Protein AF-A0A182EC46-F1 (afdb_monomer_lite)

InterPro domains:
  IPR005554 NOL6/Upt22 [PTHR17972] (21-766)
  IPR035082 Nrap protein domain 1 [PF03813] (126-253)
  IPR035367 Nrap protein, domain 2 [PF17403] (267-399)
  IPR035368 Nrap protein, domain 3 [PF17404] (406-560)
  IPR035369 Nrap protein, domain 4 [PF17405] (583-758)

Foldseek 3Di:
DPPPVVVVVVVVVVVLVVLVVVLLVVLVVVQVVFFDDPVLLVVQVVVLVVLLCLLVVDDWDPDFAFLLDCVVLVVLLFDQQADAFLNDHSVLDGFPATATDDRFPDKDWFLVVVLRLDTLVASETEIETAHELNLHHLLCLAALNVLSSQSSNQSVSVSSVVVVQWFWFWFDAQPPRSFIWIWTGHPPDDVSSYTYTYGYAYELVNDDLVCQQQQHDRYALVSSDPLSVPPDRRQGQNQSSQVRVCRSCVRVLRVVLSVVCVVPVLVSSLLSQVVLLCVLAPQDSHSQHCHSSNSSLVLVQLVVPDPPCPPDGNLRSNLSVLCCLQPDPQLPDQAELDDDPVSSVSVSVPASGAHYYNVSSHGSNRSHDPQSSLVSNVLSVVCNVCVSPPVCSCVRRPHHDDPVNPFQWKKKFKAFPCCLPPPQCSVCVSVCSSNSNPSVSVVCVVVVVLLCVLCPQFFPGKDKDWPPSDGDTGGSSDHDPPPPDSITMIMMGTHTHPCNQPQKDWAAACPDPVLVVVCLSQPPQWDWDQDPVRGTTIMGGHPDSNSSLVSSQRNCCNVVVGHSVRMDIPRDDLCVVQPCLVVLLVLVQVFVVVVQVVLQVDPDDPWHWDDKFQLFCSNLVNDSHRFDQQVVQLVVFAPDADPNDGHGDPPDDGDDGDAREMEIETPDDPPCDLDPVSNLQVQQVRLVVVCVCCCPVVVWRWDGDSAWIWTCTSRHIHTYGYADLCNLVSQQQVPDDPVRGRHDDPVSVVSCCVRPVSRVVSVVSND

Secondary structure (DSSP, 8-state):
--SHHHHHHHHHHHHHHHHHHHHHHHHHHHHHHHBPPHHHHHHHHHHHHHHHHHHHHSPPPS--B-TT--HHHHHTTPPP----GGG--GGG---SS-B-----SEEEE-HHHHHT--BTT--EEEEEEE--GGGS-TTTTSTTHHHHHHHHHHHHHHHHHHTTTEEEEEEESTT-TT-EEEEEEETT--GGG-EEEEEEE--TTSS-GGGG-TT---S-HHHH-GGGTTS-TT---HHHHHHHHHHHHHHHHHHHHHHHHHH-HHHHHHHHHHHHHHHHTTTTTSTT---HHHHHHHHHHHHHH-GGGGG--HHHHHHHHHHHHHH--TTTS--BSS--HHHHHHHHTT-SS--B-TTSS-BTTTT--HHHHHHHHHHHHHHHHHTT-GGGHHHHHTS---GGGT-SEEEEEEEEHHHIIIIIHHHTHHHHHHTTT-HHHHHHHHHHHHHHHHHGGGEEEEEEEETT-----EETTSPP-----SEEEEEEEEEE-TTTT-SEEEEEETTSHHHHHHHHHHGGG-EEEE-TTS-EEEEEE-SSS-HHHHHHHHHHHHHH---GGGEEE----HHHHSTTHHHHHHHHHHHHHHHHHHHHH--S-SS-EEEEE--STTTTT--SSPPPPHHHHHHHHEEEEETTEEEEPTT-PPPP---EEEEEEEPP-GGG-S-HHHHHHHHHHHHHHHHHHHHHHH--EEEE-SS-EEEEETTEEEEEEE--THHHHHHHHHT--TT------HHHHHHHIIIIIHHHHHHHHT-

pLDDT: mean 89.28, std 9.17, range [42.28, 98.19]

Sequence (767 aa):
MKRKGDDDTLEQIDRKREKRRLICMQIDDYIEEIKLPSAGRCKLEALAEFVKNAIYAAKEAEVAFKMDDLEELHLGKIRFPLSLPFGLELSSVKSSCDCRWIHPDKIEILGSWRVGHQTKMEPVLDLIIIIPQNYFGSRDYLNFAYFVKRAHYICQVARILIKTGISVKFGLDHFDRLKPLLFVSNEDGSENDGFLRIHFAPPRGFTKISRFRPENNNLRPSFCSLHFGSLGIDTPTPVYNSKILIDMLREEIESKHEAFFREKPIFLKAFIMIRSWMLQRGFIQRIDNFSDLLLASWLMYINLQEVSFAQASVFDIIIGFFSSIISTNWKESRLSLCDNDALYSQFSSHYDFVFLDHTGYLNLAASLSVTTMEQIRAAATDAITKMNTFSEFDHLFVNSHPFTSVFDQYIRIRLPQLYLQNTFQKMCSAECVSTCNDLLFLFKRKLIPLLKEGLSDRIVNFDFLVSDQQVTMWDVCVEREKSTMHEVVLLIGFRLSTKWNNLLTRGPPAKSSDAVHFRQFWGDICELRKFPDNAICEAVVWGSSNVAVLICQHILQRHLRLEASNVEERTLRMEEILPNAMDRYSTIGRAYDKLSQILRMVQDLPLLITNIHPVSAYLRRTAPFPPLSTNAVIEKHSASIKDSVALPLSHISPPYLPTVKVQITMEQSGKWGDELGAIARLKTAFYIELSKILREKYSMQAIPFDDHLIIHFNTVVFRLVIAYPKEVHIMRKLNSDKTGIPKDSTASKLKELEVILEPQLAALLHR

Organism: Onchocerca ochengi (NCBI:txid42157)

Structure (mmCIF, N/CA/C/O backbone):
data_AF-A0A182EC46-F1
#
_entry.id   AF-A0A182EC46-F1
#
loop_
_atom_site.group_PDB
_atom_site.id
_atom_site.type_symbol
_atom_site.label_atom_id
_atom_site.label_alt_id
_atom_site.label_comp_id
_atom_site.label_asym_id
_atom_site.label_entity_id
_atom_site.label_seq_id
_atom_site.pdbx_PDB_ins_code
_atom_site.Cartn_x
_atom_site.Cartn_y
_atom_site.Cartn_z
_atom_site.occupancy
_atom_site.B_iso_or_equiv
_atom_site.auth_seq_id
_atom_site.auth_comp_id
_atom_site.auth_asym_id
_atom_site.auth_atom_id
_atom_site.pdbx_PDB_model_num
ATOM 1 N N . MET A 1 1 ? 27.934 46.739 -13.826 1.00 42.78 1 MET A N 1
ATOM 2 C CA . MET A 1 1 ? 27.459 45.339 -13.954 1.00 42.78 1 MET A CA 1
ATOM 3 C C . MET A 1 1 ? 27.140 44.698 -12.589 1.00 42.78 1 MET A C 1
ATOM 5 O O . MET A 1 1 ? 27.603 43.603 -12.319 1.00 42.78 1 MET A O 1
ATOM 9 N N . LYS A 1 2 ? 26.340 45.341 -11.717 1.00 42.28 2 LYS A N 1
ATOM 10 C CA . LYS A 1 2 ? 25.919 44.764 -10.414 1.00 42.28 2 LYS A CA 1
ATOM 11 C C . LYS A 1 2 ? 24.395 44.734 -10.180 1.00 42.28 2 LYS A C 1
ATOM 13 O O . LYS A 1 2 ? 23.975 44.295 -9.130 1.00 42.28 2 LYS A O 1
ATOM 18 N N . ARG A 1 3 ? 23.572 45.170 -11.148 1.00 46.59 3 ARG A N 1
ATOM 19 C CA . ARG A 1 3 ? 22.095 45.224 -11.022 1.00 46.59 3 ARG A CA 1
ATOM 20 C C . ARG A 1 3 ? 21.323 44.134 -11.782 1.00 46.59 3 ARG A C 1
ATOM 22 O O . ARG A 1 3 ? 20.126 44.039 -11.601 1.00 46.59 3 ARG A O 1
ATOM 29 N N . LYS A 1 4 ? 21.984 43.321 -12.619 1.00 44.69 4 LYS A N 1
ATOM 30 C CA . LYS A 1 4 ? 21.313 42.262 -13.404 1.00 44.69 4 LYS A CA 1
ATOM 31 C C . LYS A 1 4 ? 21.135 40.939 -12.646 1.00 44.69 4 LYS A C 1
ATOM 33 O O . LYS A 1 4 ? 20.263 40.172 -13.004 1.00 44.69 4 LYS A O 1
ATOM 38 N N . GLY A 1 5 ? 21.951 40.682 -11.619 1.00 44.03 5 GLY A N 1
ATOM 39 C CA . GLY A 1 5 ? 21.835 39.466 -10.807 1.00 44.03 5 GLY A CA 1
ATOM 40 C C . GLY A 1 5 ? 20.623 39.498 -9.876 1.00 44.03 5 GLY A C 1
ATOM 41 O O . GLY A 1 5 ? 19.889 38.524 -9.821 1.00 44.03 5 GLY A O 1
ATOM 42 N N . ASP A 1 6 ? 20.370 40.630 -9.209 1.00 51.00 6 ASP A N 1
ATOM 43 C CA . ASP A 1 6 ? 19.268 40.747 -8.242 1.00 51.00 6 ASP A CA 1
ATOM 44 C C . ASP A 1 6 ? 17.882 40.671 -8.906 1.00 51.00 6 ASP A C 1
ATOM 46 O O . ASP A 1 6 ? 16.992 40.029 -8.352 1.00 51.00 6 ASP A O 1
ATOM 50 N N . ASP A 1 7 ? 17.722 41.237 -10.109 1.00 54.78 7 ASP A N 1
ATOM 51 C CA . ASP A 1 7 ? 16.459 41.242 -10.871 1.00 54.78 7 ASP A CA 1
ATOM 52 C C . ASP A 1 7 ? 16.043 39.826 -11.316 1.00 54.78 7 ASP A C 1
ATOM 54 O O . ASP A 1 7 ? 14.898 39.427 -11.116 1.00 54.78 7 ASP A O 1
ATOM 58 N N . ASP A 1 8 ? 16.991 39.015 -11.807 1.00 58.31 8 ASP A N 1
ATOM 59 C CA . ASP A 1 8 ? 16.735 37.616 -12.188 1.00 58.31 8 ASP A CA 1
ATOM 60 C C . ASP A 1 8 ? 16.360 36.753 -10.964 1.00 58.31 8 ASP A C 1
ATOM 62 O O . ASP A 1 8 ? 15.520 35.852 -11.055 1.00 58.31 8 ASP A O 1
ATOM 66 N N . THR A 1 9 ? 16.956 37.019 -9.792 1.00 67.31 9 THR A N 1
ATOM 67 C CA . THR A 1 9 ? 16.589 36.322 -8.543 1.00 67.31 9 THR A CA 1
ATOM 68 C C . THR A 1 9 ? 15.205 36.729 -8.043 1.00 67.31 9 THR A C 1
ATOM 70 O O . THR A 1 9 ? 14.445 35.867 -7.599 1.00 67.31 9 THR A O 1
ATOM 73 N N . LEU A 1 10 ? 14.860 38.016 -8.125 1.00 66.38 10 LEU A N 1
ATOM 74 C CA . LEU A 1 10 ? 13.540 38.537 -7.761 1.00 66.38 10 LEU A CA 1
ATOM 75 C C . LEU A 1 10 ? 12.451 37.975 -8.681 1.00 66.38 10 LEU A C 1
ATOM 77 O O . LEU A 1 10 ? 11.446 37.464 -8.188 1.00 66.38 10 LEU A O 1
ATOM 81 N N . GLU A 1 11 ? 12.688 37.945 -9.994 1.00 70.19 11 GLU A N 1
ATOM 82 C CA . GLU A 1 11 ? 11.747 37.382 -10.965 1.00 70.19 11 GLU A CA 1
ATOM 83 C C . GLU A 1 11 ? 11.536 35.872 -10.747 1.00 70.19 11 GLU A C 1
ATOM 85 O O . GLU A 1 11 ? 10.411 35.368 -10.803 1.00 70.19 11 GLU A O 1
ATOM 90 N N . GLN A 1 12 ? 12.595 35.122 -10.420 1.00 69.19 12 GLN A N 1
ATOM 91 C CA . GLN A 1 12 ? 12.466 33.708 -10.054 1.00 69.19 12 GLN A CA 1
ATOM 92 C C . GLN A 1 12 ? 11.682 33.495 -8.753 1.00 69.19 12 GLN A C 1
ATOM 94 O O . GLN A 1 12 ? 10.926 32.523 -8.647 1.00 69.19 12 GLN A O 1
ATOM 99 N N . ILE A 1 13 ? 11.856 34.368 -7.758 1.00 73.19 13 ILE A N 1
ATOM 100 C CA . ILE A 1 13 ? 11.108 34.317 -6.495 1.00 73.19 13 ILE A CA 1
ATOM 101 C C . ILE A 1 13 ? 9.627 34.614 -6.744 1.00 73.19 13 ILE A C 1
ATOM 103 O O . ILE A 1 13 ? 8.772 33.883 -6.237 1.00 73.19 13 ILE A O 1
ATOM 107 N N . ASP A 1 14 ? 9.315 35.617 -7.559 1.00 74.62 14 ASP A N 1
ATOM 108 C CA . ASP A 1 14 ? 7.936 35.986 -7.871 1.00 74.62 14 ASP A CA 1
ATOM 109 C C . ASP A 1 14 ? 7.232 34.918 -8.710 1.00 74.62 14 ASP A C 1
ATOM 111 O O . ASP A 1 14 ? 6.128 34.504 -8.352 1.00 74.62 14 ASP A O 1
ATOM 115 N N . ARG A 1 15 ? 7.904 34.329 -9.708 1.00 76.50 15 ARG A N 1
ATOM 116 C CA . ARG A 1 15 ? 7.375 33.164 -10.444 1.00 76.50 15 ARG A CA 1
ATOM 117 C C . ARG A 1 15 ? 7.111 31.967 -9.526 1.00 76.50 15 ARG A C 1
ATOM 119 O O . ARG A 1 15 ? 6.122 31.256 -9.699 1.00 76.50 15 ARG A O 1
ATOM 126 N N . LYS A 1 16 ? 7.975 31.712 -8.534 1.00 77.25 16 LYS A N 1
ATOM 127 C CA . LYS A 1 16 ? 7.742 30.652 -7.533 1.00 77.25 16 LYS A CA 1
ATOM 128 C C . LYS A 1 16 ? 6.535 30.967 -6.649 1.00 77.25 16 LYS A C 1
ATOM 130 O O . LYS A 1 16 ? 5.754 30.063 -6.360 1.00 77.25 16 LYS A O 1
ATOM 135 N N . ARG A 1 17 ? 6.362 32.223 -6.231 1.00 79.44 17 ARG A N 1
ATOM 136 C CA . ARG A 1 17 ? 5.199 32.665 -5.445 1.00 79.44 17 ARG A CA 1
ATOM 137 C C . ARG A 1 17 ? 3.900 32.551 -6.237 1.00 79.44 17 ARG A C 1
ATOM 139 O O . ARG A 1 17 ? 2.907 32.086 -5.686 1.00 79.44 17 ARG A O 1
ATOM 146 N N . GLU A 1 18 ? 3.910 32.923 -7.511 1.00 82.38 18 GLU A N 1
ATOM 147 C CA . GLU A 1 18 ? 2.755 32.808 -8.401 1.00 82.38 18 GLU A CA 1
ATOM 148 C C . GLU A 1 18 ? 2.329 31.346 -8.582 1.00 82.38 18 GLU A C 1
ATOM 150 O O . GLU A 1 18 ? 1.170 31.012 -8.340 1.00 82.38 18 GLU A O 1
ATOM 155 N N . LYS A 1 19 ? 3.277 30.445 -8.874 1.00 81.75 19 LYS A N 1
ATOM 156 C CA . LYS A 1 19 ? 3.004 28.999 -8.950 1.00 81.75 19 LYS A CA 1
ATOM 157 C C . LYS A 1 19 ? 2.387 28.451 -7.665 1.00 81.75 19 LYS A C 1
ATOM 159 O O . LYS A 1 19 ? 1.418 27.703 -7.728 1.00 81.75 19 LYS A O 1
ATOM 164 N N . ARG A 1 20 ? 2.910 28.847 -6.498 1.00 85.31 20 ARG A N 1
ATOM 165 C CA . ARG A 1 20 ? 2.345 28.441 -5.199 1.00 85.31 20 ARG A CA 1
ATOM 166 C C . ARG A 1 20 ? 0.907 28.918 -5.025 1.00 85.31 20 ARG A C 1
ATOM 168 O O . ARG A 1 20 ? 0.078 28.148 -4.559 1.00 85.31 20 ARG A O 1
ATOM 175 N N . ARG A 1 21 ? 0.595 30.160 -5.414 1.00 86.50 21 ARG A N 1
ATOM 176 C CA . ARG A 1 21 ? -0.778 30.688 -5.353 1.00 86.50 21 ARG A CA 1
ATOM 177 C C . ARG A 1 21 ? -1.730 29.884 -6.234 1.00 86.50 21 ARG A C 1
ATOM 179 O O . ARG A 1 21 ? -2.797 29.524 -5.755 1.00 86.50 21 ARG A O 1
ATOM 186 N N . LEU A 1 22 ? -1.324 29.558 -7.463 1.00 87.50 22 LEU A N 1
ATOM 187 C CA . LEU A 1 22 ? -2.125 28.732 -8.373 1.00 87.50 22 LEU A CA 1
ATOM 188 C C . LEU A 1 22 ? -2.420 27.348 -7.781 1.00 87.50 22 LEU A C 1
ATOM 190 O O . LEU A 1 22 ? -3.559 26.902 -7.823 1.00 87.50 22 LEU A O 1
ATOM 194 N N . ILE A 1 23 ? -1.425 26.703 -7.166 1.00 88.31 23 ILE A N 1
ATOM 195 C CA . ILE A 1 23 ? -1.620 25.398 -6.516 1.00 88.31 23 ILE A CA 1
ATOM 196 C C . ILE A 1 23 ? -2.551 25.519 -5.305 1.00 88.31 23 ILE A C 1
ATOM 198 O O . ILE A 1 23 ? -3.420 24.675 -5.119 1.00 88.31 23 ILE A O 1
ATOM 202 N N . CYS A 1 24 ? -2.420 26.571 -4.491 1.00 91.38 24 CYS A N 1
ATOM 203 C CA . CYS A 1 24 ? -3.355 26.818 -3.391 1.00 91.38 24 CYS A CA 1
ATOM 204 C C . CYS A 1 24 ? -4.797 27.016 -3.889 1.00 91.38 24 CYS A C 1
ATOM 206 O O . CYS A 1 24 ? -5.715 26.522 -3.244 1.00 91.38 24 CYS A O 1
ATOM 208 N N . MET A 1 25 ? -4.996 27.679 -5.034 1.00 91.75 25 MET A N 1
ATOM 209 C CA . MET A 1 25 ? -6.321 27.796 -5.655 1.00 91.75 25 MET A CA 1
ATOM 210 C C . MET A 1 25 ? -6.853 26.433 -6.112 1.00 91.75 25 MET A C 1
ATOM 212 O O . MET A 1 25 ? -7.979 26.098 -5.774 1.00 91.75 25 MET A O 1
ATOM 216 N N . GLN A 1 26 ? -6.033 25.608 -6.776 1.00 92.12 26 GLN A N 1
ATOM 217 C CA . GLN A 1 26 ? -6.429 24.240 -7.147 1.00 92.12 26 GLN A CA 1
ATOM 218 C C . GLN A 1 26 ? -6.799 23.390 -5.925 1.00 92.12 26 GLN A C 1
ATOM 220 O O . GLN A 1 26 ? -7.738 22.605 -5.985 1.00 92.12 26 GLN A O 1
ATOM 225 N N . ILE A 1 27 ? -6.072 23.546 -4.812 1.00 93.81 27 ILE A N 1
ATOM 226 C CA . ILE A 1 27 ? -6.391 22.877 -3.546 1.00 93.81 27 ILE A CA 1
ATOM 227 C C . ILE A 1 27 ? -7.769 23.315 -3.042 1.00 93.81 27 ILE A C 1
ATOM 229 O O . ILE A 1 27 ? -8.567 22.463 -2.663 1.00 93.81 27 ILE A O 1
ATOM 233 N N . ASP A 1 28 ? -8.047 24.618 -3.022 1.00 94.38 28 ASP A N 1
ATOM 234 C CA . ASP A 1 28 ? -9.329 25.138 -2.545 1.00 94.38 28 ASP A CA 1
ATOM 235 C C . ASP A 1 28 ? -10.494 24.692 -3.445 1.00 94.38 28 ASP A C 1
ATOM 237 O O . ASP A 1 28 ? -11.503 24.206 -2.928 1.00 94.38 28 ASP A O 1
ATOM 241 N N . ASP A 1 29 ? -10.325 24.767 -4.768 1.00 94.31 29 ASP A N 1
ATOM 242 C CA . ASP A 1 29 ? -11.318 24.315 -5.749 1.00 94.31 29 ASP A CA 1
ATOM 243 C C . ASP A 1 29 ? -11.587 22.809 -5.613 1.00 94.31 29 ASP A C 1
ATOM 245 O O . ASP A 1 29 ? -12.741 22.384 -5.543 1.00 94.31 29 ASP A O 1
ATOM 249 N N . TYR A 1 30 ? -10.530 21.997 -5.497 1.00 94.19 30 TYR A N 1
ATOM 250 C CA . TYR A 1 30 ? -10.659 20.550 -5.345 1.00 94.19 30 TYR A CA 1
ATOM 251 C C . TYR A 1 30 ? -11.302 20.160 -4.011 1.00 94.19 30 TYR A C 1
ATOM 253 O O . TYR A 1 30 ? -12.144 19.264 -3.979 1.00 94.19 30 TYR A O 1
ATOM 261 N N . ILE A 1 31 ? -10.959 20.834 -2.905 1.00 94.19 31 ILE A N 1
ATOM 262 C CA . ILE A 1 31 ? -11.612 20.598 -1.609 1.00 94.19 31 ILE A CA 1
ATOM 263 C C . ILE A 1 31 ? -13.113 20.870 -1.723 1.00 94.19 31 ILE A C 1
ATOM 265 O O . ILE A 1 31 ? -13.905 20.040 -1.281 1.00 94.19 31 ILE A O 1
ATOM 269 N N . GLU A 1 32 ? -13.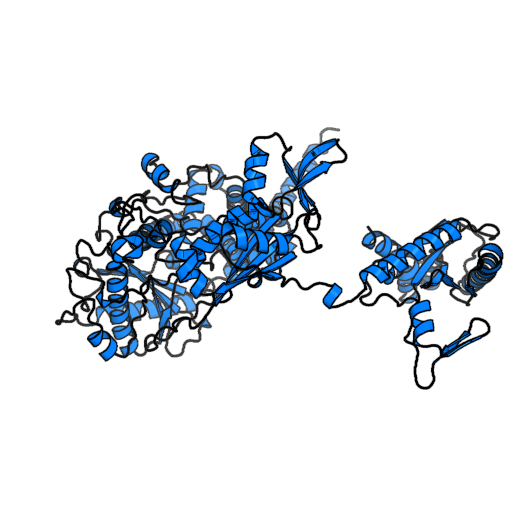523 21.990 -2.319 1.00 93.31 32 GLU A N 1
ATOM 270 C CA . GLU A 1 32 ? -14.946 22.296 -2.500 1.00 93.31 32 GLU A CA 1
ATOM 271 C C . GLU A 1 32 ? -15.634 21.322 -3.474 1.00 93.31 32 GLU A C 1
ATOM 273 O O . GLU A 1 32 ? -16.801 20.971 -3.272 1.00 93.31 32 GLU A O 1
ATOM 278 N N . GLU A 1 33 ? -14.914 20.796 -4.469 1.00 93.44 33 GLU A N 1
ATOM 279 C CA . GLU A 1 33 ? -15.414 19.748 -5.360 1.00 93.44 33 GLU A CA 1
ATOM 280 C C . GLU A 1 33 ? -15.689 18.432 -4.618 1.00 93.44 33 GLU A C 1
ATOM 282 O O . GLU A 1 33 ? -16.753 17.834 -4.805 1.00 93.44 33 GLU A O 1
ATOM 287 N N . ILE A 1 34 ? -14.773 17.969 -3.762 1.00 92.38 34 ILE A N 1
ATOM 288 C CA . ILE A 1 34 ? -14.902 16.665 -3.090 1.00 92.38 34 ILE A CA 1
ATOM 289 C C . ILE A 1 34 ? -15.720 16.719 -1.802 1.00 92.38 34 ILE A C 1
ATOM 291 O O . ILE A 1 34 ? -16.145 15.672 -1.315 1.00 92.38 34 ILE A O 1
ATOM 295 N N . LYS A 1 35 ? -15.937 17.897 -1.216 1.00 91.88 35 LYS A N 1
ATOM 296 C CA . LYS A 1 35 ? -16.623 18.064 0.071 1.00 91.88 35 LYS A CA 1
ATOM 297 C C . LYS A 1 35 ? -18.060 17.557 0.032 1.00 91.88 35 LYS A C 1
ATOM 299 O O . LYS A 1 35 ? -18.803 17.784 -0.927 1.00 91.88 35 LYS A O 1
ATOM 304 N N . LEU A 1 36 ? -18.477 16.897 1.111 1.00 91.06 36 LEU A N 1
ATOM 305 C CA . LEU A 1 36 ? -19.856 16.443 1.262 1.00 91.06 36 LEU A CA 1
ATOM 306 C C . LEU A 1 36 ? -20.819 17.652 1.355 1.00 91.06 36 LEU A C 1
ATOM 308 O O . LEU A 1 36 ? -20.654 18.480 2.258 1.00 91.06 36 LEU A O 1
ATOM 312 N N . PRO A 1 37 ? -21.838 17.769 0.476 1.00 90.75 37 PRO A N 1
ATOM 313 C CA . PRO A 1 37 ? -22.778 18.890 0.500 1.00 90.75 37 PRO A CA 1
ATOM 314 C C . PRO A 1 37 ? -23.560 18.989 1.815 1.00 90.75 37 PRO A C 1
ATOM 316 O O . PRO A 1 37 ? -23.873 17.975 2.444 1.00 90.75 37 PRO A O 1
ATOM 319 N N . SER A 1 38 ? -23.965 20.207 2.189 1.00 90.31 38 SER A N 1
ATOM 320 C CA . SER A 1 38 ? -24.731 20.474 3.420 1.00 90.31 38 SER A CA 1
ATOM 321 C C . SER A 1 38 ? -26.010 19.641 3.521 1.00 90.31 38 SER A C 1
ATOM 323 O O . SER A 1 38 ? -26.289 19.083 4.576 1.00 90.31 38 SER A O 1
ATOM 325 N N . ALA A 1 39 ? -26.744 19.474 2.418 1.00 90.06 39 ALA A N 1
ATOM 326 C CA . ALA A 1 39 ? -27.939 18.635 2.377 1.00 90.06 39 ALA A CA 1
ATOM 327 C C . ALA A 1 39 ? -27.644 17.166 2.740 1.00 90.06 39 ALA A C 1
ATOM 329 O O . ALA A 1 39 ? -28.406 16.556 3.485 1.00 90.06 39 ALA A O 1
ATOM 330 N N . GLY A 1 40 ? -26.526 16.610 2.254 1.00 89.75 40 GLY A N 1
ATOM 331 C CA . GLY A 1 40 ? -26.083 15.257 2.608 1.00 89.75 40 GLY A CA 1
ATOM 332 C C . GLY A 1 40 ? -25.698 15.151 4.084 1.00 89.75 40 GLY A C 1
ATOM 333 O O . GLY A 1 40 ? -26.084 14.201 4.760 1.00 89.75 40 GLY A O 1
ATOM 334 N N . ARG A 1 41 ? -25.024 16.176 4.620 1.00 92.25 41 ARG A N 1
ATOM 335 C CA . ARG A 1 41 ? -24.689 16.247 6.050 1.00 92.25 41 ARG A CA 1
ATOM 336 C C . ARG A 1 41 ? -25.930 16.286 6.938 1.00 92.25 41 ARG A C 1
ATOM 338 O O . ARG A 1 41 ? -26.026 15.479 7.855 1.00 92.25 41 ARG A O 1
ATOM 345 N N . CYS A 1 42 ? -26.901 17.147 6.633 1.00 92.44 42 CYS A N 1
ATOM 346 C CA . CYS A 1 42 ? -28.140 17.247 7.407 1.00 92.44 42 CYS A CA 1
ATOM 347 C C . CYS A 1 42 ? -28.941 15.936 7.396 1.00 92.44 42 CYS A C 1
ATOM 349 O O . CYS A 1 42 ? -29.525 15.574 8.413 1.00 92.44 42 CYS A O 1
ATOM 351 N N . LYS A 1 43 ? -28.946 15.200 6.274 1.00 91.81 43 LYS A N 1
ATOM 352 C CA . LYS A 1 43 ? -29.571 13.869 6.200 1.00 91.81 43 LYS A CA 1
ATOM 353 C C . LYS A 1 43 ? -28.915 12.876 7.165 1.00 91.81 43 LYS A C 1
ATOM 355 O O . LYS A 1 43 ? -29.624 12.195 7.900 1.00 91.81 43 LYS A O 1
ATOM 360 N N . LEU A 1 44 ? -27.581 12.812 7.187 1.00 93.81 44 LEU A N 1
ATOM 361 C CA . LEU A 1 44 ? -26.846 11.914 8.085 1.00 93.81 44 LEU A CA 1
ATOM 362 C C . LEU A 1 44 ? -26.975 12.331 9.554 1.00 93.81 44 LEU A C 1
ATOM 364 O O . LEU A 1 44 ? -27.107 11.474 10.420 1.00 93.81 44 LEU A O 1
ATOM 368 N N . GLU A 1 45 ? -27.010 13.630 9.846 1.00 95.19 45 GLU A N 1
ATOM 369 C CA . GLU A 1 45 ? -27.260 14.144 11.198 1.00 95.19 45 GLU A CA 1
ATOM 370 C C . GLU A 1 45 ? -28.676 13.806 11.684 1.00 95.19 45 GLU A C 1
ATOM 372 O O . GLU A 1 45 ? -28.841 13.369 12.822 1.00 95.19 45 GLU A O 1
ATOM 377 N N . ALA A 1 46 ? -29.689 13.918 10.818 1.00 95.00 46 ALA A N 1
ATOM 378 C CA . ALA A 1 46 ? -31.054 13.499 11.133 1.00 95.00 46 ALA A CA 1
ATOM 379 C C . ALA A 1 46 ? -31.151 11.983 11.371 1.00 95.00 46 ALA A C 1
ATOM 381 O O . ALA A 1 46 ? -31.808 11.552 12.318 1.00 95.00 46 ALA A O 1
ATOM 382 N N . LEU A 1 47 ? -30.458 11.174 10.561 1.00 94.75 47 LEU A N 1
ATOM 383 C CA . LEU A 1 47 ? -30.363 9.727 10.765 1.00 94.75 47 LEU A CA 1
ATOM 384 C C . LEU A 1 47 ? -29.657 9.391 12.088 1.00 94.75 47 LEU A C 1
ATOM 386 O O . LEU A 1 47 ? -30.121 8.532 12.835 1.00 94.75 47 LEU A O 1
ATOM 390 N N . ALA A 1 48 ? -28.568 10.088 12.417 1.00 96.31 48 ALA A N 1
ATOM 391 C CA . ALA A 1 48 ? -27.858 9.916 13.681 1.00 96.31 48 ALA A CA 1
ATOM 392 C C . ALA A 1 48 ? -28.746 10.252 14.883 1.00 96.31 48 ALA A C 1
ATOM 394 O O . ALA A 1 48 ? -28.740 9.523 15.875 1.00 96.31 48 ALA A O 1
ATOM 395 N N . GLU A 1 49 ? -29.535 11.320 14.788 1.00 97.06 49 GLU A N 1
ATOM 396 C CA . GLU A 1 49 ? -30.479 11.709 15.831 1.00 97.06 49 GLU A CA 1
ATOM 397 C C . GLU A 1 49 ? -31.623 10.698 15.975 1.00 97.06 49 GLU A C 1
ATOM 399 O O . GLU A 1 49 ? -31.971 10.303 17.088 1.00 97.06 49 GLU A O 1
ATOM 404 N N . PHE A 1 50 ? -32.153 10.188 14.862 1.00 96.25 50 PHE A N 1
ATOM 405 C CA . PHE A 1 50 ? -33.125 9.097 14.880 1.00 96.25 50 PHE A CA 1
ATOM 406 C C . PHE A 1 50 ? -32.567 7.847 15.579 1.00 96.25 50 PHE A C 1
ATOM 408 O O . PHE A 1 50 ? -33.210 7.302 16.475 1.00 96.25 50 PHE A O 1
ATOM 415 N N . VAL A 1 51 ? -31.353 7.420 15.214 1.00 96.75 51 VAL A N 1
ATOM 416 C CA . VAL A 1 51 ? -30.680 6.252 15.806 1.00 96.75 51 VAL A CA 1
ATOM 417 C C . VAL A 1 51 ? -30.460 6.438 17.307 1.00 96.75 51 VAL A C 1
ATOM 419 O O . VAL A 1 51 ? -30.746 5.525 18.082 1.00 96.75 51 VAL A O 1
ATOM 422 N N . LYS A 1 52 ? -30.016 7.623 17.744 1.00 97.69 52 LYS A N 1
ATOM 423 C CA . LYS A 1 52 ? -29.888 7.951 19.173 1.00 97.69 52 LYS A CA 1
ATOM 424 C C . LYS A 1 52 ? -31.220 7.817 19.903 1.00 97.69 52 LYS A C 1
ATOM 426 O O . LYS A 1 52 ? -31.282 7.151 20.935 1.00 97.69 52 LYS A O 1
ATOM 431 N N . ASN A 1 53 ? -32.278 8.406 19.353 1.00 97.19 53 ASN A N 1
ATOM 432 C CA . ASN A 1 53 ? -33.609 8.372 19.952 1.00 97.19 53 ASN A CA 1
ATOM 433 C C . ASN A 1 53 ? -34.164 6.946 20.035 1.00 97.19 53 ASN A C 1
ATOM 435 O O . ASN A 1 53 ? -34.698 6.563 21.073 1.00 97.19 53 ASN A O 1
ATOM 439 N N . ALA A 1 54 ? -33.972 6.129 18.997 1.00 96.94 54 ALA A N 1
ATOM 440 C CA . ALA A 1 54 ? -34.356 4.719 19.008 1.00 96.94 54 ALA A CA 1
ATOM 441 C C . ALA A 1 54 ? -33.640 3.930 20.120 1.00 96.94 54 ALA A C 1
ATOM 443 O O . ALA A 1 54 ? -34.270 3.146 20.831 1.00 96.94 54 ALA A O 1
ATOM 444 N N . ILE A 1 55 ? -32.337 4.168 20.305 1.00 97.25 55 ILE A N 1
ATOM 445 C CA . ILE A 1 55 ? -31.536 3.508 21.342 1.00 97.25 55 ILE A CA 1
ATOM 446 C C . ILE A 1 55 ? -31.961 3.953 22.750 1.00 97.25 55 ILE A C 1
ATOM 448 O O . ILE A 1 55 ? -32.117 3.112 23.635 1.00 97.25 55 ILE A O 1
ATOM 452 N N . TYR A 1 56 ? -32.185 5.250 22.973 1.00 97.06 56 TYR A N 1
ATOM 453 C CA . TYR A 1 56 ? -32.626 5.760 24.277 1.00 97.06 56 TYR A CA 1
ATOM 454 C C . TYR A 1 56 ? -34.092 5.440 24.602 1.00 97.06 56 TYR A C 1
ATOM 456 O O . TYR A 1 56 ? -34.442 5.348 25.774 1.00 97.06 56 TYR A O 1
ATOM 464 N N . ALA A 1 57 ? -34.949 5.216 23.604 1.00 96.50 57 ALA A N 1
ATOM 465 C CA . ALA A 1 57 ? -36.334 4.793 23.821 1.00 96.50 57 ALA A CA 1
ATOM 466 C C . ALA A 1 57 ? -36.468 3.298 24.181 1.00 96.50 57 ALA A C 1
ATOM 468 O O . ALA A 1 57 ? -37.512 2.869 24.684 1.00 96.50 57 ALA A O 1
ATOM 469 N N . ALA A 1 58 ? -35.441 2.485 23.916 1.00 94.94 58 ALA A N 1
ATOM 470 C CA . ALA A 1 58 ? -35.473 1.048 24.158 1.00 94.94 58 ALA A CA 1
ATOM 471 C C . ALA A 1 58 ? -35.369 0.716 25.654 1.00 94.94 58 ALA A C 1
ATOM 473 O O . ALA A 1 58 ? -34.325 0.918 26.266 1.00 94.94 58 ALA A O 1
ATOM 474 N N . LYS A 1 59 ? -36.431 0.138 26.226 1.00 94.06 59 LYS A N 1
ATOM 475 C CA . LYS A 1 59 ? -36.478 -0.272 27.640 1.00 94.06 59 LYS A CA 1
ATOM 476 C C . LYS A 1 59 ? -35.358 -1.254 27.987 1.00 94.06 59 LYS A C 1
ATOM 478 O O . LYS A 1 59 ? -35.157 -2.219 27.249 1.00 94.06 59 LYS A O 1
ATOM 483 N N . GLU A 1 60 ? -34.695 -1.040 29.123 1.00 93.19 60 GLU A N 1
ATOM 484 C CA . GLU A 1 60 ? -33.701 -1.974 29.666 1.00 93.19 60 GLU A CA 1
ATOM 485 C C . GLU A 1 60 ? -34.286 -3.378 29.866 1.00 93.19 60 GLU A C 1
ATOM 487 O O . GLU A 1 60 ? -35.464 -3.545 30.193 1.00 93.19 60 GLU A O 1
ATOM 492 N N . ALA A 1 61 ? -33.456 -4.398 29.659 1.00 89.25 61 ALA A N 1
ATOM 493 C CA . ALA A 1 61 ? -33.854 -5.782 29.862 1.00 89.25 61 ALA A CA 1
ATOM 494 C C . ALA A 1 61 ? -33.769 -6.152 31.350 1.00 89.25 61 ALA A C 1
ATOM 496 O O . ALA A 1 61 ? -32.743 -5.950 32.002 1.00 89.25 61 ALA A O 1
ATOM 497 N N . GLU A 1 62 ? -34.838 -6.741 31.888 1.00 84.94 62 GLU A N 1
ATOM 498 C CA . GLU A 1 62 ? -34.861 -7.216 33.278 1.00 84.94 62 GLU A CA 1
ATOM 499 C C . GLU A 1 62 ? -34.007 -8.477 33.458 1.00 84.94 62 GLU A C 1
ATOM 501 O O . GLU A 1 62 ? -33.274 -8.601 34.441 1.00 84.94 62 GLU A O 1
ATOM 506 N N . VAL A 1 63 ? -34.065 -9.384 32.479 1.00 83.88 63 VAL A N 1
ATOM 507 C CA . VAL A 1 63 ? -33.362 -10.668 32.504 1.00 83.88 63 VAL A CA 1
ATOM 508 C C . VAL A 1 63 ? -31.918 -10.485 32.048 1.00 83.88 63 VAL A C 1
ATOM 510 O O . VAL A 1 63 ? -31.653 -9.854 31.024 1.00 83.88 63 VAL A O 1
ATOM 513 N N . ALA A 1 64 ? -30.993 -11.044 32.826 1.00 84.94 64 ALA A N 1
ATOM 514 C CA . ALA A 1 64 ? -29.584 -11.124 32.484 1.00 84.94 64 ALA A CA 1
ATOM 515 C C . ALA A 1 64 ? -29.208 -12.549 32.082 1.00 84.94 64 ALA A C 1
ATOM 517 O O . ALA A 1 64 ? -29.702 -13.515 32.663 1.00 84.94 64 ALA A O 1
ATOM 518 N N . PHE A 1 65 ? -28.318 -12.654 31.103 1.00 82.81 65 PHE A N 1
ATOM 519 C CA . PHE A 1 65 ? -27.841 -13.913 30.549 1.00 82.81 65 PHE A CA 1
ATOM 520 C C . PHE A 1 65 ? -26.337 -14.008 30.722 1.00 82.81 65 PHE A C 1
ATOM 522 O O . PHE A 1 65 ? -25.629 -12.998 30.745 1.00 82.81 65 PHE A O 1
ATOM 529 N N . LYS A 1 66 ? -25.816 -15.226 30.827 1.00 83.50 66 LYS A N 1
ATOM 530 C CA . LYS A 1 66 ? -24.365 -15.392 30.834 1.00 83.50 66 LYS A CA 1
ATOM 531 C C . LYS A 1 66 ? -23.796 -15.029 29.467 1.00 83.50 66 LYS A C 1
ATOM 533 O O . LYS A 1 66 ? -24.466 -15.126 28.448 1.00 83.50 66 LYS A O 1
ATOM 538 N N . MET A 1 67 ? -22.534 -14.616 29.442 1.00 81.12 67 MET A N 1
ATOM 539 C CA . MET A 1 67 ? -21.871 -14.200 28.203 1.00 81.12 67 MET A CA 1
ATOM 540 C C . MET A 1 67 ? -21.810 -15.307 27.137 1.00 81.12 67 MET A C 1
ATOM 542 O O . MET A 1 67 ? -21.812 -15.009 25.946 1.00 81.12 67 MET A O 1
ATOM 546 N N . ASP A 1 68 ? -21.710 -16.562 27.568 1.00 72.62 68 ASP A N 1
ATOM 547 C CA . ASP A 1 68 ? -21.653 -17.745 26.714 1.00 72.62 68 ASP A CA 1
ATOM 548 C C . ASP A 1 68 ? -23.029 -18.224 26.229 1.00 72.62 68 ASP A C 1
ATOM 550 O O . ASP A 1 68 ? -23.097 -19.045 25.313 1.00 72.62 68 ASP A O 1
ATOM 554 N N . ASP A 1 69 ? -24.110 -17.693 26.800 1.00 78.19 69 ASP A N 1
ATOM 555 C CA . ASP A 1 69 ? -25.476 -17.992 26.397 1.00 78.19 69 ASP A CA 1
ATOM 556 C C . ASP A 1 69 ? -25.903 -17.078 25.237 1.00 78.19 69 ASP A C 1
ATOM 558 O O . ASP A 1 69 ? -26.197 -15.893 25.403 1.00 78.19 69 ASP A O 1
ATOM 562 N N . LEU A 1 70 ? -25.899 -17.640 24.027 1.00 71.00 70 LEU A N 1
ATOM 563 C CA . LEU A 1 70 ? -26.282 -16.941 22.797 1.00 71.00 70 LEU A CA 1
ATOM 564 C C . LEU A 1 70 ? -27.743 -17.192 22.403 1.00 71.00 70 LEU A C 1
ATOM 566 O O . LEU A 1 70 ? -28.174 -16.694 21.358 1.00 71.00 70 LEU A O 1
ATOM 570 N N . GLU A 1 71 ? -28.504 -17.975 23.172 1.00 69.25 71 GLU A N 1
ATOM 571 C CA . GLU A 1 71 ? -29.869 -18.356 22.796 1.00 69.25 71 GLU A CA 1
ATOM 572 C C . GLU A 1 71 ? -30.771 -17.120 22.656 1.00 69.25 71 GLU A C 1
ATOM 574 O O . GLU A 1 71 ? -31.495 -16.997 21.664 1.00 69.25 71 GLU A O 1
ATOM 579 N N . GLU A 1 72 ? -30.645 -16.138 23.561 1.00 66.62 72 GLU A N 1
ATOM 580 C CA . GLU A 1 72 ? -31.407 -14.878 23.511 1.00 66.62 72 GLU A CA 1
ATOM 581 C C . GLU A 1 72 ? -31.118 -14.048 22.246 1.00 66.62 72 GLU A C 1
ATOM 583 O O . GLU A 1 72 ? -32.017 -13.412 21.685 1.00 66.62 72 GLU A O 1
ATOM 588 N N . LEU A 1 73 ? -29.871 -14.063 21.762 1.00 61.25 73 LEU A N 1
ATOM 589 C CA . LEU A 1 73 ? -29.478 -13.333 20.554 1.00 61.25 73 LEU A CA 1
ATOM 590 C C . LEU A 1 73 ? -30.036 -14.005 19.293 1.00 61.25 73 LEU A C 1
ATOM 592 O O . LEU A 1 73 ? -30.574 -13.325 18.412 1.00 61.25 73 LEU A O 1
ATOM 596 N N . HIS A 1 74 ? -29.980 -15.338 19.238 1.00 65.56 74 HIS A N 1
ATOM 597 C CA . HIS A 1 74 ? -30.503 -16.117 18.116 1.00 65.56 74 HIS A CA 1
ATOM 598 C C . HIS A 1 74 ? -32.035 -16.078 18.028 1.00 65.56 74 HIS A C 1
ATOM 600 O O . HIS A 1 74 ? -32.581 -16.049 16.922 1.00 65.56 74 HIS A O 1
ATOM 606 N N . LEU A 1 75 ? -32.734 -15.982 19.167 1.00 56.97 75 LEU A N 1
ATOM 607 C CA . LEU A 1 75 ? -34.189 -15.777 19.235 1.00 56.97 75 LEU A CA 1
ATOM 608 C C . LEU A 1 75 ? -34.641 -14.500 18.498 1.00 56.97 75 LEU A C 1
ATOM 610 O O . LEU A 1 75 ? -35.756 -14.441 17.980 1.00 56.97 75 LEU A O 1
ATOM 614 N N . GLY A 1 76 ? -33.767 -13.493 18.392 1.00 62.16 76 GLY A N 1
ATOM 615 C CA . GLY A 1 76 ? -34.009 -12.242 17.666 1.00 62.16 76 GLY A CA 1
ATOM 616 C C . GLY A 1 76 ? -33.661 -12.260 16.173 1.00 62.16 76 GLY A C 1
ATOM 617 O O . GLY A 1 76 ? -33.729 -11.203 15.551 1.00 62.16 76 GLY A O 1
ATOM 618 N N . LYS A 1 77 ? -33.279 -13.415 15.602 1.00 79.25 77 LYS A N 1
ATOM 619 C CA . LYS A 1 77 ? -32.748 -13.585 14.229 1.00 79.25 77 LYS A CA 1
ATOM 620 C C . LYS A 1 77 ? -31.392 -12.918 13.950 1.00 79.25 77 LYS A C 1
ATOM 622 O O . LYS A 1 77 ? -30.964 -12.925 12.803 1.00 79.25 77 LYS A O 1
ATOM 627 N N . ILE A 1 78 ? -30.693 -12.392 14.957 1.00 87.12 78 ILE A N 1
ATOM 628 C CA . ILE A 1 78 ? -29.357 -11.798 14.785 1.00 87.12 78 ILE A CA 1
ATOM 629 C C . ILE A 1 78 ? -28.291 -12.869 14.982 1.00 87.12 78 ILE A C 1
ATOM 631 O O . ILE A 1 78 ? -28.375 -13.691 15.895 1.00 87.12 78 ILE A O 1
ATOM 635 N N . ARG A 1 79 ? -27.267 -12.852 14.129 1.00 88.19 79 ARG A N 1
ATOM 636 C CA . ARG A 1 79 ? -26.119 -13.756 14.218 1.00 88.19 79 ARG A CA 1
ATOM 637 C C . ARG A 1 79 ? -24.962 -13.076 14.929 1.00 88.19 79 ARG A C 1
ATOM 639 O O . ARG A 1 79 ? -24.653 -11.917 14.670 1.00 88.19 79 ARG A O 1
ATOM 646 N N . PHE A 1 80 ? -24.306 -13.807 15.826 1.00 89.56 80 PHE A N 1
ATOM 647 C CA . PHE A 1 80 ? -23.176 -13.267 16.572 1.00 89.56 80 PHE A CA 1
ATOM 648 C C . PHE A 1 80 ? -21.986 -12.993 15.625 1.00 89.56 80 PHE A C 1
ATOM 650 O O . PHE A 1 80 ? -21.527 -13.914 14.946 1.00 89.56 80 PHE A O 1
ATOM 657 N N . PRO A 1 81 ? -21.463 -11.754 15.547 1.00 89.00 81 PRO A N 1
ATOM 658 C CA . PRO A 1 81 ? -20.531 -11.353 14.485 1.00 89.00 81 PRO A CA 1
ATOM 659 C C . PRO A 1 81 ? -19.069 -11.746 14.744 1.00 89.00 81 PRO A C 1
ATOM 661 O O . PRO A 1 81 ? -18.229 -11.662 13.844 1.00 89.00 81 PRO A O 1
ATOM 664 N N . LEU A 1 82 ? -18.735 -12.123 15.980 1.00 88.81 82 LEU A N 1
ATOM 665 C CA . LEU A 1 82 ? -17.365 -12.372 16.416 1.00 88.81 82 LEU A CA 1
ATOM 666 C C . LEU A 1 82 ? -17.024 -13.863 16.326 1.00 88.81 82 LEU A C 1
ATOM 668 O O . LEU A 1 82 ? -17.707 -14.710 16.895 1.00 88.81 82 LEU A O 1
ATOM 672 N N . SER A 1 83 ? -15.910 -14.171 15.665 1.00 86.31 83 SER A N 1
ATOM 673 C CA . SER A 1 83 ? -15.267 -15.488 15.707 1.00 86.31 83 SER A CA 1
ATOM 674 C C . SER A 1 83 ? -13.973 -15.384 16.504 1.00 86.31 83 SER A C 1
ATOM 676 O O . SER A 1 83 ? -13.135 -14.531 16.200 1.00 86.31 83 SER A O 1
ATOM 678 N N . LEU A 1 84 ? -13.806 -16.234 17.519 1.00 90.00 84 LEU A N 1
ATOM 679 C CA . LEU A 1 84 ? -12.610 -16.196 18.352 1.00 90.00 84 LEU A CA 1
ATOM 680 C C . LEU A 1 84 ? -11.404 -16.837 17.640 1.00 90.00 84 LEU A C 1
ATOM 682 O O . LEU A 1 84 ? -11.549 -17.846 16.942 1.00 90.00 84 LEU A O 1
ATOM 686 N N . PRO A 1 85 ? -10.194 -16.278 17.816 1.00 91.06 85 PRO A N 1
ATOM 687 C CA . PRO A 1 85 ? -8.965 -16.892 17.330 1.00 91.06 85 PRO A CA 1
ATOM 688 C C . PRO A 1 85 ? -8.641 -18.226 18.015 1.00 91.06 85 PRO A C 1
ATOM 690 O O . PRO A 1 85 ? -9.281 -18.626 18.982 1.00 91.06 85 PRO A O 1
ATOM 693 N N . PHE A 1 86 ? -7.607 -18.909 17.514 1.00 89.62 86 PHE A N 1
ATOM 694 C CA . PHE A 1 86 ? -7.104 -20.193 18.035 1.00 89.62 86 PHE A CA 1
ATOM 695 C C . PHE A 1 86 ? -8.108 -21.361 18.018 1.00 89.62 86 PHE A C 1
ATOM 697 O O . PHE A 1 86 ? -7.829 -22.407 18.593 1.00 89.62 86 PHE A O 1
ATOM 704 N N . GLY A 1 87 ? -9.251 -21.211 17.339 1.00 86.44 87 GLY A N 1
ATOM 705 C CA . GLY A 1 87 ? -10.318 -22.215 17.366 1.00 86.44 87 GLY A CA 1
ATOM 706 C C . GLY A 1 87 ? -11.057 -22.264 18.705 1.00 86.44 87 GLY A C 1
ATOM 707 O O . GLY A 1 87 ? -11.664 -23.282 19.018 1.00 86.44 87 GLY A O 1
ATOM 708 N N . LEU A 1 88 ? -10.987 -21.190 19.499 1.00 90.62 88 LEU A N 1
ATOM 709 C CA . LEU A 1 88 ? -11.705 -21.092 20.764 1.00 90.62 88 LEU A CA 1
ATOM 710 C C . LEU A 1 88 ? -13.212 -20.988 20.532 1.00 90.62 88 LEU A C 1
ATOM 712 O O . LEU A 1 88 ? -13.681 -20.290 19.630 1.00 90.62 88 LEU A O 1
ATOM 716 N N . GLU A 1 89 ? -13.974 -21.636 21.403 1.00 88.94 89 GLU A N 1
ATOM 717 C CA . GLU A 1 89 ? -15.422 -21.476 21.467 1.00 88.94 89 GLU A CA 1
ATOM 718 C C . GLU A 1 89 ? -15.799 -20.298 22.367 1.00 88.94 89 GLU A C 1
ATOM 720 O O . GLU A 1 89 ? -15.106 -19.998 23.341 1.00 88.94 89 GLU A O 1
ATOM 725 N N . LEU A 1 90 ? -16.924 -19.641 22.081 1.00 87.50 90 LEU A N 1
ATOM 726 C CA . LEU A 1 90 ? -17.420 -18.521 22.894 1.00 87.50 90 LEU A CA 1
ATOM 727 C C . LEU A 1 90 ? -17.693 -18.943 24.347 1.00 87.50 90 LEU A C 1
ATOM 729 O O . LEU A 1 90 ? -17.417 -18.173 25.262 1.00 87.50 90 LEU A O 1
ATOM 733 N N . SER A 1 91 ? -18.098 -20.201 24.551 1.00 86.56 91 SER A N 1
ATOM 734 C CA . SER A 1 91 ? -18.282 -20.857 25.856 1.00 86.56 91 SER A CA 1
ATOM 735 C C . SER A 1 91 ? -17.021 -20.910 26.726 1.00 86.56 91 SER A C 1
ATOM 737 O O . SER A 1 91 ? -17.098 -21.042 27.949 1.00 86.56 91 SER A O 1
ATOM 739 N N . SER A 1 92 ? -15.835 -20.789 26.122 1.00 89.25 92 SER A N 1
ATOM 740 C CA . SER A 1 92 ? -14.571 -20.767 26.864 1.00 89.25 92 SER A CA 1
ATOM 741 C C . SER A 1 92 ? -14.321 -19.435 27.579 1.00 89.25 92 SER A C 1
ATOM 743 O O . SER A 1 92 ? -13.574 -19.392 28.562 1.00 89.25 92 SER A O 1
ATOM 745 N N . VAL A 1 93 ? -14.946 -18.347 27.118 1.00 91.38 93 VAL A N 1
ATOM 746 C CA . VAL A 1 93 ? -14.750 -16.995 27.648 1.00 91.38 93 VAL A CA 1
ATOM 747 C C . VAL A 1 93 ? -15.693 -16.763 28.824 1.00 91.38 93 VAL A C 1
ATOM 749 O O . VAL A 1 93 ? -16.894 -16.992 28.739 1.00 91.38 93 VAL A O 1
ATOM 752 N N . LYS A 1 94 ? -15.147 -16.282 29.946 1.00 88.94 94 LYS A N 1
ATOM 753 C CA . LYS A 1 94 ? -15.900 -16.069 31.190 1.00 88.94 94 LYS A CA 1
ATOM 754 C C . LYS A 1 94 ? -15.811 -14.618 31.644 1.00 88.94 94 LYS A C 1
ATOM 756 O O . LYS A 1 94 ? -14.743 -14.015 31.579 1.00 88.94 94 LYS A O 1
ATOM 761 N N . SER A 1 95 ? -16.908 -14.103 32.193 1.00 91.00 95 SER A N 1
ATOM 762 C CA . SER A 1 95 ? -16.953 -12.844 32.946 1.00 91.00 95 SER A CA 1
ATOM 763 C C . SER A 1 95 ? -17.685 -13.047 34.263 1.00 91.00 95 SER A C 1
ATOM 765 O O . SER A 1 95 ? -18.484 -13.968 34.411 1.00 91.00 95 SER A O 1
ATOM 767 N N . SER A 1 96 ? -17.383 -12.182 35.228 1.00 89.31 96 SER A N 1
ATOM 768 C CA . SER A 1 96 ? -18.098 -12.096 36.502 1.00 89.31 96 SER A CA 1
ATOM 769 C C . SER A 1 96 ? -19.430 -11.354 36.401 1.00 89.31 96 SER A C 1
ATOM 771 O O . SER A 1 96 ? -20.168 -11.321 37.378 1.00 89.31 96 SER A O 1
ATOM 773 N N . CYS A 1 97 ? -19.690 -10.684 35.279 1.00 88.81 97 CYS A N 1
ATOM 774 C CA . CYS A 1 97 ? -20.891 -9.890 35.069 1.00 88.81 97 CYS A CA 1
ATOM 775 C C . CYS A 1 97 ? -21.700 -10.493 33.925 1.00 88.81 97 CYS A C 1
ATOM 777 O O . CYS A 1 97 ? -21.147 -10.769 32.857 1.00 88.81 97 CYS A O 1
ATOM 779 N N . ASP A 1 98 ? -23.001 -10.617 34.128 1.00 89.25 98 ASP A N 1
ATOM 780 C CA . ASP A 1 98 ? -23.922 -11.083 33.100 1.00 89.25 98 ASP A CA 1
ATOM 781 C C . ASP A 1 98 ? -24.149 -10.003 32.027 1.00 89.25 98 ASP A C 1
ATOM 783 O O . ASP A 1 98 ? -23.771 -8.835 32.180 1.00 89.25 98 ASP A O 1
ATOM 787 N N . CYS A 1 99 ? -24.713 -10.420 30.902 1.00 89.69 99 CYS A N 1
ATOM 788 C CA . CYS A 1 99 ? -25.030 -9.613 29.738 1.00 89.69 99 CYS A CA 1
ATOM 789 C C . CYS A 1 99 ? -26.541 -9.358 29.684 1.00 89.69 99 CYS A C 1
ATOM 791 O O . CYS A 1 99 ? -27.343 -10.281 29.791 1.00 89.69 99 CYS A O 1
ATOM 793 N N . ARG A 1 100 ? -26.935 -8.097 29.493 1.00 90.56 100 ARG A N 1
ATOM 794 C CA . ARG A 1 100 ? -28.323 -7.685 29.230 1.00 90.56 100 ARG A CA 1
ATOM 795 C C . ARG A 1 100 ? -28.352 -6.322 28.560 1.00 90.56 100 ARG A C 1
ATOM 797 O O . ARG A 1 100 ? -27.412 -5.549 28.722 1.00 90.56 100 ARG A O 1
ATOM 804 N N . TRP A 1 101 ? -29.421 -5.991 27.847 1.00 93.00 101 TRP A N 1
ATOM 805 C CA . TRP A 1 101 ? -29.573 -4.621 27.366 1.00 93.00 101 TRP A CA 1
ATOM 806 C C . TRP A 1 101 ? -29.719 -3.644 28.544 1.00 93.00 101 TRP A C 1
ATOM 808 O O . TRP A 1 101 ? -30.630 -3.786 29.358 1.00 93.00 101 TRP A O 1
ATOM 818 N N . ILE A 1 102 ? -28.825 -2.659 28.603 1.00 95.56 102 ILE A N 1
ATOM 819 C CA . ILE A 1 102 ? -28.885 -1.485 29.480 1.00 95.56 102 ILE A CA 1
ATOM 820 C C . ILE A 1 102 ? -28.608 -0.247 28.629 1.00 95.56 102 ILE A C 1
ATOM 822 O O . ILE A 1 102 ? -27.981 -0.365 27.573 1.00 95.56 102 ILE A O 1
ATOM 826 N N . HIS A 1 103 ? -29.055 0.926 29.068 1.00 97.44 103 HIS A N 1
ATOM 827 C CA . HIS A 1 103 ? -28.801 2.149 28.312 1.00 97.44 103 HIS A CA 1
ATOM 828 C C . HIS A 1 103 ? -27.309 2.487 28.255 1.00 97.44 103 HIS A C 1
ATOM 830 O O . HIS A 1 103 ? -26.615 2.302 29.251 1.00 97.44 103 HIS A O 1
ATOM 836 N N . PRO A 1 104 ? -26.804 3.024 27.128 1.00 97.75 104 PRO A N 1
ATOM 837 C CA . PRO A 1 104 ? -25.424 3.482 27.049 1.00 97.75 104 PRO A CA 1
ATOM 838 C C . PRO A 1 104 ? -25.183 4.686 27.962 1.00 97.75 104 PRO A C 1
ATOM 840 O O . PRO A 1 104 ? -26.069 5.529 28.114 1.00 97.75 104 PRO A O 1
ATOM 843 N N . ASP A 1 105 ? -23.956 4.820 28.476 1.00 96.75 105 ASP A N 1
ATOM 844 C CA . ASP A 1 105 ? -23.553 5.992 29.269 1.00 96.75 105 ASP A CA 1
ATOM 845 C C . ASP A 1 105 ? -23.695 7.267 28.428 1.00 96.75 105 ASP A C 1
ATOM 847 O O . ASP A 1 105 ? -24.138 8.307 28.914 1.00 96.75 105 ASP A O 1
ATOM 851 N N . LYS A 1 106 ? -23.324 7.179 27.143 1.00 96.00 106 LYS A N 1
ATOM 852 C CA . LYS A 1 106 ? -23.476 8.259 26.165 1.00 96.00 106 LYS A CA 1
ATOM 853 C C . LYS A 1 106 ? -23.389 7.773 24.721 1.00 96.00 106 LYS A C 1
ATOM 855 O O . LYS A 1 106 ? -22.749 6.759 24.431 1.00 96.00 106 LYS A O 1
ATOM 860 N N . ILE A 1 107 ? -24.006 8.540 23.820 1.00 97.50 107 ILE A N 1
ATOM 861 C CA . ILE A 1 107 ? -23.899 8.385 22.365 1.00 97.50 107 ILE A CA 1
ATOM 862 C C . ILE A 1 107 ? -23.473 9.723 21.756 1.00 97.50 107 ILE A C 1
ATOM 864 O O . ILE A 1 107 ? -24.236 10.692 21.771 1.00 97.50 107 ILE A O 1
ATOM 868 N N . GLU A 1 108 ? -22.276 9.779 21.179 1.00 95.62 108 GLU A N 1
ATOM 869 C CA . GLU A 1 108 ? -21.703 11.015 20.642 1.00 95.62 108 GLU A CA 1
ATOM 870 C C . GLU A 1 108 ? -21.358 10.911 19.155 1.00 95.62 108 GLU A C 1
ATOM 872 O O . GLU A 1 108 ? -21.019 9.848 18.639 1.00 95.62 108 GLU A O 1
ATOM 877 N N . ILE A 1 109 ? -21.446 12.049 18.461 1.00 95.31 109 ILE A N 1
ATOM 878 C CA . ILE A 1 109 ? -20.873 12.212 17.121 1.00 95.31 109 ILE A CA 1
ATOM 879 C C . ILE A 1 109 ? -19.396 12.539 17.297 1.00 95.31 109 ILE A C 1
ATOM 881 O O . ILE A 1 109 ? -19.072 13.524 17.977 1.00 95.31 109 ILE A O 1
ATOM 885 N N . LEU A 1 110 ? -18.542 11.734 16.667 1.00 92.56 110 LEU A N 1
ATOM 886 C CA . LEU A 1 110 ? -17.093 11.859 16.739 1.00 92.56 110 LEU A CA 1
ATOM 887 C C . LEU A 1 110 ? -16.588 13.164 16.089 1.00 92.56 110 LEU A C 1
ATOM 889 O O . LEU A 1 110 ? -17.214 13.732 15.187 1.00 92.56 110 LEU A O 1
ATOM 893 N N . GLY A 1 111 ? -15.458 13.672 16.594 1.00 82.44 111 GLY A N 1
ATOM 894 C CA . GLY A 1 111 ? -14.927 15.000 16.256 1.00 82.44 111 GLY A CA 1
ATOM 895 C C . GLY A 1 111 ? -14.576 15.151 14.775 1.00 82.44 111 GLY A C 1
ATOM 896 O O . GLY A 1 111 ? -14.791 16.211 14.184 1.00 82.44 111 GLY A O 1
ATOM 897 N N . SER A 1 112 ? -14.141 14.059 14.144 1.00 84.81 112 SER A N 1
ATOM 898 C CA . SER A 1 112 ? -13.944 13.929 12.696 1.00 84.81 112 SER A CA 1
ATOM 899 C C . SER A 1 112 ? -15.093 14.508 11.856 1.00 84.81 112 SER A C 1
ATOM 901 O O . SER A 1 112 ? -14.844 15.261 10.910 1.00 84.81 112 SER A O 1
ATOM 903 N N . TRP A 1 113 ? -16.347 14.221 12.220 1.00 90.44 113 TRP A N 1
ATOM 904 C CA . TRP A 1 113 ? -17.526 14.763 11.536 1.00 90.44 113 TRP A CA 1
ATOM 905 C C . TRP A 1 113 ? -17.670 16.272 11.729 1.00 90.44 113 TRP A C 1
ATOM 907 O O . TRP A 1 113 ? -17.954 16.995 10.774 1.00 90.44 113 TRP A O 1
ATOM 917 N N . ARG A 1 114 ? -17.470 16.766 12.956 1.00 88.06 114 ARG A N 1
ATOM 918 C CA . ARG A 1 114 ? -17.687 18.176 13.333 1.00 88.06 114 ARG A CA 1
ATOM 919 C C . ARG A 1 114 ? -16.697 19.121 12.662 1.00 88.06 114 ARG A C 1
ATOM 921 O O . ARG A 1 114 ? -17.060 20.239 12.313 1.00 88.06 114 ARG A O 1
ATOM 928 N N . VAL A 1 115 ? -15.467 18.654 12.463 1.00 87.38 115 VAL A N 1
ATOM 929 C CA . VAL A 1 115 ? -14.427 19.380 11.724 1.00 87.38 115 VAL A CA 1
ATOM 930 C C . VAL A 1 115 ? -14.718 19.389 10.215 1.00 87.38 115 VAL A C 1
ATOM 932 O O . VAL A 1 115 ? -14.354 20.334 9.523 1.00 87.38 115 VAL A O 1
ATOM 935 N N . GLY A 1 116 ? -15.424 18.373 9.708 1.00 83.38 116 GLY A N 1
ATOM 936 C CA . GLY A 1 116 ? -15.970 18.362 8.353 1.00 83.38 116 GLY A CA 1
ATOM 937 C C . GLY A 1 116 ? -15.002 17.897 7.268 1.00 83.38 116 GLY A C 1
ATOM 938 O O . GLY A 1 116 ? -15.008 18.461 6.177 1.00 83.38 116 GLY A O 1
ATOM 939 N N . HIS A 1 117 ? -14.188 16.873 7.539 1.00 83.50 117 HIS A N 1
ATOM 940 C CA . HIS A 1 117 ? -13.266 16.320 6.536 1.00 83.50 117 HIS A CA 1
ATOM 941 C C . HIS A 1 117 ? -13.879 15.236 5.626 1.00 83.50 117 HIS A C 1
ATOM 943 O O . HIS A 1 117 ? -13.176 14.694 4.776 1.00 83.50 117 HIS A O 1
ATOM 949 N N . GLN A 1 118 ? -15.162 14.895 5.791 1.00 87.62 118 GLN A N 1
ATOM 950 C CA . GLN A 1 118 ? -15.862 13.905 4.964 1.00 87.62 118 GLN A CA 1
ATOM 951 C C . GLN A 1 118 ? -16.033 14.388 3.522 1.00 87.62 118 GLN A C 1
ATOM 953 O O . GLN A 1 118 ? -16.387 15.544 3.262 1.00 87.62 118 GLN A O 1
ATOM 958 N N . THR A 1 119 ? -15.847 13.464 2.585 1.00 87.25 119 THR A N 1
ATOM 959 C CA . THR A 1 119 ? -15.940 13.719 1.146 1.00 87.25 119 THR A CA 1
ATOM 960 C C . THR A 1 119 ? -17.150 13.005 0.545 1.00 87.25 119 THR A C 1
ATOM 962 O O . THR A 1 119 ? -17.739 12.118 1.158 1.00 87.25 119 THR A O 1
ATOM 965 N N . LYS A 1 120 ? -17.520 13.361 -0.687 1.00 88.44 120 LYS A N 1
ATOM 966 C CA . LYS A 1 120 ? -18.560 12.681 -1.478 1.00 88.44 120 LYS A CA 1
ATOM 967 C C . LYS A 1 120 ? -18.246 11.204 -1.727 1.00 88.44 120 LYS A C 1
ATOM 969 O O . LYS A 1 120 ? -19.168 10.423 -1.908 1.00 88.44 120 LYS A O 1
ATOM 974 N N . MET A 1 121 ? -16.962 10.839 -1.740 1.00 82.19 121 MET A N 1
ATOM 975 C CA . MET A 1 121 ? -16.499 9.460 -1.935 1.00 82.19 121 MET A CA 1
ATOM 976 C C . MET A 1 121 ? -16.586 8.623 -0.655 1.00 82.19 121 MET A C 1
ATOM 978 O O . MET A 1 121 ? -16.602 7.400 -0.722 1.00 82.19 121 MET A O 1
ATOM 982 N N . GLU A 1 122 ? -16.633 9.274 0.508 1.00 85.56 122 GLU A N 1
ATOM 983 C CA . GLU A 1 122 ? -16.751 8.624 1.811 1.00 85.56 122 GLU A CA 1
ATOM 984 C C . GLU A 1 122 ? -17.771 9.380 2.687 1.00 85.56 122 GLU A C 1
ATOM 986 O O . GLU A 1 122 ? -17.401 10.025 3.675 1.00 85.56 122 GLU A O 1
ATOM 991 N N . PRO A 1 123 ? -19.069 9.348 2.312 1.00 89.69 123 PRO A N 1
ATOM 992 C CA . PRO A 1 123 ? -20.148 10.029 3.026 1.00 89.69 123 PRO A CA 1
ATOM 993 C C . PRO A 1 123 ? -20.517 9.275 4.316 1.00 89.69 123 PRO A C 1
ATOM 995 O O . PRO A 1 123 ? -21.603 8.711 4.446 1.00 89.69 123 PRO A O 1
ATOM 998 N N . VAL A 1 124 ? -19.586 9.245 5.273 1.00 91.19 124 VAL A N 1
ATOM 999 C CA . VAL A 1 124 ? -19.685 8.455 6.508 1.00 91.19 124 VAL A CA 1
ATOM 1000 C C . VAL A 1 124 ? -19.720 9.360 7.731 1.00 91.19 124 VAL A C 1
ATOM 1002 O O . VAL A 1 124 ? -18.816 10.168 7.942 1.00 91.19 124 VAL A O 1
ATOM 1005 N N . LEU A 1 125 ? -20.748 9.198 8.565 1.00 94.25 125 LEU A N 1
ATOM 1006 C CA . LEU A 1 125 ? -20.823 9.836 9.879 1.00 94.25 125 LEU A CA 1
ATOM 1007 C C . LEU A 1 125 ? -20.482 8.813 10.963 1.00 94.25 125 LEU A C 1
ATOM 1009 O O . LEU A 1 125 ? -21.175 7.811 11.139 1.00 94.25 125 LEU A O 1
ATOM 1013 N N . ASP A 1 126 ? -19.412 9.086 11.702 1.00 94.25 126 ASP A N 1
ATOM 1014 C CA . ASP A 1 126 ? -18.947 8.239 12.791 1.00 94.25 126 ASP A CA 1
ATOM 1015 C C . ASP A 1 126 ? -19.646 8.584 14.122 1.00 94.25 126 ASP A C 1
ATOM 1017 O O . ASP A 1 126 ? -19.514 9.687 14.663 1.00 94.25 126 ASP A O 1
ATOM 1021 N N . LEU A 1 127 ? -20.391 7.616 14.661 1.00 96.31 127 LEU A N 1
ATOM 1022 C CA . LEU A 1 127 ? -20.969 7.657 16.006 1.00 96.31 127 LEU A CA 1
ATOM 1023 C C . LEU A 1 127 ? -20.142 6.800 16.954 1.00 96.31 127 LEU A C 1
ATOM 1025 O O . LEU A 1 127 ? -19.642 5.752 16.559 1.00 96.31 127 LEU A O 1
ATOM 1029 N N . ILE A 1 128 ? -20.060 7.190 18.220 1.00 97.25 128 ILE A N 1
ATOM 1030 C CA . ILE A 1 128 ? -19.497 6.354 19.278 1.00 97.25 128 ILE A CA 1
ATOM 1031 C C . ILE A 1 128 ? -20.522 6.136 20.387 1.00 97.25 128 ILE A C 1
ATOM 1033 O O . ILE A 1 128 ? -21.136 7.078 20.886 1.00 97.25 128 ILE A O 1
ATOM 1037 N N . ILE A 1 129 ? -20.708 4.873 20.762 1.00 98.19 129 ILE A N 1
ATOM 1038 C CA . ILE A 1 129 ? -21.525 4.447 21.894 1.00 98.19 129 ILE A CA 1
ATOM 1039 C C . ILE A 1 129 ? -20.586 4.021 23.017 1.00 98.19 129 ILE A C 1
ATOM 1041 O O . ILE A 1 129 ? -19.792 3.087 22.853 1.00 98.19 129 ILE A O 1
ATOM 1045 N N . ILE A 1 130 ? -20.701 4.690 24.163 1.00 98.12 130 ILE A N 1
ATOM 1046 C CA . ILE A 1 130 ? -19.982 4.309 25.375 1.00 98.12 130 ILE A CA 1
ATOM 1047 C C . ILE A 1 130 ? -20.835 3.326 26.164 1.00 98.12 130 ILE A C 1
ATOM 1049 O O . ILE A 1 130 ? -21.903 3.661 26.679 1.00 98.12 130 ILE A O 1
ATOM 1053 N N . ILE A 1 131 ? -20.353 2.089 26.221 1.00 97.81 131 ILE A N 1
ATOM 1054 C CA . ILE A 1 131 ? -20.975 1.005 26.974 1.00 97.81 131 ILE A CA 1
ATOM 1055 C C . ILE A 1 131 ? -20.785 1.295 28.472 1.00 97.81 131 ILE A C 1
ATOM 1057 O O . ILE A 1 131 ? -19.676 1.660 28.855 1.00 97.81 131 ILE A O 1
ATOM 1061 N N . PRO A 1 132 ? -21.796 1.112 29.334 1.00 96.50 132 PRO A N 1
ATOM 1062 C CA . PRO A 1 132 ? -21.677 1.446 30.750 1.00 96.50 132 PRO A CA 1
ATOM 1063 C C . PRO A 1 132 ? -20.655 0.615 31.524 1.00 96.50 132 PRO A C 1
ATOM 1065 O O . PRO A 1 132 ? -20.434 -0.565 31.244 1.00 96.50 132 PRO A O 1
ATOM 1068 N N . GLN A 1 133 ? -20.081 1.196 32.582 1.00 95.38 133 GLN A N 1
ATOM 1069 C CA . GLN A 1 133 ? -19.085 0.518 33.426 1.00 95.38 133 GLN A CA 1
ATOM 1070 C C . GLN A 1 133 ? -19.627 -0.761 34.081 1.00 95.38 133 GLN A C 1
ATOM 1072 O O . GLN A 1 133 ? -18.903 -1.750 34.185 1.00 95.38 133 GLN A O 1
ATOM 1077 N N . ASN A 1 134 ? -20.887 -0.747 34.526 1.00 93.31 134 ASN A N 1
ATOM 1078 C CA . ASN A 1 134 ? -21.546 -1.886 35.177 1.00 93.31 134 ASN A CA 1
ATOM 1079 C C . ASN A 1 134 ? -21.860 -3.039 34.207 1.00 93.31 134 ASN A C 1
ATOM 1081 O O . ASN A 1 134 ? -22.192 -4.134 34.658 1.00 93.31 134 ASN A O 1
ATOM 1085 N N . TYR A 1 135 ? -21.712 -2.826 32.896 1.00 95.00 135 TYR A N 1
ATOM 1086 C CA . TYR A 1 135 ? -21.788 -3.890 31.902 1.00 95.00 135 TYR A CA 1
ATOM 1087 C C . TYR A 1 135 ? -20.548 -4.788 31.919 1.00 95.00 135 TYR A C 1
AT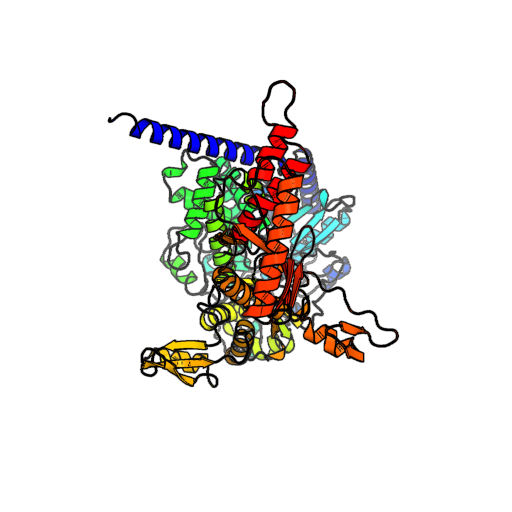OM 1089 O O . TYR A 1 135 ? -20.603 -5.928 31.463 1.00 95.00 135 TYR A O 1
ATOM 1097 N N . PHE A 1 136 ? -19.419 -4.304 32.440 1.00 95.88 136 PHE A N 1
ATOM 1098 C CA . PHE A 1 136 ? -18.157 -5.034 32.443 1.00 95.88 136 PHE A CA 1
ATOM 1099 C C . PHE A 1 136 ? -17.740 -5.482 33.846 1.00 95.88 136 PHE A C 1
ATOM 1101 O O . PHE A 1 136 ? -17.821 -4.743 34.824 1.00 95.88 136 PHE A O 1
ATOM 1108 N N . GLY A 1 137 ? -17.203 -6.695 33.926 1.00 94.31 137 GLY A N 1
ATOM 1109 C CA . GLY A 1 137 ? -16.500 -7.209 35.090 1.00 94.31 137 GLY A CA 1
ATOM 1110 C C . GLY A 1 137 ? -15.112 -6.591 35.253 1.00 94.31 137 GLY A C 1
ATOM 1111 O O . GLY A 1 137 ? -14.456 -6.180 34.295 1.00 94.31 137 GLY A O 1
ATOM 1112 N N . SER A 1 138 ? -14.606 -6.598 36.489 1.00 94.00 138 SER A N 1
ATOM 1113 C CA . SER A 1 138 ? -13.317 -5.982 36.861 1.00 94.00 138 SER A CA 1
ATOM 1114 C C . SER A 1 138 ? -12.084 -6.579 36.165 1.00 94.00 138 SER A C 1
ATOM 1116 O O . SER A 1 138 ? -10.990 -6.020 36.262 1.00 94.00 138 SER A O 1
ATOM 1118 N N . ARG A 1 139 ? -12.232 -7.726 35.492 1.00 95.25 139 ARG A N 1
ATOM 1119 C CA . ARG A 1 139 ? -11.167 -8.448 34.778 1.00 95.25 139 ARG A CA 1
ATOM 1120 C C . ARG A 1 139 ? -11.495 -8.717 33.312 1.00 95.25 139 ARG A C 1
ATOM 1122 O O . ARG A 1 139 ? -10.771 -9.475 32.677 1.00 95.25 139 ARG A O 1
ATOM 1129 N N . ASP A 1 140 ? -12.522 -8.078 32.757 1.00 96.31 140 ASP A N 1
ATOM 1130 C CA . ASP A 1 140 ? -12.960 -8.344 31.381 1.00 96.31 140 ASP A CA 1
ATOM 1131 C C . ASP A 1 140 ? -11.959 -7.857 30.317 1.00 96.31 140 ASP A C 1
ATOM 1133 O O . ASP A 1 140 ? -12.083 -8.187 29.145 1.00 96.31 140 ASP A O 1
ATOM 1137 N N . TYR A 1 141 ? -10.908 -7.128 30.702 1.00 96.12 141 TYR A N 1
ATOM 1138 C CA . TYR A 1 141 ? -9.772 -6.867 29.814 1.00 96.12 141 TYR A CA 1
ATOM 1139 C C . TYR A 1 141 ? -8.964 -8.140 29.490 1.00 96.12 141 TYR A C 1
ATOM 1141 O O . TYR A 1 141 ? -8.179 -8.135 28.542 1.00 96.12 141 TYR A O 1
ATOM 1149 N N . LEU A 1 142 ? -9.144 -9.230 30.248 1.00 96.06 142 LEU A N 1
ATOM 1150 C CA . LEU A 1 142 ? -8.455 -10.503 30.041 1.00 96.06 142 LEU A CA 1
ATOM 1151 C C . LEU A 1 142 ? -9.174 -11.414 29.037 1.00 96.06 142 LEU A C 1
ATOM 1153 O O . LEU A 1 142 ? -10.401 -11.455 28.989 1.00 96.06 142 LEU A O 1
ATOM 1157 N N . ASN A 1 143 ? -8.395 -12.231 28.321 1.00 95.19 143 ASN A N 1
ATOM 1158 C CA . ASN A 1 143 ? -8.860 -13.444 27.629 1.00 95.19 143 ASN A CA 1
ATOM 1159 C C . ASN A 1 143 ? -10.112 -13.251 26.748 1.00 95.19 143 ASN A C 1
ATOM 1161 O O . ASN A 1 143 ? -11.062 -14.026 26.816 1.00 95.19 143 ASN A O 1
ATOM 1165 N N . PHE A 1 144 ? -10.111 -12.203 25.926 1.00 96.19 144 PHE A N 1
ATOM 1166 C CA . PHE A 1 144 ? -11.175 -11.843 24.984 1.00 96.19 144 PHE A CA 1
ATOM 1167 C C . PHE A 1 144 ? -12.540 -11.444 25.572 1.00 96.19 144 PHE A C 1
ATOM 1169 O O . PHE A 1 144 ? -13.427 -11.089 24.794 1.00 96.19 144 PHE A O 1
ATOM 1176 N N . ALA A 1 145 ? -12.715 -11.410 26.899 1.00 95.81 145 ALA A N 1
ATOM 1177 C CA . ALA A 1 145 ? -13.998 -11.076 27.526 1.00 95.81 145 ALA A CA 1
ATOM 1178 C C . ALA A 1 145 ? -14.544 -9.713 27.059 1.00 95.81 145 ALA A C 1
ATOM 1180 O O . ALA A 1 145 ? -15.708 -9.618 26.679 1.00 95.81 145 ALA A O 1
ATOM 1181 N N . TYR A 1 146 ? -13.695 -8.687 26.971 1.00 96.69 146 TYR A N 1
ATOM 1182 C CA . TYR A 1 146 ? -14.054 -7.372 26.435 1.00 96.69 146 TYR A CA 1
ATOM 1183 C C . TYR A 1 146 ? -14.654 -7.461 25.025 1.00 96.69 146 TYR A C 1
ATOM 1185 O O . TYR A 1 146 ? -15.724 -6.907 24.784 1.00 96.69 146 TYR A O 1
ATOM 1193 N N . PHE A 1 147 ? -14.004 -8.179 24.103 1.00 96.00 147 PHE A N 1
ATOM 1194 C CA . PHE A 1 147 ? -14.457 -8.274 22.712 1.00 96.00 147 PHE A CA 1
ATOM 1195 C C . PHE A 1 147 ? -15.790 -9.015 22.600 1.00 96.00 147 PHE A C 1
ATOM 1197 O O . PHE A 1 147 ? -16.660 -8.581 21.848 1.00 96.00 147 PHE A O 1
ATOM 1204 N N . VAL A 1 148 ? -15.980 -10.085 23.380 1.00 94.50 148 VAL A N 1
ATOM 1205 C CA . VAL A 1 148 ? -17.242 -10.838 23.401 1.00 94.50 148 VAL A CA 1
ATOM 1206 C C . VAL A 1 148 ? -18.372 -9.987 23.986 1.00 94.50 148 VAL A C 1
ATOM 1208 O O . VAL A 1 148 ? -19.425 -9.874 23.362 1.00 94.50 148 VAL A O 1
ATOM 1211 N N . LYS A 1 149 ? -18.159 -9.304 25.120 1.00 94.38 149 LYS A N 1
ATOM 1212 C CA . LYS A 1 149 ? -19.180 -8.415 25.710 1.00 94.38 149 LYS A CA 1
ATOM 1213 C C . LYS A 1 149 ? -19.511 -7.235 24.811 1.00 94.38 149 LYS A C 1
ATOM 1215 O O . LYS A 1 149 ? -20.685 -6.904 24.650 1.00 94.38 149 LYS A O 1
ATOM 1220 N N . ARG A 1 150 ? -18.498 -6.636 24.186 1.00 95.75 150 ARG A N 1
ATOM 1221 C CA . ARG A 1 150 ? -18.674 -5.589 23.178 1.00 95.75 150 ARG A CA 1
ATOM 1222 C C . ARG A 1 150 ? -19.520 -6.099 22.012 1.00 95.75 150 ARG A C 1
ATOM 1224 O O . ARG A 1 150 ? -20.508 -5.461 21.680 1.00 95.75 150 ARG A O 1
ATOM 1231 N N . ALA A 1 151 ? -19.195 -7.258 21.435 1.00 94.19 151 ALA A N 1
ATOM 1232 C CA . ALA A 1 151 ? -19.976 -7.866 20.354 1.00 94.19 151 ALA A CA 1
ATOM 1233 C C . ALA A 1 151 ? -21.418 -8.204 20.775 1.00 94.19 151 ALA A C 1
ATOM 1235 O O . ALA A 1 151 ? -22.346 -7.985 19.998 1.00 94.19 151 ALA A O 1
ATOM 1236 N N . HIS A 1 152 ? -21.630 -8.657 22.012 1.00 93.69 152 HIS A N 1
ATOM 1237 C CA . HIS A 1 152 ? -22.974 -8.854 22.557 1.00 93.69 152 HIS A CA 1
ATOM 1238 C C . HIS A 1 152 ? -23.756 -7.533 22.608 1.00 93.69 152 HIS A C 1
ATOM 1240 O O . HIS A 1 152 ? -24.886 -7.465 22.131 1.00 93.69 152 HIS A O 1
ATOM 1246 N N . TYR A 1 153 ? -23.150 -6.462 23.129 1.00 95.31 153 TYR A N 1
ATOM 1247 C CA . TYR A 1 153 ? -23.792 -5.145 23.192 1.00 95.31 153 TYR A CA 1
ATOM 1248 C C . TYR A 1 153 ? -24.139 -4.610 21.793 1.00 95.31 153 TYR A C 1
ATOM 1250 O O . TYR A 1 153 ? -25.228 -4.085 21.575 1.00 95.31 153 TYR A O 1
ATOM 1258 N N . ILE A 1 154 ? -23.248 -4.822 20.819 1.00 95.44 154 ILE A N 1
ATOM 1259 C CA . ILE A 1 154 ? -23.489 -4.519 19.403 1.00 95.44 154 ILE A CA 1
ATOM 1260 C C . ILE A 1 154 ? -24.739 -5.249 18.893 1.00 95.44 154 ILE A C 1
ATOM 1262 O O . ILE A 1 154 ? -25.586 -4.627 18.254 1.00 95.44 154 ILE A O 1
ATOM 1266 N N . CYS A 1 155 ? -24.886 -6.546 19.186 1.00 93.81 155 CYS A N 1
ATOM 1267 C CA . CYS A 1 155 ? -26.063 -7.317 18.773 1.00 93.81 155 CYS A CA 1
ATOM 1268 C C . CYS A 1 155 ? -27.354 -6.775 19.401 1.00 93.81 155 CYS A C 1
ATOM 1270 O O . CYS A 1 155 ? -28.385 -6.721 18.735 1.00 93.81 155 CYS A O 1
ATOM 1272 N N . GLN A 1 156 ? -27.302 -6.333 20.661 1.00 93.00 156 GLN A N 1
ATOM 1273 C CA . GLN A 1 156 ? -28.450 -5.724 21.336 1.00 93.00 156 GLN A CA 1
ATOM 1274 C C . GLN A 1 156 ? -28.862 -4.402 20.672 1.00 93.00 156 GLN A C 1
ATOM 1276 O O . GLN A 1 156 ? -30.047 -4.197 20.409 1.00 93.00 156 GLN A O 1
ATOM 1281 N N . VAL A 1 157 ? -27.898 -3.549 20.305 1.00 95.44 157 VAL A N 1
ATOM 1282 C CA . VAL A 1 157 ? -28.174 -2.323 19.537 1.00 95.44 157 VAL A CA 1
ATOM 1283 C C . VAL A 1 157 ? -28.732 -2.649 18.153 1.00 95.44 157 VAL A C 1
ATOM 1285 O O . VAL A 1 157 ? -29.744 -2.075 17.759 1.00 95.44 157 VAL A O 1
ATOM 1288 N N . ALA A 1 158 ? -28.150 -3.613 17.435 1.00 94.88 158 ALA A N 1
ATOM 1289 C CA . ALA A 1 158 ? -28.683 -4.054 16.147 1.00 94.88 158 ALA A CA 1
ATOM 1290 C C . ALA A 1 158 ? -30.143 -4.530 16.272 1.00 94.88 158 ALA A C 1
ATOM 1292 O O . ALA A 1 158 ? -30.985 -4.140 15.468 1.00 94.88 158 ALA A O 1
ATOM 1293 N N . ARG A 1 159 ? -30.482 -5.278 17.332 1.00 91.94 159 ARG A N 1
ATOM 1294 C CA . ARG A 1 159 ? -31.855 -5.737 17.618 1.00 91.94 159 ARG A CA 1
ATOM 1295 C C . ARG A 1 159 ? -32.843 -4.595 17.792 1.00 91.94 159 ARG A C 1
ATOM 1297 O O . ARG A 1 159 ? -34.003 -4.734 17.409 1.00 91.94 159 ARG A O 1
ATOM 1304 N N . ILE A 1 160 ? -32.407 -3.500 18.402 1.00 93.69 160 ILE A N 1
ATOM 1305 C CA . ILE A 1 160 ? -33.230 -2.304 18.590 1.00 93.69 160 ILE A CA 1
ATOM 1306 C C . ILE A 1 160 ? -33.457 -1.615 17.245 1.00 93.69 160 ILE A C 1
ATOM 1308 O O . ILE A 1 160 ? -34.597 -1.313 16.906 1.00 93.69 160 ILE A O 1
ATOM 1312 N N . LEU A 1 161 ? -32.395 -1.428 16.461 1.00 93.88 161 LEU A N 1
ATOM 1313 C CA . LEU A 1 161 ? -32.439 -0.675 15.207 1.00 93.88 161 LEU A CA 1
ATOM 1314 C C . LEU A 1 161 ? -33.163 -1.415 14.072 1.00 93.88 161 LEU A C 1
ATOM 1316 O O . LEU A 1 161 ? -33.891 -0.797 13.307 1.00 93.88 161 LEU A O 1
ATOM 1320 N N . ILE A 1 162 ? -33.064 -2.743 13.979 1.00 91.50 162 ILE A N 1
ATOM 1321 C CA . ILE A 1 162 ? -33.823 -3.503 12.965 1.00 91.50 162 ILE A CA 1
ATOM 1322 C C . ILE A 1 162 ? -35.338 -3.336 13.169 1.00 91.50 162 ILE A C 1
ATOM 1324 O O . ILE A 1 162 ? -36.095 -3.259 12.205 1.00 91.50 162 ILE A O 1
ATOM 1328 N N . LYS A 1 163 ? -35.805 -3.235 14.424 1.00 90.69 163 LYS A N 1
ATOM 1329 C CA . LYS A 1 163 ? -37.236 -3.053 14.732 1.00 90.69 163 LYS A CA 1
ATOM 1330 C C . LYS A 1 163 ? -37.785 -1.711 14.253 1.00 90.69 163 LYS A C 1
ATOM 1332 O O . LYS A 1 163 ? -39.001 -1.570 14.166 1.00 90.69 163 LYS A O 1
ATOM 1337 N N . THR A 1 164 ? -36.919 -0.737 13.975 1.00 91.31 164 THR A N 1
ATOM 1338 C CA . THR A 1 164 ? -37.332 0.580 13.487 1.00 91.31 164 THR A CA 1
ATOM 1339 C C . THR A 1 164 ? -37.494 0.640 11.968 1.00 91.31 164 THR A C 1
ATOM 1341 O O . THR A 1 164 ? -37.871 1.696 11.475 1.00 91.31 164 THR A O 1
ATOM 1344 N N . GLY A 1 165 ? -37.209 -0.446 11.235 1.00 88.25 165 GLY A N 1
ATOM 1345 C CA . GLY A 1 165 ? -37.229 -0.451 9.767 1.00 88.25 165 GLY A CA 1
ATOM 1346 C C . GLY A 1 165 ? -36.065 0.337 9.165 1.00 88.25 165 GLY A C 1
ATOM 1347 O O . GLY A 1 165 ? -36.255 1.182 8.301 1.00 88.25 165 GLY A O 1
ATOM 1348 N N . ILE A 1 166 ? -34.854 0.161 9.700 1.00 90.50 166 ILE A N 1
ATOM 1349 C CA . ILE A 1 166 ? -33.628 0.743 9.139 1.00 90.50 166 ILE A CA 1
ATOM 1350 C C . ILE A 1 166 ? -32.702 -0.398 8.722 1.00 90.50 166 ILE A C 1
ATOM 1352 O O . ILE A 1 166 ? -32.648 -1.433 9.388 1.00 90.50 166 ILE A O 1
ATOM 1356 N N . SER A 1 167 ? -31.944 -0.205 7.638 1.00 91.75 167 SER A N 1
ATOM 1357 C CA . SER A 1 167 ? -30.927 -1.162 7.204 1.00 91.75 167 SER A CA 1
ATOM 1358 C C . SER A 1 167 ? -29.744 -1.143 8.174 1.00 91.75 167 SER A C 1
ATOM 1360 O O . SER A 1 167 ? -29.098 -0.112 8.380 1.00 91.75 167 SER A O 1
ATOM 1362 N N . VAL A 1 168 ? -29.455 -2.301 8.767 1.00 93.31 168 VAL A N 1
ATOM 1363 C CA . VAL A 1 168 ? -28.355 -2.500 9.713 1.00 93.31 168 VAL A CA 1
ATOM 1364 C C . VAL A 1 168 ? -27.487 -3.644 9.215 1.00 93.31 168 VAL A C 1
ATOM 1366 O O . VAL A 1 168 ? -27.957 -4.768 9.047 1.00 93.31 168 VAL A O 1
ATOM 1369 N N . LYS A 1 169 ? -26.200 -3.369 9.014 1.00 93.69 169 LYS A N 1
ATOM 1370 C CA . LYS A 1 169 ? -25.201 -4.359 8.605 1.00 93.69 169 LYS A CA 1
ATOM 1371 C C . LYS A 1 169 ? -24.054 -4.399 9.601 1.00 93.69 169 LYS A C 1
ATOM 1373 O O . LYS A 1 169 ? -23.700 -3.389 10.211 1.00 93.69 169 LYS A O 1
ATOM 1378 N N . PHE A 1 170 ? -23.444 -5.566 9.745 1.00 93.44 170 PHE A N 1
ATOM 1379 C CA . PHE A 1 170 ? -22.132 -5.669 10.357 1.00 93.44 170 PHE A CA 1
ATOM 1380 C C . PHE A 1 170 ? -21.055 -5.293 9.342 1.00 93.44 170 PHE A C 1
ATOM 1382 O O . PHE A 1 170 ? -21.177 -5.534 8.142 1.00 93.44 170 PHE A O 1
ATOM 1389 N N . GLY A 1 171 ? -19.957 -4.749 9.844 1.00 91.12 171 GLY A N 1
ATOM 1390 C CA . GLY A 1 171 ? -18.748 -4.565 9.059 1.00 91.12 171 GLY A CA 1
ATOM 1391 C C . GLY A 1 171 ? -17.526 -4.499 9.957 1.00 91.12 171 GLY A C 1
ATOM 1392 O O . GLY A 1 171 ? -17.629 -4.552 11.187 1.00 91.12 171 GLY A O 1
ATOM 1393 N N . LEU A 1 172 ? -16.359 -4.390 9.334 1.00 87.44 172 LEU A N 1
ATOM 1394 C CA . LEU A 1 172 ? -15.083 -4.275 10.027 1.00 87.44 172 LEU A CA 1
ATOM 1395 C C . LEU A 1 172 ? -14.402 -2.972 9.647 1.00 87.44 172 LEU A C 1
ATOM 1397 O O . LEU A 1 172 ? -14.416 -2.575 8.485 1.00 87.44 172 LEU A O 1
ATOM 1401 N N . ASP A 1 173 ? -13.736 -2.369 10.620 1.00 77.75 173 ASP A N 1
ATOM 1402 C CA . ASP A 1 173 ? -12.798 -1.283 10.376 1.00 77.75 173 ASP A CA 1
ATOM 1403 C C . ASP A 1 173 ? -11.388 -1.866 10.232 1.00 77.75 173 ASP A C 1
ATOM 1405 O O . ASP A 1 173 ? -10.964 -2.681 11.058 1.00 77.75 173 ASP A O 1
ATOM 1409 N N . HIS A 1 174 ? -10.689 -1.512 9.151 1.00 75.50 174 HIS A N 1
ATOM 1410 C CA . HIS A 1 174 ? -9.330 -1.986 8.841 1.00 75.50 174 HIS A CA 1
ATOM 1411 C C . HIS A 1 174 ? -9.145 -3.522 8.945 1.00 75.50 174 HIS A C 1
ATOM 1413 O O . HIS A 1 174 ? -8.075 -4.012 9.304 1.00 75.50 174 HIS A O 1
ATOM 1419 N N . PHE A 1 175 ? -10.199 -4.291 8.636 1.00 77.12 175 PHE A N 1
ATOM 1420 C CA . PHE A 1 175 ? -10.253 -5.764 8.685 1.00 77.12 175 PHE A CA 1
ATOM 1421 C C . PHE A 1 175 ? -10.002 -6.401 10.065 1.00 77.12 175 PHE A C 1
ATOM 1423 O O . PHE A 1 175 ? -9.721 -7.603 10.147 1.00 77.12 175 PHE A O 1
ATOM 1430 N N . ASP A 1 176 ? -10.153 -5.654 11.164 1.00 85.69 176 ASP A N 1
ATOM 1431 C CA . ASP A 1 176 ? -9.973 -6.208 12.508 1.00 85.69 176 ASP A CA 1
ATOM 1432 C C . ASP A 1 176 ? -11.144 -7.115 12.911 1.00 85.69 176 ASP A C 1
ATOM 1434 O O . ASP A 1 176 ? -12.192 -6.666 13.375 1.00 85.69 176 ASP A O 1
ATOM 1438 N N . ARG A 1 177 ? -10.950 -8.432 12.776 1.00 86.50 177 ARG A N 1
ATOM 1439 C CA . ARG A 1 177 ? -11.990 -9.441 13.040 1.00 86.50 177 ARG A CA 1
ATOM 1440 C C . ARG A 1 177 ? -12.498 -9.452 14.486 1.00 86.50 177 ARG A C 1
ATOM 1442 O O . ARG A 1 177 ? -13.582 -9.982 14.712 1.00 86.50 177 ARG A O 1
ATOM 1449 N N . LEU A 1 178 ? -11.746 -8.891 15.436 1.00 91.19 178 LEU A N 1
ATOM 1450 C CA . LEU A 1 178 ? -12.145 -8.810 16.845 1.00 91.19 178 LEU A CA 1
ATOM 1451 C C . LEU A 1 178 ? -13.052 -7.614 17.150 1.00 91.19 178 LEU A C 1
ATOM 1453 O O . LEU A 1 178 ? -13.664 -7.569 18.217 1.00 91.19 178 LEU A O 1
ATOM 1457 N N . LYS A 1 179 ? -13.140 -6.643 16.235 1.00 91.75 179 LYS A N 1
ATOM 1458 C CA . LYS A 1 179 ? -13.833 -5.372 16.458 1.00 91.75 179 LYS A CA 1
ATOM 1459 C C . LYS A 1 179 ? -14.897 -5.113 15.389 1.00 91.75 179 LYS A C 1
ATOM 1461 O O . LYS A 1 179 ? -14.772 -4.155 14.630 1.00 91.75 179 LYS A O 1
ATOM 1466 N N . PRO A 1 180 ? -15.966 -5.932 15.339 1.00 92.56 180 PRO A N 1
ATOM 1467 C CA . PRO A 1 180 ? -17.100 -5.639 14.472 1.00 92.56 180 PRO A CA 1
ATOM 1468 C C . PRO A 1 180 ? -17.726 -4.288 14.833 1.00 92.56 180 PRO A C 1
ATOM 1470 O O . PRO A 1 180 ? -17.658 -3.856 15.989 1.00 92.56 180 PRO A O 1
ATOM 1473 N N . LEU A 1 181 ? -18.321 -3.639 13.839 1.00 94.81 181 LEU A N 1
ATOM 1474 C CA . LEU A 1 181 ? -19.054 -2.377 13.939 1.00 94.81 181 LEU A CA 1
ATOM 1475 C C . LEU A 1 181 ? -20.452 -2.530 13.332 1.00 94.81 181 LEU A C 1
ATOM 1477 O O . LEU A 1 181 ? -20.709 -3.507 12.623 1.00 94.81 181 LEU A O 1
ATOM 1481 N N . LEU A 1 182 ? -21.327 -1.552 13.586 1.00 95.75 182 LEU A N 1
ATOM 1482 C CA . LEU A 1 182 ? -22.594 -1.424 12.861 1.00 95.75 182 LEU A CA 1
ATOM 1483 C C . LEU A 1 182 ? -22.497 -0.340 11.799 1.00 95.75 182 LEU A C 1
ATOM 1485 O O . LEU A 1 182 ? -21.983 0.750 12.052 1.00 95.75 182 LEU A O 1
ATOM 1489 N N . PHE A 1 183 ? -23.050 -0.655 10.639 1.00 94.31 183 PHE A N 1
ATOM 1490 C CA . PHE A 1 183 ? -23.233 0.241 9.513 1.00 94.31 183 PHE A CA 1
ATOM 1491 C C . PHE A 1 183 ? -24.733 0.410 9.304 1.00 94.31 183 PHE A C 1
ATOM 1493 O O . PHE A 1 183 ? -25.449 -0.583 9.157 1.00 94.31 183 PHE A O 1
ATOM 1500 N N . VAL A 1 184 ? -25.210 1.651 9.373 1.00 94.12 184 VAL A N 1
ATOM 1501 C CA . VAL A 1 184 ? -26.643 1.965 9.422 1.00 94.12 184 VAL A CA 1
ATOM 1502 C C . VAL A 1 184 ? -27.007 2.937 8.307 1.00 94.12 184 VAL A C 1
ATOM 1504 O O . VAL A 1 184 ? -26.394 3.997 8.185 1.00 94.12 184 VAL A O 1
ATOM 1507 N N . SER A 1 185 ? -28.013 2.586 7.510 1.00 91.31 185 SER A N 1
ATOM 1508 C CA . SER A 1 185 ? -28.509 3.383 6.382 1.00 91.31 185 SER A CA 1
ATOM 1509 C C . SER A 1 185 ? -30.035 3.314 6.299 1.00 91.31 185 SER A C 1
ATOM 1511 O O . SER A 1 185 ? -30.641 2.349 6.759 1.00 91.31 185 SER A O 1
ATOM 1513 N N . ASN A 1 186 ? -30.675 4.313 5.689 1.00 85.06 186 ASN A N 1
ATOM 1514 C CA . ASN A 1 186 ? -32.120 4.258 5.427 1.00 85.06 186 ASN A CA 1
ATOM 1515 C C . ASN A 1 186 ? -32.455 3.091 4.475 1.00 85.06 186 ASN A C 1
ATOM 1517 O O . ASN A 1 186 ? -31.639 2.769 3.613 1.00 85.06 186 ASN A O 1
ATOM 1521 N N . GLU A 1 187 ? -33.636 2.476 4.619 1.00 66.69 187 GLU A N 1
ATOM 1522 C CA . GLU A 1 187 ? -34.077 1.326 3.797 1.00 66.69 187 GLU A CA 1
ATOM 1523 C C . GLU A 1 187 ? -34.052 1.611 2.282 1.00 66.69 187 GLU A C 1
ATOM 1525 O O . GLU A 1 187 ? -33.695 0.727 1.507 1.00 66.69 187 GLU A O 1
ATOM 1530 N N . ASP A 1 188 ? -34.333 2.854 1.872 1.00 55.75 188 ASP A N 1
ATOM 1531 C CA . ASP A 1 188 ? -34.336 3.303 0.467 1.00 55.75 188 ASP A CA 1
ATOM 1532 C C . ASP A 1 188 ? -32.966 3.801 -0.044 1.00 55.75 188 ASP A C 1
ATOM 1534 O O . ASP A 1 188 ? -32.836 4.214 -1.199 1.00 55.75 188 ASP A O 1
ATOM 1538 N N . GLY A 1 189 ? -31.947 3.846 0.821 1.00 52.22 189 GLY A N 1
ATOM 1539 C CA . GLY A 1 189 ? -30.669 4.493 0.527 1.00 52.22 189 GLY A CA 1
ATOM 1540 C C . GLY A 1 189 ? -29.771 3.635 -0.356 1.00 52.22 189 GLY A C 1
ATOM 1541 O O . GLY A 1 189 ? -29.352 2.545 0.037 1.00 52.22 189 GLY A O 1
ATOM 1542 N N . SER A 1 190 ? -29.406 4.158 -1.525 1.00 56.53 190 SER A N 1
ATOM 1543 C CA . SER A 1 190 ? -28.248 3.639 -2.257 1.00 56.53 190 SER A CA 1
ATOM 1544 C C . SER A 1 190 ? -26.985 3.822 -1.401 1.00 56.53 190 SER A C 1
ATOM 1546 O O . SER A 1 190 ? -26.922 4.756 -0.603 1.00 56.53 190 SER A O 1
ATOM 1548 N N . GLU A 1 191 ? -25.941 2.998 -1.567 1.00 55.41 191 GLU A N 1
ATOM 1549 C CA . GLU A 1 191 ? -24.653 3.222 -0.866 1.00 55.41 191 GLU A CA 1
ATOM 1550 C C . GLU A 1 191 ? -24.086 4.641 -1.112 1.00 55.41 191 GLU A C 1
ATOM 1552 O O . GLU A 1 191 ? -23.327 5.161 -0.295 1.00 55.41 191 GLU A O 1
ATOM 1557 N N . ASN A 1 192 ? -24.529 5.308 -2.187 1.00 63.47 192 ASN A N 1
ATOM 1558 C CA . ASN A 1 192 ? -24.180 6.686 -2.530 1.00 63.47 192 ASN A CA 1
ATOM 1559 C C . ASN A 1 192 ? -24.844 7.757 -1.639 1.00 63.47 192 ASN A C 1
ATOM 1561 O O . ASN A 1 192 ? -24.381 8.897 -1.635 1.00 63.47 192 ASN A O 1
ATOM 1565 N N . ASP A 1 193 ? -25.905 7.433 -0.890 1.00 73.00 193 ASP A N 1
ATOM 1566 C CA . ASP A 1 193 ? -26.580 8.374 0.021 1.00 73.00 193 ASP A CA 1
ATOM 1567 C C . ASP A 1 193 ? -25.877 8.506 1.387 1.00 73.00 193 ASP A C 1
ATOM 1569 O O . ASP A 1 193 ? -26.232 9.372 2.193 1.00 73.00 193 ASP A O 1
ATOM 1573 N N . GLY A 1 194 ? -24.848 7.686 1.627 1.00 87.00 194 GLY A N 1
ATOM 1574 C CA . GLY A 1 194 ? -24.071 7.653 2.861 1.00 87.00 194 GLY A CA 1
ATOM 1575 C C . GLY A 1 194 ? -24.663 6.787 3.965 1.00 87.00 194 GLY A C 1
ATOM 1576 O O . GLY A 1 194 ? -25.796 6.312 3.896 1.00 87.00 194 GLY A O 1
ATOM 1577 N N . PHE A 1 195 ? -23.859 6.554 5.001 1.00 91.62 195 PHE A N 1
ATOM 1578 C CA . PHE A 1 195 ? -24.221 5.692 6.125 1.00 91.62 195 PHE A CA 1
ATOM 1579 C C . PHE A 1 195 ? -23.610 6.182 7.439 1.00 91.62 195 PHE A C 1
ATOM 1581 O O . PHE A 1 195 ? -22.624 6.923 7.469 1.00 91.62 195 PHE A O 1
ATOM 1588 N N . LEU A 1 196 ? -24.189 5.735 8.552 1.00 94.56 196 LEU A N 1
ATOM 1589 C CA . LEU A 1 196 ? -23.577 5.874 9.867 1.00 94.56 196 LEU A CA 1
ATOM 1590 C C . LEU A 1 196 ? -22.663 4.684 10.137 1.00 94.56 196 LEU A C 1
ATOM 1592 O O . LEU A 1 196 ? -23.070 3.538 9.941 1.00 94.56 196 LEU A O 1
ATOM 1596 N N . ARG A 1 197 ? -21.466 4.945 10.657 1.00 94.38 197 ARG A N 1
ATOM 1597 C CA . ARG A 1 197 ? -20.573 3.918 11.201 1.00 94.38 197 ARG A CA 1
ATOM 1598 C C . ARG A 1 197 ? -20.545 4.058 12.718 1.00 94.38 197 ARG A C 1
ATOM 1600 O O . ARG A 1 197 ? -20.128 5.083 13.249 1.00 94.38 197 ARG A O 1
ATOM 1607 N N . ILE A 1 198 ? -21.032 3.042 13.423 1.00 96.94 198 ILE A N 1
ATOM 1608 C CA . ILE A 1 198 ? -21.189 3.074 14.879 1.00 96.94 198 ILE A CA 1
ATOM 1609 C C . ILE A 1 198 ? -20.045 2.307 15.540 1.00 96.94 198 ILE A C 1
ATOM 1611 O O . ILE A 1 198 ? -19.930 1.083 15.421 1.00 96.94 198 ILE A O 1
ATOM 1615 N N . HIS A 1 199 ? -19.225 3.049 16.275 1.00 96.19 199 HIS A N 1
ATOM 1616 C CA . HIS A 1 199 ? -18.169 2.566 17.152 1.00 96.19 199 HIS A CA 1
ATOM 1617 C C . HIS A 1 199 ? -18.709 2.267 18.541 1.00 96.19 199 HIS A C 1
ATOM 1619 O O . HIS A 1 199 ? -19.613 2.928 19.042 1.00 96.19 199 HIS A O 1
ATOM 1625 N N . PHE A 1 200 ? -18.108 1.272 19.181 1.00 97.00 200 PHE A N 1
ATOM 1626 C CA . PHE A 1 200 ? -18.454 0.845 20.528 1.00 97.00 200 PHE A CA 1
ATOM 1627 C C . PHE A 1 200 ? -17.186 0.835 21.358 1.00 97.00 200 PHE A C 1
ATOM 1629 O O . PHE A 1 200 ? -16.210 0.178 20.980 1.00 97.00 200 PHE A O 1
ATOM 1636 N N . ALA A 1 201 ? -17.215 1.554 22.471 1.00 97.12 201 ALA A N 1
ATOM 1637 C CA . ALA A 1 201 ? -16.089 1.683 23.376 1.00 97.12 201 ALA A CA 1
ATOM 1638 C C . ALA A 1 201 ? -16.549 1.492 24.825 1.00 97.12 201 ALA A C 1
ATOM 1640 O O . ALA A 1 201 ? -17.703 1.770 25.156 1.00 97.12 201 ALA A O 1
ATOM 1641 N N . PRO A 1 202 ? -15.670 1.000 25.706 1.00 97.12 202 PRO A N 1
ATOM 1642 C CA . PRO A 1 202 ? -15.938 0.983 27.130 1.00 97.12 202 PRO A CA 1
ATOM 1643 C C . PRO A 1 202 ? -15.698 2.400 27.696 1.00 97.12 202 PRO A C 1
ATOM 1645 O O . PRO A 1 202 ? -15.075 3.237 27.033 1.00 97.12 202 PRO A O 1
ATOM 1648 N N . PRO A 1 203 ? -16.139 2.701 28.925 1.00 95.56 203 PRO A N 1
ATOM 1649 C CA . PRO A 1 203 ? -15.938 4.025 29.489 1.00 95.56 203 PRO A CA 1
ATOM 1650 C C . PRO A 1 203 ? -14.464 4.215 29.863 1.00 95.56 203 PRO A C 1
ATOM 1652 O O . PRO A 1 203 ? -13.724 3.255 30.097 1.00 95.56 203 PRO A O 1
ATOM 1655 N N . ARG A 1 204 ? -14.025 5.472 30.000 1.00 92.50 204 ARG A N 1
ATOM 1656 C CA . ARG A 1 204 ? -12.627 5.812 30.332 1.00 92.50 204 ARG A CA 1
ATOM 1657 C C . ARG A 1 204 ? -12.113 5.126 31.608 1.00 92.50 204 ARG A C 1
ATOM 1659 O O . ARG A 1 204 ? -10.912 4.872 31.728 1.00 92.50 204 ARG A O 1
ATOM 1666 N N . GLY A 1 205 ? -13.026 4.846 32.544 1.00 92.12 205 GLY A N 1
ATOM 1667 C CA . GLY A 1 205 ? -12.790 4.168 33.820 1.00 92.12 205 GLY A CA 1
ATOM 1668 C C . GLY A 1 205 ? -12.794 2.634 33.776 1.00 92.12 205 GLY A C 1
ATOM 1669 O O . GLY A 1 205 ? -12.570 2.030 34.823 1.00 92.12 205 GLY A O 1
ATOM 1670 N N . PHE A 1 206 ? -12.988 2.008 32.605 1.00 95.25 206 PHE A N 1
ATOM 1671 C CA . PHE A 1 206 ? -13.101 0.550 32.433 1.00 95.25 206 PHE A CA 1
ATOM 1672 C C . PHE A 1 206 ? -12.025 -0.240 33.177 1.00 95.25 206 PHE A C 1
ATOM 1674 O O . PHE A 1 206 ? -12.315 -1.183 33.911 1.00 95.25 206 PHE A O 1
ATOM 1681 N N . THR A 1 207 ? -10.772 0.170 32.995 1.00 94.88 207 THR A N 1
ATOM 1682 C CA . THR A 1 207 ? -9.621 -0.328 33.741 1.00 94.88 207 THR A CA 1
ATOM 1683 C C . THR A 1 207 ? -8.506 0.716 33.712 1.00 94.88 207 THR A C 1
ATOM 1685 O O . THR A 1 207 ? -8.528 1.667 32.928 1.00 94.88 207 THR A O 1
ATOM 1688 N N . LYS A 1 208 ? -7.499 0.562 34.573 1.00 96.00 208 LYS A N 1
ATOM 1689 C CA . LYS A 1 208 ? -6.345 1.473 34.591 1.00 96.00 208 LYS A CA 1
ATOM 1690 C C . LYS A 1 208 ? -5.563 1.333 33.282 1.00 96.00 208 LYS A C 1
ATOM 1692 O O . LYS A 1 208 ? -5.121 0.234 32.967 1.00 96.00 208 LYS A O 1
ATOM 1697 N N . ILE A 1 209 ? -5.297 2.439 32.581 1.00 94.94 209 ILE A N 1
ATOM 1698 C CA . ILE A 1 209 ? -4.552 2.430 31.301 1.00 94.94 209 ILE A CA 1
ATOM 1699 C C . ILE A 1 209 ? -3.162 1.797 31.411 1.00 94.94 209 ILE A C 1
ATOM 1701 O O . ILE A 1 209 ? -2.691 1.164 30.472 1.00 94.94 209 ILE A O 1
ATOM 1705 N N . SER A 1 210 ? -2.539 1.866 32.592 1.00 94.31 210 SER A N 1
ATOM 1706 C CA . SER A 1 210 ? -1.256 1.216 32.862 1.00 94.31 210 SER A CA 1
ATOM 1707 C C . SER A 1 210 ? -1.301 -0.310 32.770 1.00 94.31 210 SER A C 1
ATOM 1709 O O . SER A 1 210 ? -0.245 -0.933 32.680 1.00 94.31 210 SER A O 1
ATOM 1711 N N . ARG A 1 211 ? -2.493 -0.924 32.741 1.00 95.38 211 ARG A N 1
ATOM 1712 C CA . ARG A 1 211 ? -2.673 -2.351 32.444 1.00 95.38 211 ARG A CA 1
ATOM 1713 C C . ARG A 1 211 ? -2.381 -2.704 30.990 1.00 95.38 211 ARG A C 1
ATOM 1715 O O . ARG A 1 211 ? -2.036 -3.852 30.740 1.00 95.38 211 ARG A O 1
ATOM 1722 N N . PHE A 1 212 ? -2.411 -1.745 30.071 1.00 95.88 212 PHE A N 1
ATOM 1723 C CA . PHE A 1 212 ? -2.171 -1.974 28.644 1.00 95.88 212 PHE A CA 1
ATOM 1724 C C . PHE A 1 212 ? -0.755 -1.617 28.186 1.00 95.88 212 PHE A C 1
ATOM 1726 O O . PHE A 1 212 ? -0.514 -1.498 26.988 1.00 95.88 212 PHE A O 1
ATOM 1733 N N . ARG A 1 213 ? 0.199 -1.479 29.119 1.00 94.00 213 ARG A N 1
ATOM 1734 C CA . ARG A 1 213 ? 1.620 -1.367 28.765 1.00 94.00 213 ARG A CA 1
ATOM 1735 C C . ARG A 1 213 ? 2.060 -2.551 27.890 1.00 94.00 213 ARG A C 1
ATOM 1737 O O . ARG A 1 213 ? 1.523 -3.648 28.071 1.00 94.00 213 ARG A O 1
ATOM 1744 N N . PRO A 1 214 ? 3.037 -2.364 26.988 1.00 93.69 214 PRO A N 1
ATOM 1745 C CA . PRO A 1 214 ? 3.506 -3.422 26.096 1.00 93.69 214 PRO A CA 1
ATOM 1746 C C . PRO A 1 214 ? 3.939 -4.693 26.825 1.00 93.69 214 PRO A C 1
ATOM 1748 O O . PRO A 1 214 ? 3.589 -5.782 26.388 1.00 93.69 214 PRO A O 1
ATOM 1751 N N . GLU A 1 215 ? 4.616 -4.534 27.963 1.00 93.25 215 GLU A N 1
ATOM 1752 C CA . GLU A 1 215 ? 5.177 -5.617 28.782 1.00 93.25 215 GLU A CA 1
ATOM 1753 C C . GLU A 1 215 ? 4.113 -6.448 29.515 1.00 93.25 215 GLU A C 1
ATOM 1755 O O . GLU A 1 215 ? 4.381 -7.568 29.942 1.00 93.25 215 GLU A O 1
ATOM 1760 N N . ASN A 1 216 ? 2.889 -5.934 29.664 1.00 95.00 216 ASN A N 1
ATOM 1761 C CA . ASN A 1 216 ? 1.855 -6.634 30.416 1.00 95.00 216 ASN A CA 1
ATOM 1762 C C . ASN A 1 216 ? 1.203 -7.745 29.584 1.00 95.00 216 ASN A C 1
ATOM 1764 O O . ASN A 1 216 ? 0.828 -7.545 28.423 1.00 95.00 216 ASN A O 1
ATOM 1768 N N . ASN A 1 217 ? 0.947 -8.880 30.235 1.00 95.50 217 ASN A N 1
ATOM 1769 C CA . ASN A 1 217 ? 0.083 -9.935 29.718 1.00 95.50 217 ASN A CA 1
ATOM 1770 C C . ASN A 1 217 ? -1.389 -9.658 30.069 1.00 95.50 217 ASN A C 1
ATOM 1772 O O . ASN A 1 217 ? -1.748 -9.596 31.247 1.00 95.50 217 ASN A O 1
ATOM 1776 N N . ASN A 1 218 ? -2.247 -9.558 29.052 1.00 96.56 218 ASN A N 1
ATOM 1777 C CA . ASN A 1 218 ? -3.705 -9.595 29.216 1.00 96.56 218 ASN A CA 1
ATOM 1778 C C . ASN A 1 218 ? -4.380 -10.720 28.410 1.00 96.56 218 ASN A C 1
ATOM 1780 O O . ASN A 1 218 ? -5.589 -10.921 28.521 1.00 96.56 218 ASN A O 1
ATOM 1784 N N . LEU A 1 219 ? -3.616 -11.493 27.639 1.00 95.81 219 LEU A N 1
ATOM 1785 C CA . LEU A 1 219 ? -4.093 -12.706 26.984 1.00 95.81 219 LEU A CA 1
ATOM 1786 C C . LEU A 1 219 ? -3.192 -13.874 27.378 1.00 95.81 219 LEU A C 1
ATOM 1788 O O . LEU A 1 219 ? -2.028 -13.958 26.981 1.00 95.81 219 LEU A O 1
ATOM 1792 N N . ARG A 1 220 ? -3.726 -14.772 28.206 1.00 93.19 220 ARG A N 1
ATOM 1793 C CA . ARG A 1 220 ? -2.926 -15.841 28.805 1.00 93.19 220 ARG A CA 1
ATOM 1794 C C . ARG A 1 220 ? -2.602 -16.912 27.760 1.00 93.19 220 ARG A C 1
ATOM 1796 O O . ARG A 1 220 ? -3.536 -17.445 27.164 1.00 93.19 220 ARG A O 1
ATOM 1803 N N . PRO A 1 221 ? -1.330 -17.314 27.586 1.00 92.31 221 PRO A N 1
ATOM 1804 C CA . PRO A 1 221 ? -0.965 -18.337 26.605 1.00 92.31 221 PRO A CA 1
ATOM 1805 C C . PRO A 1 221 ? -1.740 -19.653 26.767 1.00 92.31 221 PRO A C 1
ATOM 1807 O O . PRO A 1 221 ? -2.284 -20.176 25.797 1.00 92.31 221 PRO A O 1
ATOM 1810 N N . SER A 1 222 ? -1.887 -20.134 28.007 1.00 91.25 222 SER A N 1
ATOM 1811 C CA . SER A 1 222 ? -2.638 -21.355 28.329 1.00 91.25 222 SER A CA 1
ATOM 1812 C C . SER A 1 222 ? -4.137 -21.269 28.032 1.00 91.25 222 SER A C 1
ATOM 1814 O O . SER A 1 222 ? -4.774 -22.304 27.863 1.00 91.25 222 SER A O 1
ATOM 1816 N N . PHE A 1 223 ? -4.698 -20.057 27.954 1.00 92.19 223 PHE A N 1
ATOM 1817 C CA . PHE A 1 223 ? -6.078 -19.848 27.525 1.00 92.19 223 PHE A CA 1
ATOM 1818 C C . PHE A 1 223 ? -6.223 -20.027 26.010 1.00 92.19 223 PHE A C 1
ATOM 1820 O O . PHE A 1 223 ? -7.214 -20.582 25.556 1.00 92.19 223 PHE A O 1
ATOM 1827 N N . CYS A 1 224 ? -5.230 -19.594 25.227 1.00 90.94 224 CYS A N 1
ATOM 1828 C CA . CYS A 1 224 ? -5.261 -19.690 23.768 1.00 90.94 224 CYS A CA 1
ATOM 1829 C C . CYS A 1 224 ? -5.104 -21.129 23.262 1.00 90.94 224 CYS A C 1
ATOM 1831 O O . CYS A 1 224 ? -5.769 -21.523 22.310 1.00 90.94 224 CYS A O 1
ATOM 1833 N N . SER A 1 225 ? -4.188 -21.902 23.850 1.00 87.19 225 SER A N 1
ATOM 1834 C CA . SER A 1 225 ? -3.987 -23.318 23.524 1.00 87.19 225 SER A CA 1
ATOM 1835 C C . SER A 1 225 ? -3.084 -23.986 24.557 1.00 87.19 225 SER A C 1
ATOM 1837 O O . SER A 1 225 ? -2.136 -23.373 25.052 1.00 87.19 225 SER A O 1
ATOM 1839 N N . LEU A 1 226 ? -3.286 -25.285 24.795 1.00 82.50 226 LEU A N 1
ATOM 1840 C CA . LEU A 1 226 ? -2.351 -26.107 25.574 1.00 82.50 226 LEU A CA 1
ATOM 1841 C C . LEU A 1 226 ? -0.937 -26.102 24.973 1.00 82.50 226 LEU A C 1
ATOM 1843 O O . LEU A 1 226 ? 0.040 -26.161 25.716 1.00 82.50 226 LEU A O 1
ATOM 1847 N N . HIS A 1 227 ? -0.812 -25.962 23.647 1.00 82.00 227 HIS A N 1
ATOM 1848 C CA . HIS A 1 227 ? 0.484 -25.867 22.967 1.00 82.00 227 HIS A CA 1
ATOM 1849 C C . HIS A 1 227 ? 1.318 -24.667 23.442 1.00 82.00 227 HIS A C 1
ATOM 1851 O O . HIS A 1 227 ? 2.544 -24.724 23.452 1.00 82.00 227 HIS A O 1
ATOM 1857 N N . PHE A 1 228 ? 0.656 -23.596 23.877 1.00 85.00 228 PHE A N 1
ATOM 1858 C CA . PHE A 1 228 ? 1.299 -22.389 24.380 1.00 85.00 228 PHE A CA 1
ATOM 1859 C C . PHE A 1 228 ? 1.519 -22.417 25.896 1.00 85.00 228 PHE A C 1
ATOM 1861 O O . PHE A 1 228 ? 2.024 -21.448 26.449 1.00 85.00 228 PHE A O 1
ATOM 1868 N N . GLY A 1 229 ? 1.173 -23.510 26.584 1.00 75.81 229 GLY A N 1
ATOM 1869 C CA . GLY A 1 229 ? 1.295 -23.622 28.039 1.00 75.81 229 GLY A CA 1
ATOM 1870 C C . GLY A 1 229 ? 2.732 -23.559 28.566 1.00 75.81 229 GLY A C 1
ATOM 1871 O O . GLY A 1 229 ? 2.929 -23.238 29.733 1.00 75.81 229 GLY A O 1
ATOM 1872 N N . SER A 1 230 ? 3.736 -23.819 27.720 1.00 81.81 230 SER A N 1
ATOM 1873 C CA . SER A 1 230 ? 5.151 -23.626 28.069 1.00 81.81 230 SER A CA 1
ATOM 1874 C C . SER A 1 230 ? 5.575 -22.155 28.084 1.00 81.81 230 SER A C 1
ATOM 1876 O O . SER A 1 230 ? 6.648 -21.838 28.592 1.00 81.81 230 SER A O 1
ATOM 1878 N N . LEU A 1 231 ? 4.774 -21.256 27.500 1.00 82.94 231 LEU A N 1
ATOM 1879 C CA . LEU A 1 231 ? 5.008 -19.821 27.588 1.00 82.94 231 LEU A CA 1
ATOM 1880 C C . LEU A 1 231 ? 4.610 -19.344 28.988 1.00 82.94 231 LEU A C 1
ATOM 1882 O O . LEU A 1 231 ? 3.524 -19.654 29.481 1.00 82.94 231 LEU A O 1
ATOM 1886 N N . GLY A 1 232 ? 5.495 -18.582 29.630 1.00 78.88 232 GLY A N 1
ATOM 1887 C CA . GLY A 1 232 ? 5.247 -18.046 30.966 1.00 78.88 232 GLY A CA 1
ATOM 1888 C C . GLY A 1 232 ? 4.017 -17.136 31.005 1.00 78.88 232 GLY A C 1
ATOM 1889 O O . GLY A 1 232 ? 3.667 -16.494 30.011 1.00 78.88 232 GLY A O 1
ATOM 1890 N N . ILE A 1 233 ? 3.379 -17.040 32.173 1.00 81.62 233 ILE A N 1
ATOM 1891 C CA . ILE A 1 233 ? 2.224 -16.149 32.400 1.00 81.62 233 ILE A CA 1
ATOM 1892 C C . ILE A 1 233 ? 2.592 -14.680 32.128 1.00 81.62 233 ILE A C 1
ATOM 1894 O O . ILE A 1 233 ? 1.736 -13.904 31.713 1.00 81.62 233 ILE A O 1
ATOM 1898 N N . ASP A 1 234 ? 3.869 -14.331 32.272 1.00 84.44 234 ASP A N 1
ATOM 1899 C CA . ASP A 1 234 ? 4.401 -12.988 32.039 1.00 84.44 234 ASP A CA 1
ATOM 1900 C C . ASP A 1 234 ? 4.707 -12.692 30.559 1.00 84.44 234 ASP A C 1
ATOM 1902 O O . ASP A 1 234 ? 5.304 -11.667 30.250 1.00 84.44 234 ASP A O 1
ATOM 1906 N N . THR A 1 235 ? 4.318 -13.570 29.622 1.00 91.94 235 THR A N 1
ATOM 1907 C CA . THR A 1 235 ? 4.539 -13.343 28.182 1.00 91.94 235 THR A CA 1
ATOM 1908 C C . THR A 1 235 ? 3.812 -12.066 27.730 1.00 91.94 235 THR A C 1
ATOM 1910 O O . THR A 1 235 ? 2.582 -12.037 27.791 1.00 91.94 235 THR A O 1
ATOM 1913 N N . PRO A 1 236 ? 4.504 -11.023 27.242 1.00 94.62 236 PRO A N 1
ATOM 1914 C CA . PRO A 1 236 ? 3.867 -9.752 26.894 1.00 94.62 236 PRO A CA 1
ATOM 1915 C C . PRO A 1 236 ? 2.845 -9.872 25.755 1.00 94.62 236 PRO A C 1
ATOM 1917 O O . PRO A 1 236 ? 3.067 -10.600 24.784 1.00 94.62 236 PRO A O 1
ATOM 1920 N N . THR A 1 237 ? 1.739 -9.119 25.826 1.00 95.81 237 THR A N 1
ATOM 1921 C CA . THR A 1 237 ? 0.688 -9.120 24.784 1.00 95.81 237 THR A CA 1
ATOM 1922 C C . THR A 1 237 ? 0.401 -7.725 24.216 1.00 95.81 237 THR A C 1
ATOM 1924 O O . THR A 1 237 ? -0.746 -7.272 24.246 1.00 95.81 237 THR A O 1
ATOM 1927 N N . PRO A 1 238 ? 1.416 -7.016 23.686 1.00 95.44 238 PRO A N 1
ATOM 1928 C CA . PRO A 1 238 ? 1.295 -5.616 23.281 1.00 95.44 238 PRO A CA 1
ATOM 1929 C C . PRO A 1 238 ? 0.212 -5.360 22.221 1.00 95.44 238 PRO A C 1
ATOM 1931 O O . PRO A 1 238 ? -0.499 -4.362 22.326 1.00 95.44 238 PRO A O 1
ATOM 1934 N N . VAL A 1 239 ? 0.043 -6.253 21.237 1.00 94.44 239 VAL A N 1
ATOM 1935 C CA . VAL A 1 239 ? -0.929 -6.063 20.142 1.00 94.44 239 VAL A CA 1
ATOM 1936 C C . VAL A 1 239 ? -2.367 -6.296 20.620 1.00 94.44 239 VAL A C 1
ATOM 1938 O O . VAL A 1 239 ? -3.266 -5.530 20.286 1.00 94.44 239 VAL A O 1
ATOM 1941 N N . TYR A 1 240 ? -2.600 -7.306 21.461 1.00 96.00 240 TYR A N 1
ATOM 1942 C CA . TYR A 1 240 ? -3.887 -7.484 22.141 1.00 96.00 240 TYR A CA 1
ATOM 1943 C C . TYR A 1 240 ? -4.226 -6.260 23.011 1.00 96.00 240 TYR A C 1
ATOM 1945 O O . TYR A 1 240 ? -5.349 -5.757 22.973 1.00 96.00 240 TYR A O 1
ATOM 1953 N N . ASN A 1 241 ? -3.240 -5.744 23.755 1.00 96.56 241 ASN A N 1
ATOM 1954 C CA . ASN A 1 241 ? -3.417 -4.590 24.635 1.00 96.56 241 ASN A CA 1
ATOM 1955 C C . ASN A 1 241 ? -3.815 -3.332 23.847 1.00 96.56 241 ASN A C 1
ATOM 1957 O O . ASN A 1 241 ? -4.752 -2.634 24.241 1.00 96.56 241 ASN A O 1
ATOM 1961 N N . SER A 1 242 ? -3.149 -3.062 22.719 1.00 95.12 242 SER A N 1
ATOM 1962 C CA . SER A 1 242 ? -3.435 -1.887 21.887 1.00 95.12 242 SER A CA 1
ATOM 1963 C C . SER A 1 242 ? -4.829 -1.936 21.257 1.00 95.12 242 SER A C 1
ATOM 1965 O O . SER A 1 242 ? -5.486 -0.898 21.179 1.00 95.12 242 SER A O 1
ATOM 1967 N N . LYS A 1 243 ? -5.331 -3.128 20.893 1.00 94.69 243 LYS A N 1
ATOM 1968 C CA . LYS A 1 243 ? -6.689 -3.309 20.346 1.00 94.69 243 LYS A CA 1
ATOM 1969 C C . LYS A 1 243 ? -7.796 -2.860 21.302 1.00 94.69 243 LYS A C 1
ATOM 1971 O O . LYS A 1 243 ? -8.795 -2.336 20.821 1.00 94.69 243 LYS A O 1
ATOM 1976 N N . ILE A 1 244 ? -7.621 -3.053 22.613 1.00 96.50 244 ILE A N 1
ATOM 1977 C CA . ILE A 1 244 ? -8.575 -2.600 23.643 1.00 96.50 244 ILE A CA 1
ATOM 1978 C C . ILE A 1 244 ? -8.351 -1.121 23.962 1.00 96.50 244 ILE A C 1
ATOM 1980 O O . ILE A 1 244 ? -9.300 -0.341 24.033 1.00 96.50 244 ILE A O 1
ATOM 1984 N N . LEU A 1 245 ? -7.089 -0.724 24.142 1.00 96.19 245 LEU A N 1
ATOM 1985 C CA . LEU A 1 245 ? -6.750 0.625 24.582 1.00 96.19 245 LEU A CA 1
ATOM 1986 C C . LEU A 1 245 ? -7.161 1.700 23.568 1.00 96.19 245 LEU A C 1
ATOM 1988 O O . LEU A 1 245 ? -7.605 2.772 23.974 1.00 96.19 245 LEU A O 1
ATOM 1992 N N . ILE A 1 246 ? -7.051 1.420 22.266 1.00 94.88 246 ILE A N 1
ATOM 1993 C CA . ILE A 1 246 ? -7.484 2.370 21.235 1.00 94.88 246 ILE A CA 1
ATOM 1994 C C . ILE A 1 246 ? -8.983 2.671 21.326 1.00 94.88 246 ILE A C 1
ATOM 1996 O O . ILE A 1 246 ? -9.366 3.823 21.164 1.00 94.88 246 ILE A O 1
ATOM 2000 N N . ASP A 1 247 ? -9.821 1.680 21.650 1.00 95.50 247 ASP A N 1
ATOM 2001 C CA . ASP A 1 247 ? -11.259 1.892 21.823 1.00 95.50 247 ASP A CA 1
ATOM 2002 C C . ASP A 1 247 ? -11.522 2.736 23.086 1.00 95.50 247 ASP A C 1
ATOM 2004 O O . ASP A 1 247 ? -12.302 3.682 23.041 1.00 95.50 247 ASP A O 1
ATOM 2008 N N . MET A 1 248 ? -10.810 2.463 24.191 1.00 95.88 248 MET A N 1
ATOM 2009 C CA . MET A 1 248 ? -10.915 3.231 25.445 1.00 95.88 248 MET A CA 1
ATOM 2010 C C . MET A 1 248 ? -10.550 4.715 25.311 1.00 95.88 248 MET A C 1
ATOM 2012 O O . MET A 1 248 ? -11.053 5.536 26.077 1.00 95.88 248 MET A O 1
ATOM 2016 N N . LEU A 1 249 ? -9.617 5.045 24.414 1.00 95.88 249 LEU A N 1
ATOM 2017 C CA . LEU A 1 249 ? -9.085 6.402 24.246 1.00 95.88 249 LEU A CA 1
ATOM 2018 C C . LEU A 1 249 ? -9.629 7.117 23.004 1.00 95.88 249 LEU A C 1
ATOM 2020 O O . LEU A 1 249 ? -9.332 8.295 22.818 1.00 95.88 249 LEU A O 1
ATOM 2024 N N . ARG A 1 250 ? -10.420 6.436 22.164 1.00 92.88 250 ARG A N 1
ATOM 2025 C CA . ARG A 1 250 ? -10.854 6.935 20.850 1.00 92.88 250 ARG A CA 1
ATOM 2026 C C . ARG A 1 250 ? -11.485 8.321 20.925 1.00 92.88 250 ARG A C 1
ATOM 2028 O O . ARG A 1 250 ? -11.074 9.225 20.206 1.00 92.88 250 ARG A O 1
ATOM 2035 N N . GLU A 1 251 ? -12.460 8.478 21.812 1.00 93.50 251 GLU A N 1
ATOM 2036 C CA . GLU A 1 251 ? -13.180 9.736 22.000 1.00 93.50 251 GLU A CA 1
ATOM 2037 C C . GLU A 1 251 ? -12.262 10.871 22.476 1.00 93.50 251 GLU A C 1
ATOM 2039 O O . GLU A 1 251 ? -12.307 11.976 21.941 1.00 93.50 251 GLU A O 1
ATOM 2044 N N . GLU A 1 252 ? -11.396 10.589 23.454 1.00 94.25 252 GLU A N 1
ATOM 2045 C CA . GLU A 1 252 ? -10.458 11.568 24.012 1.00 94.25 252 GLU A CA 1
ATOM 2046 C C . GLU A 1 252 ? -9.469 12.062 22.942 1.00 94.25 252 GLU A C 1
ATOM 2048 O O . GLU A 1 252 ? -9.188 13.258 22.855 1.00 94.25 252 GLU A O 1
ATOM 2053 N N . ILE A 1 253 ? -8.962 11.148 22.108 1.00 94.75 253 ILE A N 1
ATOM 2054 C CA . ILE A 1 253 ? -8.042 11.458 21.007 1.00 94.75 253 ILE A CA 1
ATOM 2055 C C . ILE A 1 253 ? -8.743 12.310 19.945 1.00 94.75 253 ILE A C 1
ATOM 2057 O O . ILE A 1 253 ? -8.234 13.370 19.580 1.00 94.75 253 ILE A O 1
ATOM 2061 N N . GLU A 1 254 ? -9.925 11.898 19.481 1.00 93.56 254 GLU A N 1
ATOM 2062 C CA . GLU A 1 254 ? -10.650 12.647 18.449 1.00 93.56 254 GLU A CA 1
ATOM 2063 C C . GLU A 1 254 ? -11.112 14.026 18.928 1.00 93.56 254 GLU A C 1
ATOM 2065 O O . GLU A 1 254 ? -11.084 14.976 18.150 1.00 93.56 254 GLU A O 1
ATOM 2070 N N . SER A 1 255 ? -11.472 14.175 20.206 1.00 94.69 255 SER A N 1
ATOM 2071 C CA . SER A 1 255 ? -11.796 15.484 20.785 1.00 94.69 255 SER A CA 1
ATOM 2072 C C . SER A 1 255 ? -10.601 16.446 20.724 1.00 94.69 255 SER A C 1
ATOM 2074 O O . SER A 1 255 ? -10.756 17.625 20.396 1.00 94.69 255 SER A O 1
ATOM 2076 N N . LYS A 1 256 ? -9.380 15.946 20.960 1.00 95.38 256 LYS A N 1
ATOM 2077 C CA . LYS A 1 256 ? -8.152 16.746 20.820 1.00 95.38 256 LYS A CA 1
ATOM 2078 C C . LYS A 1 256 ? -7.835 17.082 19.369 1.00 95.38 256 LYS A C 1
ATOM 2080 O O . LYS A 1 256 ? -7.425 18.208 19.092 1.00 95.38 256 LYS A O 1
ATOM 2085 N N . HIS A 1 257 ? -8.041 16.138 18.451 1.00 95.62 257 HIS A N 1
ATOM 2086 C CA . HIS A 1 257 ? -7.909 16.395 17.013 1.00 95.62 257 HIS A CA 1
ATOM 2087 C C . HIS A 1 257 ? -8.896 17.475 16.560 1.00 95.62 257 HIS A C 1
ATOM 2089 O O . HIS A 1 257 ? -8.503 18.405 15.858 1.00 95.62 257 HIS A O 1
ATOM 2095 N N . GLU A 1 258 ? -10.152 17.406 17.012 1.00 95.62 258 GLU A N 1
ATOM 2096 C CA . GLU A 1 258 ? -11.163 18.428 16.733 1.00 95.62 258 GLU A CA 1
ATOM 2097 C C . GLU A 1 258 ? -10.731 19.807 17.229 1.00 95.62 258 GLU A C 1
ATOM 2099 O O . GLU A 1 258 ? -10.783 20.775 16.466 1.00 95.62 258 GLU A O 1
ATOM 2104 N N . ALA A 1 259 ? -10.286 19.903 18.484 1.00 96.38 259 ALA A N 1
ATOM 2105 C CA . ALA A 1 259 ? -9.819 21.161 19.055 1.00 96.38 259 ALA A CA 1
ATOM 2106 C C . ALA A 1 259 ? -8.660 21.756 18.236 1.00 96.38 259 ALA A C 1
ATOM 2108 O O . ALA A 1 259 ? -8.698 22.937 17.887 1.00 96.38 259 ALA A O 1
ATOM 2109 N N . PHE A 1 260 ? -7.683 20.926 17.857 1.00 95.25 260 PHE A N 1
ATOM 2110 C CA . PHE A 1 260 ? -6.545 21.341 17.039 1.00 95.25 260 PHE A CA 1
ATOM 2111 C C . PHE A 1 260 ? -6.971 21.880 15.668 1.00 95.25 260 PHE A C 1
ATOM 2113 O O . PHE A 1 260 ? -6.575 22.979 15.286 1.00 95.25 260 PHE A O 1
ATOM 2120 N N . PHE A 1 261 ? -7.803 21.148 14.924 1.00 95.69 261 PHE A N 1
ATOM 2121 C CA . PHE A 1 261 ? -8.215 21.578 13.586 1.00 95.69 261 PHE A CA 1
ATOM 2122 C C . PHE A 1 261 ? -9.146 22.792 13.605 1.00 95.69 261 PHE A C 1
ATOM 2124 O O . PHE A 1 261 ? -9.107 23.602 12.676 1.00 95.69 261 PHE A O 1
ATOM 2131 N N . ARG A 1 262 ? -9.944 22.960 14.667 1.00 94.62 262 ARG A N 1
ATOM 2132 C CA . ARG A 1 262 ? -10.758 24.163 14.875 1.00 94.62 262 ARG A CA 1
ATOM 2133 C C . ARG A 1 262 ? -9.885 25.394 15.127 1.00 94.62 262 ARG A C 1
ATOM 2135 O O . ARG A 1 262 ? -10.193 26.467 14.617 1.00 94.62 262 ARG A O 1
AT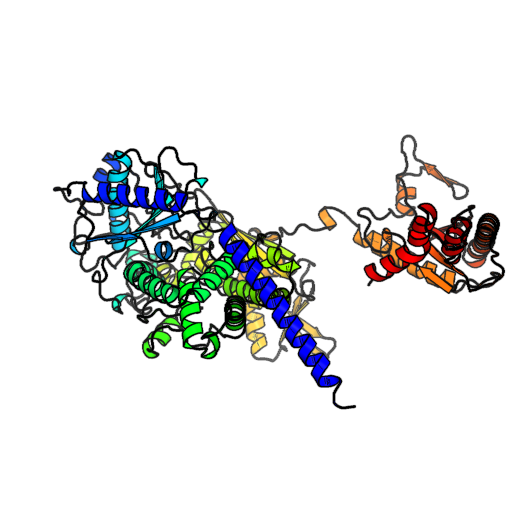OM 2142 N N . GLU A 1 263 ? -8.795 25.240 15.875 1.00 94.00 263 GLU A N 1
ATOM 2143 C CA . GLU A 1 263 ? -7.808 26.306 16.087 1.00 94.00 263 GLU A CA 1
ATOM 2144 C C . GLU A 1 263 ? -6.978 26.581 14.818 1.00 94.00 263 GLU A C 1
ATOM 2146 O O . GLU A 1 263 ? -6.617 27.725 14.532 1.00 94.00 263 GLU A O 1
ATOM 2151 N N . LYS A 1 264 ? -6.680 25.537 14.036 1.00 93.12 264 LYS A N 1
ATOM 2152 C CA . LYS A 1 264 ? -5.779 25.574 12.877 1.00 93.12 264 LYS A CA 1
ATOM 2153 C C . LYS A 1 264 ? -6.482 25.111 11.585 1.00 93.12 264 LYS A C 1
ATOM 2155 O O . LYS A 1 264 ? -6.158 24.049 11.050 1.00 93.12 264 LYS A O 1
ATOM 2160 N N . PRO A 1 265 ? -7.377 25.919 10.986 1.00 93.06 265 PRO A N 1
ATOM 2161 C CA . PRO A 1 265 ? -8.148 25.511 9.804 1.00 93.06 265 PRO A CA 1
ATOM 2162 C C . PRO A 1 265 ? -7.293 25.249 8.549 1.00 93.06 265 PRO A C 1
ATOM 2164 O O . PRO A 1 265 ? -7.684 24.466 7.687 1.00 93.06 265 PRO A O 1
ATOM 2167 N N . ILE A 1 266 ? -6.103 25.852 8.429 1.00 94.06 266 ILE A N 1
ATOM 2168 C CA . ILE A 1 266 ? -5.184 25.567 7.309 1.00 94.06 266 ILE A CA 1
ATOM 2169 C C . ILE A 1 266 ? -4.628 24.134 7.415 1.00 94.06 266 ILE A C 1
ATOM 2171 O O . ILE A 1 266 ? -4.501 23.446 6.402 1.00 94.06 266 ILE A O 1
ATOM 2175 N N . PHE A 1 267 ? -4.378 23.645 8.636 1.00 95.31 267 PHE A N 1
ATOM 2176 C CA . PHE A 1 267 ? -3.986 22.252 8.868 1.00 95.31 267 PHE A CA 1
ATOM 2177 C C . PHE A 1 267 ? -5.106 21.277 8.513 1.00 95.31 267 PHE A C 1
ATOM 2179 O O . PHE A 1 267 ? -4.812 20.192 8.024 1.00 95.31 267 PHE A O 1
ATOM 2186 N N . LEU A 1 268 ? -6.374 21.659 8.690 1.00 94.94 268 LEU A N 1
ATOM 2187 C CA . LEU A 1 268 ? -7.499 20.849 8.225 1.00 94.94 268 LEU A CA 1
ATOM 2188 C C . LEU A 1 268 ? -7.505 20.715 6.696 1.00 94.94 268 LEU A C 1
ATOM 2190 O O . LEU A 1 268 ? -7.642 19.606 6.184 1.00 94.94 268 LEU A O 1
ATOM 2194 N N . LYS A 1 269 ? -7.310 21.818 5.959 1.00 94.94 269 LYS A N 1
ATOM 2195 C CA . LYS A 1 269 ? -7.194 21.755 4.491 1.00 94.94 269 LYS A CA 1
ATOM 2196 C C . LYS A 1 269 ? -6.047 20.833 4.067 1.00 94.94 269 LYS A C 1
ATOM 2198 O O . LYS A 1 269 ? -6.224 19.984 3.198 1.00 94.94 269 LYS A O 1
ATOM 2203 N N . ALA A 1 270 ? -4.891 20.954 4.724 1.00 96.25 270 ALA A N 1
ATOM 2204 C CA . ALA A 1 270 ? -3.742 20.091 4.462 1.00 96.25 270 ALA A CA 1
ATOM 2205 C C . ALA A 1 270 ? -4.044 18.621 4.792 1.00 96.25 270 ALA A C 1
ATOM 2207 O O . ALA A 1 270 ? -3.718 17.747 3.993 1.00 96.25 270 ALA A O 1
ATOM 2208 N N . PHE A 1 271 ? -4.715 18.348 5.916 1.00 96.00 271 PHE A N 1
ATOM 2209 C CA . PHE A 1 271 ? -5.158 17.009 6.300 1.00 96.00 271 PHE A CA 1
ATOM 2210 C C . PHE A 1 271 ? -6.037 16.384 5.213 1.00 96.00 271 PHE A C 1
ATOM 2212 O O . PHE A 1 271 ? -5.734 15.282 4.771 1.00 96.00 271 PHE A O 1
ATOM 2219 N N . ILE A 1 272 ? -7.058 17.093 4.716 1.00 94.88 272 ILE A N 1
ATOM 2220 C CA . ILE A 1 272 ? -7.954 16.598 3.652 1.00 94.88 272 ILE A CA 1
ATOM 2221 C C . ILE A 1 272 ? -7.165 16.254 2.378 1.00 94.88 272 ILE A C 1
ATOM 2223 O O . ILE A 1 272 ? -7.375 15.191 1.786 1.00 94.88 272 ILE A O 1
ATOM 2227 N N . MET A 1 273 ? -6.223 17.111 1.975 1.00 95.38 273 MET A N 1
ATOM 2228 C CA . MET A 1 273 ? -5.398 16.884 0.782 1.00 95.38 273 MET A CA 1
ATOM 2229 C C . MET A 1 273 ? -4.423 15.717 0.944 1.00 95.38 273 MET A C 1
ATOM 2231 O O . MET A 1 273 ? -4.334 14.865 0.060 1.00 95.38 273 MET A O 1
ATOM 2235 N N . ILE A 1 274 ? -3.708 15.643 2.070 1.00 96.75 274 ILE A N 1
ATOM 2236 C CA . ILE A 1 274 ? -2.769 14.548 2.361 1.00 96.75 274 ILE A CA 1
ATOM 2237 C C . ILE A 1 274 ? -3.530 13.230 2.469 1.00 96.75 274 ILE A C 1
ATOM 2239 O O . ILE A 1 274 ? -3.108 12.224 1.901 1.00 96.75 274 ILE A O 1
ATOM 2243 N N . ARG A 1 275 ? -4.684 13.242 3.139 1.00 94.25 275 ARG A N 1
ATOM 2244 C CA . ARG A 1 275 ? -5.565 12.085 3.239 1.00 94.25 275 ARG A CA 1
ATOM 2245 C C . ARG A 1 275 ? -6.019 11.620 1.857 1.00 94.25 275 ARG A C 1
ATOM 2247 O O . ARG A 1 275 ? -5.922 10.435 1.563 1.00 94.25 275 ARG A O 1
ATOM 2254 N N . SER A 1 276 ? -6.438 12.538 0.985 1.00 92.94 276 SER A N 1
ATOM 2255 C CA . SER A 1 276 ? -6.810 12.217 -0.401 1.00 92.94 276 SER A CA 1
ATOM 2256 C C . SER A 1 276 ? -5.635 11.609 -1.173 1.00 92.94 276 SER A C 1
ATOM 2258 O O . SER A 1 276 ? -5.783 10.563 -1.800 1.00 92.94 276 SER A O 1
ATOM 2260 N N . TRP A 1 277 ? -4.437 12.188 -1.053 1.00 95.12 277 TRP A N 1
ATOM 2261 C CA . TRP A 1 277 ? -3.207 11.651 -1.649 1.00 95.12 277 TRP A CA 1
ATOM 2262 C C . TRP A 1 277 ? -2.877 10.228 -1.164 1.00 95.12 277 TRP A C 1
ATOM 2264 O O . TRP A 1 277 ? -2.486 9.376 -1.970 1.00 95.12 277 TRP A O 1
ATOM 2274 N N . MET A 1 278 ? -3.059 9.958 0.134 1.00 94.38 278 MET A N 1
ATOM 2275 C CA . MET A 1 278 ? -2.879 8.631 0.728 1.00 94.38 278 MET A CA 1
ATOM 2276 C C . MET A 1 278 ? -3.954 7.644 0.269 1.00 94.38 278 MET A C 1
ATOM 2278 O O . MET A 1 278 ? -3.638 6.485 0.000 1.00 94.38 278 MET A O 1
ATOM 2282 N N . LEU A 1 279 ? -5.205 8.095 0.156 1.00 90.62 279 LEU A N 1
ATOM 2283 C CA . LEU A 1 279 ? -6.341 7.288 -0.280 1.00 90.62 279 LEU A CA 1
ATOM 2284 C C . LEU A 1 279 ? -6.165 6.813 -1.725 1.00 90.62 279 LEU A C 1
ATOM 2286 O O . LEU A 1 279 ? -6.304 5.621 -1.982 1.00 90.62 279 LEU A O 1
ATOM 2290 N N . GLN A 1 280 ? -5.756 7.701 -2.639 1.00 90.75 280 GLN A N 1
ATOM 2291 C CA . GLN A 1 280 ? -5.515 7.347 -4.047 1.00 90.75 280 GLN A CA 1
ATOM 2292 C C . GLN A 1 280 ? -4.416 6.290 -4.239 1.00 90.75 280 GLN A C 1
ATOM 2294 O O . GLN A 1 280 ? -4.402 5.576 -5.242 1.00 90.75 280 GLN A O 1
ATOM 2299 N N . ARG A 1 281 ? -3.519 6.153 -3.256 1.00 91.19 281 ARG A N 1
ATOM 2300 C CA . ARG A 1 281 ? -2.434 5.156 -3.211 1.00 91.19 281 ARG A CA 1
ATOM 2301 C C . ARG A 1 281 ? -2.746 3.968 -2.293 1.00 91.19 281 ARG A C 1
ATOM 2303 O O . ARG A 1 281 ? -1.902 3.096 -2.103 1.00 91.19 281 ARG A O 1
ATOM 2310 N N . GLY A 1 282 ? -3.938 3.938 -1.697 1.00 88.50 282 GLY A N 1
ATOM 2311 C CA . GLY A 1 282 ? -4.394 2.881 -0.799 1.00 88.50 282 GLY A CA 1
ATOM 2312 C C . GLY A 1 282 ? -3.719 2.851 0.578 1.00 88.50 282 GLY A C 1
ATOM 2313 O O . GLY A 1 282 ? -3.868 1.864 1.285 1.00 88.50 282 GLY A O 1
ATOM 2314 N N . PHE A 1 283 ? -2.984 3.881 1.011 1.00 90.88 283 PHE A N 1
ATOM 2315 C CA . PHE A 1 283 ? -2.225 3.830 2.274 1.00 90.88 283 PHE A CA 1
ATOM 2316 C C . PHE A 1 283 ? -3.089 3.857 3.545 1.00 90.88 283 PHE A C 1
ATOM 2318 O O . PHE A 1 283 ? -2.638 3.379 4.584 1.00 90.88 283 PHE A O 1
ATOM 2325 N N . ILE A 1 284 ? -4.317 4.381 3.471 1.00 87.62 284 ILE A N 1
ATOM 2326 C CA . ILE A 1 284 ? -5.243 4.465 4.618 1.00 87.62 284 ILE A CA 1
ATOM 2327 C C . ILE A 1 284 ? -6.090 3.193 4.760 1.00 87.62 284 ILE A C 1
ATOM 2329 O O . ILE A 1 284 ? -6.282 2.697 5.863 1.00 87.62 284 ILE A O 1
ATOM 2333 N N . GLN A 1 285 ? -6.561 2.623 3.649 1.00 80.19 285 GLN A N 1
ATOM 2334 C CA . GLN A 1 285 ? -7.546 1.528 3.655 1.00 80.19 285 GLN A CA 1
ATOM 2335 C C . GLN A 1 285 ? -6.961 0.149 4.006 1.00 80.19 285 GLN A C 1
ATOM 2337 O O . GLN A 1 285 ? -7.695 -0.822 4.177 1.00 80.19 285 GLN A O 1
ATOM 2342 N N . ARG A 1 286 ? -5.636 0.037 4.097 1.00 83.31 286 ARG A N 1
ATOM 2343 C CA . ARG A 1 286 ? -4.937 -1.230 4.348 1.00 83.31 286 ARG A CA 1
ATOM 2344 C C . ARG A 1 286 ? -4.969 -1.617 5.825 1.00 83.31 286 ARG A C 1
ATOM 2346 O O . ARG A 1 286 ? -5.295 -0.815 6.690 1.00 83.31 286 ARG A O 1
ATOM 2353 N N . ILE A 1 287 ? -4.591 -2.858 6.126 1.00 82.75 287 ILE A N 1
ATOM 2354 C CA . ILE A 1 287 ? -4.448 -3.340 7.514 1.00 82.75 287 ILE A CA 1
ATOM 2355 C C . ILE A 1 287 ? -3.230 -2.692 8.183 1.00 82.75 287 ILE A C 1
ATOM 2357 O O . ILE A 1 287 ? -3.292 -2.255 9.327 1.00 82.75 287 ILE A O 1
ATOM 2361 N N . ASP A 1 288 ? -2.117 -2.616 7.455 1.00 88.06 288 ASP A N 1
ATOM 2362 C CA . ASP A 1 288 ? -0.852 -2.032 7.893 1.00 88.06 288 ASP A CA 1
ATOM 2363 C C . ASP A 1 288 ? -0.715 -0.569 7.458 1.00 88.06 288 ASP A C 1
ATOM 2365 O O . ASP A 1 288 ? 0.279 -0.167 6.848 1.00 88.06 288 ASP A O 1
ATOM 2369 N N . ASN A 1 289 ? -1.776 0.193 7.718 1.00 86.50 289 ASN A N 1
ATOM 2370 C CA . ASN A 1 289 ? -1.972 1.556 7.239 1.00 86.50 289 ASN A CA 1
ATOM 2371 C C . ASN A 1 289 ? -1.188 2.624 8.008 1.00 86.50 289 ASN A C 1
ATOM 2373 O O . ASN A 1 289 ? -0.641 2.405 9.091 1.00 86.50 289 ASN A O 1
ATOM 2377 N N . PHE A 1 290 ? -1.233 3.825 7.436 1.00 92.56 290 PHE A N 1
ATOM 2378 C CA . PHE A 1 290 ? -1.018 5.077 8.145 1.00 92.56 290 PHE A CA 1
ATOM 2379 C C . PHE A 1 290 ? -2.394 5.697 8.445 1.00 92.56 290 PHE A C 1
ATOM 2381 O O . PHE A 1 290 ? -2.963 6.389 7.603 1.00 92.56 290 PHE A O 1
ATOM 2388 N N . SER A 1 291 ? -2.965 5.356 9.605 1.00 91.75 291 SER A N 1
ATOM 2389 C CA . SER A 1 291 ? -4.361 5.677 9.951 1.00 91.75 291 SER A CA 1
ATOM 2390 C C . SER A 1 291 ? -4.662 7.179 10.020 1.00 91.75 291 SER A C 1
ATOM 2392 O O . SER A 1 291 ? -3.774 7.993 10.282 1.00 91.75 291 SER A O 1
ATOM 2394 N N . ASP A 1 292 ? -5.944 7.538 9.900 1.00 92.00 292 ASP A N 1
ATOM 2395 C CA . ASP A 1 292 ? -6.419 8.920 10.065 1.00 92.00 292 ASP A CA 1
ATOM 2396 C C . ASP A 1 292 ? -6.041 9.501 11.447 1.00 92.00 292 ASP A C 1
ATOM 2398 O O . ASP A 1 292 ? -5.623 10.658 11.547 1.00 92.00 292 ASP A O 1
ATOM 2402 N N . LEU A 1 293 ? -6.087 8.682 12.510 1.00 93.19 293 LEU A N 1
ATOM 2403 C CA . LEU A 1 293 ? -5.669 9.087 13.859 1.00 93.19 293 LEU A CA 1
ATOM 2404 C C . LEU A 1 293 ? -4.164 9.373 13.940 1.00 93.19 293 LEU A C 1
ATOM 2406 O O . LEU A 1 293 ? -3.754 10.329 14.607 1.00 93.19 293 LEU A O 1
ATOM 2410 N N . LEU A 1 294 ? -3.341 8.558 13.272 1.00 95.69 294 LEU A N 1
ATOM 2411 C CA . LEU A 1 294 ? -1.898 8.777 13.192 1.00 95.69 294 LEU A CA 1
ATOM 2412 C C . LEU A 1 294 ? -1.591 10.031 12.367 1.00 95.69 294 LEU A C 1
ATOM 2414 O O . LEU A 1 294 ? -0.760 10.827 12.787 1.00 95.69 294 LEU A O 1
ATOM 2418 N N . LEU A 1 295 ? -2.291 10.254 11.252 1.00 96.38 295 LEU A N 1
ATOM 2419 C CA . LEU A 1 295 ? -2.121 11.438 10.409 1.00 96.38 295 LEU A CA 1
ATOM 2420 C C . LEU A 1 295 ? -2.455 12.736 11.140 1.00 96.38 295 LEU A C 1
ATOM 2422 O O . LEU A 1 295 ? -1.641 13.661 11.136 1.00 96.38 295 LEU A O 1
ATOM 2426 N N . ALA A 1 296 ? -3.602 12.800 11.814 1.00 95.88 296 ALA A N 1
ATOM 2427 C CA . ALA A 1 296 ? -3.966 13.970 12.608 1.00 95.88 296 ALA A CA 1
ATOM 2428 C C . ALA A 1 296 ? -2.949 14.224 13.735 1.00 95.88 296 ALA A C 1
ATOM 2430 O O . ALA A 1 296 ? -2.482 15.349 13.915 1.00 95.88 296 ALA A O 1
ATOM 2431 N N . SER A 1 297 ? -2.529 13.166 14.436 1.00 96.56 297 SER A N 1
ATOM 2432 C CA . SER A 1 297 ? -1.536 13.263 15.515 1.00 96.56 297 SER A CA 1
ATOM 2433 C C . SER A 1 297 ? -0.144 13.657 15.013 1.00 96.56 297 SER A C 1
ATOM 2435 O O . SER A 1 297 ? 0.566 14.403 15.685 1.00 96.56 297 SER A O 1
ATOM 2437 N N . TRP A 1 298 ? 0.242 13.207 13.818 1.00 96.38 298 TRP A N 1
ATOM 2438 C CA . TRP A 1 298 ? 1.499 13.581 13.177 1.00 96.38 298 TRP A CA 1
ATOM 2439 C C . TRP A 1 298 ? 1.510 15.061 12.786 1.00 96.38 298 TRP A C 1
ATOM 2441 O O . TRP A 1 298 ? 2.483 15.758 13.058 1.00 96.38 298 TRP A O 1
ATOM 2451 N N . LEU A 1 299 ? 0.410 15.581 12.232 1.00 96.06 299 LEU A N 1
ATOM 2452 C CA . LEU A 1 299 ? 0.278 17.013 11.940 1.00 96.06 299 LEU A CA 1
ATOM 2453 C C . LEU A 1 299 ? 0.323 17.875 13.209 1.00 96.06 299 LEU A C 1
ATOM 2455 O O . LEU A 1 299 ? 0.969 18.924 13.208 1.00 96.06 299 LEU A O 1
ATOM 2459 N N . MET A 1 300 ? -0.300 17.420 14.301 1.00 95.25 300 MET A N 1
ATOM 2460 C CA . MET A 1 300 ? -0.162 18.067 15.610 1.00 95.25 300 MET A CA 1
ATOM 2461 C C . MET A 1 300 ? 1.294 18.079 16.081 1.00 95.25 300 MET A C 1
ATOM 2463 O O . MET A 1 300 ? 1.781 19.112 16.533 1.00 95.25 300 MET A O 1
ATOM 2467 N N . TYR A 1 301 ? 2.001 16.954 15.948 1.00 94.50 301 TYR A N 1
ATOM 2468 C CA . TYR A 1 301 ? 3.411 16.845 16.317 1.00 94.50 301 TYR A CA 1
ATOM 2469 C C . TYR A 1 301 ? 4.296 17.792 15.498 1.00 94.50 301 TYR A C 1
ATOM 2471 O O . TYR A 1 301 ? 5.062 18.554 16.082 1.00 94.50 301 TYR A O 1
ATOM 2479 N N . ILE A 1 302 ? 4.141 17.822 14.171 1.00 92.50 302 ILE A N 1
ATOM 2480 C CA . ILE A 1 302 ? 4.872 18.750 13.295 1.00 92.50 302 ILE A CA 1
ATOM 2481 C C . ILE A 1 302 ? 4.619 20.205 13.714 1.00 92.50 302 ILE A C 1
ATOM 2483 O O . ILE A 1 302 ? 5.564 20.980 13.835 1.00 92.50 302 ILE A O 1
ATOM 2487 N N . ASN A 1 303 ? 3.363 20.576 13.983 1.00 92.06 303 ASN A N 1
ATOM 2488 C CA . ASN A 1 303 ? 3.019 21.926 14.431 1.00 92.06 303 ASN A CA 1
ATOM 2489 C C . ASN A 1 303 ? 3.682 22.297 15.772 1.00 92.06 303 ASN A C 1
ATOM 2491 O O . ASN A 1 303 ? 3.988 23.465 15.994 1.00 92.06 303 ASN A O 1
ATOM 2495 N N . LEU A 1 304 ? 3.899 21.328 16.669 1.00 88.00 304 LEU A N 1
ATOM 2496 C CA . LEU A 1 304 ? 4.598 21.553 17.939 1.00 88.00 304 LEU A CA 1
ATOM 2497 C C . LEU A 1 304 ? 6.117 21.706 17.764 1.00 88.00 304 LEU A C 1
ATOM 2499 O O . LEU A 1 304 ? 6.736 22.438 18.532 1.00 88.00 304 LEU A O 1
ATOM 2503 N N . GLN A 1 305 ? 6.716 21.017 16.790 1.00 80.75 305 GLN A N 1
ATOM 2504 C CA . GLN A 1 305 ? 8.169 21.024 16.574 1.00 80.75 305 GLN A CA 1
ATOM 2505 C C . GLN A 1 305 ? 8.641 22.177 15.677 1.00 80.75 305 GLN A C 1
ATOM 2507 O O . GLN A 1 305 ? 9.730 22.714 15.875 1.00 80.75 305 GLN A O 1
ATOM 2512 N N . GLU A 1 306 ? 7.840 22.582 14.691 1.00 73.50 306 GLU A N 1
ATOM 2513 C CA . GLU A 1 306 ? 8.231 23.593 13.710 1.00 73.50 306 GLU A CA 1
ATOM 2514 C C . GLU A 1 306 ? 7.584 24.956 13.992 1.00 73.50 306 GLU A C 1
ATOM 2516 O O . GLU A 1 306 ? 6.433 25.227 13.648 1.00 73.50 306 GLU A O 1
ATOM 2521 N N . VAL A 1 307 ? 8.385 25.880 14.531 1.00 60.88 307 VAL A N 1
ATOM 2522 C CA . VAL A 1 307 ? 7.989 27.276 14.818 1.00 60.88 307 VAL A CA 1
ATOM 2523 C C . VAL A 1 307 ? 7.526 28.031 13.552 1.00 60.88 307 VAL A C 1
ATOM 2525 O O . VAL A 1 307 ? 6.819 29.035 13.634 1.00 60.88 307 VAL A O 1
ATOM 2528 N N . SER A 1 308 ? 7.883 27.538 12.360 1.00 65.62 308 SER A N 1
ATOM 2529 C CA . SER A 1 308 ? 7.661 28.200 11.068 1.00 65.62 308 SER A CA 1
ATOM 2530 C C . SER A 1 308 ? 6.226 28.104 10.523 1.00 65.62 308 SER A C 1
ATOM 2532 O O . SER A 1 308 ? 5.920 28.787 9.542 1.00 65.62 308 SER A O 1
ATOM 2534 N N . PHE A 1 309 ? 5.327 27.309 11.120 1.00 78.12 309 PHE A N 1
ATOM 2535 C CA . PHE A 1 309 ? 3.971 27.121 10.570 1.00 78.12 309 PHE A CA 1
ATOM 2536 C C . PHE A 1 309 ? 2.949 28.194 10.959 1.00 78.12 309 PHE A C 1
ATOM 2538 O O . PHE A 1 309 ? 1.831 28.181 10.447 1.00 78.12 309 PHE A O 1
ATOM 2545 N N . ALA A 1 310 ? 3.311 29.167 11.799 1.00 70.31 310 ALA A N 1
ATOM 2546 C CA . ALA A 1 310 ? 2.376 30.200 12.256 1.00 70.31 310 ALA A CA 1
ATOM 2547 C C . ALA A 1 310 ? 1.744 31.029 11.113 1.00 70.31 310 ALA A C 1
ATOM 2549 O O . ALA A 1 310 ? 0.623 31.511 11.264 1.00 70.31 310 ALA A O 1
ATOM 2550 N N . GLN A 1 311 ? 2.438 31.180 9.977 1.00 75.12 311 GLN A N 1
ATOM 2551 C CA . GLN A 1 311 ? 1.972 31.906 8.781 1.00 75.12 311 GLN A CA 1
ATOM 2552 C C . GLN A 1 311 ? 2.055 31.060 7.496 1.00 75.12 311 GLN A C 1
ATOM 2554 O O . GLN A 1 311 ? 2.098 31.598 6.390 1.00 75.12 311 GLN A O 1
ATOM 2559 N N . ALA A 1 312 ? 2.121 29.736 7.629 1.00 86.06 312 ALA A N 1
ATOM 2560 C CA . ALA A 1 312 ? 2.282 28.841 6.492 1.00 86.06 312 ALA A CA 1
ATOM 2561 C C . ALA A 1 312 ? 1.004 28.718 5.655 1.00 86.06 312 ALA A C 1
ATOM 2563 O O . ALA A 1 312 ? -0.111 28.683 6.180 1.00 86.06 312 ALA A O 1
ATOM 2564 N N . SER A 1 313 ? 1.172 28.607 4.337 1.00 91.31 313 SER A N 1
ATOM 2565 C CA . SER A 1 313 ? 0.075 28.241 3.442 1.00 91.31 313 SER A CA 1
ATOM 2566 C C . SER A 1 313 ? -0.227 26.740 3.526 1.00 91.31 313 SER A C 1
ATOM 2568 O O . SER A 1 313 ? 0.591 25.952 4.001 1.00 91.31 313 SER A O 1
ATOM 2570 N N . VAL A 1 314 ? -1.385 26.316 3.006 1.00 93.69 314 VAL A N 1
ATOM 2571 C CA . VAL A 1 314 ? -1.732 24.885 2.903 1.00 93.69 314 VAL A CA 1
ATOM 2572 C C . VAL A 1 314 ? -0.665 24.096 2.135 1.00 93.69 314 VAL A C 1
ATOM 2574 O O . VAL A 1 314 ? -0.308 22.989 2.533 1.00 93.69 314 VAL A O 1
ATOM 2577 N N . PHE A 1 315 ? -0.088 24.699 1.092 1.00 91.88 315 PHE A N 1
ATOM 2578 C CA . PHE A 1 315 ? 1.013 24.125 0.326 1.00 91.88 315 PHE A CA 1
ATOM 2579 C C . PHE A 1 315 ? 2.248 23.874 1.200 1.00 91.88 315 PHE A C 1
ATOM 2581 O O . PHE A 1 315 ? 2.832 22.795 1.135 1.00 91.88 315 PHE A O 1
ATOM 2588 N N . ASP A 1 316 ? 2.632 24.842 2.038 1.00 91.56 316 ASP A N 1
ATOM 2589 C CA . ASP A 1 316 ? 3.815 24.716 2.895 1.00 91.56 316 ASP A CA 1
ATOM 2590 C C . ASP A 1 316 ? 3.628 23.604 3.941 1.00 91.56 316 ASP A C 1
ATOM 2592 O O . ASP A 1 316 ? 4.569 22.864 4.210 1.00 91.56 316 ASP A O 1
ATOM 2596 N N . ILE A 1 317 ? 2.411 23.421 4.470 1.00 95.19 317 ILE A N 1
ATOM 2597 C CA . ILE A 1 317 ? 2.095 22.323 5.400 1.00 95.19 317 ILE A CA 1
ATOM 2598 C C . ILE A 1 317 ? 2.161 20.963 4.693 1.00 95.19 317 ILE A C 1
ATOM 2600 O O . ILE A 1 317 ? 2.719 20.018 5.245 1.00 95.19 317 ILE A O 1
ATOM 2604 N N . ILE A 1 318 ? 1.638 20.848 3.466 1.00 95.44 318 ILE A N 1
ATOM 2605 C CA . ILE A 1 318 ? 1.717 19.604 2.677 1.00 95.44 318 ILE A CA 1
ATOM 2606 C C . ILE A 1 318 ? 3.181 19.247 2.375 1.00 95.44 318 ILE A C 1
ATOM 2608 O O . ILE A 1 318 ? 3.595 18.100 2.553 1.00 95.44 318 ILE A O 1
ATOM 2612 N N . ILE A 1 319 ? 3.992 20.230 1.968 1.00 93.19 319 ILE A N 1
ATOM 2613 C CA . ILE A 1 319 ? 5.432 20.032 1.756 1.00 93.19 319 ILE A CA 1
ATOM 2614 C C . ILE A 1 319 ? 6.143 19.685 3.067 1.00 93.19 319 ILE A C 1
ATOM 2616 O O . ILE A 1 319 ? 7.002 18.802 3.066 1.00 93.19 319 ILE A O 1
ATOM 2620 N N . GLY A 1 320 ? 5.780 20.333 4.176 1.00 94.38 320 GLY A N 1
ATOM 2621 C CA . GLY A 1 320 ? 6.283 20.023 5.513 1.00 94.38 320 GLY A CA 1
ATOM 2622 C C . GLY A 1 320 ? 5.988 18.579 5.909 1.00 94.38 320 GLY A C 1
ATOM 2623 O O . GLY A 1 320 ? 6.893 17.852 6.312 1.00 94.38 320 GLY A O 1
ATOM 2624 N N . PHE A 1 321 ? 4.760 18.108 5.672 1.00 96.12 321 PHE A N 1
ATOM 2625 C CA . PHE A 1 321 ? 4.387 16.709 5.867 1.00 96.12 321 PHE A CA 1
ATOM 2626 C C . PHE A 1 321 ? 5.280 15.769 5.048 1.00 96.12 321 PHE A C 1
ATOM 2628 O O . PHE A 1 321 ? 5.941 14.910 5.633 1.00 96.12 321 PHE A O 1
ATOM 2635 N N . PHE A 1 322 ? 5.375 15.942 3.725 1.00 96.56 322 PHE A N 1
ATOM 2636 C CA . PHE A 1 322 ? 6.215 15.065 2.899 1.00 96.56 322 PHE A CA 1
ATOM 2637 C C . PHE A 1 322 ? 7.685 15.102 3.328 1.00 96.56 322 PHE A C 1
ATOM 2639 O O . PHE A 1 322 ? 8.322 14.055 3.441 1.00 96.56 322 PHE A O 1
ATOM 2646 N N . SER A 1 323 ? 8.206 16.291 3.631 1.00 95.12 323 SER A N 1
ATOM 2647 C CA . SER A 1 323 ? 9.589 16.472 4.075 1.00 95.12 323 SER A CA 1
ATOM 2648 C C . SER A 1 323 ? 9.843 15.758 5.400 1.00 95.12 323 SER A C 1
ATOM 2650 O O . SER A 1 323 ? 10.850 15.068 5.522 1.00 95.12 323 SER A O 1
ATOM 2652 N N . SER A 1 324 ? 8.911 15.846 6.353 1.00 94.81 324 SER A N 1
ATOM 2653 C CA . SER A 1 324 ? 9.008 15.174 7.655 1.00 94.81 324 SER A CA 1
ATOM 2654 C C . SER A 1 324 ? 9.038 13.646 7.526 1.00 94.81 324 SER A C 1
ATOM 2656 O O . SER A 1 324 ? 9.848 12.986 8.173 1.00 94.81 324 SER A O 1
ATOM 2658 N N . ILE A 1 325 ? 8.224 13.068 6.634 1.00 95.44 325 ILE A N 1
ATOM 2659 C CA . ILE A 1 325 ? 8.184 11.620 6.372 1.00 95.44 325 ILE A CA 1
ATOM 2660 C C . ILE A 1 325 ? 9.506 11.118 5.768 1.00 95.44 325 ILE A C 1
ATOM 2662 O O . ILE A 1 325 ? 9.945 9.993 6.042 1.00 95.44 325 ILE A O 1
ATOM 2666 N N . ILE A 1 326 ? 10.144 11.945 4.939 1.00 95.25 326 ILE A N 1
ATOM 2667 C CA . ILE A 1 326 ? 11.409 11.617 4.275 1.00 95.25 326 ILE A CA 1
ATOM 2668 C C . ILE A 1 326 ? 12.591 11.768 5.229 1.00 95.25 326 ILE A C 1
ATOM 2670 O O . ILE A 1 326 ? 13.437 10.877 5.280 1.00 95.25 326 ILE A O 1
ATOM 2674 N N . SER A 1 327 ? 12.656 12.877 5.966 1.00 92.94 327 SER A N 1
ATOM 2675 C CA . SER A 1 327 ? 13.818 13.239 6.780 1.00 92.94 327 SER A CA 1
ATOM 2676 C C . SER A 1 327 ? 13.839 12.558 8.145 1.00 92.94 327 SER A C 1
ATOM 2678 O O . SER A 1 327 ? 14.916 12.269 8.665 1.00 92.94 327 SER A O 1
ATOM 2680 N N . THR A 1 328 ? 12.674 12.271 8.733 1.00 93.69 328 THR A N 1
ATOM 2681 C CA . THR A 1 328 ? 12.607 11.662 10.064 1.00 93.69 328 THR A CA 1
ATOM 2682 C C . THR A 1 328 ? 12.947 10.178 9.998 1.00 93.69 328 THR A C 1
ATOM 2684 O O . THR A 1 328 ? 12.341 9.401 9.250 1.00 93.69 328 THR A O 1
ATOM 2687 N N . ASN A 1 329 ? 13.882 9.746 10.847 1.00 92.50 329 ASN A N 1
ATOM 2688 C CA . ASN A 1 329 ? 14.127 8.328 11.068 1.00 92.50 329 ASN A CA 1
ATOM 2689 C C . ASN A 1 329 ? 13.133 7.787 12.102 1.00 92.50 329 ASN A C 1
ATOM 2691 O O . ASN A 1 329 ? 13.411 7.792 13.297 1.00 92.50 329 ASN A O 1
ATOM 2695 N N . TRP A 1 330 ? 11.983 7.297 11.643 1.00 92.62 330 TRP A N 1
ATOM 2696 C CA . TRP A 1 330 ? 10.909 6.778 12.502 1.00 92.62 330 TRP A CA 1
ATOM 2697 C C . TRP A 1 330 ? 11.296 5.575 13.378 1.00 92.62 330 TRP A C 1
ATOM 2699 O O . TRP A 1 330 ? 10.552 5.244 14.296 1.00 92.62 330 TRP A O 1
ATOM 2709 N N . LYS A 1 331 ? 12.429 4.911 13.109 1.00 88.88 331 LYS A N 1
ATOM 2710 C CA . LYS A 1 331 ? 12.918 3.805 13.948 1.00 88.88 331 LYS A CA 1
ATOM 2711 C C . LYS A 1 331 ? 13.739 4.280 15.143 1.00 88.88 331 LYS A C 1
ATOM 2713 O O . LYS A 1 331 ? 13.701 3.653 16.193 1.00 88.88 331 LYS A O 1
ATOM 2718 N N . GLU A 1 332 ? 14.495 5.358 14.967 1.00 87.69 332 GLU A N 1
ATOM 2719 C CA . GLU A 1 332 ? 15.450 5.853 15.969 1.00 87.69 332 GLU A CA 1
ATOM 2720 C C . GLU A 1 332 ? 14.948 7.103 16.694 1.00 87.69 332 GLU A C 1
ATOM 2722 O O . GLU A 1 332 ? 15.328 7.360 17.834 1.00 87.69 332 GLU A O 1
ATOM 2727 N N . SER A 1 333 ? 14.093 7.891 16.042 1.00 90.00 333 SER A N 1
ATOM 2728 C CA . SER A 1 333 ? 13.585 9.148 16.590 1.00 90.00 333 SER A CA 1
ATOM 2729 C C . SER A 1 333 ? 12.601 8.885 17.725 1.00 90.00 333 SER A C 1
ATOM 2731 O O . SER A 1 333 ? 11.836 7.923 17.686 1.00 90.00 333 SER A O 1
ATOM 2733 N N . ARG A 1 334 ? 12.578 9.778 18.719 1.00 90.06 334 ARG A N 1
ATOM 2734 C CA . ARG A 1 334 ? 11.599 9.766 19.813 1.00 90.06 334 ARG A CA 1
ATOM 2735 C C . ARG A 1 334 ? 10.331 10.509 19.390 1.00 90.06 334 ARG A C 1
ATOM 2737 O O . ARG A 1 334 ? 10.293 11.738 19.442 1.00 90.06 334 ARG A O 1
ATOM 2744 N N . LEU A 1 335 ? 9.307 9.770 18.957 1.00 94.00 335 LEU A N 1
ATOM 2745 C CA . LEU A 1 335 ? 8.071 10.334 18.398 1.00 94.00 335 LEU A CA 1
ATOM 2746 C C . LEU A 1 335 ? 6.891 10.174 19.368 1.00 94.00 335 LEU A C 1
ATOM 2748 O O . LEU A 1 335 ? 6.383 9.078 19.595 1.00 94.00 335 LEU A O 1
ATOM 2752 N N . SER A 1 336 ? 6.453 11.272 19.977 1.00 93.56 336 SER A N 1
ATOM 2753 C CA . SER A 1 336 ? 5.415 11.237 21.009 1.00 93.56 336 SER A CA 1
ATOM 2754 C C . SER A 1 336 ? 4.727 12.591 21.156 1.00 93.56 336 SER A C 1
ATOM 2756 O O . SER A 1 336 ? 5.374 13.633 21.038 1.00 93.56 336 SER A O 1
ATOM 2758 N N . LEU A 1 337 ? 3.429 12.573 21.468 1.00 92.81 337 LEU A N 1
ATOM 2759 C CA . LEU A 1 337 ? 2.675 13.743 21.943 1.00 92.81 337 LEU A CA 1
ATOM 2760 C C . LEU A 1 337 ? 2.716 13.896 23.475 1.00 92.81 337 LEU A C 1
ATOM 2762 O O . LEU A 1 337 ? 2.132 14.828 24.024 1.00 92.81 337 LEU A O 1
ATOM 2766 N N . CYS A 1 338 ? 3.381 12.971 24.167 1.00 90.12 338 CYS A N 1
ATOM 2767 C CA . CYS A 1 338 ? 3.588 12.956 25.611 1.00 90.12 338 CYS A CA 1
ATOM 2768 C C . CYS A 1 338 ? 5.084 13.013 25.950 1.00 90.12 338 CYS A C 1
ATOM 2770 O O . CYS A 1 338 ? 5.904 12.387 25.274 1.00 90.12 338 CYS A O 1
ATOM 2772 N N . ASP A 1 339 ? 5.441 13.704 27.031 1.00 84.06 339 ASP A N 1
ATOM 2773 C CA . ASP A 1 339 ? 6.827 13.810 27.481 1.00 84.06 339 ASP A CA 1
ATOM 2774 C C . ASP A 1 339 ? 7.154 12.759 28.563 1.00 84.06 339 ASP A C 1
ATOM 2776 O O . ASP A 1 339 ? 7.131 13.041 29.760 1.00 84.06 339 ASP A O 1
ATOM 2780 N N . ASN A 1 340 ? 7.379 11.500 28.154 1.00 84.62 340 ASN A N 1
ATOM 2781 C CA . ASN A 1 340 ? 7.729 10.398 29.065 1.00 84.62 340 ASN A CA 1
ATOM 2782 C C . ASN A 1 340 ? 8.632 9.337 28.402 1.00 84.62 340 ASN A C 1
ATOM 2784 O O . ASN A 1 340 ? 8.157 8.388 27.773 1.00 84.62 340 ASN A O 1
ATOM 2788 N N . ASP A 1 341 ? 9.946 9.467 28.586 1.00 82.75 341 ASP A N 1
ATOM 2789 C CA . ASP A 1 341 ? 10.947 8.613 27.921 1.00 82.75 341 ASP A CA 1
ATOM 2790 C C . ASP A 1 341 ? 10.993 7.173 28.438 1.00 82.75 341 ASP A C 1
ATOM 2792 O O . ASP A 1 341 ? 11.226 6.230 27.672 1.00 82.75 341 ASP A O 1
ATOM 2796 N N . ALA A 1 342 ? 10.738 6.985 29.735 1.00 84.94 342 ALA A N 1
ATOM 2797 C CA . ALA A 1 342 ? 10.722 5.660 30.343 1.00 84.94 342 ALA A CA 1
ATOM 2798 C C . ALA A 1 342 ? 9.611 4.792 29.737 1.00 84.94 342 ALA A C 1
ATOM 2800 O O . ALA A 1 342 ? 9.817 3.609 29.476 1.00 84.94 342 ALA A O 1
ATOM 2801 N N . LEU A 1 343 ? 8.445 5.391 29.475 1.00 85.94 343 LEU A N 1
ATOM 2802 C CA . LEU A 1 343 ? 7.325 4.703 28.846 1.00 85.94 343 LEU A CA 1
ATOM 2803 C C . LEU A 1 343 ? 7.582 4.454 27.354 1.00 85.94 343 LEU A C 1
ATOM 2805 O O . LEU A 1 343 ? 7.327 3.350 26.886 1.00 85.94 343 LEU A O 1
ATOM 2809 N N . TYR A 1 344 ? 8.153 5.427 26.634 1.00 90.31 344 TYR A N 1
ATOM 2810 C CA . TYR A 1 344 ? 8.502 5.293 25.212 1.00 90.31 344 TYR A CA 1
ATOM 2811 C C . TYR A 1 344 ? 9.400 4.080 24.935 1.00 90.31 344 TYR A C 1
ATOM 2813 O O . TYR A 1 344 ? 9.141 3.294 24.021 1.00 90.31 344 TYR A O 1
ATOM 2821 N N . SER A 1 345 ? 10.412 3.884 25.781 1.00 89.56 345 SER A N 1
ATOM 2822 C CA . SER A 1 345 ? 11.403 2.810 25.637 1.00 89.56 345 SER A CA 1
ATOM 2823 C C . SER A 1 345 ? 10.800 1.402 25.757 1.00 89.56 345 SER A C 1
ATOM 2825 O O . SER A 1 345 ? 11.357 0.449 25.222 1.00 89.56 345 SER A O 1
ATOM 2827 N N . GLN A 1 346 ? 9.638 1.257 26.407 1.00 91.38 346 GLN A N 1
ATOM 2828 C CA . GLN A 1 346 ? 8.925 -0.024 26.487 1.00 91.38 346 GLN A CA 1
ATOM 2829 C C . GLN A 1 346 ? 8.26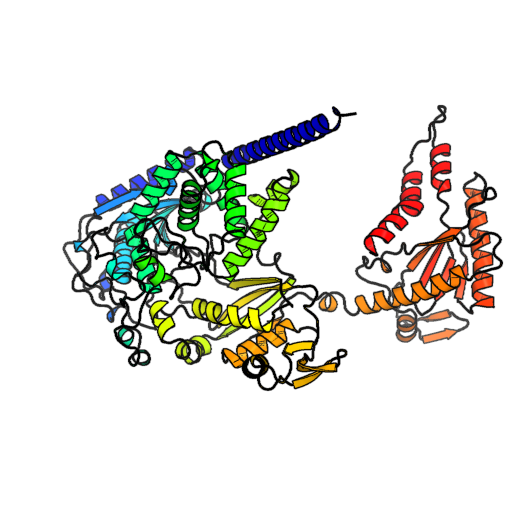5 -0.415 25.161 1.00 91.38 346 GLN A C 1
ATOM 2831 O O . GLN A 1 346 ? 7.992 -1.588 24.940 1.00 91.38 346 GLN A O 1
ATOM 2836 N N . PHE A 1 347 ? 7.960 0.537 24.275 1.00 92.75 347 PHE A N 1
ATOM 2837 C CA . PHE A 1 347 ? 7.293 0.243 23.002 1.00 92.75 347 PHE A CA 1
ATOM 2838 C C . PHE A 1 347 ? 8.282 -0.118 21.894 1.00 92.75 347 PHE A C 1
ATOM 2840 O O . PHE A 1 347 ? 7.966 -0.967 21.057 1.00 92.75 347 PHE A O 1
ATOM 2847 N N . SER A 1 348 ? 9.472 0.490 21.892 1.00 88.31 348 SER A N 1
ATOM 2848 C CA . SER A 1 348 ? 10.480 0.295 20.840 1.00 88.31 348 SER A CA 1
ATOM 2849 C C . SER A 1 348 ? 11.016 -1.138 20.768 1.00 88.31 348 SER A C 1
ATOM 2851 O O . SER A 1 348 ? 11.486 -1.563 19.718 1.00 88.31 348 SER A O 1
ATOM 2853 N N . SER A 1 349 ? 10.898 -1.915 21.847 1.00 86.62 349 SER A N 1
ATOM 2854 C CA . SER A 1 349 ? 11.264 -3.337 21.881 1.00 86.62 349 SER A CA 1
ATOM 2855 C C . SER A 1 349 ? 10.236 -4.262 21.212 1.00 86.62 349 SER A C 1
ATOM 2857 O O . SER A 1 349 ? 10.566 -5.396 20.862 1.00 86.62 349 SER A O 1
ATOM 2859 N N . HIS A 1 350 ? 8.990 -3.810 21.028 1.00 89.81 350 HIS A N 1
ATOM 2860 C CA . HIS A 1 350 ? 7.878 -4.655 20.575 1.00 89.81 350 HIS A CA 1
ATOM 2861 C C . HIS A 1 350 ? 7.335 -4.293 19.184 1.00 89.81 350 HIS A C 1
ATOM 2863 O O . HIS A 1 350 ? 6.768 -5.162 18.506 1.00 89.81 350 HIS A O 1
ATOM 2869 N N . TYR A 1 351 ? 7.516 -3.045 18.749 1.00 92.00 351 TYR A N 1
ATOM 2870 C CA . TYR A 1 351 ? 6.968 -2.509 17.503 1.00 92.00 351 TYR A CA 1
ATOM 2871 C C . TYR A 1 351 ? 8.064 -2.031 16.550 1.00 92.00 351 TYR A C 1
ATOM 2873 O O . TYR A 1 351 ? 9.097 -1.535 16.985 1.00 92.00 351 TYR A O 1
ATOM 2881 N N . ASP A 1 352 ? 7.805 -2.134 15.244 1.00 91.06 352 ASP A N 1
ATOM 2882 C CA . ASP A 1 352 ? 8.715 -1.620 14.213 1.00 91.06 352 ASP A CA 1
ATOM 2883 C C . ASP A 1 352 ? 8.763 -0.082 14.195 1.00 91.06 352 ASP A C 1
ATOM 2885 O O . ASP A 1 352 ? 9.811 0.502 13.915 1.00 91.06 352 ASP A O 1
ATOM 2889 N N . PHE A 1 353 ? 7.632 0.562 14.507 1.00 95.06 353 PHE A N 1
ATOM 2890 C CA . PHE A 1 353 ? 7.494 2.010 14.638 1.00 95.06 353 PHE A CA 1
ATOM 2891 C C . PHE A 1 353 ? 6.700 2.365 15.893 1.00 95.06 353 PHE A C 1
ATOM 2893 O O . PHE A 1 353 ? 5.727 1.691 16.250 1.00 95.06 353 PHE A O 1
ATOM 2900 N N . VAL A 1 354 ? 7.104 3.452 16.548 1.00 95.50 354 VAL A N 1
ATOM 2901 C CA . VAL A 1 354 ? 6.465 3.955 17.764 1.00 95.50 354 VAL A CA 1
ATOM 2902 C C . VAL A 1 354 ? 6.111 5.419 17.564 1.00 95.50 354 VAL A C 1
ATOM 2904 O O . VAL A 1 354 ? 6.983 6.240 17.310 1.00 95.50 354 VAL A O 1
ATOM 2907 N N . PHE A 1 355 ? 4.826 5.736 17.693 1.00 96.56 355 PHE A N 1
ATOM 2908 C CA . PHE A 1 355 ? 4.333 7.099 17.842 1.00 96.56 355 PHE A CA 1
ATOM 2909 C C . PHE A 1 355 ? 3.334 7.108 18.996 1.00 96.56 355 PHE A C 1
ATOM 2911 O O . PHE A 1 355 ? 2.233 6.566 18.860 1.00 96.56 355 PHE A O 1
ATOM 2918 N N . LEU A 1 356 ? 3.721 7.665 20.143 1.00 95.88 356 LEU A N 1
ATOM 2919 C CA . LEU A 1 356 ? 2.860 7.648 21.324 1.00 95.88 356 LEU A CA 1
ATOM 2920 C C . LEU A 1 356 ? 1.851 8.799 21.323 1.00 95.88 356 LEU A C 1
ATOM 2922 O O . LEU A 1 356 ? 2.173 9.944 20.997 1.00 95.88 356 LEU A O 1
ATOM 2926 N N . ASP A 1 357 ? 0.623 8.474 21.715 1.00 95.00 357 ASP A N 1
ATOM 2927 C CA . ASP A 1 357 ? -0.455 9.432 21.930 1.00 95.00 357 ASP A CA 1
ATOM 2928 C C . ASP A 1 357 ? -0.159 10.393 23.098 1.00 95.00 357 ASP A C 1
ATOM 2930 O O . ASP A 1 357 ? 0.862 10.318 23.784 1.00 95.00 357 ASP A O 1
ATOM 2934 N N . HIS A 1 358 ? -1.092 11.305 23.370 1.00 92.62 358 HIS A N 1
ATOM 2935 C CA . HIS A 1 358 ? -0.950 12.279 24.453 1.00 92.62 358 HIS A CA 1
ATOM 2936 C C . HIS A 1 358 ? -0.926 11.652 25.856 1.00 92.62 358 HIS A C 1
ATOM 2938 O O . HIS A 1 358 ? -0.479 12.312 26.793 1.00 92.62 358 HIS A O 1
ATOM 2944 N N . THR A 1 359 ? -1.425 10.422 26.039 1.00 93.50 359 THR A N 1
ATOM 2945 C CA . THR A 1 359 ? -1.310 9.708 27.322 1.00 93.50 359 THR A CA 1
ATOM 2946 C C . THR A 1 359 ? 0.042 9.015 27.486 1.00 93.50 359 THR A C 1
ATOM 2948 O O . THR A 1 359 ? 0.438 8.717 28.614 1.00 93.50 359 THR A O 1
ATOM 2951 N N . GLY A 1 360 ? 0.734 8.739 26.378 1.00 93.62 360 GLY A N 1
ATOM 2952 C CA . GLY A 1 360 ? 1.957 7.946 26.327 1.00 93.62 360 GLY A CA 1
ATOM 2953 C C . GLY A 1 360 ? 1.721 6.429 26.348 1.00 93.62 360 GLY A C 1
ATOM 2954 O O . GLY A 1 360 ? 2.676 5.664 26.248 1.00 93.62 360 GLY A O 1
ATOM 2955 N N . TYR A 1 361 ? 0.482 5.954 26.501 1.00 94.50 361 TYR A N 1
ATOM 2956 C CA . TYR A 1 361 ? 0.185 4.522 26.650 1.00 94.50 361 TYR A CA 1
ATOM 2957 C C . TYR A 1 361 ? -0.277 3.855 25.355 1.00 94.50 361 TYR A C 1
ATOM 2959 O O . TYR A 1 361 ? -0.307 2.625 25.298 1.00 94.50 361 TYR A O 1
ATOM 2967 N N . LEU A 1 362 ? -0.649 4.619 24.328 1.00 95.62 362 LEU A N 1
ATOM 2968 C CA . LEU A 1 362 ? -1.112 4.076 23.058 1.00 95.62 362 LEU A CA 1
ATOM 2969 C C . LEU A 1 362 ? -0.116 4.400 21.946 1.00 95.62 362 LEU A C 1
ATOM 2971 O O . LEU A 1 362 ? 0.146 5.562 21.651 1.00 95.62 362 LEU A O 1
ATOM 2975 N N . ASN A 1 363 ? 0.386 3.359 21.282 1.00 96.31 363 ASN A N 1
ATOM 2976 C CA . ASN A 1 363 ? 1.146 3.512 20.048 1.00 96.31 363 ASN A CA 1
ATOM 2977 C C . ASN A 1 363 ? 0.187 3.627 18.853 1.00 96.31 363 ASN A C 1
ATOM 2979 O O . ASN A 1 363 ? -0.421 2.636 18.448 1.00 96.31 363 ASN A O 1
ATOM 2983 N N . LEU A 1 364 ? 0.082 4.819 18.268 1.00 95.94 364 LEU A N 1
ATOM 2984 C CA . LEU A 1 364 ? -0.739 5.084 17.081 1.00 95.94 364 LEU A CA 1
ATOM 2985 C C . LEU A 1 364 ? -0.139 4.495 15.794 1.00 95.94 364 LEU A C 1
ATOM 2987 O O . LEU A 1 364 ? -0.857 4.315 14.815 1.00 95.94 364 LEU A O 1
ATOM 2991 N N . ALA A 1 365 ? 1.152 4.156 15.801 1.00 95.56 365 ALA A N 1
ATOM 2992 C CA . ALA A 1 365 ? 1.845 3.495 14.696 1.00 95.56 365 ALA A CA 1
ATOM 2993 C C . ALA A 1 365 ? 1.891 1.959 14.843 1.00 95.56 365 ALA A C 1
ATOM 2995 O O . ALA A 1 365 ? 2.627 1.296 14.118 1.00 95.56 365 ALA A O 1
ATOM 2996 N N . ALA A 1 366 ? 1.113 1.371 15.762 1.00 92.62 366 ALA A N 1
ATOM 2997 C CA . ALA A 1 366 ? 1.181 -0.058 16.088 1.00 92.62 366 ALA A CA 1
ATOM 2998 C C . ALA A 1 366 ? 0.924 -1.005 14.897 1.00 92.62 366 ALA A C 1
ATOM 3000 O O . ALA A 1 366 ? 1.455 -2.115 14.886 1.00 92.62 366 ALA A O 1
ATOM 3001 N N . SER A 1 367 ? 0.109 -0.591 13.922 1.00 89.56 367 SER A N 1
ATOM 3002 C CA . SER A 1 367 ? -0.195 -1.358 12.705 1.00 89.56 367 SER A CA 1
ATOM 3003 C C . SER A 1 367 ? 0.755 -1.071 11.540 1.00 89.56 367 SER A C 1
ATOM 3005 O O . SER A 1 367 ? 0.808 -1.868 10.604 1.00 89.56 367 SER A O 1
ATOM 3007 N N . LEU A 1 368 ? 1.495 0.042 11.569 1.00 93.12 368 LEU A N 1
ATOM 3008 C CA . LEU A 1 368 ? 2.280 0.518 10.432 1.00 93.12 368 LEU A CA 1
ATOM 3009 C C . LEU A 1 368 ? 3.441 -0.442 10.138 1.00 93.12 368 LEU A C 1
ATOM 3011 O O . LEU A 1 368 ? 4.306 -0.667 10.985 1.00 93.12 368 LEU A O 1
ATOM 3015 N N . SER A 1 369 ? 3.485 -0.992 8.923 1.00 91.88 369 SER A N 1
ATOM 3016 C CA . SER A 1 369 ? 4.561 -1.893 8.503 1.00 91.88 369 SER A CA 1
ATOM 3017 C C . SER A 1 369 ? 5.734 -1.143 7.877 1.00 91.88 369 SER A C 1
ATOM 3019 O O . SER A 1 369 ? 5.600 -0.047 7.324 1.00 91.88 369 SER A O 1
ATOM 3021 N N . VAL A 1 370 ? 6.912 -1.774 7.915 1.00 92.56 370 VAL A N 1
ATOM 3022 C CA . VAL A 1 370 ? 8.133 -1.234 7.298 1.00 92.56 370 VAL A CA 1
ATOM 3023 C C . VAL A 1 370 ? 7.963 -1.034 5.790 1.00 92.56 370 VAL A C 1
ATOM 3025 O O . VAL A 1 370 ? 8.423 -0.023 5.264 1.00 92.56 370 VAL A O 1
ATOM 3028 N N . THR A 1 371 ? 7.290 -1.958 5.097 1.00 93.38 371 THR A N 1
ATOM 3029 C CA . THR A 1 371 ? 7.045 -1.846 3.651 1.00 93.38 371 THR A CA 1
ATOM 3030 C C . THR A 1 371 ? 6.091 -0.703 3.333 1.00 93.38 371 THR A C 1
ATOM 3032 O O . THR A 1 371 ? 6.407 0.097 2.456 1.00 93.38 371 THR A O 1
ATOM 3035 N N . THR A 1 372 ? 4.992 -0.543 4.083 1.00 93.19 372 THR A N 1
ATOM 3036 C CA . THR A 1 372 ? 4.078 0.594 3.888 1.00 93.19 372 THR A CA 1
ATOM 3037 C C . THR A 1 372 ? 4.802 1.922 4.096 1.00 93.19 372 THR A C 1
ATOM 3039 O O . THR A 1 372 ? 4.696 2.812 3.257 1.00 93.19 372 THR A O 1
ATOM 3042 N N . MET A 1 373 ? 5.603 2.056 5.159 1.00 94.81 373 MET A N 1
ATOM 3043 C CA . MET A 1 373 ? 6.352 3.291 5.417 1.00 94.81 373 MET A CA 1
ATOM 3044 C C . MET A 1 373 ? 7.370 3.609 4.307 1.00 94.81 373 MET A C 1
ATOM 3046 O O . MET A 1 373 ? 7.539 4.768 3.928 1.00 94.81 373 MET A O 1
ATOM 3050 N N . GLU A 1 374 ? 8.031 2.597 3.739 1.00 93.88 374 GLU A N 1
ATOM 3051 C CA . GLU A 1 374 ? 8.931 2.776 2.593 1.00 93.88 374 GLU A CA 1
ATOM 3052 C C . GLU A 1 374 ? 8.189 3.197 1.322 1.00 93.88 374 GLU A C 1
ATOM 3054 O O . GLU A 1 374 ? 8.680 4.068 0.601 1.00 93.88 374 GLU A O 1
ATOM 3059 N N . GLN A 1 375 ? 6.998 2.643 1.068 1.00 94.00 375 GLN A N 1
ATOM 3060 C CA . GLN A 1 375 ? 6.152 3.073 -0.048 1.00 94.00 375 GLN A CA 1
ATOM 3061 C C . GLN A 1 375 ? 5.661 4.513 0.138 1.00 94.00 375 GLN A C 1
ATOM 3063 O O . GLN A 1 375 ? 5.754 5.308 -0.798 1.00 94.00 375 GLN A O 1
ATOM 3068 N N . ILE A 1 376 ? 5.224 4.887 1.346 1.00 95.38 376 ILE A N 1
ATOM 3069 C CA . ILE A 1 376 ? 4.823 6.264 1.668 1.00 95.38 376 ILE A CA 1
ATOM 3070 C C . ILE A 1 376 ? 6.010 7.214 1.475 1.00 95.38 376 ILE A C 1
ATOM 3072 O O . ILE A 1 376 ? 5.852 8.259 0.850 1.00 95.38 376 ILE A O 1
ATOM 3076 N N . ARG A 1 377 ? 7.214 6.854 1.939 1.00 95.62 377 ARG A N 1
ATOM 3077 C CA . ARG A 1 377 ? 8.419 7.682 1.771 1.00 95.62 377 ARG A CA 1
ATOM 3078 C C . ARG A 1 377 ? 8.818 7.845 0.305 1.00 95.62 377 ARG A C 1
ATOM 3080 O O . ARG A 1 377 ? 9.158 8.951 -0.117 1.00 95.62 377 ARG A O 1
ATOM 3087 N N . ALA A 1 378 ? 8.771 6.769 -0.480 1.00 93.88 378 ALA A N 1
ATOM 3088 C CA . ALA A 1 378 ? 9.059 6.827 -1.910 1.00 93.88 378 ALA A CA 1
ATOM 3089 C C . ALA A 1 378 ? 8.034 7.706 -2.645 1.00 93.88 378 ALA A C 1
ATOM 3091 O O . ALA A 1 378 ? 8.416 8.569 -3.434 1.00 93.88 378 ALA A O 1
ATOM 3092 N N . ALA A 1 379 ? 6.747 7.544 -2.330 1.00 94.44 379 ALA A N 1
ATOM 3093 C CA . ALA A 1 379 ? 5.677 8.356 -2.894 1.00 94.44 379 ALA A CA 1
ATOM 3094 C C . ALA A 1 379 ? 5.775 9.831 -2.464 1.00 94.44 379 ALA A C 1
ATOM 3096 O O . ALA A 1 379 ? 5.533 10.714 -3.279 1.00 94.44 379 ALA A O 1
ATOM 3097 N N . ALA A 1 380 ? 6.149 10.117 -1.213 1.00 96.25 380 ALA A N 1
ATOM 3098 C CA . ALA A 1 380 ? 6.361 11.478 -0.719 1.00 96.25 380 ALA A CA 1
ATOM 3099 C C . ALA A 1 380 ? 7.549 12.153 -1.422 1.00 96.25 380 ALA A C 1
ATOM 3101 O O . ALA A 1 380 ? 7.488 13.335 -1.756 1.00 96.25 380 ALA A O 1
ATOM 3102 N N . THR A 1 381 ? 8.615 11.391 -1.694 1.00 95.31 381 THR A N 1
ATOM 3103 C CA . THR A 1 381 ? 9.785 11.879 -2.442 1.00 95.31 381 THR A CA 1
ATOM 3104 C C . THR A 1 381 ? 9.387 12.298 -3.856 1.00 95.31 381 THR A C 1
ATOM 3106 O O . THR A 1 381 ? 9.699 13.409 -4.282 1.00 95.31 381 THR A O 1
ATOM 3109 N N . ASP A 1 382 ? 8.636 11.443 -4.557 1.00 92.69 382 ASP A N 1
ATOM 3110 C CA . ASP A 1 382 ? 8.066 11.749 -5.873 1.00 92.69 382 ASP A CA 1
ATOM 3111 C C . ASP A 1 382 ? 7.133 12.972 -5.813 1.00 92.69 382 ASP A C 1
ATOM 3113 O O . ASP A 1 382 ? 7.264 13.903 -6.613 1.00 92.69 382 ASP A O 1
ATOM 3117 N N . ALA A 1 383 ? 6.267 13.036 -4.798 1.00 94.50 383 ALA A N 1
ATOM 3118 C CA . ALA A 1 383 ? 5.343 14.145 -4.604 1.00 94.50 383 ALA A CA 1
ATOM 3119 C C . ALA A 1 383 ? 6.060 15.495 -4.475 1.00 94.50 383 ALA A C 1
ATOM 3121 O O . ALA A 1 383 ? 5.677 16.432 -5.166 1.00 94.50 383 ALA A O 1
ATOM 3122 N N . ILE A 1 384 ? 7.139 15.607 -3.690 1.00 92.88 384 ILE A N 1
ATOM 3123 C CA . ILE A 1 384 ? 7.902 16.865 -3.561 1.00 92.88 384 ILE A CA 1
ATOM 3124 C C . ILE A 1 384 ? 8.447 17.341 -4.913 1.00 92.88 384 ILE A C 1
ATOM 3126 O O . ILE A 1 384 ? 8.410 18.540 -5.208 1.00 92.88 384 ILE A O 1
ATOM 3130 N N . THR A 1 385 ? 8.931 16.419 -5.751 1.00 91.25 385 THR A N 1
ATOM 3131 C CA . THR A 1 385 ? 9.464 16.772 -7.078 1.00 91.25 385 THR A CA 1
ATOM 3132 C C . THR A 1 385 ? 8.381 17.268 -8.034 1.00 91.25 385 THR A C 1
ATOM 3134 O O . THR A 1 385 ? 8.636 18.165 -8.838 1.00 91.25 385 THR A O 1
ATOM 3137 N N . LYS A 1 386 ? 7.162 16.735 -7.906 1.00 90.31 386 LYS A N 1
ATOM 3138 C CA . LYS A 1 386 ? 6.022 17.034 -8.778 1.00 90.31 386 LYS A CA 1
ATOM 3139 C C . LYS A 1 386 ? 5.154 18.187 -8.284 1.00 90.31 386 LYS A C 1
ATOM 3141 O O . LYS A 1 386 ? 4.542 18.861 -9.102 1.00 90.31 386 LYS A O 1
ATOM 3146 N N . MET A 1 387 ? 5.139 18.470 -6.980 1.00 85.81 387 MET A N 1
ATOM 3147 C CA . MET A 1 387 ? 4.204 19.415 -6.353 1.00 85.81 387 MET A CA 1
ATOM 3148 C C . MET A 1 387 ? 4.301 20.836 -6.931 1.00 85.81 387 MET A C 1
ATOM 3150 O O . MET A 1 387 ? 3.325 21.570 -6.919 1.00 85.81 387 MET A O 1
ATOM 3154 N N . ASN A 1 388 ? 5.463 21.243 -7.457 1.00 80.62 388 ASN A N 1
ATOM 3155 C CA . ASN A 1 388 ? 5.647 22.563 -8.078 1.00 80.62 388 ASN A CA 1
ATOM 3156 C C . ASN A 1 388 ? 5.189 22.633 -9.553 1.00 80.62 388 ASN A C 1
ATOM 3158 O O . ASN A 1 388 ? 5.318 23.689 -10.185 1.00 80.62 388 ASN A O 1
ATOM 3162 N N . THR A 1 389 ? 4.697 21.527 -10.112 1.00 84.19 389 THR A N 1
ATOM 3163 C CA . THR A 1 389 ? 4.294 21.392 -11.512 1.00 84.19 389 THR A CA 1
ATOM 3164 C C . THR A 1 389 ? 2.774 21.324 -11.602 1.00 84.19 389 THR A C 1
ATOM 3166 O O . THR A 1 389 ? 2.158 20.353 -11.179 1.00 84.19 389 THR A O 1
ATOM 3169 N N . PHE A 1 390 ? 2.166 22.350 -12.199 1.00 77.75 390 PHE A N 1
ATOM 3170 C CA . PHE A 1 390 ? 0.707 22.495 -12.283 1.00 77.75 390 PHE A CA 1
ATOM 3171 C C . PHE A 1 390 ? 0.003 21.292 -12.943 1.00 77.75 390 PHE A C 1
ATOM 3173 O O . PHE A 1 390 ? -1.062 20.884 -12.494 1.00 77.75 390 PHE A O 1
ATOM 3180 N N . SER A 1 391 ? 0.611 20.685 -13.972 1.00 84.69 391 SER A N 1
ATOM 3181 C CA . SER A 1 391 ? 0.053 19.523 -14.685 1.00 84.69 391 SER A CA 1
ATOM 3182 C C . SER A 1 391 ? 0.056 18.220 -13.880 1.00 84.69 391 SER A C 1
ATOM 3184 O O . SER A 1 391 ? -0.550 17.247 -14.310 1.00 84.69 391 SER A O 1
ATOM 3186 N N . GLU A 1 392 ? 0.744 18.176 -12.738 1.00 89.88 392 GLU A N 1
ATOM 3187 C CA . GLU A 1 392 ? 0.857 16.969 -11.913 1.00 89.88 392 GLU A CA 1
ATOM 3188 C C . GLU A 1 392 ? -0.202 16.904 -10.804 1.00 89.88 392 GLU A C 1
A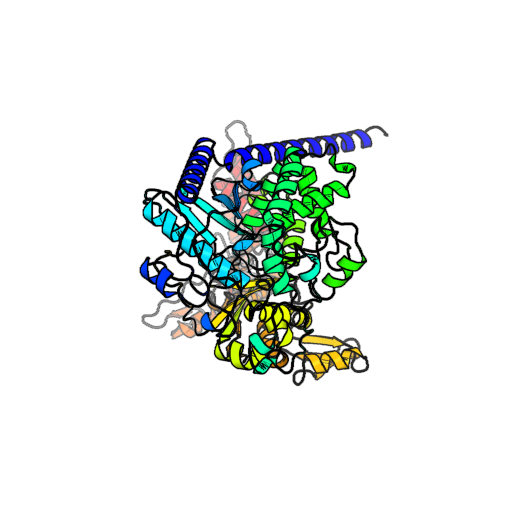TOM 3190 O O . GLU A 1 392 ? -0.266 15.902 -10.096 1.00 89.88 392 GLU A O 1
ATOM 3195 N N . PHE A 1 393 ? -1.042 17.937 -10.639 1.00 90.81 393 PHE A N 1
ATOM 3196 C CA . PHE A 1 393 ? -2.038 17.994 -9.562 1.00 90.81 393 PHE A CA 1
ATOM 3197 C C . PHE A 1 393 ? -2.949 16.758 -9.554 1.00 90.81 393 PHE A C 1
ATOM 3199 O O . PHE A 1 393 ? -3.055 16.075 -8.532 1.00 90.81 393 PHE A O 1
ATOM 3206 N N . ASP A 1 394 ? -3.508 16.401 -10.713 1.00 91.75 394 ASP A N 1
ATOM 3207 C CA . ASP A 1 394 ? -4.386 15.236 -10.846 1.00 91.75 394 ASP A CA 1
ATOM 3208 C C . ASP A 1 394 ? -3.641 13.938 -10.539 1.00 91.75 394 ASP A C 1
ATOM 3210 O O . ASP A 1 394 ? -4.141 13.068 -9.830 1.00 91.75 394 ASP A O 1
ATOM 3214 N N . HIS A 1 395 ? -2.399 13.811 -11.008 1.00 89.94 395 HIS A N 1
ATOM 3215 C CA . HIS A 1 395 ? -1.557 12.655 -10.712 1.00 89.94 395 HIS A CA 1
ATOM 3216 C C . HIS A 1 395 ? -1.195 12.541 -9.219 1.00 89.94 395 HIS A C 1
ATOM 3218 O O . HIS A 1 395 ? -0.916 11.446 -8.726 1.00 89.94 395 HIS A O 1
ATOM 3224 N N . LEU A 1 396 ? -1.199 13.644 -8.471 1.00 91.88 396 LEU A N 1
ATOM 3225 C CA . LEU A 1 396 ? -0.944 13.632 -7.035 1.00 91.88 396 LEU A CA 1
ATOM 3226 C C . LEU A 1 396 ? -2.210 13.328 -6.227 1.00 91.88 396 LEU A C 1
ATOM 3228 O O . LEU A 1 396 ? -2.154 12.454 -5.361 1.00 91.88 396 LEU A O 1
ATOM 3232 N N . PHE A 1 397 ? -3.327 14.002 -6.504 1.00 92.19 397 PHE A N 1
ATOM 3233 C CA . PHE A 1 397 ? -4.478 14.043 -5.590 1.00 92.19 397 PHE A CA 1
ATOM 3234 C C . PHE A 1 397 ? -5.765 13.400 -6.117 1.00 92.19 397 PHE A C 1
ATOM 3236 O O . PHE A 1 397 ? -6.651 13.107 -5.310 1.00 92.19 397 PHE A O 1
ATOM 3243 N N . VAL A 1 398 ? -5.868 13.166 -7.429 1.00 90.94 398 VAL A N 1
ATOM 3244 C CA . VAL A 1 398 ? -7.121 12.759 -8.092 1.00 90.94 398 VAL A CA 1
ATOM 3245 C C . VAL A 1 398 ? -7.041 11.329 -8.627 1.00 90.94 398 VAL A C 1
ATOM 3247 O O . VAL A 1 398 ? -7.926 10.519 -8.371 1.00 90.94 398 VAL A O 1
ATOM 3250 N N . ASN A 1 399 ? -5.975 11.003 -9.354 1.00 91.81 399 ASN A N 1
ATOM 3251 C CA . ASN A 1 399 ? -5.816 9.726 -10.038 1.00 91.81 399 ASN A CA 1
ATOM 3252 C C . ASN A 1 399 ? -5.447 8.608 -9.061 1.00 91.81 399 ASN A C 1
ATOM 3254 O O . ASN A 1 399 ? -4.532 8.771 -8.256 1.00 91.81 399 ASN A O 1
ATOM 3258 N N . SER A 1 400 ? -6.103 7.455 -9.202 1.00 90.50 400 SER A N 1
ATOM 3259 C CA . SER A 1 400 ? -5.795 6.246 -8.434 1.00 90.50 400 SER A CA 1
ATOM 3260 C C . SER A 1 400 ? -4.519 5.559 -8.936 1.00 90.50 400 SER A C 1
ATOM 3262 O O . SER A 1 400 ? -4.286 5.459 -10.144 1.00 90.50 400 SER A O 1
ATOM 3264 N N . HIS A 1 401 ? -3.715 5.029 -8.009 1.00 88.88 401 HIS A N 1
ATOM 3265 C CA . HIS A 1 401 ? -2.496 4.258 -8.285 1.00 88.88 401 HIS A CA 1
ATOM 3266 C C . HIS A 1 401 ? -2.685 2.805 -7.834 1.00 88.88 401 HIS A C 1
ATOM 3268 O O . HIS A 1 401 ? -2.255 2.439 -6.736 1.00 88.88 401 HIS A O 1
ATOM 3274 N N . PRO A 1 402 ? -3.336 1.952 -8.647 1.00 87.19 402 PRO A N 1
ATOM 3275 C CA . PRO A 1 402 ? -3.586 0.569 -8.267 1.00 87.19 402 PRO A CA 1
ATOM 3276 C C . PRO A 1 402 ? -2.276 -0.217 -8.145 1.00 87.19 402 PRO A C 1
ATOM 3278 O O . PRO A 1 402 ? -1.332 -0.024 -8.908 1.00 87.19 402 PRO A O 1
ATOM 3281 N N . PHE A 1 403 ? -2.239 -1.182 -7.225 1.00 88.19 403 PHE A N 1
ATOM 3282 C CA . PHE A 1 403 ? -1.058 -2.016 -6.957 1.00 88.19 403 PHE A CA 1
ATOM 3283 C C . PHE A 1 403 ? -0.452 -2.664 -8.220 1.00 88.19 403 PHE A C 1
ATOM 3285 O O . PHE A 1 403 ? 0.765 -2.815 -8.342 1.00 88.19 403 PHE A O 1
ATOM 3292 N N . THR A 1 404 ? -1.293 -3.027 -9.191 1.00 86.25 404 THR A N 1
ATOM 3293 C CA . THR A 1 404 ? -0.907 -3.693 -10.446 1.00 86.25 404 THR A CA 1
ATOM 3294 C C . THR A 1 404 ? -0.172 -2.800 -11.447 1.00 86.25 404 THR A C 1
ATOM 3296 O O . THR A 1 404 ? 0.318 -3.318 -12.443 1.00 86.25 404 THR A O 1
ATOM 3299 N N . SER A 1 405 ? -0.096 -1.485 -11.222 1.00 87.31 405 SER A N 1
ATOM 3300 C CA . SER A 1 405 ? 0.641 -0.555 -12.093 1.00 87.31 405 SER A CA 1
ATOM 3301 C C . SER A 1 405 ? 1.870 0.072 -11.428 1.00 87.31 405 SER A C 1
ATOM 3303 O O . SER A 1 405 ? 2.523 0.915 -12.034 1.00 87.31 405 SER A O 1
ATOM 3305 N N . VAL A 1 406 ? 2.161 -0.270 -10.168 1.00 89.06 406 VAL A N 1
ATOM 3306 C CA . VAL A 1 406 ? 3.189 0.407 -9.347 1.00 89.06 406 VAL A CA 1
ATOM 3307 C C . VAL A 1 406 ? 4.548 -0.309 -9.367 1.00 89.06 406 VAL A C 1
ATOM 3309 O O . VAL A 1 406 ? 5.570 0.306 -9.032 1.00 89.06 406 VAL A O 1
ATOM 3312 N N . PHE A 1 407 ? 4.566 -1.588 -9.752 1.00 93.31 407 PHE A N 1
ATOM 3313 C CA . PHE A 1 407 ? 5.727 -2.474 -9.660 1.00 93.31 407 PHE A CA 1
ATOM 3314 C C . PHE A 1 407 ? 6.088 -3.086 -11.016 1.00 93.31 407 PHE A C 1
ATOM 3316 O O . PHE A 1 407 ? 5.246 -3.201 -11.902 1.00 93.31 407 PHE A O 1
ATOM 3323 N N . ASP A 1 408 ? 7.348 -3.499 -11.152 1.00 93.00 408 ASP A N 1
ATOM 3324 C CA . ASP A 1 408 ? 7.900 -4.031 -12.402 1.00 93.00 408 ASP A CA 1
ATOM 3325 C C . ASP A 1 408 ? 7.757 -5.560 -12.487 1.00 93.00 408 ASP A C 1
ATOM 3327 O O . ASP A 1 408 ? 7.587 -6.113 -13.572 1.00 93.00 408 ASP A O 1
ATOM 3331 N N . GLN A 1 409 ? 7.824 -6.252 -11.343 1.00 93.38 409 GLN A N 1
ATOM 3332 C CA . GLN A 1 409 ? 7.731 -7.712 -11.253 1.00 93.38 409 GLN A CA 1
ATOM 3333 C C . GLN A 1 409 ? 6.729 -8.141 -10.182 1.00 93.38 409 GLN A C 1
ATOM 3335 O O . GLN A 1 409 ? 6.678 -7.554 -9.102 1.00 93.38 409 GLN A O 1
ATOM 3340 N N . TYR A 1 410 ? 5.976 -9.208 -10.453 1.00 95.25 410 TYR A N 1
ATOM 3341 C CA . TYR A 1 410 ? 4.959 -9.748 -9.558 1.00 95.25 410 TYR A CA 1
ATOM 3342 C C . TYR A 1 410 ? 5.211 -11.224 -9.245 1.00 95.25 410 TYR A C 1
ATOM 3344 O O . TYR A 1 410 ? 5.332 -12.056 -10.146 1.00 95.25 410 TYR A O 1
ATOM 3352 N N . ILE A 1 411 ? 5.242 -11.563 -7.955 1.00 95.94 411 ILE A N 1
ATOM 3353 C CA . ILE A 1 411 ? 5.415 -12.933 -7.455 1.00 95.94 411 ILE A CA 1
ATOM 3354 C C . ILE A 1 411 ? 4.231 -13.285 -6.566 1.00 95.94 411 ILE A C 1
ATOM 3356 O O . ILE A 1 411 ? 3.914 -12.569 -5.619 1.00 95.94 411 ILE A O 1
ATOM 3360 N N . ARG A 1 412 ? 3.580 -14.409 -6.849 1.00 96.06 412 ARG A N 1
ATOM 3361 C CA . ARG A 1 412 ? 2.484 -14.932 -6.039 1.00 96.06 412 ARG A CA 1
ATOM 3362 C C . ARG A 1 412 ? 2.986 -16.019 -5.102 1.00 96.06 412 ARG A C 1
ATOM 3364 O O . ARG A 1 412 ? 3.630 -16.961 -5.547 1.00 96.06 412 ARG A O 1
ATOM 3371 N N . ILE A 1 413 ? 2.613 -15.916 -3.833 1.00 96.50 413 ILE A N 1
ATOM 3372 C CA . ILE A 1 413 ? 2.839 -16.918 -2.794 1.00 96.50 413 ILE A CA 1
ATOM 3373 C C . ILE A 1 413 ? 1.481 -17.439 -2.332 1.00 96.50 413 ILE A C 1
ATOM 3375 O O . ILE A 1 413 ? 0.616 -16.666 -1.919 1.00 96.50 413 ILE A O 1
ATOM 3379 N N . ARG A 1 414 ? 1.298 -18.755 -2.379 1.00 95.25 414 ARG A N 1
ATOM 3380 C CA . ARG A 1 414 ? 0.160 -19.435 -1.759 1.00 95.25 414 ARG A CA 1
ATOM 3381 C C . ARG A 1 414 ? 0.534 -19.915 -0.368 1.00 95.25 414 ARG A C 1
ATOM 3383 O O . ARG A 1 414 ? 1.624 -20.433 -0.149 1.00 95.25 414 ARG A O 1
ATOM 3390 N N . LEU A 1 415 ? -0.376 -19.743 0.574 1.00 94.31 415 LEU A N 1
ATOM 3391 C CA . LEU A 1 415 ? -0.203 -20.144 1.960 1.00 94.31 415 LEU A CA 1
ATOM 3392 C C . LEU A 1 415 ? -1.321 -21.124 2.311 1.00 94.31 415 LEU A C 1
ATOM 3394 O O . LEU A 1 415 ? -2.412 -20.691 2.692 1.00 94.31 415 LEU A O 1
ATOM 3398 N N . PRO A 1 416 ? -1.078 -22.440 2.178 1.00 93.69 416 PRO A N 1
ATOM 3399 C CA . PRO A 1 416 ? -2.053 -23.445 2.571 1.00 93.69 416 PRO A CA 1
ATOM 3400 C C . PRO A 1 416 ? -2.409 -23.310 4.053 1.00 93.69 416 PRO A C 1
ATOM 3402 O O . PRO A 1 416 ? -1.527 -23.162 4.906 1.00 93.69 416 PRO A O 1
ATOM 3405 N N . GLN A 1 417 ? -3.695 -23.427 4.383 1.00 89.44 417 GLN A N 1
ATOM 3406 C CA . GLN A 1 417 ? -4.170 -23.265 5.759 1.00 89.44 417 GLN A CA 1
ATOM 3407 C C . GLN A 1 417 ? -3.523 -24.278 6.719 1.00 89.44 417 GLN A C 1
ATOM 3409 O O . GLN A 1 417 ? -3.146 -23.929 7.839 1.00 89.44 417 GLN A O 1
ATOM 3414 N N . LEU A 1 418 ? -3.318 -25.516 6.255 1.00 91.06 418 LEU A N 1
ATOM 3415 C CA . LEU A 1 418 ? -2.636 -26.569 7.014 1.00 91.06 418 LEU A CA 1
ATOM 3416 C C . LEU A 1 418 ? -1.183 -26.202 7.341 1.00 91.06 418 LEU A C 1
ATOM 3418 O O . LEU A 1 418 ? -0.730 -26.460 8.453 1.00 91.06 418 LEU A O 1
ATOM 3422 N N . TYR A 1 419 ? -0.461 -25.576 6.407 1.00 94.00 419 TYR A N 1
ATOM 3423 C CA . TYR A 1 419 ? 0.898 -25.090 6.653 1.00 94.00 419 TYR A CA 1
ATOM 3424 C C . TYR A 1 419 ? 0.892 -23.971 7.703 1.00 94.00 419 TYR A C 1
ATOM 3426 O O . TYR A 1 419 ? 1.672 -24.022 8.658 1.00 94.00 419 TYR A O 1
ATOM 3434 N N . LEU A 1 420 ? -0.019 -22.998 7.570 1.00 91.75 420 LEU A N 1
ATOM 3435 C CA . LEU A 1 420 ? -0.127 -21.884 8.512 1.00 91.75 420 LEU A CA 1
ATOM 3436 C C . LEU A 1 420 ? -0.398 -22.378 9.942 1.00 91.75 420 LEU A C 1
ATOM 3438 O O . LEU A 1 420 ? 0.306 -21.987 10.874 1.00 91.75 420 LEU A O 1
ATOM 3442 N N . GLN A 1 421 ? -1.374 -23.271 10.113 1.00 88.31 421 GLN A N 1
ATOM 3443 C CA . GLN A 1 421 ? -1.795 -23.771 11.424 1.00 88.31 421 GLN A CA 1
ATOM 3444 C C . GLN A 1 421 ? -0.806 -24.774 12.033 1.00 88.31 421 GLN A C 1
ATOM 3446 O O . GLN A 1 421 ? -0.479 -24.680 13.212 1.00 88.31 421 GLN A O 1
ATOM 3451 N N . ASN A 1 422 ? -0.298 -25.733 11.254 1.00 88.69 422 ASN A N 1
ATOM 3452 C CA . ASN A 1 422 ? 0.461 -26.855 11.819 1.00 88.69 422 ASN A CA 1
ATOM 3453 C C . ASN A 1 422 ? 1.975 -26.640 11.835 1.00 88.69 422 ASN A C 1
ATOM 3455 O O . ASN A 1 422 ? 2.657 -27.260 12.660 1.00 88.69 422 ASN A O 1
ATOM 3459 N N . THR A 1 423 ? 2.488 -25.791 10.941 1.00 92.06 423 THR A N 1
ATOM 3460 C CA . THR A 1 423 ? 3.923 -25.532 10.775 1.00 92.06 423 THR A CA 1
ATOM 3461 C C . THR A 1 423 ? 4.265 -24.118 11.216 1.00 92.06 423 THR A C 1
ATOM 3463 O O . THR A 1 423 ? 5.031 -23.954 12.163 1.00 92.06 423 THR A O 1
ATOM 3466 N N . PHE A 1 424 ? 3.678 -23.101 10.578 1.00 93.56 424 PHE A N 1
ATOM 3467 C CA . PHE A 1 424 ? 4.076 -21.709 10.789 1.00 93.56 424 PHE A CA 1
ATOM 3468 C C . PHE A 1 424 ? 3.750 -21.207 12.204 1.00 93.56 424 PHE A C 1
ATOM 3470 O O . PHE A 1 424 ? 4.621 -20.644 12.864 1.00 93.56 424 PHE A O 1
ATOM 3477 N N . GLN A 1 425 ? 2.549 -21.495 12.719 1.00 91.12 425 GLN A N 1
ATOM 3478 C CA . GLN A 1 425 ? 2.130 -21.112 14.075 1.00 91.12 425 GLN A CA 1
ATOM 3479 C C . GLN A 1 425 ? 3.109 -21.599 15.159 1.00 91.12 425 GLN A C 1
ATOM 3481 O O . GLN A 1 425 ? 3.434 -20.860 16.089 1.00 91.12 425 GLN A O 1
ATOM 3486 N N . LYS A 1 426 ? 3.640 -22.821 15.018 1.00 88.25 426 LYS A N 1
ATOM 3487 C CA . LYS A 1 426 ? 4.593 -23.403 15.979 1.00 88.25 426 LYS A CA 1
ATOM 3488 C C . LYS A 1 426 ? 5.948 -22.691 15.978 1.00 88.25 426 LYS A C 1
ATOM 3490 O O . LYS A 1 426 ? 6.648 -22.730 16.983 1.00 88.25 426 LYS A O 1
ATOM 3495 N N . MET A 1 427 ? 6.320 -22.034 14.876 1.00 88.62 427 MET A N 1
ATOM 3496 C CA . MET A 1 427 ? 7.574 -21.274 14.774 1.00 88.62 427 MET A CA 1
ATOM 3497 C C . MET A 1 427 ? 7.498 -19.892 15.441 1.00 88.62 427 MET A C 1
ATOM 3499 O O . MET A 1 427 ? 8.533 -19.261 15.630 1.00 88.62 427 MET A O 1
ATOM 3503 N N . CYS A 1 428 ? 6.300 -19.389 15.757 1.00 88.56 428 CYS A N 1
ATOM 3504 C CA . CYS A 1 428 ? 6.075 -18.017 16.238 1.00 88.56 428 CYS A CA 1
ATOM 3505 C C . CYS A 1 428 ? 5.124 -17.985 17.447 1.00 88.56 428 CYS A C 1
ATOM 3507 O O . CYS A 1 428 ? 4.216 -17.157 17.505 1.00 88.56 428 CYS A O 1
ATOM 3509 N N . SER A 1 429 ? 5.277 -18.921 18.387 1.00 85.00 429 SER A N 1
ATOM 3510 C CA . SER A 1 429 ? 4.297 -19.178 19.453 1.00 85.00 429 SER A CA 1
ATOM 3511 C C . SER A 1 429 ? 3.984 -17.952 20.324 1.00 85.00 429 SER A C 1
ATOM 3513 O O . SER A 1 429 ? 2.812 -17.626 20.511 1.00 85.00 429 SER A O 1
ATOM 3515 N N . ALA A 1 430 ? 5.001 -17.234 20.812 1.00 85.56 430 ALA A N 1
ATOM 3516 C CA . ALA A 1 430 ? 4.810 -16.038 21.637 1.00 85.56 430 ALA A CA 1
ATOM 3517 C C . ALA A 1 430 ? 4.152 -14.891 20.850 1.00 85.56 430 ALA A C 1
ATOM 3519 O O . ALA A 1 430 ? 3.196 -14.271 21.325 1.00 85.56 430 ALA A O 1
ATOM 3520 N N . GLU A 1 431 ? 4.606 -14.635 19.618 1.00 90.62 431 GLU A N 1
ATOM 3521 C CA . GLU A 1 431 ? 4.019 -13.592 18.777 1.00 90.62 431 GLU A CA 1
ATOM 3522 C C . GLU A 1 431 ? 2.579 -13.926 18.347 1.00 90.62 431 GLU A C 1
ATOM 3524 O O . GLU A 1 431 ? 1.759 -13.011 18.223 1.00 90.62 431 GLU A O 1
ATOM 3529 N N . CYS A 1 432 ? 2.235 -15.212 18.184 1.00 92.44 432 CYS A N 1
ATOM 3530 C CA . CYS A 1 432 ? 0.869 -15.662 17.894 1.00 92.44 432 CYS A CA 1
ATOM 3531 C C . CYS A 1 432 ? -0.103 -15.255 19.003 1.00 92.44 432 CYS A C 1
ATOM 3533 O O . CYS A 1 432 ? -1.193 -14.777 18.696 1.00 92.44 432 CYS A O 1
ATOM 3535 N N . VAL A 1 433 ? 0.288 -15.393 20.277 1.00 93.06 433 VAL A N 1
ATOM 3536 C CA . VAL A 1 433 ? -0.554 -14.977 21.410 1.00 93.06 433 VAL A CA 1
ATOM 3537 C C . VAL A 1 433 ? -0.807 -13.471 21.349 1.00 93.06 433 VAL A C 1
ATOM 3539 O O . VAL A 1 433 ? -1.958 -13.053 21.288 1.00 93.06 433 VAL A O 1
ATOM 3542 N N . SER A 1 434 ? 0.248 -12.653 21.275 1.00 93.44 434 SER A N 1
ATOM 3543 C CA . SER A 1 434 ? 0.117 -11.187 21.227 1.00 93.44 434 SER A CA 1
ATOM 3544 C C . SER A 1 434 ? -0.759 -10.707 20.062 1.00 93.44 434 SER A C 1
ATOM 3546 O O . SER A 1 434 ? -1.652 -9.884 20.253 1.00 93.44 434 SER A O 1
ATOM 3548 N N . THR A 1 435 ? -0.552 -11.260 18.864 1.00 92.50 435 THR A N 1
ATOM 3549 C CA . THR A 1 435 ? -1.272 -10.878 17.634 1.00 92.50 435 THR A CA 1
ATOM 3550 C C . THR A 1 435 ? -2.648 -11.521 17.489 1.00 92.50 435 THR A C 1
ATOM 3552 O O . THR A 1 435 ? -3.279 -11.371 16.445 1.00 92.50 435 THR A O 1
ATOM 3555 N N . CYS A 1 436 ? -3.143 -12.219 18.517 1.00 93.38 436 CYS A N 1
ATOM 3556 C CA . CYS A 1 436 ? -4.442 -12.892 18.476 1.00 93.38 436 CYS A CA 1
ATOM 3557 C C . CYS A 1 436 ? -4.554 -13.873 17.292 1.00 93.38 436 CYS A C 1
ATOM 3559 O O . CYS A 1 436 ? -5.591 -13.950 16.638 1.00 93.38 436 CYS A O 1
ATOM 3561 N N . ASN A 1 437 ? -3.477 -14.610 17.014 1.00 92.12 437 ASN A N 1
ATOM 3562 C CA . ASN A 1 437 ? -3.359 -15.573 15.921 1.00 92.12 437 ASN A CA 1
ATOM 3563 C C . ASN A 1 437 ? -3.463 -14.991 14.497 1.00 92.12 437 ASN A C 1
ATOM 3565 O O . ASN A 1 437 ? -3.892 -15.701 13.584 1.00 92.12 437 ASN A O 1
ATOM 3569 N N . ASP A 1 438 ? -3.078 -13.731 14.277 1.00 90.44 438 ASP A N 1
ATOM 3570 C CA . ASP A 1 438 ? -2.969 -13.174 12.922 1.00 90.44 438 ASP A CA 1
ATOM 3571 C C . ASP A 1 438 ? -1.711 -13.705 12.209 1.00 90.44 438 ASP A C 1
ATOM 3573 O O . ASP A 1 438 ? -0.651 -13.075 12.149 1.00 90.44 438 ASP A O 1
ATOM 3577 N N . LEU A 1 439 ? -1.829 -14.927 11.684 1.00 91.25 439 LEU A N 1
ATOM 3578 C CA . LEU A 1 439 ? -0.728 -15.638 11.036 1.00 91.25 439 LEU A CA 1
ATOM 3579 C C . LEU A 1 439 ? -0.257 -14.945 9.754 1.00 91.25 439 LEU A C 1
ATOM 3581 O O . LEU A 1 439 ? 0.928 -15.016 9.439 1.00 91.25 439 LEU A O 1
ATOM 3585 N N . LEU A 1 440 ? -1.143 -14.253 9.030 1.00 90.00 440 LEU A N 1
ATOM 3586 C CA . LEU A 1 440 ? -0.768 -13.538 7.809 1.00 90.00 440 LEU A CA 1
ATOM 3587 C C . LEU A 1 440 ? 0.068 -12.297 8.136 1.00 90.00 440 LEU A C 1
ATOM 3589 O O . LEU A 1 440 ? 1.083 -12.049 7.480 1.00 90.00 440 LEU A O 1
ATOM 3593 N N . PHE A 1 441 ? -0.324 -11.533 9.159 1.00 89.31 441 PHE A N 1
ATOM 3594 C CA . PHE A 1 441 ? 0.475 -10.418 9.662 1.00 89.31 441 PHE A CA 1
ATOM 3595 C C . PHE A 1 441 ? 1.871 -10.884 10.100 1.00 89.31 441 PHE A C 1
ATOM 3597 O O . PHE A 1 441 ? 2.877 -10.319 9.665 1.00 89.31 441 PHE A O 1
ATOM 3604 N N . LEU A 1 442 ? 1.946 -11.962 10.889 1.00 92.50 442 LEU A N 1
ATOM 3605 C CA . LEU A 1 442 ? 3.218 -12.533 11.341 1.00 92.50 442 LEU A CA 1
ATOM 3606 C C . LEU A 1 442 ? 4.076 -13.055 10.188 1.00 92.50 442 LEU A C 1
ATOM 3608 O O . LEU A 1 442 ? 5.287 -12.825 10.174 1.00 92.50 442 LEU A O 1
ATOM 3612 N N . PHE A 1 443 ? 3.459 -13.720 9.211 1.00 94.75 443 PHE A N 1
ATOM 3613 C CA . PHE A 1 443 ? 4.145 -14.220 8.026 1.00 94.75 443 PHE A CA 1
ATOM 3614 C C . PHE A 1 443 ? 4.800 -13.079 7.250 1.00 94.75 443 PHE A C 1
ATOM 3616 O O . PHE A 1 443 ? 6.004 -13.131 6.998 1.00 94.75 443 PHE A O 1
ATOM 3623 N N . LYS A 1 444 ? 4.055 -12.001 6.960 1.00 93.75 444 LYS A N 1
ATOM 3624 C CA . LYS A 1 444 ? 4.614 -10.799 6.323 1.00 93.75 444 LYS A CA 1
ATOM 3625 C C . LYS A 1 444 ? 5.760 -10.213 7.151 1.00 93.75 444 LYS A C 1
ATOM 3627 O O . LYS A 1 444 ? 6.833 -9.968 6.606 1.00 93.75 444 LYS A O 1
ATOM 3632 N N . ARG A 1 445 ? 5.579 -10.054 8.468 1.00 92.00 445 ARG A N 1
ATOM 3633 C CA . ARG A 1 445 ? 6.600 -9.487 9.367 1.00 92.00 445 ARG A CA 1
ATOM 3634 C C . ARG A 1 445 ? 7.906 -10.291 9.375 1.00 92.00 445 ARG A C 1
ATOM 3636 O O . ARG A 1 445 ? 8.975 -9.690 9.389 1.00 92.00 445 ARG A O 1
ATOM 3643 N N . LYS A 1 446 ? 7.845 -11.628 9.335 1.00 94.00 446 LYS A N 1
ATOM 3644 C CA . LYS A 1 446 ? 9.040 -12.493 9.249 1.00 94.00 446 LYS A CA 1
ATOM 3645 C C . LYS A 1 446 ? 9.643 -12.517 7.841 1.00 94.00 446 LYS A C 1
ATOM 3647 O O . LYS A 1 446 ? 10.860 -12.579 7.711 1.00 94.00 446 LYS A O 1
ATOM 3652 N N . LEU A 1 447 ? 8.817 -12.441 6.797 1.00 96.19 447 LEU A N 1
ATOM 3653 C CA . LEU A 1 447 ? 9.264 -12.484 5.404 1.00 96.19 447 LEU A CA 1
ATOM 3654 C C . LEU A 1 447 ? 9.983 -11.198 4.964 1.00 96.19 447 LEU A C 1
ATOM 3656 O O . LEU A 1 447 ? 10.969 -11.275 4.237 1.00 96.19 447 LEU A O 1
ATOM 3660 N N . ILE A 1 448 ? 9.526 -10.023 5.411 1.00 95.62 448 ILE A N 1
ATOM 3661 C CA . ILE A 1 448 ? 10.092 -8.717 5.024 1.00 95.62 448 ILE A CA 1
ATOM 3662 C C . ILE A 1 448 ? 11.623 -8.636 5.183 1.00 95.62 448 ILE A C 1
ATOM 3664 O O . ILE A 1 448 ? 12.282 -8.312 4.192 1.00 95.62 448 ILE A O 1
ATOM 3668 N N . PRO A 1 449 ? 12.223 -8.899 6.364 1.00 95.31 449 PRO A N 1
ATOM 3669 C CA . PRO A 1 449 ? 13.675 -8.801 6.523 1.00 95.31 449 PRO A CA 1
ATOM 3670 C C . PRO A 1 449 ? 14.421 -9.825 5.662 1.00 95.31 449 PRO A C 1
ATOM 3672 O O . PRO A 1 449 ? 15.445 -9.484 5.078 1.00 95.31 449 PRO A O 1
ATOM 3675 N N . LEU A 1 450 ? 13.872 -11.034 5.503 1.00 97.06 450 LEU A N 1
ATOM 3676 C CA . LEU A 1 450 ? 14.473 -12.078 4.674 1.00 97.06 450 LEU A CA 1
ATOM 3677 C C . LEU A 1 450 ? 14.519 -11.671 3.196 1.00 97.06 450 LEU A C 1
ATOM 3679 O O . LEU A 1 450 ? 15.547 -11.838 2.545 1.00 97.06 450 LEU A O 1
ATOM 3683 N N . LEU A 1 451 ? 13.431 -11.099 2.667 1.00 96.69 451 LEU A N 1
ATOM 3684 C CA . LEU A 1 451 ? 13.398 -10.599 1.290 1.00 96.69 451 LEU A CA 1
ATOM 3685 C C . LEU A 1 451 ? 14.350 -9.421 1.089 1.00 96.69 451 LEU A C 1
ATOM 3687 O O . LEU A 1 451 ? 15.030 -9.372 0.069 1.00 96.69 451 LEU A O 1
ATOM 3691 N N . LYS A 1 452 ? 14.436 -8.497 2.054 1.00 94.94 452 LYS A N 1
ATOM 3692 C CA . LYS A 1 452 ? 15.387 -7.376 1.989 1.00 94.94 452 LYS A CA 1
ATOM 3693 C C . LYS A 1 452 ? 16.830 -7.852 1.941 1.00 94.94 452 LYS A C 1
ATOM 3695 O O . LYS A 1 452 ? 17.599 -7.352 1.128 1.00 94.94 452 LYS A O 1
ATOM 3700 N N . GLU A 1 453 ? 17.182 -8.822 2.777 1.00 95.25 453 GLU A N 1
ATOM 3701 C CA . GLU A 1 453 ? 18.524 -9.397 2.792 1.00 95.25 453 GLU A CA 1
ATOM 3702 C C . GLU A 1 453 ? 18.821 -10.185 1.510 1.00 95.25 453 GLU A C 1
ATOM 3704 O O . GLU A 1 453 ? 19.868 -9.996 0.896 1.00 95.25 453 GLU A O 1
ATOM 3709 N N . GLY A 1 454 ? 17.891 -11.034 1.068 1.00 94.62 454 GLY A N 1
ATOM 3710 C CA . GLY A 1 454 ? 18.135 -11.928 -0.059 1.00 94.62 454 GLY A CA 1
ATOM 3711 C C . GLY A 1 454 ? 18.055 -11.271 -1.437 1.00 94.62 454 GLY A C 1
ATOM 3712 O O . GLY A 1 454 ? 18.831 -11.628 -2.324 1.00 94.62 454 GLY A O 1
ATOM 3713 N N . LEU A 1 455 ? 17.143 -10.314 -1.638 1.00 93.69 455 LEU A N 1
ATOM 3714 C CA . LEU A 1 455 ? 17.039 -9.565 -2.896 1.00 93.69 455 LEU A CA 1
ATOM 3715 C C . LEU A 1 455 ? 17.983 -8.360 -2.921 1.00 93.69 455 LEU A C 1
ATOM 3717 O O . LEU A 1 455 ? 18.454 -8.010 -3.999 1.00 93.69 455 LEU A O 1
ATOM 3721 N N . SER A 1 456 ? 18.315 -7.781 -1.763 1.00 89.94 456 SER A N 1
ATOM 3722 C CA . SER A 1 456 ? 19.367 -6.772 -1.594 1.00 89.94 456 SER A CA 1
ATOM 3723 C C . SER A 1 456 ? 19.358 -5.697 -2.697 1.00 89.94 456 SER A C 1
ATOM 3725 O O . SER A 1 456 ? 18.351 -5.024 -2.906 1.00 89.94 456 SER A O 1
ATOM 3727 N N . ASP A 1 457 ? 20.457 -5.555 -3.441 1.00 90.56 457 ASP A N 1
ATOM 3728 C CA . ASP A 1 457 ? 20.665 -4.548 -4.478 1.00 90.56 457 ASP A CA 1
ATOM 3729 C C . ASP A 1 457 ? 19.889 -4.786 -5.781 1.00 90.56 457 ASP A C 1
ATOM 3731 O O . ASP A 1 457 ? 20.046 -4.001 -6.717 1.00 90.56 457 ASP A O 1
ATOM 3735 N N . ARG A 1 458 ? 19.049 -5.827 -5.863 1.00 93.75 458 ARG A N 1
ATOM 3736 C CA . ARG A 1 458 ? 18.207 -6.167 -7.027 1.00 93.75 458 ARG A CA 1
ATOM 3737 C C . ARG A 1 458 ? 16.870 -5.444 -7.040 1.00 93.75 458 ARG A C 1
ATOM 3739 O O . ARG A 1 458 ? 16.246 -5.358 -8.096 1.00 93.75 458 ARG A O 1
ATOM 3746 N N . ILE A 1 459 ? 16.426 -4.955 -5.887 1.00 94.25 459 ILE A N 1
ATOM 3747 C CA . ILE A 1 459 ? 15.144 -4.272 -5.731 1.00 94.25 459 ILE A CA 1
ATOM 3748 C C . ILE A 1 459 ? 15.358 -2.909 -5.080 1.00 94.25 459 ILE A C 1
ATOM 3750 O O . ILE A 1 459 ? 16.254 -2.727 -4.263 1.00 94.25 459 ILE A O 1
ATOM 3754 N N . VAL A 1 460 ? 14.530 -1.941 -5.453 1.00 93.31 460 VAL A N 1
ATOM 3755 C CA . VAL A 1 460 ? 14.480 -0.627 -4.801 1.00 93.31 460 VAL A CA 1
ATOM 3756 C C . VAL A 1 460 ? 13.562 -0.699 -3.586 1.00 93.31 460 VAL A C 1
ATOM 3758 O O . VAL A 1 460 ? 13.924 -0.268 -2.496 1.00 93.31 460 VAL A O 1
ATOM 3761 N N . ASN A 1 461 ? 12.365 -1.250 -3.777 1.00 93.88 461 ASN A N 1
ATOM 3762 C CA . ASN A 1 461 ? 11.392 -1.522 -2.729 1.00 93.88 461 ASN A CA 1
ATOM 3763 C C . ASN A 1 461 ? 10.385 -2.575 -3.219 1.00 93.88 461 ASN A C 1
ATOM 3765 O O . ASN A 1 461 ? 10.415 -3.003 -4.375 1.00 93.88 461 ASN A O 1
ATOM 3769 N N . PHE A 1 462 ? 9.508 -3.009 -2.321 1.00 95.44 462 PHE A N 1
ATOM 3770 C CA . PHE A 1 462 ? 8.433 -3.944 -2.629 1.00 95.44 462 PHE A CA 1
ATOM 3771 C C . PHE A 1 462 ? 7.241 -3.705 -1.713 1.00 95.44 462 PHE A C 1
ATOM 3773 O O . PHE A 1 462 ? 7.347 -2.986 -0.714 1.00 95.44 462 PHE A O 1
ATOM 3780 N N . ASP A 1 463 ? 6.111 -4.301 -2.064 1.00 94.81 463 ASP A N 1
ATOM 3781 C CA . ASP A 1 463 ? 4.913 -4.288 -1.239 1.00 94.81 463 ASP A CA 1
ATOM 3782 C C . ASP A 1 463 ? 4.042 -5.525 -1.498 1.00 94.81 463 ASP A C 1
ATOM 3784 O O . ASP A 1 463 ? 4.262 -6.283 -2.445 1.00 94.81 463 ASP A O 1
ATOM 3788 N N . PHE A 1 464 ? 3.053 -5.725 -0.634 1.00 92.94 464 PHE A N 1
ATOM 3789 C CA . PHE A 1 464 ? 2.138 -6.853 -0.638 1.00 92.94 464 PHE A CA 1
ATOM 3790 C C . PHE A 1 464 ? 0.720 -6.435 -1.021 1.00 92.94 464 PHE A C 1
ATOM 3792 O O . PHE A 1 464 ? 0.221 -5.406 -0.573 1.00 92.94 464 PHE A O 1
ATOM 3799 N N . LEU A 1 465 ? 0.032 -7.308 -1.748 1.00 90.88 465 LEU A N 1
ATOM 3800 C CA . LEU A 1 465 ? -1.406 -7.271 -1.965 1.00 90.88 465 LEU A CA 1
ATOM 3801 C C . LEU A 1 465 ? -2.008 -8.612 -1.540 1.00 90.88 465 LEU A C 1
ATOM 3803 O O . LEU A 1 465 ? -1.490 -9.678 -1.875 1.00 90.88 465 LEU A O 1
ATOM 3807 N N . VAL A 1 466 ? -3.113 -8.554 -0.803 1.00 86.38 466 VAL A N 1
ATOM 3808 C CA . VAL A 1 466 ? -3.874 -9.731 -0.371 1.00 86.38 466 VAL A CA 1
ATOM 3809 C C . VAL A 1 466 ? -5.201 -9.716 -1.120 1.00 86.38 466 VAL A C 1
ATOM 3811 O O . VAL A 1 466 ? -5.911 -8.715 -1.074 1.00 86.38 466 VAL A O 1
ATOM 3814 N N . SER A 1 467 ? -5.536 -10.806 -1.812 1.00 66.62 467 SER A N 1
ATOM 3815 C CA . SER A 1 467 ? -6.676 -10.855 -2.744 1.00 66.62 467 SER A CA 1
ATOM 3816 C C . SER A 1 467 ? -8.068 -10.677 -2.108 1.00 66.62 467 SER A C 1
ATOM 3818 O O . SER A 1 467 ? -9.024 -10.492 -2.848 1.00 66.62 467 SER A O 1
ATOM 3820 N N . ASP A 1 468 ? -8.191 -10.697 -0.776 1.00 59.91 468 ASP A N 1
ATOM 3821 C CA . ASP A 1 468 ? -9.466 -10.758 -0.031 1.00 59.91 468 ASP A CA 1
ATOM 3822 C C . ASP A 1 468 ? -9.718 -9.523 0.870 1.00 59.91 468 ASP A C 1
ATOM 3824 O O . ASP A 1 468 ? -10.302 -9.610 1.945 1.00 59.91 468 ASP A O 1
ATOM 3828 N N . GLN A 1 469 ? -9.204 -8.349 0.488 1.00 57.53 469 GLN A N 1
ATOM 3829 C CA . GLN A 1 469 ? -9.360 -7.105 1.264 1.00 57.53 469 GLN A CA 1
ATOM 3830 C C . GLN A 1 469 ? -10.540 -6.238 0.800 1.00 57.53 469 GLN A C 1
ATOM 3832 O O . GLN A 1 469 ? -10.473 -5.017 0.883 1.00 57.53 469 GLN A O 1
ATOM 3837 N N . GLN A 1 470 ? -11.636 -6.813 0.307 1.00 54.09 470 GLN A N 1
ATOM 3838 C CA . GLN A 1 470 ? -12.850 -6.012 0.130 1.00 54.09 470 GLN A CA 1
ATOM 3839 C C . GLN A 1 470 ? -13.615 -5.979 1.455 1.00 54.09 470 GLN A C 1
ATOM 3841 O O . GLN A 1 470 ? -13.904 -7.018 2.043 1.00 54.09 470 GLN A O 1
ATOM 3846 N N . VAL A 1 471 ? -13.892 -4.773 1.966 1.00 54.19 471 VAL A N 1
ATOM 3847 C CA . VAL A 1 471 ? -14.755 -4.563 3.137 1.00 54.19 471 VAL A CA 1
ATOM 3848 C C . VAL A 1 471 ? -16.182 -4.899 2.715 1.00 54.19 471 VAL A C 1
ATOM 3850 O O . VAL A 1 471 ? -16.962 -4.023 2.359 1.00 54.19 471 VAL A O 1
ATOM 3853 N N . THR A 1 472 ? -16.528 -6.181 2.694 1.00 67.81 472 THR A N 1
ATOM 3854 C CA . THR A 1 472 ? -17.906 -6.599 2.466 1.00 67.81 472 THR A CA 1
ATOM 3855 C C . THR A 1 472 ? -18.653 -6.459 3.784 1.00 67.81 472 THR A C 1
ATOM 3857 O O . THR A 1 472 ? -18.444 -7.213 4.734 1.00 67.81 472 THR A O 1
ATOM 3860 N N . MET A 1 473 ? -19.493 -5.427 3.879 1.00 86.44 473 MET A N 1
ATOM 3861 C CA . MET A 1 473 ? -20.502 -5.366 4.933 1.00 86.44 473 MET A CA 1
ATOM 3862 C C . MET A 1 473 ? -21.448 -6.555 4.756 1.00 86.44 473 MET A C 1
ATOM 3864 O O . MET A 1 473 ? -21.806 -6.892 3.626 1.00 86.44 473 MET A O 1
ATOM 3868 N N . TRP A 1 474 ? -21.875 -7.178 5.849 1.00 88.88 474 TRP A N 1
ATOM 3869 C CA . TRP A 1 474 ? -22.791 -8.318 5.799 1.00 88.88 474 TRP A CA 1
ATOM 3870 C C . TRP A 1 474 ? -24.033 -8.070 6.644 1.00 88.88 474 TRP A C 1
ATOM 3872 O O . TRP A 1 474 ? -24.017 -7.308 7.611 1.00 88.88 474 TRP A O 1
ATOM 3882 N N . ASP A 1 475 ? -25.131 -8.702 6.248 1.00 89.25 475 ASP A N 1
ATOM 3883 C CA . ASP A 1 475 ? -26.403 -8.591 6.951 1.00 89.25 475 ASP A CA 1
ATOM 3884 C C . ASP A 1 475 ? -26.293 -9.158 8.375 1.00 89.25 475 ASP A C 1
ATOM 3886 O O . ASP A 1 475 ? -25.695 -10.213 8.599 1.00 89.25 475 ASP A O 1
ATOM 3890 N N . VAL A 1 476 ? -26.877 -8.458 9.348 1.00 90.50 476 VAL A N 1
ATOM 3891 C CA . VAL A 1 476 ? -26.838 -8.848 10.766 1.00 90.50 476 VAL A CA 1
ATOM 3892 C C . VAL A 1 476 ? -27.564 -10.159 11.078 1.00 90.50 476 VAL A C 1
ATOM 3894 O O . VAL A 1 476 ? -27.299 -10.782 12.108 1.00 90.50 476 VAL A O 1
ATOM 3897 N N . CYS A 1 477 ? -28.455 -10.605 10.195 1.00 87.56 477 CYS A N 1
ATOM 3898 C CA . CYS A 1 477 ? -29.173 -11.871 10.297 1.00 87.56 477 CYS A CA 1
ATOM 3899 C C . CYS A 1 477 ? -28.425 -13.041 9.640 1.00 87.56 477 CYS A C 1
ATOM 3901 O O . CYS A 1 477 ? -28.846 -14.197 9.762 1.00 87.56 477 CYS A O 1
ATOM 3903 N N . VAL A 1 478 ? -27.319 -12.764 8.946 1.00 85.56 478 VAL A N 1
ATOM 3904 C CA . VAL A 1 478 ? -26.519 -13.756 8.228 1.00 85.56 478 VAL A CA 1
ATOM 3905 C C . VAL A 1 478 ? -25.260 -14.071 9.026 1.00 85.56 478 VAL A C 1
ATOM 3907 O O . VAL A 1 478 ? -24.606 -13.188 9.585 1.00 85.56 478 VAL A O 1
ATOM 3910 N N . GLU A 1 479 ? -24.917 -15.358 9.116 1.00 78.06 479 GLU A N 1
ATOM 3911 C CA . GLU A 1 479 ? -23.639 -15.738 9.708 1.00 78.06 479 GLU A CA 1
ATOM 3912 C C . GLU A 1 479 ? -22.525 -15.207 8.828 1.00 78.06 479 GLU A C 1
ATOM 3914 O O . GLU A 1 479 ? -22.539 -15.388 7.611 1.00 78.06 479 GLU A O 1
ATOM 3919 N N . ARG A 1 480 ? -21.542 -14.562 9.456 1.00 75.69 480 ARG A N 1
ATOM 3920 C CA . ARG A 1 480 ? -20.353 -14.129 8.741 1.00 75.69 480 ARG A CA 1
ATOM 3921 C C . ARG A 1 480 ? -19.773 -15.333 8.008 1.00 75.69 480 ARG A C 1
ATOM 3923 O O . ARG A 1 480 ? -19.470 -16.339 8.654 1.00 75.69 480 ARG A O 1
ATOM 3930 N N . GLU A 1 481 ? -19.587 -15.207 6.695 1.00 65.88 481 GLU A N 1
ATOM 3931 C CA . GLU A 1 481 ? -18.937 -16.247 5.906 1.00 65.88 481 GLU A CA 1
ATOM 3932 C C . GLU A 1 481 ? -17.598 -16.590 6.564 1.00 65.88 481 GLU A C 1
ATOM 3934 O O . GLU A 1 481 ? -16.659 -15.787 6.627 1.00 65.88 481 GLU A O 1
ATOM 3939 N N . LYS A 1 482 ? -17.525 -17.796 7.134 1.00 60.31 482 LYS A N 1
ATOM 3940 C CA . LYS A 1 482 ? -16.251 -18.364 7.553 1.00 60.31 482 LYS A CA 1
ATOM 3941 C C . LYS A 1 482 ? -15.491 -18.561 6.257 1.00 60.31 482 LYS A C 1
ATOM 3943 O O . LYS A 1 482 ? -15.967 -19.311 5.413 1.00 60.31 482 LYS A O 1
ATOM 3948 N N . SER A 1 483 ? -14.364 -17.870 6.091 1.00 52.12 483 SER A N 1
ATOM 3949 C CA . SER A 1 483 ? -13.506 -18.032 4.917 1.00 52.12 483 SER A CA 1
ATOM 3950 C C . SER A 1 483 ? -13.286 -19.530 4.681 1.00 52.12 483 SER A C 1
ATOM 3952 O O . SER A 1 483 ? -12.594 -20.196 5.449 1.00 52.12 483 SER A O 1
ATOM 3954 N N . THR A 1 484 ? -13.948 -20.070 3.657 1.00 47.12 484 THR A N 1
ATOM 3955 C CA . THR A 1 484 ? -13.836 -21.464 3.203 1.00 47.12 484 THR A CA 1
ATOM 3956 C C . THR A 1 484 ? -12.549 -21.678 2.411 1.00 47.12 484 THR A C 1
ATOM 3958 O O . THR A 1 484 ? -12.293 -22.767 1.902 1.00 47.12 484 THR A O 1
ATOM 3961 N N . MET A 1 485 ? -11.724 -20.634 2.314 1.00 55.09 485 MET A N 1
ATOM 3962 C CA . MET A 1 485 ? -10.455 -20.626 1.616 1.00 55.09 485 MET A CA 1
ATOM 3963 C C . MET A 1 485 ? -9.508 -21.639 2.262 1.00 55.09 485 MET A C 1
ATOM 3965 O O . MET A 1 485 ? -9.019 -21.461 3.378 1.00 55.09 485 MET A O 1
ATOM 3969 N N . HIS A 1 486 ? -9.220 -22.707 1.522 1.00 68.69 486 HIS A N 1
ATOM 3970 C CA . HIS A 1 486 ? -8.185 -23.678 1.874 1.00 68.69 486 HIS A CA 1
ATOM 3971 C C . HIS A 1 486 ? -6.769 -23.071 1.837 1.00 68.69 486 HIS A C 1
ATOM 3973 O O . HIS A 1 486 ? -5.825 -23.667 2.366 1.00 68.69 486 HIS A O 1
ATOM 3979 N N . GLU A 1 487 ? -6.615 -21.885 1.241 1.00 83.44 487 GLU A N 1
ATOM 3980 C CA . GLU A 1 487 ? -5.347 -21.179 1.096 1.00 83.44 487 GLU A CA 1
ATOM 3981 C C . GLU A 1 487 ? -5.510 -19.655 1.129 1.00 83.44 487 GLU A C 1
ATOM 3983 O O . GLU A 1 487 ? -6.495 -19.104 0.645 1.00 83.44 487 GLU A O 1
ATOM 3988 N N . VAL A 1 488 ? -4.505 -18.962 1.663 1.00 88.50 488 VAL A N 1
ATOM 3989 C CA . VAL A 1 488 ? -4.368 -17.505 1.548 1.00 88.50 488 VAL A CA 1
ATOM 3990 C C . VAL A 1 488 ? -3.408 -17.196 0.404 1.00 88.50 488 VAL A C 1
ATOM 3992 O O . VAL A 1 488 ? -2.321 -17.768 0.332 1.00 88.50 488 VAL A O 1
ATOM 3995 N N . VAL A 1 489 ? -3.779 -16.269 -0.478 1.00 91.94 489 VAL A N 1
ATOM 3996 C CA . VAL A 1 489 ? -2.936 -15.847 -1.603 1.00 91.94 489 VAL A CA 1
ATOM 3997 C C . VAL A 1 489 ? -2.352 -14.465 -1.337 1.00 91.94 489 VAL A C 1
ATOM 3999 O O . VAL A 1 489 ? -3.075 -13.494 -1.111 1.00 91.94 489 VAL A O 1
ATOM 4002 N N . LEU A 1 490 ? -1.025 -14.387 -1.393 1.00 93.50 490 LEU A N 1
ATOM 4003 C CA . LEU A 1 490 ? -0.243 -13.170 -1.243 1.00 93.50 490 LEU A CA 1
ATOM 4004 C C . LEU A 1 490 ? 0.427 -12.839 -2.577 1.00 93.50 490 LEU A C 1
ATOM 4006 O O . LEU A 1 490 ? 1.170 -13.654 -3.119 1.00 93.50 490 LEU A O 1
ATOM 4010 N N . LEU A 1 491 ? 0.191 -11.644 -3.104 1.00 94.69 491 LEU A N 1
ATOM 4011 C CA . LEU A 1 491 ? 0.905 -11.122 -4.263 1.00 94.69 491 LEU A CA 1
ATOM 4012 C C . LEU A 1 491 ? 1.952 -10.117 -3.785 1.00 94.69 491 LEU A C 1
ATOM 4014 O O . LEU A 1 491 ? 1.630 -9.203 -3.032 1.00 94.69 491 LEU A O 1
ATOM 4018 N N . ILE A 1 492 ? 3.195 -10.276 -4.219 1.00 96.12 492 ILE A N 1
ATOM 4019 C CA . ILE A 1 492 ? 4.281 -9.334 -3.957 1.00 96.12 492 ILE A CA 1
ATOM 4020 C C . ILE A 1 492 ? 4.614 -8.612 -5.254 1.00 96.12 492 ILE A C 1
ATOM 4022 O O . ILE A 1 492 ? 4.843 -9.262 -6.273 1.00 96.12 492 ILE A O 1
ATOM 4026 N N . GLY A 1 493 ? 4.643 -7.285 -5.204 1.00 95.81 493 GLY A N 1
ATOM 4027 C CA . GLY A 1 493 ? 5.128 -6.434 -6.282 1.00 95.81 493 GLY A CA 1
ATOM 4028 C C . GLY A 1 493 ? 6.522 -5.915 -5.944 1.00 95.81 493 GLY A C 1
ATOM 4029 O O . GLY A 1 493 ? 6.725 -5.372 -4.859 1.00 95.81 493 GLY A O 1
ATOM 4030 N N . PHE A 1 494 ? 7.476 -6.076 -6.857 1.00 95.31 494 PHE A N 1
ATOM 4031 C CA . PHE A 1 494 ? 8.851 -5.600 -6.721 1.00 95.31 494 PHE A CA 1
ATOM 4032 C C . PHE A 1 494 ? 9.128 -4.465 -7.698 1.00 95.31 494 PHE A C 1
ATOM 4034 O O . PHE A 1 494 ? 8.869 -4.588 -8.897 1.00 95.31 494 PHE A O 1
ATOM 4041 N N . ARG A 1 495 ? 9.711 -3.377 -7.189 1.00 94.62 495 ARG A N 1
ATOM 4042 C CA . ARG A 1 495 ? 10.344 -2.358 -8.024 1.00 94.62 495 ARG A CA 1
ATOM 4043 C C . ARG A 1 495 ? 11.795 -2.752 -8.224 1.00 94.62 495 ARG A C 1
ATOM 4045 O O . ARG A 1 495 ? 12.562 -2.794 -7.259 1.00 94.62 495 ARG A O 1
ATOM 4052 N N . LEU A 1 496 ? 12.156 -3.085 -9.451 1.00 93.56 496 LEU A N 1
ATOM 4053 C CA . LEU A 1 496 ? 13.456 -3.649 -9.778 1.00 93.56 496 LEU A CA 1
ATOM 4054 C C . LEU A 1 496 ? 14.522 -2.550 -9.866 1.00 93.56 496 LEU A C 1
ATOM 4056 O O . LEU A 1 496 ? 14.271 -1.429 -10.302 1.00 93.56 496 LEU A O 1
ATOM 4060 N N . SER A 1 497 ? 15.737 -2.869 -9.428 1.00 94.06 497 SER A N 1
ATOM 4061 C CA . SER A 1 497 ? 16.912 -2.022 -9.642 1.00 94.06 497 SER A CA 1
ATOM 4062 C C . SER A 1 497 ? 17.559 -2.348 -10.990 1.00 94.06 497 SER A C 1
ATOM 4064 O O . SER A 1 497 ? 17.190 -3.310 -11.651 1.00 94.06 497 SER A O 1
ATOM 4066 N N . THR A 1 498 ? 18.614 -1.636 -11.381 1.00 91.69 498 THR A N 1
ATOM 4067 C CA . THR A 1 498 ? 19.385 -1.957 -12.597 1.00 91.69 498 THR A CA 1
ATOM 4068 C C . THR A 1 498 ? 20.116 -3.306 -12.550 1.00 91.69 498 THR A C 1
ATOM 4070 O O . THR A 1 498 ? 20.523 -3.806 -13.595 1.00 91.69 498 THR A O 1
ATOM 4073 N N . LYS A 1 499 ? 20.283 -3.916 -11.368 1.00 90.88 499 LYS A N 1
ATOM 4074 C CA . LYS A 1 499 ? 21.017 -5.181 -11.162 1.00 90.88 499 LYS A CA 1
ATOM 4075 C C . LYS A 1 499 ? 20.109 -6.406 -11.021 1.00 90.88 499 LYS A C 1
ATOM 4077 O O . LYS A 1 499 ? 20.586 -7.495 -10.699 1.00 90.88 499 LYS A O 1
ATOM 4082 N N . TRP A 1 500 ? 18.808 -6.243 -11.237 1.00 90.31 500 TRP A N 1
ATOM 4083 C CA . TRP A 1 500 ? 17.799 -7.261 -10.951 1.00 90.31 500 TRP A CA 1
ATOM 4084 C C . TRP A 1 500 ? 18.083 -8.633 -11.585 1.00 90.31 500 TRP A C 1
ATOM 4086 O O . TRP A 1 500 ? 17.949 -9.661 -10.920 1.00 90.31 500 TRP A O 1
ATOM 4096 N N . ASN A 1 501 ? 18.559 -8.646 -12.832 1.00 87.69 501 ASN A N 1
ATOM 4097 C CA . ASN A 1 501 ? 18.784 -9.843 -13.648 1.00 87.69 501 ASN A CA 1
ATOM 4098 C C . ASN A 1 501 ? 20.168 -10.490 -13.467 1.00 87.69 501 ASN A C 1
ATOM 4100 O O . ASN A 1 501 ? 20.503 -11.437 -14.180 1.00 87.69 501 ASN A O 1
ATOM 4104 N N . ASN A 1 502 ? 21.002 -9.981 -12.558 1.00 91.69 502 ASN A N 1
ATOM 4105 C CA . ASN A 1 502 ? 22.383 -10.433 -12.441 1.00 91.69 502 ASN A CA 1
ATOM 4106 C C . ASN A 1 502 ? 22.433 -11.894 -11.953 1.00 91.69 502 ASN A C 1
ATOM 4108 O O . ASN A 1 502 ? 22.011 -12.183 -10.836 1.00 91.69 502 ASN A O 1
ATOM 4112 N N . LEU A 1 503 ? 22.957 -12.831 -12.744 1.00 94.06 503 LEU A N 1
ATOM 4113 C CA . LEU A 1 503 ? 22.909 -14.270 -12.416 1.00 94.06 503 LEU A CA 1
ATOM 4114 C C . LEU A 1 503 ? 23.797 -14.677 -11.229 1.00 94.06 503 LEU A C 1
ATOM 4116 O O . LEU A 1 503 ? 23.782 -15.827 -10.804 1.00 94.06 503 LEU A O 1
ATOM 4120 N N . LEU A 1 504 ? 24.571 -13.741 -10.684 1.00 93.62 504 LEU A N 1
ATOM 4121 C CA . LEU A 1 504 ? 25.488 -13.962 -9.577 1.00 93.62 504 LEU A CA 1
ATOM 4122 C C . LEU A 1 504 ? 25.116 -13.053 -8.405 1.00 93.62 504 LEU A C 1
ATOM 4124 O O . LEU A 1 504 ? 25.071 -11.833 -8.559 1.00 93.62 504 LEU A O 1
ATOM 4128 N N . THR A 1 505 ? 24.892 -13.634 -7.229 1.00 93.81 505 THR A N 1
ATOM 4129 C CA . THR A 1 505 ? 24.868 -12.897 -5.960 1.00 93.81 505 THR A CA 1
ATOM 4130 C C . THR A 1 505 ? 26.257 -12.990 -5.342 1.00 93.81 505 THR A C 1
ATOM 4132 O O . THR A 1 505 ? 26.672 -14.058 -4.892 1.00 93.81 505 THR A O 1
ATOM 4135 N N . ARG A 1 506 ? 27.000 -11.879 -5.358 1.00 92.69 506 ARG A N 1
ATOM 4136 C CA . ARG A 1 506 ? 28.327 -11.786 -4.739 1.00 92.69 506 ARG A CA 1
ATOM 4137 C C . ARG A 1 506 ? 28.171 -11.582 -3.232 1.00 92.69 506 ARG A C 1
ATOM 4139 O O . ARG A 1 506 ? 27.564 -10.604 -2.812 1.00 92.69 506 ARG A O 1
ATOM 4146 N N . GLY A 1 507 ? 28.735 -12.487 -2.445 1.00 92.75 507 GLY A N 1
ATOM 4147 C CA . GLY A 1 507 ? 28.835 -12.384 -0.996 1.00 92.75 507 GLY A CA 1
ATOM 4148 C C . GLY A 1 507 ? 30.164 -11.773 -0.528 1.00 92.75 507 GLY A C 1
ATOM 4149 O O . GLY A 1 507 ? 30.957 -11.269 -1.335 1.00 92.75 507 GLY A O 1
ATOM 4150 N N . PRO A 1 508 ? 30.417 -11.795 0.789 1.00 94.38 508 PRO A N 1
ATOM 4151 C CA . PRO A 1 508 ? 31.628 -11.244 1.388 1.00 94.38 508 PRO A CA 1
ATOM 4152 C C . PRO A 1 508 ? 32.873 -12.126 1.134 1.00 94.38 508 PRO A C 1
ATOM 4154 O O . PRO A 1 508 ? 32.755 -13.278 0.703 1.00 94.38 508 PRO A O 1
ATOM 4157 N N . PRO A 1 509 ? 34.096 -11.611 1.381 1.00 94.88 509 PRO A N 1
ATOM 4158 C CA . PRO A 1 509 ? 35.334 -12.389 1.280 1.00 94.88 509 PRO A CA 1
ATOM 4159 C C . PRO A 1 509 ? 35.313 -13.646 2.159 1.00 94.88 509 PRO A C 1
ATOM 4161 O O . PRO A 1 509 ? 34.930 -13.580 3.320 1.00 94.88 509 PRO A O 1
ATOM 4164 N N . ALA A 1 510 ? 35.817 -14.772 1.648 1.00 90.88 510 ALA A N 1
ATOM 4165 C CA . ALA A 1 510 ? 35.671 -16.101 2.262 1.00 90.88 510 ALA A CA 1
ATOM 4166 C C . ALA A 1 510 ? 36.187 -16.238 3.711 1.00 90.88 510 ALA A C 1
ATOM 4168 O O . ALA A 1 510 ? 35.813 -17.166 4.425 1.00 90.88 510 ALA A O 1
ATOM 4169 N N . LYS A 1 511 ? 37.084 -15.340 4.137 1.00 90.81 511 LYS A N 1
ATOM 4170 C CA . LYS A 1 511 ? 37.697 -15.333 5.475 1.00 90.81 511 LYS A CA 1
ATOM 4171 C C . LYS A 1 511 ? 37.105 -14.281 6.423 1.00 90.81 511 LYS A C 1
ATOM 4173 O O . LYS A 1 511 ? 37.619 -14.136 7.528 1.00 90.81 511 LYS A O 1
ATOM 4178 N N . SER A 1 512 ? 36.095 -13.515 6.008 1.00 93.62 512 SER A N 1
ATOM 4179 C CA . SER A 1 512 ? 35.452 -12.538 6.893 1.00 93.62 512 SER A CA 1
ATOM 4180 C C . SER A 1 512 ? 34.482 -13.214 7.868 1.00 93.62 512 SER A C 1
ATOM 4182 O O . SER A 1 512 ? 34.005 -14.323 7.624 1.00 93.62 512 SER A O 1
ATOM 4184 N N . SER A 1 513 ? 34.153 -12.527 8.966 1.00 92.38 513 SER A N 1
ATOM 4185 C CA . SER A 1 513 ? 33.073 -12.933 9.878 1.00 92.38 513 SER A CA 1
ATOM 4186 C C . SER A 1 513 ? 31.738 -13.077 9.145 1.00 92.38 513 SER A C 1
ATOM 4188 O O . SER A 1 513 ? 30.998 -14.034 9.363 1.00 92.38 513 SER A O 1
ATOM 4190 N N . ASP A 1 514 ? 31.471 -12.162 8.214 1.00 92.25 514 ASP A N 1
ATOM 4191 C CA . ASP A 1 514 ? 30.194 -12.060 7.507 1.00 92.25 514 ASP A CA 1
ATOM 4192 C C . ASP A 1 514 ? 29.974 -13.226 6.533 1.00 92.25 514 ASP A C 1
ATOM 4194 O O . ASP A 1 514 ? 28.835 -13.557 6.206 1.00 92.25 514 ASP A O 1
ATOM 4198 N N . ALA A 1 515 ? 31.045 -13.905 6.101 1.00 93.25 515 ALA A N 1
ATOM 4199 C CA . ALA A 1 515 ? 30.953 -15.119 5.288 1.00 93.25 515 ALA A CA 1
ATOM 4200 C C . ALA A 1 515 ? 30.251 -16.264 6.031 1.00 93.25 515 ALA A C 1
ATOM 4202 O O . ALA A 1 515 ? 29.555 -17.068 5.413 1.00 93.25 515 ALA A O 1
ATOM 4203 N N . VAL A 1 516 ? 30.378 -16.327 7.362 1.00 94.12 516 VAL A N 1
ATOM 4204 C CA . VAL A 1 516 ? 29.661 -17.319 8.176 1.00 94.12 516 VAL A CA 1
ATOM 4205 C C . VAL A 1 516 ? 28.159 -17.070 8.105 1.00 94.12 516 VAL A C 1
ATOM 4207 O O . VAL A 1 516 ? 27.408 -17.999 7.812 1.00 94.12 516 VAL A O 1
ATOM 4210 N N . HIS A 1 517 ? 27.739 -15.818 8.306 1.00 94.69 517 HIS A N 1
ATOM 4211 C CA . HIS A 1 517 ? 26.337 -15.414 8.201 1.00 94.69 517 HIS A CA 1
ATOM 4212 C C . HIS A 1 517 ? 25.790 -15.670 6.792 1.00 94.69 517 HIS A C 1
ATOM 4214 O O . HIS A 1 517 ? 24.744 -16.294 6.642 1.00 94.69 517 HIS A O 1
ATOM 4220 N N . PHE A 1 518 ? 26.545 -15.308 5.751 1.00 95.44 518 PHE A N 1
ATOM 4221 C CA . PHE A 1 518 ? 26.155 -15.546 4.359 1.00 95.44 518 PHE A CA 1
ATOM 4222 C C . PHE A 1 518 ? 25.935 -17.040 4.059 1.00 95.44 518 PHE A C 1
ATOM 4224 O O . PHE A 1 518 ? 24.907 -17.413 3.491 1.00 95.44 518 PHE A O 1
ATOM 4231 N N . ARG A 1 519 ? 26.850 -17.917 4.500 1.00 95.06 519 ARG A N 1
ATOM 4232 C CA . ARG A 1 519 ? 26.689 -19.376 4.367 1.00 95.06 519 ARG A CA 1
ATOM 4233 C C . ARG A 1 519 ? 25.508 -19.911 5.167 1.00 95.06 519 ARG A C 1
ATOM 4235 O O . ARG A 1 519 ? 24.823 -20.813 4.702 1.00 95.06 519 ARG A O 1
ATOM 4242 N N . GLN A 1 520 ? 25.242 -19.379 6.358 1.00 94.81 520 GLN A N 1
ATOM 4243 C CA . GLN A 1 520 ? 24.075 -19.781 7.148 1.00 94.81 520 GLN A CA 1
ATOM 4244 C C . GLN A 1 520 ? 22.767 -19.360 6.469 1.00 94.81 520 GLN A C 1
ATOM 4246 O O . GLN A 1 520 ? 21.833 -20.165 6.386 1.00 94.81 520 GLN A O 1
ATOM 4251 N N . PHE A 1 521 ? 22.721 -18.140 5.933 1.00 96.56 521 PHE A N 1
ATOM 4252 C CA . PHE A 1 521 ? 21.556 -17.590 5.253 1.00 96.56 521 PHE A CA 1
ATOM 4253 C C . PHE A 1 521 ? 21.228 -18.357 3.967 1.00 96.56 521 PHE A C 1
ATOM 4255 O O . PHE A 1 521 ? 20.088 -18.788 3.797 1.00 96.56 521 PHE A O 1
ATOM 4262 N N . TRP A 1 522 ? 22.214 -18.588 3.094 1.00 96.19 522 TRP A N 1
ATOM 4263 C CA . TRP A 1 522 ? 22.002 -19.257 1.805 1.00 96.19 522 TRP A CA 1
ATOM 4264 C C . TRP A 1 522 ? 22.094 -20.785 1.883 1.00 96.19 522 TRP A C 1
ATOM 4266 O O . TRP A 1 522 ? 21.385 -21.472 1.154 1.00 96.19 522 TRP A O 1
ATOM 4276 N N . GLY A 1 523 ? 22.881 -21.345 2.796 1.00 95.44 523 GLY A N 1
ATOM 4277 C CA . GLY A 1 523 ? 23.033 -22.789 2.948 1.00 95.44 523 GLY A CA 1
ATOM 4278 C C . GLY A 1 523 ? 23.713 -23.445 1.754 1.00 95.44 523 GLY A C 1
ATOM 4279 O O . GLY A 1 523 ? 24.742 -22.975 1.278 1.00 95.44 523 GLY A O 1
ATOM 4280 N N . ASP A 1 524 ? 23.110 -24.528 1.273 1.00 93.31 524 ASP A N 1
ATOM 4281 C CA . ASP A 1 524 ? 23.748 -25.477 0.353 1.00 93.31 524 ASP A CA 1
ATOM 4282 C C . ASP A 1 524 ? 23.953 -24.929 -1.069 1.00 93.31 524 ASP A C 1
ATOM 4284 O O . ASP A 1 524 ? 24.686 -25.519 -1.854 1.00 93.31 524 ASP A O 1
ATOM 4288 N N . ILE A 1 525 ? 23.331 -23.792 -1.403 1.00 94.94 525 ILE A N 1
ATOM 4289 C CA . ILE A 1 525 ? 23.518 -23.117 -2.699 1.00 94.94 525 ILE A CA 1
ATOM 4290 C C . ILE A 1 525 ? 24.698 -22.132 -2.701 1.00 94.94 525 ILE A C 1
ATOM 4292 O O . ILE A 1 525 ? 24.948 -21.471 -3.709 1.00 94.94 525 ILE A O 1
ATOM 4296 N N . CYS A 1 526 ? 25.385 -21.985 -1.566 1.00 95.12 526 CYS A N 1
ATOM 4297 C CA . CYS A 1 526 ? 26.552 -21.125 -1.428 1.00 95.12 526 CYS A CA 1
ATOM 4298 C C . CYS A 1 526 ? 27.813 -21.834 -1.937 1.00 95.12 526 CYS A C 1
ATOM 4300 O O . CYS A 1 526 ? 28.106 -22.959 -1.537 1.00 95.12 526 CYS A O 1
ATOM 4302 N N . GLU A 1 527 ? 28.594 -21.153 -2.771 1.00 95.00 527 GLU A N 1
ATOM 4303 C CA . GLU A 1 527 ? 29.866 -21.640 -3.304 1.00 95.00 527 GLU A CA 1
ATOM 4304 C C . GLU A 1 527 ? 30.981 -20.592 -3.176 1.00 95.00 527 GLU A C 1
ATOM 4306 O O . GLU A 1 527 ? 30.740 -19.384 -3.172 1.00 95.00 527 GLU A O 1
ATOM 4311 N N . LEU A 1 528 ? 32.235 -21.053 -3.121 1.00 95.12 528 LEU A N 1
ATOM 4312 C CA . LEU A 1 528 ? 33.399 -20.173 -3.182 1.00 95.12 528 LEU A CA 1
ATOM 4313 C C . LEU A 1 528 ? 33.740 -19.850 -4.631 1.00 95.12 528 LEU A C 1
ATOM 4315 O O . LEU A 1 528 ? 34.017 -20.746 -5.431 1.00 95.12 528 LEU A O 1
ATOM 4319 N N . ARG A 1 529 ? 33.813 -18.558 -4.953 1.00 94.75 529 ARG A N 1
ATOM 4320 C CA . ARG A 1 529 ? 34.132 -18.097 -6.304 1.00 94.75 529 ARG A CA 1
ATOM 4321 C C . ARG A 1 529 ? 35.251 -17.069 -6.297 1.00 94.75 529 ARG A C 1
ATOM 4323 O O . ARG A 1 529 ? 35.254 -16.122 -5.511 1.00 94.75 529 ARG A O 1
ATOM 4330 N N . LYS A 1 530 ? 36.204 -17.247 -7.216 1.00 94.06 530 LYS A N 1
ATOM 4331 C CA . LYS A 1 530 ? 37.251 -16.261 -7.500 1.00 94.06 530 LYS A CA 1
ATOM 4332 C C . LYS A 1 530 ? 36.731 -15.227 -8.504 1.00 94.06 530 LYS A C 1
ATOM 4334 O O . LYS A 1 530 ? 36.253 -15.594 -9.577 1.00 94.06 530 LYS A O 1
ATOM 4339 N N . PHE A 1 531 ? 36.837 -13.949 -8.159 1.00 92.12 531 PHE A N 1
ATOM 4340 C CA . PHE A 1 531 ? 36.388 -12.817 -8.972 1.00 92.12 531 PHE A CA 1
ATOM 4341 C C . PHE A 1 531 ? 37.545 -12.199 -9.787 1.00 92.12 531 PHE A C 1
ATOM 4343 O O . PHE A 1 531 ? 38.713 -12.475 -9.497 1.00 92.12 531 PHE A O 1
ATOM 4350 N N . PRO A 1 532 ? 37.258 -11.371 -10.819 1.00 91.31 532 PRO A N 1
ATOM 4351 C CA . PRO A 1 532 ? 38.291 -10.734 -11.650 1.00 91.31 532 PRO A CA 1
ATOM 4352 C C . PRO A 1 532 ? 39.277 -9.843 -10.879 1.00 91.31 532 PRO A C 1
ATOM 4354 O O . PRO A 1 532 ? 40.409 -9.661 -11.311 1.00 91.31 532 PRO A O 1
ATOM 4357 N N . ASP A 1 533 ? 38.872 -9.335 -9.715 1.00 92.25 533 ASP A N 1
ATOM 4358 C CA . ASP A 1 533 ? 39.713 -8.595 -8.764 1.00 92.25 533 ASP A CA 1
ATOM 4359 C C . ASP A 1 533 ? 40.619 -9.512 -7.909 1.00 92.25 533 ASP A C 1
ATOM 4361 O O . ASP A 1 533 ? 41.242 -9.063 -6.951 1.00 92.25 533 ASP A O 1
ATOM 4365 N N . ASN A 1 534 ? 40.703 -10.803 -8.252 1.00 90.94 534 ASN A N 1
ATOM 4366 C CA . ASN A 1 534 ? 41.368 -11.875 -7.507 1.00 90.94 534 ASN A CA 1
ATOM 4367 C C . ASN A 1 534 ? 40.806 -12.143 -6.100 1.00 90.94 534 ASN A C 1
ATOM 4369 O O . ASN A 1 534 ? 41.352 -12.997 -5.396 1.00 90.94 534 ASN A O 1
ATOM 4373 N N . ALA A 1 535 ? 39.707 -11.500 -5.696 1.00 92.44 535 ALA A N 1
ATOM 4374 C CA . ALA A 1 535 ? 39.063 -11.797 -4.426 1.00 92.44 535 ALA A CA 1
ATOM 4375 C C . ALA A 1 535 ? 38.373 -13.168 -4.484 1.00 92.44 535 ALA A C 1
ATOM 4377 O O . ALA A 1 535 ? 37.701 -13.506 -5.461 1.00 92.44 535 ALA A O 1
ATOM 4378 N N . ILE A 1 536 ? 38.531 -13.957 -3.422 1.00 94.44 536 ILE A N 1
ATOM 4379 C CA . ILE A 1 536 ? 37.773 -15.193 -3.211 1.00 94.44 536 ILE A CA 1
ATOM 4380 C C . ILE A 1 536 ? 36.646 -14.849 -2.242 1.00 94.44 536 ILE A C 1
ATOM 4382 O O . ILE A 1 536 ? 36.896 -14.565 -1.067 1.00 94.44 536 ILE A O 1
ATOM 4386 N N . CYS A 1 537 ? 35.420 -14.837 -2.750 1.00 95.75 537 CYS A N 1
ATOM 4387 C CA . CYS A 1 537 ? 34.224 -14.505 -1.984 1.00 95.75 537 CYS A CA 1
ATOM 4388 C C . CYS A 1 537 ? 33.266 -15.697 -1.966 1.00 95.75 537 CYS A C 1
ATOM 4390 O O . CYS A 1 537 ? 33.284 -16.529 -2.876 1.00 95.75 537 CYS A O 1
ATOM 4392 N N . GLU A 1 538 ? 32.417 -15.742 -0.945 1.00 96.00 538 GLU A N 1
ATOM 4393 C CA . GLU A 1 538 ? 31.201 -16.552 -0.994 1.00 96.00 538 GLU A CA 1
ATOM 4394 C C . GLU A 1 538 ? 30.287 -16.006 -2.103 1.00 96.00 538 GLU A C 1
ATOM 4396 O O . GLU A 1 538 ? 30.261 -14.797 -2.364 1.00 96.00 538 GLU A O 1
ATOM 4401 N N . ALA A 1 539 ? 29.560 -16.875 -2.795 1.00 95.38 539 ALA A N 1
ATOM 4402 C CA . ALA A 1 539 ? 28.685 -16.492 -3.892 1.00 95.38 539 ALA A CA 1
ATOM 4403 C C . ALA A 1 539 ? 27.529 -17.481 -4.077 1.00 95.38 539 ALA A C 1
ATOM 4405 O O . ALA A 1 539 ? 27.601 -18.630 -3.655 1.00 95.38 539 ALA A O 1
ATOM 4406 N N . VAL A 1 540 ? 26.472 -17.024 -4.748 1.00 96.25 540 VAL A N 1
ATOM 4407 C CA . VAL A 1 540 ? 25.362 -17.869 -5.212 1.00 96.25 540 VAL A CA 1
ATOM 4408 C C . VAL A 1 540 ? 25.161 -17.641 -6.704 1.00 96.25 540 VAL A C 1
ATOM 4410 O O . VAL A 1 540 ? 25.088 -16.492 -7.153 1.00 96.25 540 VAL A O 1
ATOM 4413 N N . VAL A 1 541 ? 25.070 -18.728 -7.470 1.00 95.00 541 VAL A N 1
ATOM 4414 C CA . VAL A 1 541 ? 24.840 -18.705 -8.920 1.00 95.00 541 VAL A CA 1
ATOM 4415 C C . VAL A 1 541 ? 23.416 -19.149 -9.222 1.00 95.00 541 VAL A C 1
ATOM 4417 O O . VAL A 1 541 ? 22.986 -20.226 -8.819 1.00 95.00 541 VAL A O 1
ATOM 4420 N N . TRP A 1 542 ? 22.692 -18.327 -9.974 1.00 94.38 542 TRP A N 1
ATOM 4421 C CA . TRP A 1 542 ? 21.305 -18.576 -10.346 1.00 94.38 542 TRP A CA 1
ATOM 4422 C C . TRP A 1 542 ? 21.219 -19.203 -11.736 1.00 94.38 542 TRP A C 1
ATOM 4424 O O . TRP A 1 542 ? 21.794 -18.697 -12.698 1.00 94.38 542 TRP A O 1
ATOM 4434 N N . GLY A 1 543 ? 20.465 -20.299 -11.850 1.00 88.12 543 GLY A N 1
ATOM 4435 C CA . GLY A 1 543 ? 20.328 -21.062 -13.097 1.00 88.12 543 GLY A CA 1
ATOM 4436 C C . GLY A 1 543 ? 19.383 -20.453 -14.139 1.00 88.12 543 GLY A C 1
ATOM 4437 O O . GLY A 1 543 ? 19.257 -20.998 -15.232 1.00 88.12 543 GLY A O 1
ATOM 4438 N N . SER A 1 544 ? 18.698 -19.350 -13.826 1.00 87.00 544 SER A N 1
ATOM 4439 C CA . SER A 1 544 ? 17.779 -18.681 -14.753 1.00 87.00 544 SER A CA 1
ATOM 4440 C C . SER A 1 544 ? 17.799 -17.165 -14.569 1.00 87.00 544 SER A C 1
ATOM 4442 O O . SER A 1 544 ? 18.166 -16.669 -13.504 1.00 87.00 544 SER A O 1
ATOM 4444 N N . SER A 1 545 ? 17.349 -16.430 -15.590 1.00 82.19 545 SER A N 1
ATOM 4445 C CA . SER A 1 545 ? 17.181 -14.971 -15.538 1.00 82.19 545 SER A CA 1
ATOM 4446 C C . SER A 1 545 ? 16.093 -14.516 -14.561 1.00 82.19 545 SER A C 1
ATOM 4448 O O . SER A 1 545 ? 16.079 -13.351 -14.167 1.00 82.19 545 SER A O 1
ATOM 4450 N N . ASN A 1 546 ? 15.217 -15.420 -14.114 1.00 86.81 546 ASN A N 1
ATOM 4451 C CA . ASN A 1 546 ? 14.178 -15.130 -13.134 1.00 86.81 546 ASN A CA 1
ATOM 4452 C C . ASN A 1 546 ? 14.702 -15.238 -11.693 1.00 86.81 546 ASN A C 1
ATOM 4454 O O . ASN A 1 546 ? 14.238 -16.031 -10.870 1.00 86.81 546 ASN A O 1
ATOM 4458 N N . VAL A 1 547 ? 15.737 -14.451 -11.410 1.00 92.19 547 VAL A N 1
ATOM 4459 C CA . VAL A 1 547 ? 16.518 -14.548 -10.175 1.00 92.19 547 VAL A CA 1
ATOM 4460 C C . VAL A 1 547 ? 15.667 -14.244 -8.939 1.00 92.19 547 VAL A C 1
ATOM 4462 O O . VAL A 1 547 ? 15.789 -14.932 -7.929 1.00 92.19 547 VAL A O 1
ATOM 4465 N N . ALA A 1 548 ? 14.762 -13.265 -9.016 1.00 93.00 548 ALA A N 1
ATOM 4466 C CA . ALA A 1 548 ? 13.934 -12.873 -7.877 1.00 93.00 548 ALA A CA 1
ATOM 4467 C C . ALA A 1 548 ? 13.002 -13.999 -7.395 1.00 93.00 548 ALA A C 1
ATOM 4469 O O . ALA A 1 548 ? 12.850 -14.196 -6.189 1.00 93.00 548 ALA A O 1
ATOM 4470 N N . VAL A 1 549 ? 12.422 -14.775 -8.318 1.00 94.44 549 VAL A N 1
ATOM 4471 C CA . VAL A 1 549 ? 11.553 -15.915 -7.981 1.00 94.44 549 VAL A CA 1
ATOM 4472 C C . VAL A 1 549 ? 12.350 -17.050 -7.363 1.00 94.44 549 VAL A C 1
ATOM 4474 O O . VAL A 1 549 ? 11.924 -17.585 -6.341 1.00 94.44 549 VAL A O 1
ATOM 4477 N N . LEU A 1 550 ? 13.528 -17.360 -7.912 1.00 95.38 550 LEU A N 1
ATOM 4478 C CA . LEU A 1 550 ? 14.424 -18.369 -7.339 1.00 95.38 550 LEU A CA 1
ATOM 4479 C C . LEU A 1 550 ? 14.864 -17.991 -5.917 1.00 95.38 550 LEU A C 1
ATOM 4481 O O . LEU A 1 550 ? 14.863 -18.835 -5.022 1.00 95.38 550 LEU A O 1
ATOM 4485 N N . ILE A 1 551 ? 15.172 -16.711 -5.686 1.00 95.81 551 ILE A N 1
ATOM 4486 C CA . ILE A 1 551 ? 15.486 -16.184 -4.354 1.00 95.81 551 ILE A CA 1
ATOM 4487 C C . ILE A 1 551 ? 14.289 -16.349 -3.412 1.00 95.81 551 ILE A C 1
ATOM 4489 O O . ILE A 1 551 ? 14.452 -16.868 -2.309 1.00 95.81 551 ILE A O 1
ATOM 4493 N N . CYS A 1 552 ? 13.085 -15.951 -3.837 1.00 96.50 552 CYS A N 1
ATOM 4494 C CA . CYS A 1 552 ? 11.880 -16.077 -3.014 1.00 96.50 552 CYS A CA 1
ATOM 4495 C C . CYS A 1 552 ? 11.589 -17.539 -2.654 1.00 96.50 552 CYS A C 1
ATOM 4497 O O . CYS A 1 552 ? 11.344 -17.834 -1.486 1.00 96.50 552 CYS A O 1
ATOM 4499 N N . GLN A 1 553 ? 11.660 -18.450 -3.629 1.00 96.88 553 GLN A N 1
ATOM 4500 C CA . GLN A 1 553 ? 11.493 -19.892 -3.430 1.00 96.88 553 GLN A CA 1
ATOM 4501 C C . GLN A 1 553 ? 12.475 -20.431 -2.390 1.00 96.88 553 GLN A C 1
ATOM 4503 O O . GLN A 1 553 ? 12.060 -21.078 -1.428 1.00 96.88 553 GLN A O 1
ATOM 4508 N N . HIS A 1 554 ? 13.761 -20.106 -2.540 1.00 96.75 554 HIS A N 1
ATOM 4509 C CA . HIS A 1 554 ? 14.804 -20.564 -1.627 1.00 96.75 554 HIS A CA 1
ATOM 4510 C C . HIS A 1 554 ? 14.617 -20.027 -0.206 1.00 96.75 554 HIS A C 1
ATOM 4512 O O . HIS A 1 554 ? 14.667 -20.788 0.760 1.00 96.75 554 HIS A O 1
ATOM 4518 N N . ILE A 1 555 ? 14.357 -18.724 -0.065 1.00 96.94 555 ILE A N 1
ATOM 4519 C CA . ILE A 1 555 ? 14.145 -18.077 1.236 1.00 96.94 555 ILE A CA 1
ATOM 4520 C C . ILE A 1 555 ? 12.952 -18.693 1.962 1.00 96.94 555 ILE A C 1
ATOM 4522 O O . ILE A 1 555 ? 13.049 -19.031 3.142 1.00 96.94 555 ILE A O 1
ATOM 4526 N N . LEU A 1 556 ? 11.829 -18.846 1.260 1.00 96.88 556 LEU A N 1
ATOM 4527 C CA . LEU A 1 556 ? 10.597 -19.379 1.828 1.00 96.88 556 LEU A CA 1
ATOM 4528 C C . LEU A 1 556 ? 10.755 -20.840 2.250 1.00 96.88 556 LEU A C 1
ATOM 4530 O O . LEU A 1 556 ? 10.324 -21.209 3.345 1.00 96.88 556 LEU A O 1
ATOM 4534 N N . GLN A 1 557 ? 11.440 -21.646 1.442 1.00 96.56 557 GLN A N 1
ATOM 4535 C CA . GLN A 1 557 ? 11.706 -23.043 1.764 1.00 96.56 557 GLN A CA 1
ATOM 4536 C C . GLN A 1 557 ? 12.657 -23.186 2.951 1.00 96.56 557 GLN A C 1
ATOM 4538 O O . GLN A 1 557 ? 12.365 -23.929 3.889 1.00 96.56 557 GLN A O 1
ATOM 4543 N N . ARG A 1 558 ? 13.774 -22.456 2.945 1.00 95.69 558 ARG A N 1
ATOM 4544 C CA . ARG A 1 558 ? 14.822 -22.591 3.960 1.00 95.69 558 ARG A CA 1
ATOM 4545 C C . ARG A 1 558 ? 14.422 -22.001 5.308 1.00 95.69 558 ARG A C 1
ATOM 4547 O O . ARG A 1 558 ? 14.591 -22.655 6.334 1.00 95.69 558 ARG A O 1
ATOM 4554 N N . HIS A 1 559 ? 13.908 -20.773 5.309 1.00 96.00 559 HIS A N 1
ATOM 4555 C CA . HIS A 1 559 ? 13.693 -20.004 6.540 1.00 96.00 559 HIS A CA 1
ATOM 4556 C C . HIS A 1 559 ? 12.271 -20.121 7.076 1.00 96.00 559 HIS A C 1
ATOM 4558 O O . HIS A 1 559 ? 12.066 -20.011 8.282 1.00 96.00 559 HIS A O 1
ATOM 4564 N N . LEU A 1 560 ? 11.291 -20.367 6.201 1.00 96.06 560 LEU A N 1
ATOM 4565 C CA . LEU A 1 560 ? 9.879 -20.452 6.581 1.00 96.06 560 LEU A CA 1
ATOM 4566 C C . LEU A 1 560 ? 9.271 -21.846 6.362 1.00 96.06 560 LEU A C 1
ATOM 4568 O O . LEU A 1 560 ? 8.119 -22.056 6.733 1.00 96.06 560 LEU A O 1
ATOM 4572 N N . ARG A 1 561 ? 10.025 -22.825 5.841 1.00 96.00 561 ARG A N 1
ATOM 4573 C CA . ARG A 1 561 ? 9.556 -24.203 5.583 1.00 96.00 561 ARG A CA 1
ATOM 4574 C C . ARG A 1 561 ? 8.337 -24.275 4.652 1.00 96.00 561 ARG A C 1
ATOM 4576 O O . ARG A 1 561 ? 7.525 -25.190 4.779 1.00 96.00 561 ARG A O 1
ATOM 4583 N N . LEU A 1 562 ? 8.184 -23.303 3.753 1.00 96.50 562 LEU A N 1
ATOM 4584 C CA . LEU A 1 562 ? 7.137 -23.296 2.732 1.00 96.50 562 LEU A CA 1
ATOM 4585 C C . LEU A 1 562 ? 7.692 -23.872 1.427 1.00 96.50 562 LEU A C 1
ATOM 4587 O O . LEU A 1 562 ? 8.725 -23.422 0.944 1.00 96.50 562 LEU A O 1
ATOM 4591 N N . GLU A 1 563 ? 7.011 -24.852 0.838 1.00 95.75 563 GLU A N 1
ATOM 4592 C CA . GLU A 1 563 ? 7.486 -25.481 -0.398 1.00 95.75 563 GLU A CA 1
ATOM 4593 C C . GLU A 1 563 ? 7.561 -24.487 -1.564 1.00 95.75 563 GLU A C 1
ATOM 4595 O O . GLU A 1 563 ? 6.654 -23.673 -1.758 1.00 95.75 563 GLU A O 1
ATOM 4600 N N . ALA A 1 564 ? 8.606 -24.611 -2.387 1.00 94.38 564 ALA A N 1
ATOM 4601 C CA . ALA A 1 564 ? 8.855 -23.743 -3.538 1.00 94.38 564 ALA A CA 1
ATOM 4602 C C . ALA A 1 564 ? 7.719 -23.751 -4.583 1.00 94.38 564 ALA A C 1
ATOM 4604 O O . ALA A 1 564 ? 7.517 -22.752 -5.270 1.00 94.38 564 ALA A O 1
ATOM 4605 N N . SER A 1 565 ? 6.944 -24.839 -4.666 1.00 95.62 565 SER A N 1
ATOM 4606 C CA . SER A 1 565 ? 5.748 -24.978 -5.517 1.00 95.62 565 SER A CA 1
ATOM 4607 C C . SER A 1 565 ? 4.662 -23.938 -5.215 1.00 95.62 565 SER A C 1
ATOM 4609 O O . SER A 1 565 ? 3.849 -23.618 -6.080 1.00 95.62 565 SER A O 1
ATOM 4611 N N . ASN A 1 566 ? 4.662 -23.371 -4.006 1.00 95.69 566 ASN A N 1
ATOM 4612 C CA . ASN A 1 566 ? 3.716 -22.335 -3.607 1.00 95.69 566 ASN A CA 1
ATOM 4613 C C . ASN A 1 566 ? 4.083 -20.942 -4.133 1.00 95.69 566 ASN A C 1
ATOM 4615 O O . ASN A 1 566 ? 3.299 -20.010 -3.953 1.00 95.69 566 ASN A O 1
ATOM 4619 N N . VAL A 1 567 ? 5.250 -20.786 -4.761 1.00 96.81 567 VAL A N 1
ATOM 4620 C CA . VAL A 1 567 ? 5.789 -19.504 -5.221 1.00 96.81 567 VAL A CA 1
ATOM 4621 C C . VAL A 1 567 ? 5.868 -19.504 -6.742 1.00 96.81 567 VAL A C 1
ATOM 4623 O O . VAL A 1 567 ? 6.575 -20.315 -7.340 1.00 96.81 567 VAL A O 1
ATOM 4626 N N . GLU A 1 568 ? 5.166 -18.569 -7.373 1.00 94.81 568 GLU A N 1
ATOM 4627 C CA . GLU A 1 568 ? 5.058 -18.478 -8.830 1.00 94.81 568 GLU A CA 1
ATOM 4628 C C . GLU A 1 568 ? 5.296 -17.050 -9.325 1.00 94.81 568 GLU A C 1
ATOM 4630 O O . GLU A 1 568 ? 4.800 -16.091 -8.732 1.00 94.81 568 GLU A O 1
ATOM 4635 N N . GLU A 1 569 ? 5.976 -16.903 -10.465 1.00 92.38 569 GLU A N 1
ATOM 4636 C CA . GLU A 1 569 ? 5.996 -15.627 -11.181 1.00 92.38 569 GLU A CA 1
ATOM 4637 C C . GLU A 1 569 ? 4.635 -15.347 -11.821 1.00 92.38 569 GLU A C 1
ATOM 4639 O O . GLU A 1 569 ? 4.013 -16.232 -12.411 1.00 92.38 569 GLU A O 1
ATOM 4644 N N . ARG A 1 570 ? 4.174 -14.102 -11.712 1.00 91.62 570 ARG A N 1
ATOM 4645 C CA . ARG A 1 570 ? 2.939 -13.614 -12.337 1.00 91.62 570 ARG A CA 1
ATOM 4646 C C . ARG A 1 570 ? 3.140 -12.351 -13.169 1.00 91.62 570 ARG A C 1
ATOM 4648 O O . ARG A 1 570 ? 2.165 -11.792 -13.663 1.00 91.62 570 ARG A O 1
ATOM 4655 N N . THR A 1 571 ? 4.385 -11.921 -13.344 1.00 88.56 571 THR A N 1
ATOM 4656 C CA . THR A 1 571 ? 4.751 -10.852 -14.273 1.00 88.56 571 THR A CA 1
ATOM 4657 C C . THR A 1 571 ? 4.435 -11.274 -15.698 1.00 88.56 571 THR A C 1
ATOM 4659 O O . THR A 1 571 ? 4.856 -12.340 -16.143 1.00 88.56 571 THR A O 1
ATOM 4662 N N . LEU A 1 572 ? 3.726 -10.422 -16.430 1.00 81.94 572 LEU A N 1
ATOM 4663 C CA . LEU A 1 572 ? 3.479 -10.631 -17.847 1.00 81.94 572 LEU A CA 1
ATOM 4664 C C . LEU A 1 572 ? 4.787 -10.432 -18.622 1.00 81.94 572 LEU A C 1
ATOM 4666 O O . LEU A 1 572 ? 5.299 -9.314 -18.703 1.00 81.94 572 LEU A O 1
ATOM 4670 N N . ARG A 1 573 ? 5.342 -11.510 -19.180 1.00 75.88 573 ARG A N 1
ATOM 4671 C CA . ARG A 1 573 ? 6.591 -11.447 -19.947 1.00 75.88 573 ARG A CA 1
ATOM 4672 C C . ARG A 1 573 ? 6.312 -11.164 -21.414 1.00 75.88 573 ARG A C 1
ATOM 4674 O O . ARG A 1 573 ? 5.457 -11.795 -22.034 1.00 75.88 573 ARG A O 1
ATOM 4681 N N . MET A 1 574 ? 7.072 -10.239 -21.993 1.00 72.81 574 MET A N 1
ATOM 4682 C CA . MET A 1 574 ? 6.936 -9.892 -23.409 1.00 72.81 574 MET A CA 1
ATOM 4683 C C . MET A 1 574 ? 7.213 -11.089 -24.317 1.00 72.81 574 MET A C 1
ATOM 4685 O O . MET A 1 574 ? 6.610 -11.181 -25.378 1.00 72.81 574 MET A O 1
ATOM 4689 N N . GLU A 1 575 ? 8.065 -12.029 -23.906 1.00 73.56 575 GLU A N 1
ATOM 4690 C CA . GLU A 1 575 ? 8.365 -13.252 -24.655 1.00 73.56 575 GLU A CA 1
ATOM 4691 C C . GLU A 1 575 ? 7.156 -14.191 -24.777 1.00 73.56 575 GLU A C 1
ATOM 4693 O O . GLU A 1 575 ? 7.060 -14.927 -25.758 1.00 73.56 575 GLU A O 1
ATOM 4698 N N . GLU A 1 576 ? 6.229 -14.152 -23.815 1.00 79.25 576 GLU A N 1
ATOM 4699 C CA . GLU A 1 576 ? 4.999 -14.956 -23.839 1.00 79.25 576 GLU A CA 1
ATOM 4700 C C . GLU A 1 576 ? 3.972 -14.379 -24.823 1.00 79.25 576 GLU A C 1
ATOM 4702 O O . GLU A 1 576 ? 3.219 -15.128 -25.443 1.00 79.25 576 GLU A O 1
ATOM 4707 N N . ILE A 1 577 ? 3.978 -13.056 -25.018 1.00 81.44 577 ILE A N 1
ATOM 4708 C CA . ILE A 1 577 ? 3.097 -12.362 -25.970 1.00 81.44 577 ILE A CA 1
ATOM 4709 C C . ILE A 1 577 ? 3.722 -12.320 -27.373 1.00 81.44 577 ILE A C 1
ATOM 4711 O O . ILE A 1 577 ? 3.044 -12.531 -28.378 1.00 81.44 577 ILE A O 1
ATOM 4715 N N . LEU A 1 578 ? 5.020 -12.020 -27.453 1.00 82.56 578 LEU A N 1
ATOM 4716 C CA . LEU A 1 578 ? 5.786 -11.764 -28.673 1.00 82.56 578 LEU A CA 1
ATOM 4717 C C . LEU A 1 578 ? 7.049 -12.646 -28.712 1.00 82.56 578 LEU A C 1
ATOM 4719 O O . LEU A 1 578 ? 8.173 -12.151 -28.544 1.00 82.56 578 LEU A O 1
ATOM 4723 N N . PRO A 1 579 ? 6.902 -13.954 -28.988 1.00 78.69 579 PRO A N 1
ATOM 4724 C CA . PRO A 1 579 ? 8.025 -14.884 -28.982 1.00 78.69 579 PRO A CA 1
ATOM 4725 C C . PRO A 1 579 ? 9.110 -14.469 -29.987 1.00 78.69 579 PRO A C 1
ATOM 4727 O O . PRO A 1 579 ? 8.828 -14.040 -31.113 1.00 78.69 579 PRO A O 1
ATOM 4730 N N . ASN A 1 580 ? 10.376 -14.596 -29.580 1.00 82.44 580 ASN A N 1
ATOM 4731 C CA . ASN A 1 580 ? 11.574 -14.315 -30.385 1.00 82.44 580 ASN A CA 1
ATOM 4732 C C . ASN A 1 580 ? 11.659 -12.881 -30.956 1.00 82.44 580 ASN A C 1
ATOM 4734 O O . ASN A 1 580 ? 12.400 -12.632 -31.909 1.00 82.44 580 ASN A O 1
ATOM 4738 N N . ALA A 1 581 ? 10.876 -11.916 -30.457 1.00 85.62 581 ALA A N 1
ATOM 4739 C CA . ALA A 1 581 ? 10.928 -10.538 -30.956 1.00 85.62 581 ALA A CA 1
ATOM 4740 C C . ALA A 1 581 ? 12.302 -9.893 -30.702 1.00 85.62 581 ALA A C 1
ATOM 4742 O O . ALA A 1 581 ? 12.890 -9.316 -31.617 1.00 85.62 581 ALA A O 1
ATOM 4743 N N . MET A 1 582 ? 12.854 -10.063 -29.497 1.00 84.25 582 MET A N 1
ATOM 4744 C CA . MET A 1 582 ? 14.153 -9.494 -29.115 1.00 84.25 582 MET A CA 1
ATOM 4745 C C . MET A 1 582 ? 15.317 -10.044 -29.947 1.00 84.25 582 MET A C 1
ATOM 4747 O O . MET A 1 582 ? 16.150 -9.269 -30.425 1.00 84.25 582 MET A O 1
ATOM 4751 N N . ASP A 1 583 ? 15.335 -11.349 -30.216 1.00 87.62 583 ASP A N 1
ATOM 4752 C CA . ASP A 1 583 ? 16.359 -11.972 -31.065 1.00 87.62 583 ASP A CA 1
ATOM 4753 C C . ASP A 1 583 ? 16.285 -11.481 -32.511 1.00 87.62 583 ASP A C 1
ATOM 4755 O O . ASP A 1 583 ? 17.311 -11.231 -33.157 1.00 87.62 583 ASP A O 1
ATOM 4759 N N . ARG A 1 584 ? 15.064 -11.280 -33.020 1.00 90.00 584 ARG A N 1
ATOM 4760 C CA . ARG A 1 584 ? 14.839 -10.701 -34.348 1.00 90.00 584 ARG A CA 1
ATOM 4761 C C . ARG A 1 584 ? 15.349 -9.265 -34.414 1.00 90.00 584 ARG A C 1
ATOM 4763 O O . ARG A 1 584 ? 16.091 -8.941 -35.338 1.00 90.00 584 ARG A O 1
ATOM 4770 N N . TYR A 1 585 ? 15.057 -8.433 -33.415 1.00 91.56 585 TYR A N 1
ATOM 4771 C CA . TYR A 1 585 ? 15.612 -7.079 -33.337 1.00 91.56 585 TYR A CA 1
ATOM 4772 C C . TYR A 1 585 ? 17.141 -7.064 -33.286 1.00 91.56 585 TYR A C 1
ATOM 4774 O O . TYR A 1 585 ? 17.766 -6.291 -34.010 1.00 91.56 585 TYR A O 1
ATOM 4782 N N . SER A 1 586 ? 17.750 -7.937 -32.480 1.00 90.81 586 SER A N 1
ATOM 4783 C CA . SER A 1 586 ? 19.210 -8.083 -32.404 1.00 90.81 586 SER A CA 1
ATOM 4784 C C . SER A 1 586 ? 19.815 -8.495 -33.751 1.00 90.81 586 SER A C 1
ATOM 4786 O O . SER A 1 586 ? 20.842 -7.967 -34.181 1.00 90.81 586 SER A O 1
ATOM 4788 N N . THR A 1 587 ? 19.158 -9.405 -34.470 1.00 92.62 587 THR A N 1
ATOM 4789 C CA . THR A 1 587 ? 19.585 -9.842 -35.806 1.00 92.62 587 THR A CA 1
ATOM 4790 C C . THR A 1 587 ? 19.509 -8.706 -36.825 1.00 92.62 587 THR A C 1
ATOM 4792 O O . THR A 1 587 ? 20.478 -8.473 -37.547 1.00 92.62 587 THR A O 1
ATOM 4795 N N . ILE A 1 588 ? 18.410 -7.945 -36.830 1.00 94.00 588 ILE A N 1
ATOM 4796 C CA . ILE A 1 588 ? 18.229 -6.775 -37.701 1.00 94.00 588 ILE A CA 1
ATOM 4797 C C . ILE A 1 588 ? 19.268 -5.690 -37.390 1.00 94.00 588 ILE A C 1
ATOM 4799 O O . ILE A 1 588 ? 19.881 -5.161 -38.316 1.00 94.00 588 ILE A O 1
ATOM 4803 N N . GLY A 1 589 ? 19.512 -5.400 -36.108 1.00 93.88 589 GLY A N 1
ATOM 4804 C CA . GLY A 1 589 ? 20.521 -4.432 -35.669 1.00 93.88 589 GLY A CA 1
ATOM 4805 C C . GLY A 1 589 ? 21.928 -4.808 -36.136 1.00 93.88 589 GLY A C 1
ATOM 4806 O O . GLY A 1 589 ? 22.579 -4.023 -36.817 1.00 93.88 589 GLY A O 1
ATOM 4807 N N . ARG A 1 590 ? 22.357 -6.058 -35.902 1.00 94.88 590 ARG A N 1
ATOM 4808 C CA . ARG A 1 590 ? 23.670 -6.551 -36.364 1.00 94.88 590 ARG A CA 1
ATOM 4809 C C . ARG A 1 590 ? 23.820 -6.514 -37.887 1.00 94.88 590 ARG A C 1
ATOM 4811 O O . ARG A 1 590 ? 24.911 -6.245 -38.392 1.00 94.88 590 ARG A O 1
ATOM 4818 N N . ALA A 1 591 ? 22.753 -6.817 -38.630 1.00 95.06 591 ALA A N 1
ATOM 4819 C CA . ALA A 1 591 ? 22.758 -6.722 -40.087 1.00 95.06 591 ALA A CA 1
ATOM 4820 C C . ALA A 1 591 ? 22.885 -5.262 -40.554 1.00 95.06 591 ALA A C 1
ATOM 4822 O O . ALA A 1 591 ? 23.665 -4.985 -41.466 1.00 95.06 591 ALA A O 1
ATOM 4823 N N . TYR A 1 592 ? 22.179 -4.338 -39.896 1.00 95.62 592 TYR A N 1
ATOM 4824 C CA . TYR A 1 592 ? 22.261 -2.904 -40.163 1.00 95.62 592 TYR A CA 1
ATOM 4825 C C . TYR A 1 592 ? 23.648 -2.332 -39.860 1.00 95.62 592 TYR A C 1
ATOM 4827 O O . TYR A 1 592 ? 24.182 -1.614 -40.699 1.00 95.62 592 TYR A O 1
ATOM 4835 N N . ASP A 1 593 ? 24.261 -2.674 -38.725 1.00 95.06 593 ASP A N 1
ATOM 4836 C CA . ASP A 1 593 ? 25.587 -2.164 -38.352 1.00 95.06 593 ASP A CA 1
ATOM 4837 C C . ASP A 1 593 ? 26.637 -2.527 -39.407 1.00 95.06 593 ASP A C 1
ATOM 4839 O O . ASP A 1 593 ? 27.401 -1.674 -39.864 1.00 95.06 593 ASP A O 1
ATOM 4843 N N . LYS A 1 594 ? 26.613 -3.782 -39.872 1.00 95.56 594 LYS A N 1
ATOM 4844 C CA . LYS A 1 594 ? 27.479 -4.259 -40.957 1.00 95.56 594 LYS A CA 1
ATOM 4845 C C . LYS A 1 594 ? 27.181 -3.560 -42.285 1.00 95.56 594 LYS A C 1
ATOM 4847 O O . LYS A 1 594 ? 28.111 -3.143 -42.970 1.00 95.56 594 LYS A O 1
ATOM 4852 N N . LEU A 1 595 ? 25.904 -3.402 -42.649 1.00 95.81 595 LEU A N 1
ATOM 4853 C CA . LEU A 1 595 ? 25.520 -2.681 -43.867 1.00 95.81 595 LEU A CA 1
ATOM 4854 C C . LEU A 1 595 ? 25.983 -1.217 -43.815 1.00 95.81 595 LEU A C 1
ATOM 4856 O O . LEU A 1 595 ? 26.517 -0.704 -44.791 1.00 95.81 595 LEU A O 1
ATOM 4860 N N . SER A 1 596 ? 25.819 -0.558 -42.669 1.00 95.00 596 SER A N 1
ATOM 4861 C CA . SER A 1 596 ? 26.225 0.829 -42.437 1.00 95.00 596 SER A CA 1
ATOM 4862 C C . SER A 1 596 ? 27.738 1.004 -42.566 1.00 95.00 596 SER A C 1
ATOM 4864 O O . SER A 1 596 ? 28.194 1.944 -43.215 1.00 95.00 596 SER A O 1
ATOM 4866 N N . GLN A 1 597 ? 28.529 0.070 -42.025 1.00 94.75 597 GLN A N 1
ATOM 4867 C CA . GLN A 1 597 ? 29.983 0.049 -42.218 1.00 94.75 597 GLN A CA 1
ATOM 4868 C C . GLN A 1 597 ? 30.353 -0.066 -43.701 1.00 94.75 597 GLN A C 1
ATOM 4870 O O . GLN A 1 597 ? 31.174 0.709 -44.183 1.00 94.75 597 GLN A O 1
ATOM 4875 N N . ILE A 1 598 ? 29.704 -0.970 -44.439 1.00 94.56 598 ILE A N 1
ATOM 4876 C CA . ILE A 1 598 ? 29.976 -1.174 -45.867 1.00 94.56 598 ILE A CA 1
ATOM 4877 C C . ILE A 1 598 ? 29.602 0.063 -46.685 1.00 94.56 598 ILE A C 1
ATOM 4879 O O . ILE A 1 598 ? 30.413 0.533 -47.476 1.00 94.56 598 ILE A O 1
ATOM 4883 N N . LEU A 1 599 ? 28.421 0.643 -46.456 1.00 94.88 599 LEU A N 1
ATOM 4884 C CA . LEU A 1 599 ? 27.971 1.855 -47.147 1.00 94.88 599 LEU A CA 1
ATOM 4885 C C . LEU A 1 599 ? 28.911 3.050 -46.913 1.00 94.88 599 LEU A C 1
ATOM 4887 O O . LEU A 1 599 ? 29.107 3.845 -47.825 1.00 94.88 599 LEU A O 1
ATOM 4891 N N . ARG A 1 600 ? 29.541 3.163 -45.735 1.00 92.94 600 ARG A N 1
ATOM 4892 C CA . ARG A 1 600 ? 30.570 4.189 -45.468 1.00 92.94 600 ARG A CA 1
ATOM 4893 C C . ARG A 1 600 ? 31.872 3.956 -46.235 1.00 92.94 600 ARG A C 1
ATOM 4895 O O . ARG A 1 600 ? 32.614 4.905 -46.454 1.00 92.94 600 ARG A O 1
ATOM 4902 N N . MET A 1 601 ? 32.159 2.711 -46.610 1.00 91.06 601 MET A N 1
ATOM 4903 C CA . MET A 1 601 ? 33.350 2.334 -47.378 1.00 91.06 601 MET A CA 1
ATOM 4904 C C . MET A 1 601 ? 33.131 2.388 -48.893 1.00 91.06 601 MET A C 1
ATOM 4906 O O . MET A 1 601 ? 34.093 2.204 -49.636 1.00 91.06 601 MET A O 1
ATOM 4910 N N . VAL A 1 602 ? 31.899 2.623 -49.360 1.00 91.25 602 VAL A N 1
ATOM 4911 C CA . VAL A 1 602 ? 31.608 2.751 -50.790 1.00 91.25 602 VAL A CA 1
ATOM 4912 C C . VAL A 1 602 ? 32.358 3.957 -51.352 1.00 91.25 602 VAL A C 1
ATOM 4914 O O . VAL A 1 602 ? 32.073 5.107 -51.024 1.00 91.25 602 VAL A O 1
ATOM 4917 N N . GLN A 1 603 ? 33.317 3.660 -52.221 1.00 82.38 603 GLN A N 1
ATOM 4918 C CA . GLN A 1 603 ? 34.039 4.616 -53.054 1.00 82.38 603 GLN A CA 1
ATOM 4919 C C . GLN A 1 603 ? 33.522 4.503 -54.497 1.00 82.38 603 GLN A C 1
ATOM 4921 O O . GLN A 1 603 ? 32.827 3.542 -54.829 1.00 82.38 603 GLN A O 1
ATOM 4926 N N . ASP A 1 604 ? 33.857 5.478 -55.343 1.00 85.56 604 ASP A N 1
ATOM 4927 C CA . ASP A 1 604 ? 33.474 5.563 -56.767 1.00 85.56 604 ASP A CA 1
ATOM 4928 C C . ASP A 1 604 ? 32.042 6.039 -57.067 1.00 85.56 604 ASP A C 1
ATOM 4930 O O . ASP A 1 604 ? 31.579 5.956 -58.203 1.00 85.56 604 ASP A O 1
ATOM 4934 N N . LEU A 1 605 ? 31.347 6.615 -56.081 1.00 89.69 605 LEU A N 1
ATOM 4935 C CA . LEU A 1 605 ? 30.157 7.426 -56.347 1.00 89.69 605 LEU A CA 1
ATOM 4936 C C . LEU A 1 605 ? 30.545 8.890 -56.626 1.00 89.69 605 LEU A C 1
ATOM 4938 O O . LEU A 1 605 ? 31.457 9.404 -55.980 1.00 89.69 605 LEU A O 1
ATOM 4942 N N . PRO A 1 606 ? 29.818 9.609 -57.509 1.00 88.69 606 PRO A N 1
ATOM 4943 C CA . PRO A 1 606 ? 30.063 11.033 -57.772 1.00 88.69 606 PRO A CA 1
ATOM 4944 C C . PRO A 1 606 ? 29.924 11.945 -56.549 1.00 88.69 606 PRO A C 1
ATOM 4946 O O . PRO A 1 606 ? 30.429 13.063 -56.570 1.00 88.69 606 PRO A O 1
ATOM 4949 N N . LEU A 1 607 ? 29.179 11.491 -55.538 1.00 90.81 607 LEU A N 1
ATOM 4950 C CA . LEU A 1 607 ? 29.021 12.136 -54.243 1.00 90.81 607 LEU A CA 1
ATOM 4951 C C . LEU A 1 607 ? 29.201 11.080 -53.153 1.00 90.81 607 LEU A C 1
ATOM 4953 O O . LEU A 1 607 ? 28.658 9.979 -53.271 1.00 90.81 607 LEU A O 1
ATOM 4957 N N . LEU A 1 608 ? 29.919 11.415 -52.084 1.00 91.19 608 LEU A N 1
ATOM 4958 C CA . LEU A 1 608 ? 30.104 10.508 -50.949 1.00 91.19 608 LEU A CA 1
ATOM 4959 C C . LEU A 1 608 ? 28.839 10.405 -50.084 1.00 91.19 608 LEU A C 1
ATOM 4961 O O . LEU A 1 608 ? 28.077 11.365 -49.948 1.00 91.19 608 LEU A O 1
ATOM 4965 N N . ILE A 1 609 ? 28.636 9.245 -49.452 1.00 94.38 609 ILE A N 1
ATOM 4966 C CA . ILE A 1 609 ? 27.591 9.049 -48.437 1.00 94.38 609 ILE A CA 1
ATOM 4967 C C . ILE A 1 609 ? 28.082 9.659 -47.119 1.00 94.38 609 ILE A C 1
ATOM 4969 O O . ILE A 1 609 ? 29.066 9.202 -46.542 1.00 94.38 609 ILE A O 1
ATOM 4973 N N . THR A 1 610 ? 27.388 10.684 -46.624 1.00 91.69 610 THR A N 1
ATOM 4974 C CA . THR A 1 610 ? 27.770 11.408 -45.399 1.00 91.69 610 THR A CA 1
ATOM 4975 C C . THR A 1 610 ? 27.120 10.833 -44.150 1.00 91.69 610 THR A C 1
ATOM 4977 O O . THR A 1 610 ? 27.799 10.602 -43.151 1.00 91.69 610 THR A O 1
ATOM 4980 N N . ASN A 1 611 ? 25.813 10.563 -44.200 1.00 91.81 611 ASN A N 1
ATOM 4981 C CA . ASN A 1 611 ? 25.065 10.021 -43.068 1.00 91.81 611 ASN A CA 1
ATOM 4982 C C . ASN A 1 611 ? 24.208 8.830 -43.485 1.00 91.81 611 ASN A C 1
ATOM 4984 O O . ASN A 1 611 ? 23.702 8.767 -44.604 1.00 91.81 611 ASN A O 1
ATOM 4988 N N . ILE A 1 612 ? 24.026 7.910 -42.538 1.00 94.81 612 ILE A N 1
ATOM 4989 C CA . ILE A 1 612 ? 23.196 6.711 -42.658 1.00 94.81 612 ILE A CA 1
ATOM 4990 C C . ILE A 1 612 ? 22.314 6.667 -41.411 1.00 94.81 612 ILE A C 1
ATOM 4992 O O . ILE A 1 612 ? 22.819 6.545 -40.294 1.00 94.81 612 ILE A O 1
ATOM 4996 N N . HIS A 1 613 ? 21.008 6.818 -41.600 1.00 92.50 613 HIS A N 1
ATOM 4997 C CA . HIS A 1 613 ? 20.023 6.968 -40.538 1.00 92.50 613 HIS A CA 1
ATOM 4998 C C . HIS A 1 613 ? 19.122 5.722 -40.432 1.00 92.50 613 HIS A C 1
ATOM 5000 O O . HIS A 1 613 ? 18.483 5.339 -41.423 1.00 92.50 613 HIS A O 1
ATOM 5006 N N . PRO A 1 614 ? 19.001 5.113 -39.234 1.00 92.56 614 PRO A N 1
ATOM 5007 C CA . PRO A 1 614 ? 18.164 3.939 -38.992 1.00 92.56 614 PRO A CA 1
ATOM 5008 C C . PRO A 1 614 ? 16.689 4.331 -38.782 1.00 92.56 614 PRO A C 1
ATOM 5010 O O . PRO A 1 614 ? 16.152 4.247 -37.681 1.00 92.56 614 PRO A O 1
ATOM 5013 N N . VAL A 1 615 ? 16.013 4.783 -39.840 1.00 93.25 615 VAL A N 1
ATOM 5014 C CA . VAL A 1 615 ? 14.644 5.342 -39.753 1.00 93.25 615 VAL A CA 1
ATOM 5015 C C . VAL A 1 615 ? 13.526 4.295 -39.655 1.00 93.25 615 VAL A C 1
ATOM 5017 O O . VAL A 1 615 ? 12.365 4.648 -39.456 1.00 93.25 615 VAL A O 1
ATOM 5020 N N . SER A 1 616 ? 13.832 3.006 -39.789 1.00 93.75 616 SER A N 1
ATOM 5021 C CA . SER A 1 616 ? 12.840 1.933 -39.672 1.00 93.75 616 SER A CA 1
ATOM 5022 C C . SER A 1 616 ? 12.347 1.738 -38.236 1.00 93.75 616 SER A C 1
ATOM 5024 O O . SER A 1 616 ? 13.151 1.660 -37.309 1.00 93.75 616 SER A O 1
ATOM 5026 N N . ALA A 1 617 ? 11.039 1.509 -38.062 1.00 92.88 617 ALA A N 1
ATOM 5027 C CA . ALA A 1 617 ? 10.445 1.094 -36.786 1.00 92.88 617 ALA A CA 1
ATOM 5028 C C . ALA A 1 617 ? 11.081 -0.189 -36.210 1.00 92.88 617 ALA A C 1
ATOM 5030 O O . ALA A 1 617 ? 11.127 -0.362 -34.993 1.00 92.88 617 ALA A O 1
ATOM 5031 N N . TYR A 1 618 ? 11.631 -1.057 -37.070 1.00 93.12 618 TYR A N 1
ATOM 5032 C CA . TYR A 1 618 ? 12.347 -2.264 -36.650 1.00 93.12 618 TYR A CA 1
ATOM 5033 C C . TYR A 1 618 ? 13.708 -1.969 -36.007 1.00 93.12 618 TYR A C 1
ATOM 5035 O O . TYR A 1 618 ? 14.140 -2.716 -35.139 1.00 93.12 618 TYR A O 1
ATOM 5043 N N . LEU A 1 619 ? 14.381 -0.881 -36.399 1.00 91.62 619 LEU A N 1
ATOM 5044 C CA . LEU A 1 619 ? 15.692 -0.510 -35.848 1.00 91.62 619 LEU A CA 1
ATOM 5045 C C . LEU A 1 619 ? 15.570 0.253 -34.522 1.00 91.62 619 LEU A C 1
ATOM 5047 O O . LEU A 1 619 ? 16.438 0.128 -33.667 1.00 91.62 619 LEU A O 1
ATOM 5051 N N . ARG A 1 620 ? 14.457 0.967 -34.315 1.00 90.06 620 ARG A N 1
ATOM 5052 C CA . ARG A 1 620 ? 14.108 1.626 -33.040 1.00 90.06 620 ARG A CA 1
ATOM 5053 C C . ARG A 1 620 ? 13.211 0.786 -32.119 1.00 90.06 620 ARG A C 1
ATOM 5055 O O . ARG A 1 620 ? 12.693 1.299 -31.139 1.00 90.06 620 ARG A O 1
ATOM 5062 N N . ARG A 1 621 ? 13.017 -0.501 -32.434 1.00 89.62 621 ARG A N 1
ATOM 5063 C CA . ARG A 1 621 ? 12.280 -1.488 -31.616 1.00 89.62 621 ARG A CA 1
ATOM 5064 C C . ARG A 1 621 ? 10.832 -1.113 -31.265 1.00 89.62 621 ARG A C 1
ATOM 5066 O O . ARG A 1 621 ? 10.321 -1.520 -30.228 1.00 89.62 621 ARG A O 1
ATOM 5073 N N . THR A 1 622 ? 10.150 -0.372 -32.139 1.00 89.56 622 THR A N 1
ATOM 5074 C CA . THR A 1 622 ? 8.765 0.082 -31.904 1.00 89.56 622 THR A CA 1
ATOM 5075 C C . THR A 1 622 ? 7.709 -0.731 -32.658 1.00 89.56 622 THR A C 1
ATOM 5077 O O . THR A 1 622 ? 6.522 -0.457 -32.521 1.00 89.56 622 THR A O 1
ATOM 5080 N N . ALA A 1 623 ? 8.103 -1.687 -33.505 1.00 89.75 623 ALA A N 1
ATOM 5081 C CA . ALA A 1 623 ? 7.170 -2.475 -34.312 1.00 89.75 623 ALA A CA 1
ATOM 5082 C C . ALA A 1 623 ? 6.866 -3.831 -33.645 1.00 89.75 623 ALA A C 1
ATOM 5084 O O . ALA A 1 623 ? 7.768 -4.654 -33.556 1.00 89.75 623 ALA A O 1
ATOM 5085 N N . PRO A 1 624 ? 5.619 -4.145 -33.251 1.00 85.38 624 PRO A N 1
ATOM 5086 C CA . PRO A 1 624 ? 5.320 -5.325 -32.425 1.00 85.38 624 PRO A CA 1
ATOM 5087 C C . PRO A 1 624 ? 5.805 -6.654 -33.032 1.00 85.38 624 PRO A C 1
ATOM 5089 O O . PRO A 1 624 ? 6.209 -7.561 -32.310 1.00 85.38 624 PRO A O 1
ATOM 5092 N N . PHE A 1 625 ? 5.835 -6.751 -34.363 1.00 87.25 625 PHE A N 1
ATOM 5093 C CA . PHE A 1 625 ? 6.266 -7.943 -35.087 1.00 87.25 625 PHE A CA 1
ATOM 5094 C C . PHE A 1 625 ? 7.472 -7.620 -35.983 1.00 87.25 625 PHE A C 1
ATOM 5096 O O . PHE A 1 625 ? 7.284 -7.230 -37.140 1.00 87.25 625 PHE A O 1
ATOM 5103 N N . PRO A 1 626 ? 8.718 -7.745 -35.482 1.00 89.19 626 PRO A N 1
ATOM 5104 C CA . PRO A 1 626 ? 9.897 -7.597 -36.329 1.00 89.19 626 PRO A CA 1
ATOM 5105 C C . PRO A 1 626 ? 9.935 -8.689 -37.414 1.00 89.19 626 PRO A C 1
ATOM 5107 O O . PRO A 1 626 ? 9.497 -9.819 -37.152 1.00 89.19 626 PRO A O 1
ATOM 5110 N N . PRO A 1 627 ? 10.442 -8.374 -38.625 1.00 89.69 627 PRO A N 1
ATOM 5111 C CA . PRO A 1 627 ? 10.425 -9.288 -39.760 1.00 89.69 627 PRO A CA 1
ATOM 5112 C C . PRO A 1 627 ? 11.095 -10.621 -39.440 1.00 89.69 627 PRO A C 1
ATOM 5114 O O . PRO A 1 627 ? 12.063 -10.699 -38.678 1.00 89.69 627 PRO A O 1
ATOM 5117 N N . LEU A 1 628 ? 10.572 -11.679 -40.058 1.00 87.56 628 LEU A N 1
ATOM 5118 C CA . LEU A 1 628 ? 11.229 -12.979 -40.078 1.00 87.56 628 LEU A CA 1
ATOM 5119 C C . LEU A 1 628 ? 12.520 -12.903 -40.900 1.00 87.56 628 LEU A C 1
ATOM 5121 O O . LEU A 1 628 ? 12.639 -12.100 -41.825 1.00 87.56 628 LEU A O 1
ATOM 5125 N N . SER A 1 629 ? 13.466 -13.783 -40.577 1.00 87.88 629 SER A N 1
ATOM 5126 C CA . SER A 1 629 ? 14.638 -14.017 -41.420 1.00 87.88 629 SER A CA 1
ATOM 5127 C C . SER A 1 629 ? 14.185 -14.522 -42.792 1.00 87.88 629 SER A C 1
ATOM 5129 O O . SER A 1 629 ? 13.364 -15.441 -42.871 1.00 87.88 629 SER A O 1
ATOM 5131 N N . THR A 1 630 ? 14.724 -13.947 -43.869 1.00 87.81 630 THR A N 1
ATOM 5132 C CA . THR A 1 630 ? 14.419 -14.381 -45.243 1.00 87.81 630 THR A CA 1
ATOM 5133 C C . THR A 1 630 ? 14.745 -15.858 -45.448 1.00 87.81 630 THR A C 1
ATOM 5135 O O . THR A 1 630 ? 13.933 -16.567 -46.031 1.00 87.81 630 THR A O 1
ATOM 5138 N N . ASN A 1 631 ? 15.859 -16.353 -44.895 1.00 87.00 631 ASN A N 1
ATOM 5139 C CA . ASN A 1 631 ? 16.231 -17.771 -44.955 1.00 87.00 631 ASN A CA 1
ATOM 5140 C C . ASN A 1 631 ? 15.160 -18.661 -44.322 1.00 87.00 631 ASN A C 1
ATOM 5142 O O . ASN A 1 631 ? 14.728 -19.625 -44.940 1.00 87.00 631 ASN A O 1
ATOM 5146 N N . ALA A 1 632 ? 14.667 -18.293 -43.136 1.00 85.38 632 ALA A N 1
ATOM 5147 C CA . ALA A 1 632 ? 13.631 -19.062 -42.451 1.00 85.38 632 ALA A CA 1
ATOM 5148 C C . ALA A 1 632 ? 12.315 -19.106 -43.245 1.00 85.38 632 ALA A C 1
ATOM 5150 O O . ALA A 1 632 ? 11.598 -20.105 -43.197 1.00 85.38 632 ALA A O 1
ATOM 5151 N N . VAL A 1 633 ? 11.987 -18.032 -43.974 1.00 87.00 633 VAL A N 1
ATOM 5152 C CA . VAL A 1 633 ? 10.830 -18.024 -44.877 1.00 87.00 633 VAL A CA 1
ATOM 5153 C C . VAL A 1 633 ? 11.090 -18.901 -46.097 1.00 87.00 633 VAL A C 1
ATOM 5155 O O . VAL A 1 633 ? 10.243 -19.719 -46.444 1.00 87.00 633 VAL A O 1
ATOM 5158 N N . ILE A 1 634 ? 12.259 -18.772 -46.722 1.00 85.75 634 ILE A N 1
ATOM 5159 C CA . ILE A 1 634 ? 12.617 -19.542 -47.912 1.00 85.75 634 ILE A CA 1
ATOM 5160 C C . ILE A 1 634 ? 12.613 -21.043 -47.597 1.00 85.75 634 ILE A C 1
ATOM 5162 O O . ILE A 1 634 ? 11.926 -21.789 -48.285 1.00 85.75 634 ILE A O 1
ATOM 5166 N N . GLU A 1 635 ? 13.285 -21.472 -46.529 1.00 85.31 635 GLU A N 1
ATOM 5167 C CA . GLU A 1 635 ? 13.370 -22.878 -46.109 1.00 85.31 635 GLU A CA 1
ATOM 5168 C C . GLU A 1 635 ? 11.999 -23.502 -45.822 1.00 85.31 635 GLU A C 1
ATOM 5170 O O . GLU A 1 635 ? 11.760 -24.656 -46.164 1.00 85.31 635 GLU A O 1
ATOM 5175 N N . LYS A 1 636 ? 11.082 -22.749 -45.200 1.00 85.31 636 LYS A N 1
ATOM 5176 C CA . LYS A 1 636 ? 9.760 -23.268 -44.812 1.00 85.31 636 LYS A CA 1
ATOM 5177 C C . LYS A 1 636 ? 8.717 -23.202 -45.915 1.00 85.31 636 LYS A C 1
ATOM 5179 O O . LYS A 1 636 ? 7.773 -23.984 -45.891 1.00 85.31 636 LYS A O 1
ATOM 5184 N N . HIS A 1 637 ? 8.837 -22.236 -46.822 1.00 85.19 637 HIS A N 1
ATOM 5185 C CA . HIS A 1 637 ? 7.779 -21.915 -47.777 1.00 85.19 637 HIS A CA 1
ATOM 5186 C C . HIS A 1 637 ? 8.182 -22.122 -49.233 1.00 85.19 637 HIS A C 1
ATOM 5188 O O . HIS A 1 637 ? 7.330 -21.914 -50.091 1.00 85.19 637 HIS A O 1
ATOM 5194 N N . SER A 1 638 ? 9.417 -22.542 -49.533 1.00 84.81 638 SER A N 1
ATOM 5195 C CA . SER A 1 638 ? 9.890 -22.700 -50.916 1.00 84.81 638 SER A CA 1
ATOM 5196 C C . SER A 1 638 ? 10.172 -24.157 -51.270 1.00 84.81 638 SER A C 1
ATOM 5198 O O . SER A 1 638 ? 10.849 -24.866 -50.534 1.00 84.81 638 SER A O 1
ATOM 5200 N N . ALA A 1 639 ? 9.680 -24.596 -52.429 1.00 82.38 639 ALA A N 1
ATOM 5201 C CA . ALA A 1 639 ? 9.918 -25.932 -52.975 1.00 82.38 639 ALA A CA 1
ATOM 5202 C C . ALA A 1 639 ? 11.292 -26.051 -53.652 1.00 82.38 639 ALA A C 1
ATOM 5204 O O . ALA A 1 639 ? 11.916 -27.108 -53.644 1.00 82.38 639 ALA A O 1
ATOM 5205 N N . SER A 1 640 ? 11.744 -24.973 -54.296 1.00 81.69 640 SER A N 1
ATOM 5206 C CA . SER A 1 640 ? 13.039 -24.910 -54.974 1.00 81.69 640 SER A CA 1
ATOM 5207 C C . SER A 1 640 ? 13.496 -23.464 -55.132 1.00 81.69 640 SER A C 1
ATOM 5209 O O . SER A 1 640 ? 12.682 -22.539 -55.103 1.00 81.69 640 SER A O 1
ATOM 5211 N N . ILE A 1 641 ? 14.801 -23.273 -55.313 1.00 81.62 641 ILE A N 1
ATOM 5212 C CA . ILE A 1 641 ? 15.409 -21.976 -55.607 1.00 81.62 641 ILE A CA 1
ATOM 5213 C C . ILE A 1 641 ? 16.067 -22.090 -56.983 1.00 81.62 641 ILE A C 1
ATOM 5215 O O . ILE A 1 641 ? 16.908 -22.965 -57.187 1.00 81.62 641 ILE A O 1
ATOM 5219 N N . LYS A 1 642 ? 15.677 -21.232 -57.929 1.00 79.19 642 LYS A N 1
ATOM 5220 C CA . LYS A 1 642 ? 16.264 -21.146 -59.277 1.00 79.19 642 LYS A CA 1
ATOM 5221 C C . LYS A 1 642 ? 16.568 -19.691 -59.595 1.00 79.19 642 LYS A C 1
ATOM 5223 O O . LYS A 1 642 ? 15.719 -18.843 -59.362 1.00 79.19 642 LYS A O 1
ATOM 5228 N N . ASP A 1 643 ? 17.769 -19.400 -60.088 1.00 72.25 643 ASP A N 1
ATOM 5229 C CA . ASP A 1 643 ? 18.172 -18.055 -60.533 1.00 72.25 643 ASP A CA 1
ATOM 5230 C C . ASP A 1 643 ? 17.874 -16.934 -59.515 1.00 72.25 643 ASP A C 1
ATOM 5232 O O . ASP A 1 643 ? 17.400 -15.856 -59.858 1.00 72.25 643 ASP A O 1
ATOM 5236 N N . SER A 1 644 ? 18.152 -17.186 -58.228 1.00 69.75 644 SER A N 1
ATOM 5237 C CA . SER A 1 644 ? 17.839 -16.277 -57.103 1.00 69.75 644 SER A CA 1
ATOM 5238 C C . SER A 1 644 ? 16.343 -16.010 -56.858 1.00 69.75 644 SER A C 1
ATOM 5240 O O . SER A 1 644 ? 15.999 -15.108 -56.096 1.00 69.75 644 SER A O 1
ATOM 5242 N N . VAL A 1 645 ? 15.453 -16.815 -57.440 1.00 77.62 645 VAL A N 1
ATOM 5243 C CA . VAL A 1 645 ? 14.005 -16.806 -57.206 1.00 77.62 645 VAL A CA 1
ATOM 5244 C C . VAL A 1 645 ? 13.615 -18.049 -56.407 1.00 77.62 645 VAL A C 1
ATOM 5246 O O . VAL A 1 645 ? 13.874 -19.182 -56.817 1.00 77.62 645 VAL A O 1
ATOM 5249 N N . ALA A 1 646 ? 12.984 -17.838 -55.254 1.00 78.81 646 ALA A N 1
ATOM 5250 C CA . ALA A 1 646 ? 12.444 -18.907 -54.423 1.00 78.81 646 ALA A CA 1
ATOM 5251 C C . ALA A 1 646 ? 10.995 -19.204 -54.843 1.00 78.81 646 ALA A C 1
ATOM 5253 O O . ALA A 1 646 ? 10.124 -18.339 -54.744 1.00 78.81 646 ALA A O 1
ATOM 5254 N N . LEU A 1 647 ? 10.742 -20.414 -55.348 1.00 83.56 647 LEU A N 1
ATOM 5255 C CA . LEU A 1 647 ? 9.415 -20.838 -55.793 1.00 83.56 647 LEU A CA 1
ATOM 5256 C C . LEU A 1 647 ? 8.626 -21.402 -54.611 1.00 83.56 647 LEU A C 1
ATOM 5258 O O . LEU A 1 647 ? 9.142 -22.303 -53.943 1.00 83.56 647 LEU A O 1
ATOM 5262 N N . PRO A 1 648 ? 7.396 -20.924 -54.353 1.00 84.12 648 PRO A N 1
ATOM 5263 C CA . PRO A 1 648 ? 6.637 -21.339 -53.186 1.00 84.12 648 PRO A CA 1
ATOM 5264 C C . PRO A 1 648 ? 6.232 -22.817 -53.256 1.00 84.12 648 PRO A C 1
ATOM 5266 O O . PRO A 1 648 ? 6.089 -23.397 -54.334 1.00 84.12 648 PRO A O 1
ATOM 5269 N N . LEU A 1 649 ? 6.032 -23.430 -52.091 1.00 85.69 649 LEU A N 1
ATOM 5270 C CA . LEU A 1 649 ? 5.398 -24.742 -51.967 1.00 85.69 649 LEU A CA 1
ATOM 5271 C C . LEU A 1 649 ? 3.965 -24.699 -52.521 1.00 85.69 649 LEU A C 1
ATOM 5273 O O . LEU A 1 649 ? 3.263 -23.694 -52.389 1.00 85.69 649 LEU A O 1
ATOM 5277 N N . SER A 1 650 ? 3.518 -25.806 -53.125 1.00 81.31 650 SER A N 1
ATOM 5278 C CA . SER A 1 650 ? 2.158 -25.888 -53.670 1.00 81.31 650 SER A CA 1
ATOM 5279 C C . SER A 1 650 ? 1.119 -25.608 -52.583 1.00 81.31 650 SER A C 1
ATOM 5281 O O . SER A 1 650 ? 1.219 -26.136 -51.477 1.00 81.31 650 SER A O 1
ATOM 5283 N N . HIS A 1 651 ? 0.115 -24.792 -52.911 1.00 81.75 651 HIS A N 1
ATOM 5284 C CA . HIS A 1 651 ? -0.985 -24.399 -52.020 1.00 81.75 651 HIS A CA 1
ATOM 5285 C C . HIS A 1 651 ? -0.576 -23.630 -50.745 1.00 81.75 651 HIS A C 1
ATOM 5287 O O . HIS A 1 651 ? -1.382 -23.515 -49.824 1.00 81.75 651 HIS A O 1
ATOM 5293 N N . ILE A 1 652 ? 0.637 -23.063 -50.688 1.00 82.31 652 ILE A N 1
ATOM 5294 C CA . ILE A 1 652 ? 1.111 -22.248 -49.560 1.00 82.31 652 ILE A CA 1
ATOM 5295 C C . ILE A 1 652 ? 1.533 -20.865 -50.065 1.00 82.31 652 ILE A C 1
ATOM 5297 O O . ILE A 1 652 ? 2.376 -20.745 -50.950 1.00 82.31 652 ILE A O 1
ATOM 5301 N N . SER A 1 653 ? 0.982 -19.804 -49.468 1.00 82.12 653 SER A N 1
ATOM 5302 C CA . SER A 1 653 ? 1.469 -18.437 -49.691 1.00 82.12 653 SER A CA 1
ATOM 5303 C C . SER A 1 653 ? 2.582 -18.116 -48.691 1.00 82.12 653 SER A C 1
ATOM 5305 O O . SER A 1 653 ? 2.367 -18.296 -47.487 1.00 82.12 653 SER A O 1
ATOM 5307 N N . PRO A 1 654 ? 3.751 -17.614 -49.129 1.00 82.44 654 PRO A N 1
ATOM 5308 C CA . PRO A 1 654 ? 4.764 -17.136 -48.201 1.00 82.44 654 PRO A CA 1
ATOM 5309 C C . PRO A 1 654 ? 4.229 -15.927 -47.412 1.00 82.44 654 PRO A C 1
ATOM 5311 O O . PRO A 1 654 ? 3.434 -15.142 -47.945 1.00 82.44 654 PRO A O 1
ATOM 5314 N N . PRO A 1 655 ? 4.638 -15.757 -46.143 1.00 84.06 655 PRO A N 1
ATOM 5315 C CA . PRO A 1 655 ? 4.277 -14.585 -45.358 1.00 84.06 655 PRO A CA 1
ATOM 5316 C C . PRO A 1 655 ? 4.886 -13.313 -45.961 1.00 84.06 655 PRO A C 1
ATOM 5318 O O . PRO A 1 655 ? 5.984 -13.333 -46.520 1.00 84.06 655 PRO A O 1
ATOM 5321 N N . TYR A 1 656 ? 4.193 -12.184 -45.799 1.00 85.62 656 TYR A N 1
ATOM 5322 C CA . TYR A 1 656 ? 4.729 -10.880 -46.184 1.00 85.62 656 TYR A CA 1
ATOM 5323 C C . TYR A 1 656 ? 5.995 -10.553 -45.379 1.00 85.62 656 TYR A C 1
ATOM 5325 O O . TYR A 1 656 ? 5.995 -10.607 -44.146 1.00 85.62 656 TYR A O 1
ATOM 5333 N N . LEU A 1 657 ? 7.066 -10.185 -46.084 1.00 86.81 657 LEU A N 1
ATOM 5334 C CA . LEU A 1 657 ? 8.336 -9.770 -45.497 1.00 86.81 657 LEU A CA 1
ATOM 5335 C C . LEU A 1 657 ? 8.502 -8.251 -45.634 1.00 86.81 657 LEU A C 1
ATOM 5337 O O . LEU A 1 657 ? 8.808 -7.768 -46.726 1.00 86.81 657 LEU A O 1
ATOM 5341 N N . PRO A 1 658 ? 8.308 -7.476 -44.552 1.00 90.88 658 PRO A N 1
ATOM 5342 C CA . PRO A 1 658 ? 8.476 -6.034 -44.611 1.00 90.88 658 PRO A CA 1
ATOM 5343 C C . PRO A 1 658 ? 9.953 -5.648 -44.736 1.00 90.88 658 PRO A C 1
ATOM 5345 O O . PRO A 1 658 ? 10.843 -6.292 -44.178 1.00 90.88 658 PRO A O 1
ATOM 5348 N N . THR A 1 659 ? 10.210 -4.542 -45.431 1.00 94.12 659 THR A N 1
ATOM 5349 C CA . THR A 1 659 ? 11.562 -4.003 -45.608 1.00 94.12 659 THR A CA 1
ATOM 5350 C C . THR A 1 659 ? 11.993 -3.129 -44.433 1.00 94.12 659 THR A C 1
ATOM 5352 O O . THR A 1 659 ? 11.206 -2.338 -43.908 1.00 94.12 659 THR A O 1
ATOM 5355 N N . VAL A 1 660 ? 13.276 -3.165 -44.088 1.00 96.00 660 VAL A N 1
ATOM 5356 C CA . VAL A 1 660 ? 13.896 -2.276 -43.104 1.00 96.00 660 VAL A CA 1
ATOM 5357 C C . VAL A 1 660 ? 14.363 -0.992 -43.800 1.00 96.00 660 VAL A C 1
ATOM 5359 O O . VAL A 1 660 ? 15.395 -0.983 -44.469 1.00 96.00 660 VAL A O 1
ATOM 5362 N N . LYS A 1 661 ? 13.598 0.101 -43.665 1.00 95.69 661 LYS A N 1
ATOM 5363 C CA . LYS A 1 661 ? 13.939 1.414 -44.250 1.00 95.69 661 LYS A CA 1
ATOM 5364 C C . LYS A 1 661 ? 15.223 1.993 -43.633 1.00 95.69 661 LYS A C 1
ATOM 5366 O O . LYS A 1 661 ? 15.326 2.123 -42.413 1.00 95.69 661 LYS A O 1
ATOM 5371 N N . VAL A 1 662 ? 16.170 2.383 -44.481 1.00 95.94 662 VAL A N 1
ATOM 5372 C CA . VAL A 1 662 ? 17.413 3.080 -44.123 1.00 95.94 662 VAL A CA 1
ATOM 5373 C C . VAL A 1 662 ? 17.520 4.326 -44.986 1.00 95.94 662 VAL A C 1
ATOM 5375 O O . VAL A 1 662 ? 17.349 4.263 -46.200 1.00 95.94 662 VAL A O 1
ATOM 5378 N N . GLN A 1 663 ? 17.798 5.464 -44.367 1.00 95.56 663 GLN A N 1
ATOM 5379 C CA . GLN A 1 663 ? 17.908 6.731 -45.077 1.00 95.56 663 GLN A CA 1
ATOM 5380 C C . GLN A 1 663 ? 19.369 7.150 -45.174 1.00 95.56 663 GLN A C 1
ATOM 5382 O O . GLN A 1 663 ? 20.081 7.112 -44.176 1.00 95.56 663 GLN A O 1
ATOM 5387 N N . ILE A 1 664 ? 19.810 7.576 -46.353 1.00 95.75 664 ILE A N 1
ATOM 5388 C CA . ILE A 1 664 ? 21.164 8.092 -46.563 1.00 95.75 664 ILE A CA 1
ATOM 5389 C C . ILE A 1 664 ? 21.137 9.537 -47.029 1.00 95.75 664 ILE A C 1
ATOM 5391 O O . ILE A 1 664 ? 20.238 9.947 -47.762 1.00 95.75 664 ILE A O 1
ATOM 5395 N N . THR A 1 665 ? 22.137 10.308 -46.618 1.00 93.94 665 THR A N 1
ATOM 5396 C CA . THR A 1 665 ? 22.394 11.637 -47.175 1.00 93.94 665 THR A CA 1
ATOM 5397 C C . THR A 1 665 ? 23.714 11.622 -47.914 1.00 93.94 665 THR A C 1
ATOM 5399 O O . THR A 1 665 ? 24.696 11.049 -47.443 1.00 93.94 665 THR A O 1
ATOM 5402 N N . MET A 1 666 ? 23.736 12.280 -49.063 1.00 92.06 666 MET A N 1
ATOM 5403 C CA . MET A 1 666 ? 24.957 12.484 -49.833 1.00 92.06 666 MET A CA 1
ATOM 5404 C C . MET A 1 666 ? 25.679 13.743 -49.340 1.00 92.06 666 MET A C 1
ATOM 5406 O O . MET A 1 666 ? 25.119 14.533 -48.572 1.00 92.06 666 MET A O 1
ATOM 5410 N N . GLU A 1 667 ? 26.922 13.944 -49.756 1.00 90.31 667 GLU A N 1
ATOM 5411 C CA . GLU A 1 667 ? 27.630 15.198 -49.507 1.00 90.31 667 GLU A CA 1
ATOM 5412 C C . GLU A 1 667 ? 26.919 16.397 -50.150 1.00 90.31 667 GLU A C 1
ATOM 5414 O O . GLU A 1 667 ? 26.160 16.277 -51.122 1.00 90.31 667 GLU A O 1
ATOM 5419 N N . GLN A 1 668 ? 27.124 17.578 -49.564 1.00 85.38 668 GLN A N 1
ATOM 5420 C CA . GLN A 1 668 ? 26.483 18.788 -50.059 1.00 85.38 668 GLN A CA 1
ATOM 5421 C C . GLN A 1 668 ? 27.006 19.121 -51.455 1.00 85.38 668 GLN A C 1
ATOM 5423 O O . GLN A 1 668 ? 28.200 19.293 -51.666 1.00 85.38 668 GLN A O 1
ATOM 5428 N N . SER A 1 669 ? 26.083 19.267 -52.402 1.00 86.75 669 SER A N 1
ATOM 5429 C CA . SER A 1 669 ? 26.398 19.650 -53.772 1.00 86.75 669 SER A CA 1
ATOM 5430 C C . SER A 1 669 ? 25.391 20.676 -54.280 1.00 86.75 669 SER A C 1
ATOM 5432 O O . SER A 1 669 ? 24.199 20.613 -53.971 1.00 86.75 669 SER A O 1
ATOM 5434 N N . GLY A 1 670 ? 25.864 21.640 -55.069 1.00 82.25 670 GLY A N 1
ATOM 5435 C CA . GLY A 1 670 ? 24.997 22.553 -55.820 1.00 82.25 670 GLY A CA 1
ATOM 5436 C C . GLY A 1 670 ? 24.374 21.899 -57.057 1.00 82.25 670 GLY A C 1
ATOM 5437 O O . GLY A 1 670 ? 23.436 22.442 -57.627 1.00 82.25 670 GLY A O 1
ATOM 5438 N N . LYS A 1 671 ? 24.864 20.718 -57.461 1.00 84.62 671 LYS A N 1
ATOM 5439 C CA . LYS A 1 671 ? 24.485 20.051 -58.717 1.00 84.62 671 LYS A CA 1
ATOM 5440 C C . LYS A 1 671 ? 23.158 19.284 -58.658 1.00 84.62 671 LYS A C 1
ATOM 5442 O O . LYS A 1 671 ? 22.752 18.727 -59.669 1.00 84.62 671 LYS A O 1
ATOM 5447 N N . TRP A 1 672 ? 22.487 19.248 -57.505 1.00 85.19 672 TRP A N 1
ATOM 5448 C CA . TRP A 1 672 ? 21.168 18.613 -57.367 1.00 85.19 672 TRP A CA 1
ATOM 5449 C C . TRP A 1 672 ? 20.056 19.375 -58.112 1.00 85.19 672 TRP A C 1
ATOM 5451 O O . TRP A 1 672 ? 19.068 18.759 -58.498 1.00 85.19 672 TRP A O 1
ATOM 5461 N N . GLY A 1 673 ? 20.232 20.681 -58.351 1.00 86.56 673 GLY A N 1
ATOM 5462 C CA . GLY A 1 673 ? 19.228 21.540 -58.991 1.00 86.56 673 GLY A CA 1
ATOM 5463 C C . GLY A 1 673 ? 18.043 21.896 -58.082 1.00 86.56 673 GLY A C 1
ATOM 5464 O O . GLY A 1 673 ? 18.014 21.520 -56.910 1.00 86.56 673 GLY A O 1
ATOM 5465 N N . ASP A 1 674 ? 17.072 22.625 -58.645 1.00 86.00 674 ASP A N 1
ATOM 5466 C CA . ASP A 1 674 ? 15.876 23.126 -57.939 1.00 86.00 674 ASP A CA 1
ATOM 5467 C C . ASP A 1 674 ? 14.554 22.508 -58.450 1.00 86.00 674 ASP A C 1
ATOM 5469 O O . ASP A 1 674 ? 13.476 22.832 -57.952 1.00 86.00 674 ASP A O 1
ATOM 5473 N N . GLU A 1 675 ? 14.608 21.608 -59.439 1.00 91.19 675 GLU A N 1
ATOM 5474 C CA . GLU A 1 675 ? 13.431 20.929 -59.993 1.00 91.19 675 GLU A CA 1
ATOM 5475 C C . GLU A 1 675 ? 13.258 19.536 -59.366 1.00 91.19 675 GLU A C 1
ATOM 5477 O O . GLU A 1 675 ? 14.108 18.657 -59.520 1.00 91.19 675 GLU A O 1
ATOM 5482 N N . LEU A 1 676 ? 12.125 19.298 -58.695 1.00 90.44 676 LEU A N 1
ATOM 5483 C CA . LEU A 1 676 ? 11.861 18.044 -57.970 1.00 90.44 676 LEU A CA 1
ATOM 5484 C C . LEU A 1 676 ? 11.919 16.796 -58.870 1.00 90.44 676 LEU A C 1
ATOM 5486 O O . LEU A 1 676 ? 12.438 15.763 -58.449 1.00 90.44 676 LEU A O 1
ATOM 5490 N N . GLY A 1 677 ? 11.434 16.885 -60.114 1.00 91.88 677 GLY A N 1
ATOM 5491 C CA . GLY A 1 677 ? 11.477 15.772 -61.069 1.00 91.88 677 GLY A CA 1
ATOM 5492 C C . GLY A 1 677 ? 12.900 15.415 -61.513 1.00 91.88 677 GLY A C 1
ATOM 5493 O O . GLY A 1 677 ? 13.226 14.236 -61.668 1.00 91.88 677 GLY A O 1
ATOM 5494 N N . ALA A 1 678 ? 13.769 16.417 -61.672 1.00 92.38 678 ALA A N 1
ATOM 5495 C CA . ALA A 1 678 ? 15.183 16.209 -61.971 1.00 92.38 678 ALA A CA 1
ATOM 5496 C C . ALA A 1 678 ? 15.925 15.605 -60.767 1.00 92.38 678 ALA A C 1
ATOM 5498 O O . ALA A 1 678 ? 16.681 14.648 -60.935 1.00 92.38 678 ALA A O 1
ATOM 5499 N N . ILE A 1 679 ? 15.642 16.090 -59.550 1.00 93.38 679 ILE A N 1
ATOM 5500 C CA . ILE A 1 679 ? 16.183 15.531 -58.301 1.00 93.38 679 ILE A CA 1
ATOM 5501 C C . ILE A 1 679 ? 15.799 14.053 -58.159 1.00 93.38 679 ILE A C 1
ATOM 5503 O O . ILE A 1 679 ? 16.657 13.233 -57.835 1.00 93.38 679 ILE A O 1
ATOM 5507 N N . ALA A 1 680 ? 14.539 13.693 -58.427 1.00 92.94 680 ALA A N 1
ATOM 5508 C CA . ALA A 1 680 ? 14.073 12.309 -58.357 1.00 92.94 680 ALA A CA 1
ATOM 5509 C C . ALA A 1 680 ? 14.853 11.396 -59.317 1.00 92.94 680 ALA A C 1
ATOM 5511 O O . ALA A 1 680 ? 15.417 10.397 -58.879 1.00 92.94 680 ALA A O 1
ATOM 5512 N N . ARG A 1 681 ? 14.989 11.790 -60.592 1.00 94.19 681 ARG A N 1
ATOM 5513 C CA . ARG A 1 681 ? 15.781 11.037 -61.584 1.00 94.19 681 ARG A CA 1
ATOM 5514 C C . ARG A 1 681 ? 17.258 10.929 -61.206 1.00 94.19 681 ARG A C 1
ATOM 5516 O O . ARG A 1 681 ? 17.877 9.891 -61.431 1.00 94.19 681 ARG A O 1
ATOM 5523 N N . LEU A 1 682 ? 17.825 11.978 -60.611 1.00 93.94 682 LEU A N 1
ATOM 5524 C CA . LEU A 1 682 ? 19.205 11.955 -60.135 1.00 93.94 682 LEU A CA 1
ATOM 5525 C C . LEU A 1 682 ? 19.381 10.963 -58.974 1.00 93.94 682 LEU A C 1
ATOM 5527 O O . LEU A 1 682 ? 20.351 10.209 -58.967 1.00 93.94 682 LEU A O 1
ATOM 5531 N N . LYS A 1 683 ? 18.429 10.894 -58.031 1.00 95.12 683 LYS A N 1
ATOM 5532 C CA . LYS A 1 683 ? 18.420 9.849 -56.991 1.00 95.12 683 LYS A CA 1
ATOM 5533 C C . LYS A 1 683 ? 18.353 8.450 -57.603 1.00 95.12 683 LYS A C 1
ATOM 5535 O O . LYS A 1 683 ? 19.125 7.591 -57.186 1.00 95.12 683 LYS A O 1
ATOM 5540 N N . THR A 1 684 ? 17.514 8.240 -58.620 1.00 96.00 684 THR A N 1
ATOM 5541 C CA . THR A 1 684 ? 17.449 6.968 -59.357 1.00 96.00 684 THR A CA 1
ATOM 5542 C C . THR A 1 684 ? 18.803 6.590 -59.958 1.00 96.00 684 THR A C 1
ATOM 5544 O O . THR A 1 684 ? 19.252 5.456 -59.799 1.00 96.00 684 THR A O 1
ATOM 5547 N N . ALA A 1 685 ? 19.508 7.544 -60.576 1.00 94.81 685 ALA A N 1
ATOM 5548 C CA . ALA A 1 685 ? 20.852 7.313 -61.106 1.00 94.81 685 ALA A CA 1
ATOM 5549 C C . ALA A 1 685 ? 21.848 6.897 -60.006 1.00 94.81 685 ALA A C 1
ATOM 5551 O O . ALA A 1 685 ? 22.603 5.941 -60.191 1.00 94.81 685 ALA A O 1
ATOM 5552 N N . PHE A 1 686 ? 21.802 7.541 -58.832 1.00 95.44 686 PHE A N 1
ATOM 5553 C CA . PHE A 1 686 ? 22.602 7.123 -57.676 1.00 95.44 686 PHE A CA 1
ATOM 5554 C C . PHE A 1 686 ? 22.252 5.708 -57.196 1.00 95.44 686 PHE A C 1
ATOM 5556 O O . PHE A 1 686 ? 23.163 4.945 -56.879 1.00 95.44 686 PHE A O 1
ATOM 5563 N N . TYR A 1 687 ? 20.970 5.323 -57.163 1.00 97.25 687 TYR A N 1
ATOM 5564 C CA . TYR A 1 687 ? 20.572 3.956 -56.803 1.00 97.25 687 TYR A CA 1
ATOM 5565 C C . TYR A 1 687 ? 21.112 2.919 -57.792 1.00 97.25 687 TYR A C 1
ATOM 5567 O O . TYR A 1 687 ? 21.573 1.860 -57.365 1.00 97.25 687 TYR A O 1
ATOM 5575 N N . ILE A 1 688 ? 21.093 3.217 -59.096 1.00 96.38 688 ILE A N 1
ATOM 5576 C CA . ILE A 1 688 ? 21.621 2.328 -60.140 1.00 96.38 688 ILE A CA 1
ATOM 5577 C C . ILE A 1 688 ? 23.123 2.110 -59.947 1.00 96.38 688 ILE A C 1
ATOM 5579 O O . ILE A 1 688 ? 23.554 0.958 -59.869 1.00 96.38 688 ILE A O 1
ATOM 5583 N N . GLU A 1 689 ? 23.912 3.176 -59.814 1.00 95.69 689 GLU A N 1
ATOM 5584 C CA . GLU A 1 689 ? 25.365 3.051 -59.637 1.00 95.69 689 GLU A CA 1
ATOM 5585 C C . GLU A 1 689 ? 25.730 2.381 -58.309 1.00 95.69 689 GLU A C 1
ATOM 5587 O O . GLU A 1 689 ? 26.525 1.440 -58.284 1.00 95.69 689 GLU A O 1
ATOM 5592 N N . LEU A 1 690 ? 25.064 2.751 -57.210 1.00 95.44 690 LEU A N 1
ATOM 5593 C CA . LEU A 1 690 ? 25.264 2.093 -55.920 1.00 95.44 690 LEU A CA 1
ATOM 5594 C C . LEU A 1 690 ? 24.925 0.593 -55.990 1.00 95.44 690 LEU A C 1
ATOM 5596 O O . LEU A 1 690 ? 25.651 -0.227 -55.430 1.00 95.44 690 LEU A O 1
ATOM 5600 N N . SER A 1 691 ? 23.870 0.204 -56.715 1.00 95.62 691 SER A N 1
ATOM 5601 C CA . SER A 1 691 ? 23.514 -1.211 -56.890 1.00 95.62 691 SER A CA 1
ATOM 5602 C C . SER A 1 691 ? 24.581 -2.014 -57.641 1.00 95.62 691 SER A C 1
ATOM 5604 O O . SER A 1 691 ? 24.792 -3.186 -57.328 1.00 95.62 691 SER A O 1
ATOM 5606 N N . LYS A 1 692 ? 25.270 -1.410 -58.621 1.00 95.00 692 LYS A N 1
ATOM 5607 C CA . LYS A 1 692 ? 26.383 -2.051 -59.340 1.00 95.00 692 LYS A CA 1
ATOM 5608 C C . LYS A 1 692 ? 27.561 -2.269 -58.397 1.00 95.00 692 LYS A C 1
ATOM 5610 O O . LYS A 1 692 ? 28.006 -3.403 -58.251 1.00 95.00 692 LYS A O 1
ATOM 5615 N N . ILE A 1 693 ? 27.963 -1.226 -57.664 1.00 94.62 693 ILE A N 1
ATOM 5616 C CA . ILE A 1 693 ? 29.072 -1.295 -56.703 1.00 94.62 693 ILE A CA 1
ATOM 5617 C C . ILE A 1 693 ? 28.819 -2.374 -55.640 1.00 94.62 693 ILE A C 1
ATOM 5619 O O . ILE A 1 693 ? 29.698 -3.188 -55.358 1.00 94.62 693 ILE A O 1
ATOM 5623 N N . LEU A 1 694 ? 27.612 -2.419 -55.067 1.00 94.19 694 LEU A N 1
ATOM 5624 C CA . LEU A 1 694 ? 27.256 -3.407 -54.043 1.00 94.19 694 LEU A CA 1
ATOM 5625 C C . LEU A 1 694 ? 27.244 -4.848 -54.578 1.00 94.19 694 LEU A C 1
ATOM 5627 O O . LEU A 1 694 ? 27.649 -5.764 -53.859 1.00 94.19 694 LEU A O 1
ATOM 5631 N N . ARG A 1 695 ? 26.827 -5.058 -55.833 1.00 92.38 695 ARG A N 1
ATOM 5632 C CA . ARG A 1 695 ? 26.856 -6.379 -56.481 1.00 92.38 695 ARG A CA 1
ATOM 5633 C C . ARG A 1 695 ? 28.278 -6.828 -56.800 1.00 92.38 695 ARG A C 1
ATOM 5635 O O . ARG A 1 695 ? 28.652 -7.937 -56.438 1.00 92.38 695 ARG A O 1
ATOM 5642 N N . GLU A 1 696 ? 29.067 -5.968 -57.433 1.00 92.50 696 GLU A N 1
ATOM 5643 C CA . GLU A 1 696 ? 30.392 -6.318 -57.958 1.00 92.50 696 GLU A CA 1
ATOM 5644 C C . GLU A 1 696 ? 31.456 -6.406 -56.861 1.00 92.50 696 GLU A C 1
ATOM 5646 O O . GLU A 1 696 ? 32.225 -7.364 -56.824 1.00 92.50 696 GLU A O 1
ATOM 5651 N N . LYS A 1 697 ? 31.496 -5.435 -55.938 1.00 91.75 697 LYS A N 1
ATOM 5652 C CA . LYS A 1 697 ? 32.559 -5.358 -54.921 1.00 91.75 697 LYS A CA 1
ATOM 5653 C C . LYS A 1 697 ? 32.227 -6.080 -53.622 1.00 91.75 697 LYS A C 1
ATOM 5655 O O . LYS A 1 697 ? 33.135 -6.518 -52.923 1.00 91.75 697 LYS A O 1
ATOM 5660 N N . TYR A 1 698 ? 30.943 -6.190 -53.284 1.00 88.06 698 TYR A N 1
ATOM 5661 C CA . TYR A 1 698 ? 30.499 -6.719 -51.990 1.00 88.06 698 TYR A CA 1
ATOM 5662 C C . TYR A 1 698 ? 29.614 -7.966 -52.104 1.00 88.06 698 TYR A C 1
ATOM 5664 O O . TYR A 1 698 ? 29.155 -8.468 -51.080 1.00 88.06 698 TYR A O 1
ATOM 5672 N N . SER A 1 699 ? 29.388 -8.485 -53.322 1.00 87.56 699 SER A N 1
ATOM 5673 C CA . SER A 1 699 ? 28.581 -9.692 -53.580 1.00 87.56 699 SER A CA 1
ATOM 5674 C C . SER A 1 699 ? 27.183 -9.649 -52.941 1.00 87.56 699 SER A C 1
ATOM 5676 O O . SER A 1 699 ? 26.646 -10.674 -52.520 1.00 87.56 699 SER A O 1
ATOM 5678 N N . MET A 1 700 ? 26.585 -8.457 -52.836 1.00 89.25 700 MET A N 1
ATOM 5679 C CA . MET A 1 700 ? 25.246 -8.278 -52.270 1.00 89.25 700 MET A CA 1
ATOM 5680 C C . MET A 1 700 ? 24.166 -8.337 -53.345 1.00 89.25 700 MET A C 1
ATOM 5682 O O . MET A 1 700 ? 24.359 -7.872 -54.466 1.00 89.25 700 MET A O 1
ATOM 5686 N N . GLN A 1 701 ? 22.974 -8.807 -52.978 1.00 89.31 701 GLN A N 1
ATOM 5687 C CA . GLN A 1 701 ? 21.789 -8.649 -53.818 1.00 89.31 701 GLN A CA 1
ATOM 5688 C C . GLN A 1 701 ? 21.236 -7.229 -53.652 1.00 89.31 701 GLN A C 1
ATOM 5690 O O . GLN A 1 701 ? 20.658 -6.901 -52.616 1.00 89.31 701 GLN A O 1
ATOM 5695 N N . ALA A 1 702 ? 21.422 -6.391 -54.674 1.00 94.19 702 ALA A N 1
ATOM 5696 C CA . ALA A 1 702 ? 20.961 -5.005 -54.705 1.00 94.19 702 ALA A CA 1
ATOM 5697 C C . ALA A 1 702 ? 20.125 -4.737 -55.970 1.00 94.19 702 ALA A C 1
ATOM 5699 O O . ALA A 1 702 ? 20.591 -4.978 -57.088 1.00 94.19 702 ALA A O 1
ATOM 5700 N N . ILE A 1 703 ? 18.892 -4.256 -55.791 1.00 94.38 703 ILE A N 1
ATOM 5701 C CA . ILE A 1 703 ?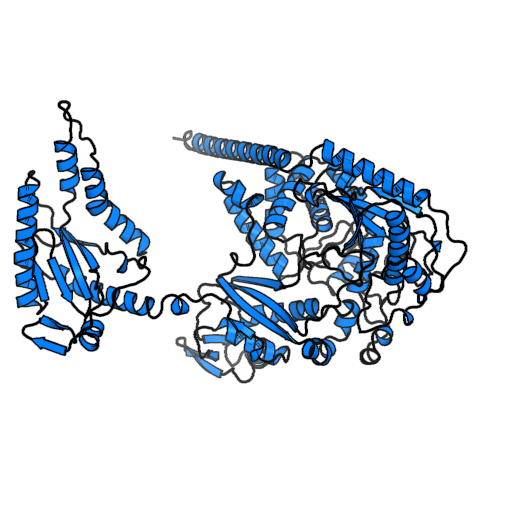 17.895 -4.059 -56.854 1.00 94.38 703 ILE A CA 1
ATOM 5702 C C . ILE A 1 703 ? 17.405 -2.602 -56.814 1.00 94.38 703 ILE A C 1
ATOM 5704 O O . ILE A 1 703 ? 16.700 -2.233 -55.867 1.00 94.38 703 ILE A O 1
ATOM 5708 N N . PRO A 1 704 ? 17.799 -1.753 -57.782 1.00 95.94 704 PRO A N 1
ATOM 5709 C CA . PRO A 1 704 ? 17.391 -0.353 -57.817 1.00 95.94 704 PRO A CA 1
ATOM 5710 C C . PRO A 1 704 ? 15.956 -0.198 -58.343 1.00 95.94 704 PRO A C 1
ATOM 5712 O O . PRO A 1 704 ? 15.561 -0.875 -59.290 1.00 95.94 704 PRO A O 1
ATOM 5715 N N . PHE A 1 705 ? 15.213 0.731 -57.748 1.00 95.56 705 PHE A N 1
ATOM 5716 C CA . PHE A 1 705 ? 13.905 1.222 -58.183 1.00 95.56 705 PHE A CA 1
ATOM 5717 C C . PHE A 1 705 ? 13.965 2.750 -58.348 1.00 95.56 705 PHE A C 1
ATOM 5719 O O . PHE A 1 705 ? 14.963 3.386 -58.000 1.00 95.56 705 PHE A O 1
ATOM 5726 N N . ASP A 1 706 ? 12.889 3.351 -58.856 1.00 93.81 706 ASP A N 1
ATOM 5727 C CA . ASP A 1 706 ? 12.839 4.792 -59.132 1.00 93.81 706 ASP A CA 1
ATOM 5728 C C . ASP A 1 706 ? 13.035 5.645 -57.868 1.00 93.81 706 ASP A C 1
ATOM 5730 O O . ASP A 1 706 ? 13.752 6.646 -57.889 1.00 93.81 706 ASP A O 1
ATOM 5734 N N . ASP A 1 707 ? 12.440 5.236 -56.748 1.00 93.44 707 ASP A N 1
ATOM 5735 C CA . ASP A 1 707 ? 12.402 5.989 -55.491 1.00 93.44 707 ASP A CA 1
ATOM 5736 C C . ASP A 1 707 ? 13.291 5.400 -54.380 1.00 93.44 707 ASP A C 1
ATOM 5738 O O . ASP A 1 707 ? 13.554 6.080 -53.382 1.00 93.44 707 ASP A O 1
ATOM 5742 N N . HIS A 1 708 ? 13.789 4.169 -54.536 1.00 96.56 708 HIS A N 1
ATOM 5743 C CA . HIS A 1 708 ? 14.572 3.473 -53.512 1.00 96.56 708 HIS A CA 1
ATOM 5744 C C . HIS A 1 708 ? 15.500 2.385 -54.079 1.00 96.56 708 HIS A C 1
ATOM 5746 O O . HIS A 1 708 ? 15.403 1.989 -55.234 1.00 96.56 708 HIS A O 1
ATOM 5752 N N . LEU A 1 709 ? 16.376 1.848 -53.231 1.00 97.31 709 LEU A N 1
ATOM 5753 C CA . LEU A 1 709 ? 17.218 0.687 -53.526 1.00 97.31 709 LEU A CA 1
ATOM 5754 C C . LEU A 1 709 ? 16.916 -0.437 -52.526 1.00 97.31 709 LEU A C 1
ATOM 5756 O O . LEU A 1 709 ? 17.038 -0.239 -51.317 1.00 97.31 709 LEU A O 1
ATOM 5760 N N . ILE A 1 710 ? 16.529 -1.617 -53.013 1.00 96.75 710 ILE A N 1
ATOM 5761 C CA . ILE A 1 710 ? 16.356 -2.806 -52.170 1.00 96.75 710 ILE A CA 1
ATOM 5762 C C . ILE A 1 710 ? 17.688 -3.537 -52.042 1.00 96.75 710 ILE A C 1
ATOM 5764 O O . ILE A 1 710 ? 18.344 -3.808 -53.045 1.00 96.75 710 ILE A O 1
ATOM 5768 N N . ILE A 1 711 ? 18.074 -3.875 -50.812 1.00 95.31 711 ILE A N 1
ATOM 5769 C CA . ILE A 1 711 ? 19.300 -4.619 -50.506 1.00 95.31 711 ILE A CA 1
ATOM 5770 C C . ILE A 1 711 ? 18.931 -5.820 -49.640 1.00 95.31 711 ILE A C 1
ATOM 5772 O O . ILE A 1 711 ? 18.455 -5.651 -48.520 1.00 95.31 711 ILE A O 1
ATOM 5776 N N . HIS A 1 712 ? 19.171 -7.033 -50.127 1.00 92.31 712 HIS A N 1
ATOM 5777 C CA . HIS A 1 712 ? 19.069 -8.239 -49.311 1.00 92.31 712 HIS A CA 1
ATOM 5778 C C . HIS A 1 712 ? 20.454 -8.601 -48.760 1.00 92.31 712 HIS A C 1
ATOM 5780 O O . HIS A 1 712 ? 21.381 -8.899 -49.514 1.00 92.31 712 HIS A O 1
ATOM 5786 N N . PHE A 1 713 ? 20.605 -8.536 -47.434 1.00 91.88 713 PHE A N 1
ATOM 5787 C CA . PHE A 1 713 ? 21.885 -8.725 -46.749 1.00 91.88 713 PHE A CA 1
ATOM 5788 C C . PHE A 1 713 ? 21.698 -9.359 -45.366 1.00 91.88 713 PHE A C 1
ATOM 5790 O O . PHE A 1 713 ? 20.843 -8.930 -44.594 1.00 91.88 713 PHE A O 1
ATOM 5797 N N . ASN A 1 714 ? 22.508 -10.374 -45.035 1.00 88.00 714 ASN A N 1
ATOM 5798 C CA . ASN A 1 714 ? 22.463 -11.097 -43.753 1.00 88.00 714 ASN A CA 1
ATOM 5799 C C . ASN A 1 714 ? 21.039 -11.496 -43.319 1.00 88.00 714 ASN A C 1
ATOM 5801 O O . ASN A 1 714 ? 20.657 -11.343 -42.159 1.00 88.00 714 ASN A O 1
ATOM 5805 N N . THR A 1 715 ? 20.255 -12.025 -44.261 1.00 89.81 715 THR A N 1
ATOM 5806 C CA . THR A 1 715 ? 18.866 -12.483 -44.082 1.00 89.81 715 THR A CA 1
ATOM 5807 C C . THR A 1 715 ? 17.809 -11.399 -43.821 1.00 89.81 715 THR A C 1
ATOM 5809 O O . THR A 1 715 ? 16.679 -11.696 -43.427 1.00 89.81 715 THR A O 1
ATOM 5812 N N . VAL A 1 716 ? 18.169 -10.133 -44.040 1.00 93.62 716 VAL A N 1
ATOM 5813 C CA . VAL A 1 716 ? 17.303 -8.964 -43.859 1.00 93.62 716 VAL A CA 1
ATOM 5814 C C . VAL A 1 716 ? 17.161 -8.237 -45.193 1.00 93.62 716 VAL A C 1
ATOM 5816 O O . VAL A 1 716 ? 18.129 -8.097 -45.942 1.00 93.62 716 VAL A O 1
ATOM 5819 N N . VAL A 1 717 ? 15.952 -7.762 -45.495 1.00 94.69 717 VAL A N 1
ATOM 5820 C CA . VAL A 1 717 ? 15.681 -6.930 -46.674 1.00 94.69 717 VAL A CA 1
ATOM 5821 C C . VAL A 1 717 ? 15.650 -5.468 -46.247 1.00 94.69 717 VAL A C 1
ATOM 5823 O O . VAL A 1 717 ? 14.749 -5.044 -45.526 1.00 94.69 717 VAL A O 1
ATOM 5826 N N . PHE A 1 718 ? 16.625 -4.686 -46.690 1.00 96.75 718 PHE A N 1
ATOM 5827 C CA . PHE A 1 718 ? 16.705 -3.250 -46.458 1.00 96.75 718 PHE A CA 1
ATOM 5828 C C . PHE A 1 718 ? 16.115 -2.469 -47.633 1.00 96.75 718 PHE A C 1
ATOM 5830 O O . PHE A 1 718 ? 16.283 -2.851 -48.789 1.00 96.75 718 PHE A O 1
ATOM 5837 N N . ARG A 1 719 ? 15.463 -1.345 -47.329 1.00 97.06 719 ARG A N 1
ATOM 5838 C CA . ARG A 1 719 ? 15.016 -0.346 -48.308 1.00 97.06 719 ARG A CA 1
ATOM 5839 C C . ARG A 1 719 ? 15.795 0.940 -48.087 1.00 97.06 719 ARG A C 1
ATOM 5841 O O . ARG A 1 719 ? 15.520 1.673 -47.140 1.00 97.06 719 ARG A O 1
ATOM 5848 N N . LEU A 1 720 ? 16.770 1.201 -48.944 1.00 97.25 720 LEU A N 1
ATOM 5849 C CA . LEU A 1 720 ? 17.616 2.382 -48.882 1.00 97.25 720 LEU A CA 1
ATOM 5850 C C . LEU A 1 720 ? 16.956 3.553 -49.622 1.00 97.25 720 LEU A C 1
ATOM 5852 O O . LEU A 1 720 ? 16.522 3.392 -50.762 1.00 97.25 720 LEU A O 1
ATOM 5856 N N . VAL A 1 721 ? 16.897 4.725 -48.990 1.00 96.56 721 VAL A N 1
ATOM 5857 C CA . VAL A 1 721 ? 16.298 5.943 -49.562 1.00 96.56 721 VAL A CA 1
ATOM 5858 C C . VAL A 1 721 ? 17.259 7.122 -49.417 1.00 96.56 721 VAL A C 1
ATOM 5860 O O . VAL A 1 721 ? 17.748 7.397 -48.323 1.00 96.56 721 VAL A O 1
ATOM 5863 N N . ILE A 1 722 ? 17.516 7.845 -50.507 1.00 95.19 722 ILE A N 1
ATOM 5864 C CA . ILE A 1 722 ? 18.297 9.085 -50.500 1.00 95.19 722 ILE A CA 1
ATOM 5865 C C . ILE A 1 722 ? 17.411 10.242 -50.040 1.00 95.19 722 ILE A C 1
ATOM 5867 O O . ILE A 1 722 ? 16.420 10.614 -50.680 1.00 95.19 722 ILE A O 1
ATOM 5871 N N . ALA A 1 723 ? 17.826 10.856 -48.943 1.00 93.50 723 ALA A N 1
ATOM 5872 C CA . ALA A 1 723 ? 17.215 12.038 -48.376 1.00 93.50 723 ALA A CA 1
ATOM 5873 C C . ALA A 1 723 ? 17.932 13.311 -48.808 1.00 93.50 723 ALA A C 1
ATOM 5875 O O . ALA A 1 723 ? 19.153 13.428 -48.690 1.00 93.50 723 ALA A O 1
ATOM 5876 N N . TYR A 1 724 ? 17.144 14.293 -49.245 1.00 93.00 724 TYR A N 1
ATOM 5877 C CA . TYR A 1 724 ? 17.643 15.607 -49.613 1.00 93.00 724 TYR A CA 1
ATOM 5878 C C . TYR A 1 724 ? 16.804 16.704 -48.938 1.00 93.00 724 TYR A C 1
ATOM 5880 O O . TYR A 1 724 ? 15.758 17.088 -49.458 1.00 93.00 724 TYR A O 1
ATOM 5888 N N . PRO A 1 725 ? 17.237 17.241 -47.777 1.00 90.44 725 PRO A N 1
ATOM 5889 C CA . PRO A 1 725 ? 16.447 18.204 -46.999 1.00 90.44 725 PRO A CA 1
ATOM 5890 C C . PRO A 1 725 ? 15.995 19.455 -47.767 1.00 90.44 725 PRO A C 1
ATOM 5892 O O . PRO A 1 725 ? 14.960 20.033 -47.437 1.00 90.44 725 PRO A O 1
ATOM 5895 N N . LYS A 1 726 ? 16.718 19.866 -48.823 1.00 90.62 726 LYS A N 1
ATOM 5896 C CA . LYS A 1 726 ? 16.308 21.010 -49.655 1.00 90.62 726 LYS A CA 1
ATOM 5897 C C . LYS A 1 726 ? 15.017 20.762 -50.444 1.00 90.62 726 LYS A C 1
ATOM 5899 O O . LYS A 1 726 ? 14.366 21.742 -50.792 1.00 90.62 726 LYS A O 1
ATOM 5904 N N . GLU A 1 727 ? 14.597 19.511 -50.665 1.00 91.25 727 GLU A N 1
ATOM 5905 C CA . GLU A 1 727 ? 13.293 19.201 -51.279 1.00 91.25 727 GLU A CA 1
ATOM 5906 C C . GLU A 1 727 ? 12.149 19.877 -50.514 1.00 91.25 727 GLU A C 1
ATOM 5908 O O . GLU A 1 727 ? 11.248 20.435 -51.131 1.00 91.25 727 GLU A O 1
ATOM 5913 N N . VAL A 1 728 ? 12.227 19.929 -49.178 1.00 91.62 728 VAL A N 1
ATOM 5914 C CA . VAL A 1 728 ? 11.230 20.604 -48.329 1.00 91.62 728 VAL A CA 1
ATOM 5915 C C . VAL A 1 728 ? 11.175 22.102 -48.636 1.00 91.62 728 VAL A C 1
ATOM 5917 O O . VAL A 1 728 ? 10.095 22.673 -48.779 1.00 91.62 728 VAL A O 1
ATOM 5920 N N . HIS A 1 729 ? 12.337 22.747 -48.774 1.00 89.69 729 HIS A N 1
ATOM 5921 C CA . HIS A 1 729 ? 12.419 24.172 -49.091 1.00 89.69 729 HIS A CA 1
ATOM 5922 C C . HIS A 1 729 ? 11.883 24.475 -50.496 1.00 89.69 729 HIS A C 1
ATOM 5924 O O . HIS A 1 729 ? 11.113 25.420 -50.667 1.00 89.69 729 HIS A O 1
ATOM 5930 N N . ILE A 1 730 ? 12.230 23.644 -51.483 1.00 90.25 730 ILE A N 1
ATOM 5931 C CA . ILE A 1 730 ? 11.723 23.755 -52.856 1.00 90.25 730 ILE A CA 1
ATOM 5932 C C . ILE A 1 730 ? 10.197 23.609 -52.862 1.00 90.25 730 ILE A C 1
ATOM 5934 O O . ILE A 1 730 ? 9.504 24.445 -53.434 1.00 90.25 730 ILE A O 1
ATOM 5938 N N . MET A 1 731 ? 9.653 22.611 -52.158 1.00 90.19 731 MET A N 1
ATOM 5939 C CA . MET A 1 731 ? 8.206 22.400 -52.053 1.00 90.19 731 MET A CA 1
ATOM 5940 C C . MET A 1 731 ? 7.483 23.578 -51.389 1.00 90.19 731 MET A C 1
ATOM 5942 O O . MET A 1 731 ? 6.424 23.982 -51.863 1.00 90.19 731 MET A O 1
ATOM 5946 N N . ARG A 1 732 ? 8.058 24.168 -50.331 1.00 90.75 732 ARG A N 1
ATOM 5947 C CA . ARG A 1 732 ? 7.510 25.374 -49.681 1.00 90.75 732 ARG A CA 1
ATOM 5948 C C . ARG A 1 732 ? 7.510 26.587 -50.607 1.00 90.75 732 ARG A C 1
ATOM 5950 O O . ARG A 1 732 ? 6.565 27.366 -50.570 1.00 90.75 732 ARG A O 1
ATOM 5957 N N . LYS A 1 733 ? 8.555 26.740 -51.427 1.00 87.38 733 LYS A N 1
ATOM 5958 C CA . LYS A 1 733 ? 8.686 27.825 -52.411 1.00 87.38 733 LYS A CA 1
ATOM 5959 C C . LYS A 1 733 ? 7.712 27.663 -53.581 1.00 87.38 733 LYS A C 1
ATOM 5961 O O . LYS A 1 733 ? 7.143 28.648 -54.034 1.00 87.38 733 LYS A O 1
ATOM 5966 N N . LEU A 1 734 ? 7.503 26.434 -54.056 1.00 85.62 734 LEU A N 1
ATOM 5967 C CA . LEU A 1 734 ? 6.521 26.127 -55.105 1.00 85.62 734 LEU A CA 1
ATOM 5968 C C . LEU A 1 734 ? 5.077 26.356 -54.642 1.00 85.62 734 LEU A C 1
ATOM 5970 O O . LEU A 1 734 ? 4.209 26.635 -55.459 1.00 85.62 734 LEU A O 1
ATOM 5974 N N . ASN A 1 735 ? 4.833 26.245 -53.337 1.00 83.56 735 ASN A N 1
ATOM 5975 C CA . ASN A 1 735 ? 3.531 26.470 -52.718 1.00 83.56 735 ASN A CA 1
ATOM 5976 C C . ASN A 1 735 ? 3.329 27.918 -52.221 1.00 83.56 735 ASN A C 1
ATOM 5978 O O . ASN A 1 735 ? 2.302 28.227 -51.616 1.00 83.56 735 ASN A O 1
ATOM 5982 N N . SER A 1 736 ? 4.303 28.807 -52.439 1.00 80.94 736 SER A N 1
ATOM 5983 C CA . SER A 1 736 ? 4.165 30.230 -52.130 1.00 80.94 736 SER A CA 1
ATOM 5984 C C . SER A 1 736 ? 3.136 30.890 -53.050 1.00 80.94 736 SER A C 1
ATOM 5986 O O . SER A 1 736 ? 3.170 30.710 -54.267 1.00 80.94 736 SER A O 1
ATOM 5988 N N . ASP A 1 737 ? 2.273 31.733 -52.482 1.00 69.56 737 ASP A N 1
ATOM 5989 C CA . ASP A 1 737 ? 1.418 32.633 -53.262 1.00 69.56 737 ASP A CA 1
ATOM 5990 C C . ASP A 1 737 ? 2.278 33.732 -53.944 1.00 69.56 737 ASP A C 1
ATOM 5992 O O . ASP A 1 737 ? 3.479 33.854 -53.682 1.00 69.56 737 ASP A O 1
ATOM 5996 N N . LYS A 1 738 ? 1.679 34.587 -54.795 1.00 63.47 738 LYS A N 1
ATOM 5997 C CA . LYS A 1 738 ? 2.360 35.681 -55.546 1.00 63.47 738 LYS A CA 1
ATOM 5998 C C . LYS A 1 738 ? 3.206 36.650 -54.688 1.00 63.47 738 LYS A C 1
ATOM 6000 O O . LYS A 1 738 ? 3.921 37.482 -55.234 1.00 63.47 738 LYS A O 1
ATOM 6005 N N . THR A 1 739 ? 3.115 36.559 -53.364 1.00 61.84 739 THR A N 1
ATOM 6006 C CA . THR A 1 739 ? 3.872 37.323 -52.364 1.00 61.84 739 THR A CA 1
ATOM 6007 C C . THR A 1 739 ? 5.274 36.765 -52.085 1.00 61.84 739 THR A C 1
ATOM 6009 O O . THR A 1 739 ? 6.056 37.425 -51.408 1.00 61.84 739 THR A O 1
ATOM 6012 N N . GLY A 1 740 ? 5.615 35.567 -52.581 1.00 66.50 740 GLY A N 1
ATOM 6013 C CA . GLY A 1 740 ? 6.959 34.982 -52.467 1.00 66.50 740 GLY A CA 1
ATOM 6014 C C . GLY A 1 740 ? 7.317 34.415 -51.087 1.00 66.50 740 GLY A C 1
ATOM 6015 O O . GLY A 1 740 ? 8.431 33.924 -50.906 1.00 66.50 740 GLY A O 1
ATOM 6016 N N . ILE A 1 741 ? 6.391 34.435 -50.125 1.00 73.75 741 ILE A N 1
ATOM 6017 C CA . ILE A 1 741 ? 6.606 33.895 -48.775 1.00 73.75 741 ILE A CA 1
ATOM 6018 C C . ILE A 1 741 ? 6.468 32.362 -48.817 1.00 73.75 741 ILE A C 1
ATOM 6020 O O . ILE A 1 741 ? 5.387 31.887 -49.172 1.00 73.75 741 ILE A O 1
ATOM 6024 N N . PRO A 1 742 ? 7.513 31.586 -48.449 1.00 76.81 742 PRO A N 1
ATOM 6025 C CA . PRO A 1 742 ? 7.450 30.125 -48.381 1.00 76.81 742 PRO A CA 1
ATOM 6026 C C . PRO A 1 742 ? 6.292 29.666 -47.499 1.00 76.81 742 PRO A C 1
ATOM 6028 O O . PRO A 1 742 ? 6.204 30.065 -46.337 1.00 76.81 742 PRO A O 1
ATOM 6031 N N . LYS A 1 743 ? 5.416 28.818 -48.039 1.00 81.69 743 LYS A N 1
ATOM 6032 C CA . LYS A 1 743 ? 4.200 28.373 -47.351 1.00 81.69 743 LYS A CA 1
ATOM 6033 C C . LYS A 1 743 ? 4.132 26.859 -47.313 1.00 81.69 743 LYS A C 1
ATOM 6035 O O . LYS A 1 743 ? 4.336 26.191 -48.325 1.00 81.69 743 LYS A O 1
ATOM 6040 N N . ASP A 1 744 ? 3.805 26.303 -46.153 1.00 86.88 744 ASP A N 1
ATOM 6041 C CA . ASP A 1 744 ? 3.646 24.859 -46.023 1.00 86.88 744 ASP A CA 1
ATOM 6042 C C . ASP A 1 744 ? 2.391 24.338 -46.735 1.00 86.88 744 ASP A C 1
ATOM 6044 O O . ASP A 1 744 ? 1.304 24.905 -46.616 1.00 86.88 744 ASP A O 1
ATOM 6048 N N . SER A 1 745 ? 2.546 23.209 -47.424 1.00 88.69 745 SER A N 1
ATOM 6049 C CA . SER A 1 745 ? 1.467 22.353 -47.915 1.00 88.69 745 SER A CA 1
ATOM 6050 C C . SER A 1 745 ? 1.438 21.041 -47.131 1.00 88.69 745 SER A C 1
ATOM 6052 O O . SER A 1 745 ? 2.393 20.681 -46.440 1.00 88.69 745 SER A O 1
ATOM 6054 N N . THR A 1 746 ? 0.360 20.268 -47.267 1.00 89.75 746 THR A N 1
ATOM 6055 C CA . THR A 1 746 ? 0.306 18.902 -46.720 1.00 89.75 746 THR A CA 1
ATOM 6056 C C . THR A 1 746 ? 1.474 18.052 -47.231 1.00 89.75 746 THR A C 1
ATOM 6058 O O . THR A 1 746 ? 2.100 17.329 -46.460 1.00 89.75 746 THR A O 1
ATOM 6061 N N . ALA A 1 747 ? 1.832 18.196 -48.511 1.00 89.62 747 ALA A N 1
ATOM 6062 C CA . ALA A 1 747 ? 2.945 17.473 -49.115 1.00 89.62 747 ALA A CA 1
ATOM 6063 C C . ALA A 1 747 ? 4.314 17.928 -48.572 1.00 89.62 747 ALA A C 1
ATOM 6065 O O . ALA A 1 747 ? 5.165 17.078 -48.313 1.00 89.62 747 ALA A O 1
ATOM 6066 N N . SER A 1 748 ? 4.537 19.235 -48.356 1.00 91.25 748 SER A N 1
ATOM 6067 C CA . SER A 1 748 ? 5.812 19.725 -47.800 1.00 91.25 748 SER A CA 1
ATOM 6068 C C . SER A 1 748 ? 6.010 19.270 -46.356 1.00 91.25 748 SER A C 1
ATOM 6070 O O . SER A 1 748 ? 7.115 18.869 -45.999 1.00 91.25 748 SER A O 1
ATOM 6072 N N . LYS A 1 749 ? 4.937 19.245 -45.554 1.00 91.94 749 LYS A N 1
ATOM 6073 C CA . LYS A 1 749 ? 4.960 18.725 -44.178 1.00 91.94 749 LYS A CA 1
ATOM 6074 C C . LYS A 1 749 ? 5.243 17.224 -44.128 1.00 91.94 749 LYS A C 1
ATOM 6076 O O . LYS A 1 749 ? 6.049 16.789 -43.314 1.00 91.94 749 LYS A O 1
ATOM 6081 N N . LEU A 1 750 ? 4.636 16.430 -45.016 1.00 92.62 750 LEU A N 1
ATOM 6082 C CA . LEU A 1 750 ? 4.941 14.996 -45.120 1.00 92.62 750 LEU A CA 1
ATOM 6083 C C . LEU A 1 750 ? 6.398 14.758 -45.531 1.00 92.62 750 LEU A C 1
ATOM 6085 O O . LEU A 1 750 ? 7.053 13.872 -44.984 1.00 92.62 750 LEU A O 1
ATOM 6089 N N . LYS A 1 751 ? 6.930 15.573 -46.450 1.00 92.56 751 LYS A N 1
ATOM 6090 C CA . LYS A 1 751 ? 8.331 15.460 -46.865 1.00 92.56 751 LYS A CA 1
ATOM 6091 C C . LYS A 1 751 ? 9.302 15.866 -45.759 1.00 92.56 751 LYS A C 1
ATOM 6093 O O . LYS A 1 751 ? 10.337 15.228 -45.595 1.00 92.56 751 LYS A O 1
ATOM 6098 N N . GLU A 1 752 ? 8.970 16.900 -44.992 1.00 93.56 752 GLU A N 1
ATOM 6099 C CA . GLU A 1 752 ? 9.724 17.302 -43.803 1.00 93.56 752 GLU A CA 1
ATOM 6100 C C . GLU A 1 752 ? 9.719 16.211 -42.733 1.00 93.56 752 GLU A C 1
ATOM 6102 O O . GLU A 1 752 ? 10.773 15.892 -42.178 1.00 93.56 752 GLU A O 1
ATOM 6107 N N . LEU A 1 753 ? 8.559 15.595 -42.495 1.00 92.25 753 LEU A N 1
ATOM 6108 C CA . LEU A 1 753 ? 8.437 14.466 -41.584 1.00 92.25 753 LEU A CA 1
ATOM 6109 C C . LEU A 1 753 ? 9.356 13.318 -42.006 1.00 92.25 753 LEU A C 1
ATOM 6111 O O . LEU A 1 753 ? 10.141 12.846 -41.191 1.00 92.25 753 LEU A O 1
ATOM 6115 N N . GLU A 1 754 ? 9.315 12.932 -43.279 1.00 90.69 754 GLU A N 1
ATOM 6116 C CA . GLU A 1 754 ? 10.144 11.854 -43.815 1.00 90.69 754 GLU A CA 1
ATOM 6117 C C . GLU A 1 754 ? 11.646 12.168 -43.729 1.00 90.69 754 GLU A C 1
ATOM 6119 O O . GLU A 1 754 ? 12.442 11.344 -43.292 1.00 90.69 754 GLU A O 1
ATOM 6124 N N . VAL A 1 755 ? 12.058 13.346 -44.199 1.00 91.19 755 VAL A N 1
ATOM 6125 C CA . VAL A 1 755 ? 13.474 13.624 -44.470 1.00 91.19 755 VAL A CA 1
ATOM 6126 C C . VAL A 1 755 ? 14.202 14.192 -43.253 1.00 91.19 755 VAL A C 1
ATOM 6128 O O . VAL A 1 755 ? 15.408 13.977 -43.124 1.00 91.19 755 VAL A O 1
ATOM 6131 N N . ILE A 1 756 ? 13.499 14.911 -42.372 1.00 90.44 756 ILE A N 1
ATOM 6132 C CA . ILE A 1 756 ? 14.095 15.662 -41.258 1.00 90.44 756 ILE A CA 1
ATOM 6133 C C . ILE A 1 756 ? 13.657 15.088 -39.909 1.00 90.44 756 ILE A C 1
ATOM 6135 O O . ILE A 1 756 ? 14.515 14.750 -39.091 1.00 90.44 756 ILE A O 1
ATOM 6139 N N . LEU A 1 757 ? 12.349 14.951 -39.670 1.00 92.56 757 LEU A N 1
ATOM 6140 C CA . LEU A 1 757 ? 11.837 14.598 -38.339 1.00 92.56 757 LEU A CA 1
ATOM 6141 C C . LEU A 1 757 ? 11.994 13.105 -38.014 1.00 92.56 757 LEU A C 1
ATOM 6143 O O . LEU A 1 757 ? 12.373 12.772 -36.894 1.00 92.56 757 LEU A O 1
ATOM 6147 N N . GLU A 1 758 ? 11.762 12.197 -38.967 1.00 90.50 758 GLU A N 1
ATOM 6148 C CA . GLU A 1 758 ? 11.929 10.745 -38.778 1.00 90.50 758 GLU A CA 1
ATOM 6149 C C . GLU A 1 758 ? 13.354 10.365 -38.326 1.00 90.50 758 GLU A C 1
ATOM 6151 O O . GLU A 1 758 ? 13.480 9.631 -37.340 1.00 90.50 758 GLU A O 1
ATOM 6156 N N . PRO A 1 759 ? 14.439 10.862 -38.961 1.00 90.75 759 PRO A N 1
ATOM 6157 C CA . PRO A 1 759 ? 15.801 10.641 -38.476 1.00 90.75 759 PRO A CA 1
ATOM 6158 C C . PRO A 1 759 ? 16.053 11.177 -37.066 1.00 90.75 759 PRO A C 1
ATOM 6160 O O . PRO A 1 759 ? 16.719 10.507 -36.277 1.00 90.75 759 PRO A O 1
ATOM 6163 N N . GLN A 1 760 ? 15.530 12.363 -36.739 1.00 90.56 760 GLN A N 1
ATOM 6164 C CA . GLN A 1 760 ? 15.685 12.964 -35.410 1.00 90.56 760 GLN A CA 1
ATOM 6165 C C . GLN A 1 760 ? 14.965 12.134 -34.344 1.00 90.56 760 GLN A C 1
ATOM 6167 O O . GLN A 1 760 ? 15.556 11.798 -33.319 1.00 90.56 760 GLN A O 1
ATOM 6172 N N . LEU A 1 761 ? 13.721 11.737 -34.615 1.00 90.00 761 LEU A N 1
ATOM 6173 C CA . LEU A 1 761 ? 12.937 10.875 -33.739 1.00 90.00 761 LEU A CA 1
ATOM 6174 C C . LEU A 1 761 ? 13.611 9.511 -33.550 1.00 90.00 761 LEU A C 1
ATOM 6176 O O . LEU A 1 761 ? 13.730 9.032 -32.426 1.00 90.00 761 LEU A O 1
ATOM 6180 N N . ALA A 1 762 ? 14.089 8.893 -34.633 1.00 88.06 762 ALA A N 1
ATOM 6181 C CA . ALA A 1 762 ? 14.802 7.622 -34.562 1.00 88.06 762 ALA A CA 1
ATOM 6182 C C . ALA A 1 762 ? 16.088 7.735 -33.730 1.00 88.06 762 ALA A C 1
ATOM 6184 O O . ALA A 1 762 ? 16.371 6.844 -32.935 1.00 88.06 762 ALA A O 1
ATOM 6185 N N . ALA A 1 763 ? 16.835 8.835 -33.860 1.00 85.75 763 ALA A N 1
ATOM 6186 C CA . ALA A 1 763 ? 18.031 9.080 -33.058 1.00 85.75 763 ALA A CA 1
ATOM 6187 C C . ALA A 1 763 ? 17.720 9.274 -31.565 1.00 85.75 763 ALA A C 1
ATOM 6189 O O . ALA A 1 763 ? 18.525 8.872 -30.729 1.00 85.75 763 ALA A O 1
ATOM 6190 N N . LEU A 1 764 ? 16.572 9.870 -31.228 1.00 86.69 764 LEU A N 1
ATOM 6191 C CA . LEU A 1 764 ? 16.125 10.028 -29.842 1.00 86.69 764 LEU A CA 1
ATOM 6192 C C . LEU A 1 764 ? 15.664 8.703 -29.227 1.00 86.69 764 LEU A C 1
ATOM 6194 O O . LEU A 1 764 ? 16.023 8.425 -28.093 1.00 86.69 764 LEU A O 1
ATOM 6198 N N . LEU A 1 765 ? 14.913 7.886 -29.972 1.00 85.19 765 LEU A N 1
ATOM 6199 C CA . LEU A 1 765 ? 14.374 6.604 -29.492 1.00 85.19 765 LEU A CA 1
ATOM 6200 C C . LEU A 1 765 ? 15.402 5.464 -29.463 1.00 85.19 765 LEU A C 1
ATOM 6202 O O . LEU A 1 765 ? 15.166 4.443 -28.828 1.00 85.19 765 LEU A O 1
ATOM 6206 N N . HIS A 1 766 ? 16.502 5.595 -30.205 1.00 72.75 766 HIS A N 1
ATOM 6207 C CA . HIS A 1 766 ? 17.579 4.605 -30.225 1.00 72.75 766 HIS A CA 1
ATOM 6208 C C . HIS A 1 766 ? 18.596 4.809 -29.082 1.00 72.75 766 HIS A C 1
ATOM 6210 O O . HIS A 1 766 ? 19.406 3.916 -28.829 1.00 72.75 766 HIS A O 1
ATOM 6216 N N . ARG A 1 767 ? 18.605 5.978 -28.427 1.00 53.75 767 ARG A N 1
ATOM 6217 C CA . ARG A 1 767 ? 19.379 6.202 -27.194 1.00 53.75 767 ARG A CA 1
ATOM 6218 C C . ARG A 1 767 ? 18.699 5.513 -26.024 1.00 53.75 767 ARG A C 1
ATOM 6220 O O . ARG A 1 767 ? 19.454 4.976 -25.187 1.00 53.75 767 ARG A O 1
#

Radius of gyration: 35.78 Å; chains: 1; bounding box: 79×72×99 Å